Protein AF-0000000079136131 (afdb_homodimer)

Structure (mmCIF, N/CA/C/O backbone):
data_AF-0000000079136131-model_v1
#
loop_
_entity.id
_entity.type
_entity.pdbx_description
1 polymer 'Peptidase M20 dimerisation domain-containing protein'
#
loop_
_atom_site.group_PDB
_atom_site.id
_atom_site.type_symbol
_atom_site.label_atom_id
_atom_site.label_alt_id
_atom_site.label_comp_id
_atom_site.label_asym_id
_atom_site.label_entity_id
_atom_site.label_seq_id
_atom_site.pdbx_PDB_ins_code
_atom_site.Cartn_x
_atom_site.Cartn_y
_atom_site.Cartn_z
_atom_site.occupancy
_atom_site.B_iso_or_equiv
_atom_site.auth_seq_id
_atom_site.auth_comp_id
_atom_site.auth_asym_id
_atom_site.auth_atom_id
_atom_site.pdbx_PDB_model_num
ATOM 1 N N . MET A 1 1 ? 44.281 -18.562 5.391 1 15.6 1 MET A N 1
ATOM 2 C CA . MET A 1 1 ? 43.531 -18.562 4.121 1 15.6 1 MET A CA 1
ATOM 3 C C . MET A 1 1 ? 42.594 -19.75 4.039 1 15.6 1 MET A C 1
ATOM 5 O O . MET A 1 1 ? 43.031 -20.875 3.773 1 15.6 1 MET A O 1
ATOM 9 N N . THR A 1 2 ? 41.719 -20.266 4.945 1 16.97 2 THR A N 1
ATOM 10 C CA . THR A 1 2 ? 41.531 -21.594 5.512 1 16.97 2 THR A CA 1
ATOM 11 C C . THR A 1 2 ? 40.406 -22.344 4.762 1 16.97 2 THR A C 1
ATOM 13 O O . THR A 1 2 ? 39.312 -21.797 4.562 1 16.97 2 THR A O 1
ATOM 16 N N . ILE A 1 3 ? 40.688 -23.375 3.807 1 17.17 3 ILE A N 1
ATOM 17 C CA . ILE A 1 3 ? 39.969 -24.094 2.754 1 17.17 3 ILE A CA 1
ATOM 18 C C . ILE A 1 3 ? 38.906 -24.984 3.369 1 17.17 3 ILE A C 1
ATOM 20 O O . ILE A 1 3 ? 39.188 -25.875 4.164 1 17.17 3 ILE A O 1
ATOM 24 N N . ILE A 1 4 ? 37.719 -24.484 3.904 1 20.92 4 ILE A N 1
ATOM 25 C CA . ILE A 1 4 ? 36.812 -25.297 4.703 1 20.92 4 ILE A CA 1
ATOM 26 C C . ILE A 1 4 ? 36.25 -26.438 3.848 1 20.92 4 ILE A C 1
ATOM 28 O O . ILE A 1 4 ? 35.75 -26.203 2.752 1 20.92 4 ILE A O 1
ATOM 32 N N . PRO A 1 5 ? 36.562 -27.844 4.023 1 19.55 5 PRO A N 1
ATOM 33 C CA . PRO A 1 5 ? 36.406 -29.078 3.244 1 19.55 5 PRO A CA 1
ATOM 34 C C . PRO A 1 5 ? 34.969 -29.375 2.893 1 19.55 5 PRO A C 1
ATOM 36 O O . PRO A 1 5 ? 34.031 -28.938 3.594 1 19.55 5 PRO A O 1
ATOM 39 N N . SER A 1 6 ? 34.594 -29.844 1.697 1 19.83 6 SER A N 1
ATOM 40 C CA . SER A 1 6 ? 33.406 -30 0.859 1 19.83 6 SER A CA 1
ATOM 41 C C . SER A 1 6 ? 32.406 -30.969 1.49 1 19.83 6 SER A C 1
ATOM 43 O O . SER A 1 6 ? 32.781 -32.062 1.893 1 19.83 6 SER A O 1
ATOM 45 N N . LYS A 1 7 ? 31.359 -30.609 2.264 1 23.45 7 LYS A N 1
ATOM 46 C CA . LYS A 1 7 ? 30.406 -31.328 3.121 1 23.45 7 LYS A CA 1
ATOM 47 C C . LYS A 1 7 ? 29.828 -32.531 2.41 1 23.45 7 LYS A C 1
ATOM 49 O O . LYS A 1 7 ? 29.375 -32.438 1.273 1 23.45 7 LYS A O 1
ATOM 54 N N . ALA A 1 8 ? 30.203 -33.906 2.797 1 20.3 8 ALA A N 1
ATOM 55 C CA . ALA A 1 8 ? 30.125 -35.344 2.438 1 20.3 8 ALA A CA 1
ATOM 56 C C . ALA A 1 8 ? 28.688 -35.75 2.152 1 20.3 8 ALA A C 1
ATOM 58 O O . ALA A 1 8 ? 27.781 -35.438 2.922 1 20.3 8 ALA A O 1
ATOM 59 N N . ARG A 1 9 ? 28.25 -36.031 0.845 1 24.33 9 ARG A N 1
ATOM 60 C CA . ARG A 1 9 ? 27.062 -36.531 0.167 1 24.33 9 ARG A CA 1
ATOM 61 C C . ARG A 1 9 ? 26.734 -37.938 0.634 1 24.33 9 ARG A C 1
ATOM 63 O O . ARG A 1 9 ? 27.531 -38.844 0.467 1 24.33 9 ARG A O 1
ATOM 70 N N . THR A 1 10 ? 26.375 -38.156 1.906 1 23.77 10 THR A N 1
ATOM 71 C CA . THR A 1 10 ? 26.141 -39.5 2.389 1 23.77 10 THR A CA 1
ATOM 72 C C . THR A 1 10 ? 24.969 -40.156 1.648 1 23.77 10 THR A C 1
ATOM 74 O O . THR A 1 10 ? 23.906 -39.562 1.501 1 23.77 10 THR A O 1
ATOM 77 N N . TYR A 1 11 ? 25.188 -41.156 0.739 1 23.11 11 TYR A N 1
ATOM 78 C CA . TYR A 1 11 ? 24.391 -42.031 -0.115 1 23.11 11 TYR A CA 1
ATOM 79 C C . TYR A 1 11 ? 23.719 -43.125 0.7 1 23.11 11 TYR A C 1
ATOM 81 O O . TYR A 1 11 ? 24.344 -43.75 1.557 1 23.11 11 TYR A O 1
ATOM 89 N N . TYR A 1 12 ? 22.453 -42.875 1.071 1 25.25 12 TYR A N 1
ATOM 90 C CA . TYR A 1 12 ? 21.875 -43.938 1.873 1 25.25 12 TYR A CA 1
ATOM 91 C C . TYR A 1 12 ? 21.25 -45.031 0.984 1 25.25 12 TYR A C 1
ATOM 93 O O . TYR A 1 12 ? 20.578 -44.688 -0.006 1 25.25 12 TYR A O 1
ATOM 101 N N . ARG A 1 13 ? 21.75 -46.281 0.825 1 25.25 13 ARG A N 1
ATOM 102 C CA . ARG A 1 13 ? 21.344 -47.531 0.186 1 25.25 13 ARG A CA 1
ATOM 103 C C . ARG A 1 13 ? 20.234 -48.188 0.97 1 25.25 13 ARG A C 1
ATOM 105 O O . ARG A 1 13 ? 20.359 -48.406 2.176 1 25.25 13 ARG A O 1
ATOM 112 N N . PHE A 1 14 ? 18.922 -48 0.548 1 26.02 14 PHE A N 1
ATOM 113 C CA . PHE A 1 14 ? 17.828 -48.688 1.214 1 26.02 14 PHE A CA 1
ATOM 114 C C . PHE A 1 14 ? 17.812 -50.156 0.853 1 26.02 14 PHE A C 1
ATOM 116 O O . PHE A 1 14 ? 17.516 -50.531 -0.287 1 26.02 14 PHE A O 1
ATOM 123 N N . SER A 1 15 ? 18.594 -51.031 1.306 1 24.89 15 SER A N 1
ATOM 124 C CA . SER A 1 15 ? 18.703 -52.469 1.077 1 24.89 15 SER A CA 1
ATOM 125 C C . SER A 1 15 ? 17.422 -53.219 1.473 1 24.89 15 SER A C 1
ATOM 127 O O . SER A 1 15 ? 17.172 -54.344 1.031 1 24.89 15 SER A O 1
ATOM 129 N N . SER A 1 16 ? 16.734 -52.75 2.527 1 26.06 16 SER A N 1
ATOM 130 C CA . SER A 1 16 ? 15.977 -53.75 3.254 1 26.06 16 SER A CA 1
ATOM 131 C C . SER A 1 16 ? 14.602 -53.969 2.637 1 26.06 16 SER A C 1
ATOM 133 O O . SER A 1 16 ? 13.781 -54.719 3.174 1 26.06 16 SER A O 1
ATOM 135 N N . LEU A 1 17 ? 14.062 -53.031 1.744 1 26.19 17 LEU A N 1
ATOM 136 C CA . LEU A 1 17 ? 12.641 -53.188 1.472 1 26.19 17 LEU A CA 1
ATOM 137 C C . LEU A 1 17 ? 12.359 -54.531 0.803 1 26.19 17 LEU A C 1
ATOM 139 O O . LEU A 1 17 ? 11.195 -54.938 0.666 1 26.19 17 LEU A O 1
ATOM 143 N N . PHE A 1 18 ? 13.086 -55.031 -0.268 1 25.8 18 PHE A N 1
ATOM 144 C CA . PHE A 1 18 ? 12.781 -56.219 -1.018 1 25.8 18 PHE A CA 1
ATOM 145 C C . PHE A 1 18 ? 13.367 -57.469 -0.332 1 25.8 18 PHE A C 1
ATOM 147 O O . PHE A 1 18 ? 14.406 -57.375 0.327 1 25.8 18 PHE A O 1
ATOM 154 N N . PRO A 1 19 ? 12.523 -58.531 -0.026 1 26.61 19 PRO A N 1
ATOM 155 C CA . PRO A 1 19 ? 13.109 -59.781 0.478 1 26.61 19 PRO A CA 1
ATOM 156 C C . PRO A 1 19 ? 14.469 -60.062 -0.154 1 26.61 19 PRO A C 1
ATOM 158 O O . PRO A 1 19 ? 14.812 -59.5 -1.197 1 26.61 19 PRO A O 1
ATOM 161 N N . ASP A 1 20 ? 15.344 -61.062 0.529 1 26.75 20 ASP A N 1
ATOM 162 C CA . ASP A 1 20 ? 16.703 -61.531 0.254 1 26.75 20 ASP A CA 1
ATOM 163 C C . ASP A 1 20 ? 16.906 -61.781 -1.238 1 26.75 20 ASP A C 1
ATOM 165 O O . ASP A 1 20 ? 18.016 -61.719 -1.742 1 26.75 20 ASP A O 1
ATOM 169 N N . THR A 1 21 ? 15.992 -62.656 -1.847 1 26.11 21 THR A N 1
ATOM 170 C CA . THR A 1 21 ? 16.484 -63.188 -3.109 1 26.11 21 THR A CA 1
ATOM 171 C C . THR A 1 21 ? 16.688 -62.062 -4.125 1 26.11 21 THR A C 1
ATOM 173 O O . THR A 1 21 ? 17.438 -62.219 -5.094 1 26.11 21 THR A O 1
ATOM 176 N N . ILE A 1 22 ? 15.562 -61.312 -4.309 1 24.47 22 ILE A N 1
ATOM 177 C CA . ILE A 1 22 ? 15.781 -60.438 -5.441 1 24.47 22 ILE A CA 1
ATOM 178 C C . ILE A 1 22 ? 16.797 -59.344 -5.059 1 24.47 22 ILE A C 1
ATOM 180 O O . ILE A 1 22 ? 16.484 -58.438 -4.285 1 24.47 22 ILE A O 1
ATOM 184 N N . HIS A 1 23 ? 18.016 -59.625 -4.535 1 25.75 23 HIS A N 1
ATOM 185 C CA . HIS A 1 23 ? 19.219 -58.812 -4.355 1 25.75 23 HIS A CA 1
ATOM 186 C C . HIS A 1 23 ? 19.391 -57.812 -5.5 1 25.75 23 HIS A C 1
ATOM 188 O O . HIS A 1 23 ? 20.5 -57.312 -5.719 1 25.75 23 HIS A O 1
ATOM 194 N N . ARG A 1 24 ? 18.469 -57.875 -6.484 1 26.03 24 ARG A N 1
ATOM 195 C CA . ARG A 1 24 ? 18.891 -57.094 -7.629 1 26.03 24 ARG A CA 1
ATOM 196 C C . ARG A 1 24 ? 19.047 -55.625 -7.238 1 26.03 24 ARG A C 1
ATOM 198 O O . ARG A 1 24 ? 18.469 -55.156 -6.242 1 26.03 24 ARG A O 1
ATOM 205 N N . ASN A 1 25 ? 20.047 -54.875 -7.934 1 24.59 25 ASN A N 1
ATOM 206 C CA . ASN A 1 25 ? 20.75 -53.594 -7.895 1 24.59 25 ASN A CA 1
ATOM 207 C C . ASN A 1 25 ? 19.766 -52.406 -7.809 1 24.59 25 ASN A C 1
ATOM 209 O O . ASN A 1 25 ? 20.109 -51.281 -8.164 1 24.59 25 ASN A O 1
ATOM 213 N N . ALA A 1 26 ? 18.438 -52.719 -7.648 1 24.5 26 ALA A N 1
ATOM 214 C CA . ALA A 1 26 ? 17.688 -51.469 -7.684 1 24.5 26 ALA A CA 1
ATOM 215 C C . ALA A 1 26 ? 17.766 -50.75 -6.344 1 24.5 26 ALA A C 1
ATOM 217 O O . ALA A 1 26 ? 17.484 -51.312 -5.293 1 24.5 26 ALA A O 1
ATOM 218 N N . SER A 1 27 ? 18.891 -50.125 -6.016 1 25.06 27 SER A N 1
ATOM 219 C CA . SER A 1 27 ? 19 -49.281 -4.836 1 25.06 27 SER A CA 1
ATOM 220 C C . SER A 1 27 ? 18.016 -48.125 -4.898 1 25.06 27 SER A C 1
ATOM 222 O O . SER A 1 27 ? 17.891 -47.469 -5.934 1 25.06 27 SER A O 1
ATOM 224 N N . ILE A 1 28 ? 16.797 -48.375 -4.465 1 25.41 28 ILE A N 1
ATOM 225 C CA . ILE A 1 28 ? 15.953 -47.219 -4.328 1 25.41 28 ILE A CA 1
ATOM 226 C C . ILE A 1 28 ? 16.484 -46.312 -3.203 1 25.41 28 ILE A C 1
ATOM 228 O O . ILE A 1 28 ? 16.688 -46.781 -2.082 1 25.41 28 ILE A O 1
ATOM 232 N N . THR A 1 29 ? 17.344 -45.375 -3.475 1 25.25 29 THR A N 1
ATOM 233 C CA . THR A 1 29 ? 17.781 -44.406 -2.486 1 25.25 29 THR A CA 1
ATOM 234 C C . THR A 1 29 ? 16.688 -43.406 -2.172 1 25.25 29 THR A C 1
ATOM 236 O O . THR A 1 29 ? 16.172 -42.719 -3.072 1 25.25 29 THR A O 1
ATOM 239 N N . ILE A 1 30 ? 15.797 -43.812 -1.294 1 25.91 30 ILE A N 1
ATOM 240 C CA . ILE A 1 30 ? 14.742 -42.875 -0.885 1 25.91 30 ILE A CA 1
ATOM 241 C C . ILE A 1 30 ? 15.297 -41.875 0.137 1 25.91 30 ILE A C 1
ATOM 243 O O . ILE A 1 30 ? 15.82 -42.281 1.178 1 25.91 30 ILE A O 1
ATOM 247 N N . SER A 1 31 ? 15.758 -40.719 -0.284 1 25.23 31 SER A N 1
ATOM 248 C CA . SER A 1 31 ? 16.266 -39.719 0.643 1 25.23 31 SER A CA 1
ATOM 249 C C . SER A 1 31 ? 15.109 -39 1.338 1 25.23 31 SER A C 1
ATOM 251 O O . SER A 1 31 ? 15.203 -37.812 1.608 1 25.23 31 SER A O 1
ATOM 253 N N . SER A 1 32 ? 14.008 -39.688 1.768 1 26.41 32 SER A N 1
ATOM 254 C CA . SER A 1 32 ? 12.852 -38.906 2.189 1 26.41 32 SER A CA 1
ATOM 255 C C . SER A 1 32 ? 13.047 -38.344 3.588 1 26.41 32 SER A C 1
ATOM 257 O O . SER A 1 32 ? 13.242 -39.062 4.551 1 26.41 32 SER A O 1
ATOM 259 N N . PRO A 1 33 ? 13.75 -37.125 3.682 1 27.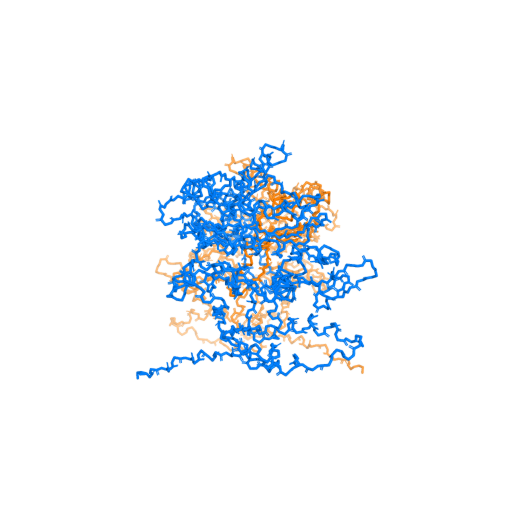91 33 PRO A N 1
ATOM 260 C CA . PRO A 1 33 ? 13.805 -36.75 5.098 1 27.91 33 PRO A CA 1
ATOM 261 C C . PRO A 1 33 ? 12.422 -36.469 5.68 1 27.91 33 PRO A C 1
ATOM 263 O O . PRO A 1 33 ? 12.297 -36.219 6.879 1 27.91 33 PRO A O 1
ATOM 266 N N . SER A 1 34 ? 11.516 -36.031 4.824 1 26.95 34 SER A N 1
ATOM 267 C CA . SER A 1 34 ? 10.492 -35.375 5.633 1 26.95 34 SER A CA 1
ATOM 268 C C . SER A 1 34 ? 9.719 -36.406 6.465 1 26.95 34 SER A C 1
ATOM 270 O O . SER A 1 34 ? 9.453 -37.5 6 1 26.95 34 SER A O 1
ATOM 272 N N . PRO A 1 35 ? 9.727 -36.219 7.789 1 27.06 35 PRO A N 1
ATOM 273 C CA . PRO A 1 35 ? 8.969 -37.062 8.711 1 27.06 35 PRO A CA 1
ATOM 274 C C . PRO A 1 35 ? 7.516 -37.25 8.281 1 27.06 35 PRO A C 1
ATOM 276 O O . PRO A 1 35 ? 6.848 -38.188 8.742 1 27.06 35 PRO A O 1
ATOM 279 N N . ILE A 1 36 ? 7.062 -36.312 7.477 1 28.14 36 ILE A N 1
ATOM 280 C CA . ILE A 1 36 ? 5.633 -36.5 7.273 1 28.14 36 ILE A CA 1
ATOM 281 C C . ILE A 1 36 ? 5.398 -37.781 6.457 1 28.14 36 ILE A C 1
ATOM 283 O O . ILE A 1 36 ? 4.363 -38.438 6.598 1 28.14 36 ILE A O 1
ATOM 287 N N . PHE A 1 37 ? 6.293 -38.094 5.531 1 29.38 37 PHE A N 1
ATOM 288 C CA . PHE A 1 37 ? 6.039 -39.344 4.828 1 29.38 37 PHE A CA 1
ATOM 289 C C . PHE A 1 37 ? 6.004 -40.531 5.805 1 29.38 37 PHE A C 1
ATOM 291 O O . PHE A 1 37 ? 5.223 -41.469 5.629 1 29.38 37 PHE A O 1
ATOM 298 N N . TYR A 1 38 ? 6.734 -40.312 6.836 1 28.36 38 TYR A N 1
ATOM 299 C CA . TYR A 1 38 ? 6.672 -41.344 7.867 1 28.36 38 TYR A CA 1
ATOM 300 C C . TYR A 1 38 ? 5.301 -41.375 8.531 1 28.36 38 TYR A C 1
ATOM 302 O O . TYR A 1 38 ? 4.777 -42.438 8.844 1 28.36 38 TYR A O 1
ATOM 310 N N . TYR A 1 39 ? 4.844 -40.125 8.672 1 28.97 39 TYR A N 1
ATOM 311 C CA . TYR A 1 39 ? 3.584 -40.094 9.406 1 28.97 39 TYR A CA 1
ATOM 312 C C . TYR A 1 39 ? 2.453 -40.688 8.562 1 28.97 39 TYR A C 1
ATOM 314 O O . TYR A 1 39 ? 1.593 -41.406 9.078 1 28.97 39 TYR A O 1
ATOM 322 N N . LEU A 1 40 ? 2.469 -40.281 7.293 1 28.41 40 LEU A N 1
ATOM 323 C CA . LEU A 1 40 ? 1.379 -40.875 6.512 1 28.41 40 LEU A CA 1
ATOM 324 C C . LEU A 1 40 ? 1.517 -42.375 6.43 1 28.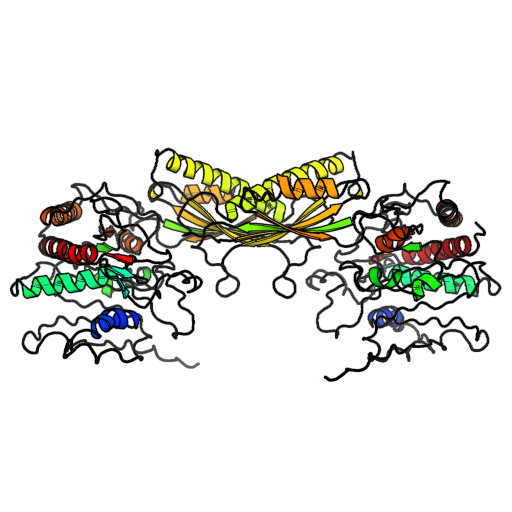41 40 LEU A C 1
ATOM 326 O O . LEU A 1 40 ? 0.516 -43.094 6.457 1 28.41 40 LEU A O 1
ATOM 330 N N . LEU A 1 41 ? 2.781 -42.75 6.289 1 28.47 41 LEU A N 1
ATOM 331 C CA . LEU A 1 41 ? 2.924 -44.188 6.27 1 28.47 41 LEU A CA 1
ATOM 332 C C . LEU A 1 41 ? 2.672 -44.781 7.652 1 28.47 41 LEU A C 1
ATOM 334 O O . LEU A 1 41 ? 2.195 -45.938 7.773 1 28.47 41 LEU A O 1
ATOM 338 N N . SER A 1 42 ? 2.992 -43.875 8.641 1 27.66 42 SER A N 1
ATOM 339 C CA . SER A 1 42 ? 2.873 -44.469 9.977 1 27.66 42 SER A CA 1
ATOM 340 C C . SER A 1 42 ? 1.423 -44.5 10.445 1 27.66 42 SER A C 1
ATOM 342 O O . SER A 1 42 ? 1.063 -45.25 11.336 1 27.66 42 SER A O 1
ATOM 344 N N . SER A 1 43 ? 0.709 -43.438 9.961 1 28.55 43 SER A N 1
ATOM 345 C CA . SER A 1 43 ? -0.598 -43.5 10.602 1 28.55 43 SER A CA 1
ATOM 346 C C . SER A 1 43 ? -1.367 -44.75 10.234 1 28.55 43 SER A C 1
ATOM 348 O O . SER A 1 43 ? -2.477 -44.969 10.719 1 28.55 43 SER A O 1
ATOM 350 N N . HIS A 1 44 ? -0.975 -45.281 9.086 1 27.69 44 HIS A N 1
ATOM 351 C CA . HIS A 1 44 ? -1.706 -46.531 8.898 1 27.69 44 HIS A CA 1
ATOM 352 C C . HIS A 1 44 ? -1.392 -47.5 10.008 1 27.69 44 HIS A C 1
ATOM 354 O O . HIS A 1 44 ? -1.846 -48.656 9.969 1 27.69 44 HIS A O 1
ATOM 360 N N . ARG A 1 45 ? -0.404 -47.062 10.891 1 27.11 45 ARG A N 1
ATOM 361 C CA . ARG A 1 45 ? -0.058 -48.125 11.852 1 27.11 45 ARG A CA 1
ATOM 362 C C . ARG A 1 45 ? -1.185 -48.344 12.859 1 27.11 45 ARG A C 1
ATOM 364 O O . ARG A 1 45 ? -1.097 -49.219 13.719 1 27.11 45 ARG A O 1
ATOM 371 N N . ARG A 1 46 ? -1.831 -47.312 13.273 1 28.59 46 ARG A N 1
ATOM 372 C CA . ARG A 1 46 ? -2.451 -47.75 14.516 1 28.59 46 ARG A CA 1
ATOM 373 C C . ARG A 1 46 ? -3.389 -48.938 14.273 1 28.59 46 ARG A C 1
ATOM 375 O O . ARG A 1 46 ? -4.066 -49.375 15.188 1 28.59 46 ARG A O 1
ATOM 382 N N . THR A 1 47 ? -4.039 -49 13.203 1 26.08 47 THR A N 1
ATOM 383 C CA . THR A 1 47 ? -4.777 -50.25 13.438 1 26.08 47 THR A CA 1
ATOM 384 C C . THR A 1 47 ? -3.826 -51.438 13.555 1 26.08 47 THR A C 1
ATOM 386 O O . THR A 1 47 ? -3.83 -52.125 14.562 1 26.08 47 THR A O 1
ATOM 389 N N . SER A 1 48 ? -3.934 -52.625 12.844 1 23.22 48 SER A N 1
ATOM 390 C CA . SER A 1 48 ? -3.264 -53.906 13.07 1 23.22 48 SER A CA 1
ATOM 391 C C . SER A 1 48 ? -1.751 -53.75 12.945 1 23.22 48 SER A C 1
ATOM 393 O O . SER A 1 48 ? -1.26 -52.875 12.258 1 23.22 48 SER A O 1
ATOM 395 N N . PRO A 1 49 ? -0.839 -54.469 13.875 1 25.58 49 PRO A N 1
ATOM 396 C CA . PRO A 1 49 ? 0.617 -54.656 13.891 1 25.58 49 PRO A CA 1
ATOM 397 C C . PRO A 1 49 ? 1.216 -54.719 12.492 1 25.58 49 PRO A C 1
ATOM 399 O O . PRO A 1 49 ? 1.007 -55.719 11.781 1 25.58 49 PRO A O 1
ATOM 402 N N . ILE A 1 50 ? 0.894 -53.906 11.664 1 24.92 50 ILE A N 1
ATOM 403 C CA . ILE A 1 50 ? 1.641 -54.188 10.445 1 24.92 50 ILE A CA 1
ATOM 404 C C . ILE A 1 50 ? 3.133 -54.281 10.758 1 24.92 50 ILE A C 1
ATOM 406 O O . ILE A 1 50 ? 3.713 -53.312 11.297 1 24.92 50 ILE A O 1
ATOM 410 N N . SER A 1 51 ? 3.797 -55.5 10.938 1 22.78 51 SER A N 1
ATOM 411 C CA . SER A 1 51 ? 5.047 -56.062 11.438 1 22.78 51 SER A CA 1
ATOM 412 C C . SER A 1 51 ? 6.234 -55.156 11.102 1 22.78 51 SER A C 1
ATOM 414 O O . SER A 1 51 ? 6.996 -54.781 11.984 1 22.78 51 SER A O 1
ATOM 416 N N . GLY A 1 52 ? 7.188 -55.688 10.25 1 22.69 52 GLY A N 1
ATOM 417 C CA . GLY A 1 52 ? 8.641 -55.75 10.258 1 22.69 52 GLY A CA 1
ATOM 418 C C . GLY A 1 52 ? 9.312 -54.438 9.945 1 22.69 52 GLY A C 1
ATOM 419 O O . GLY A 1 52 ? 10.117 -53.938 10.742 1 22.69 52 GLY A O 1
ATOM 420 N N . ALA A 1 53 ? 9.789 -54.156 8.594 1 23.84 53 ALA A N 1
ATOM 421 C CA . ALA A 1 53 ? 11.023 -53.594 8.055 1 23.84 53 ALA A CA 1
ATOM 422 C C . ALA A 1 53 ? 10.984 -52.062 8.094 1 23.84 53 ALA A C 1
ATOM 424 O O . ALA A 1 53 ? 12.031 -51.438 8.102 1 23.84 53 ALA A O 1
ATOM 425 N N . THR A 1 54 ? 9.852 -51.375 8.109 1 25.7 54 THR A N 1
ATOM 426 C CA . THR A 1 54 ? 9.922 -50 7.688 1 25.7 54 THR A CA 1
ATOM 427 C C . THR A 1 54 ? 10.25 -49.094 8.867 1 25.7 54 THR A C 1
ATOM 429 O O . THR A 1 54 ? 10.336 -47.875 8.719 1 25.7 54 THR A O 1
ATOM 432 N N . SER A 1 55 ? 10.281 -49.562 10.125 1 25.56 55 SER A N 1
ATOM 433 C CA . SER A 1 55 ? 10.383 -48.656 11.258 1 25.56 55 SER A CA 1
ATOM 434 C C . SER A 1 55 ? 11.781 -48.031 11.352 1 25.56 55 SER A C 1
ATOM 436 O O . SER A 1 55 ? 11.969 -47.031 12.023 1 25.56 55 SER A O 1
ATOM 438 N N . SER A 1 56 ? 12.875 -48.812 11.031 1 25.25 56 SER A N 1
ATOM 439 C CA . SER A 1 56 ? 14.203 -48.438 11.5 1 25.25 56 SER A CA 1
ATOM 440 C C . SER A 1 56 ? 14.734 -47.219 10.758 1 25.25 56 SER A C 1
ATOM 442 O O . SER A 1 56 ? 15.828 -46.75 11.047 1 25.25 56 SER A O 1
ATOM 444 N N . LEU A 1 57 ? 14.195 -46.844 9.656 1 25.39 57 LEU A N 1
ATOM 445 C CA . LEU A 1 57 ? 14.922 -45.938 8.766 1 25.39 57 LEU A CA 1
ATOM 446 C C . LEU A 1 57 ? 14.867 -44.5 9.273 1 25.39 57 LEU A C 1
ATOM 448 O O . LEU A 1 57 ? 15.453 -43.594 8.664 1 25.39 57 LEU A O 1
ATOM 452 N N . LEU A 1 58 ? 14.062 -44.156 10.32 1 26.33 58 LEU A N 1
ATOM 453 C CA . LEU A 1 58 ? 13.734 -42.719 10.469 1 26.33 58 LEU A CA 1
ATOM 454 C C . LEU A 1 58 ? 14.719 -42.031 11.398 1 26.33 58 LEU A C 1
ATOM 456 O O . LEU A 1 58 ? 14.469 -41.906 12.602 1 26.33 58 LEU A O 1
ATOM 460 N N . SER A 1 59 ? 16.094 -42.344 11.234 1 23.89 59 SER A N 1
ATOM 461 C CA . SER A 1 59 ? 16.891 -41.531 12.141 1 23.89 59 SER A CA 1
ATOM 462 C C . SER A 1 59 ? 16.906 -40.062 11.711 1 23.89 59 SER A C 1
ATOM 464 O O . SER A 1 59 ? 16.828 -39.781 10.516 1 23.89 59 SER A O 1
ATOM 466 N N . PRO A 1 60 ? 16.75 -39.062 12.625 1 25.17 60 PRO A N 1
ATOM 467 C CA . PRO A 1 60 ? 16.672 -37.594 12.516 1 25.17 60 PRO A CA 1
ATOM 468 C C . PRO A 1 60 ? 17.812 -37 11.703 1 25.17 60 PRO A C 1
ATOM 470 O O . PRO A 1 60 ? 17.766 -35.844 11.328 1 25.17 60 PRO A O 1
ATOM 473 N N . ALA A 1 61 ? 18.953 -37.656 11.555 1 24.41 61 ALA A N 1
ATOM 474 C CA . ALA A 1 61 ? 20.156 -37 11.031 1 24.41 61 ALA A CA 1
ATOM 475 C C . ALA A 1 61 ? 20 -36.656 9.547 1 24.41 61 ALA A C 1
ATOM 477 O O . ALA A 1 61 ? 20.891 -36.062 8.945 1 24.41 61 ALA A O 1
ATOM 478 N N . LEU A 1 62 ? 19.078 -37.219 8.953 1 25.75 62 LEU A N 1
ATOM 479 C CA . LEU A 1 62 ? 19.094 -37.281 7.496 1 25.75 62 LEU A CA 1
ATOM 480 C C . LEU A 1 62 ? 18.562 -35.969 6.887 1 25.75 62 LEU A C 1
ATOM 482 O O . LEU A 1 62 ? 18.312 -35.906 5.68 1 25.75 62 LEU A O 1
ATOM 486 N N . LEU A 1 63 ? 18.422 -34.875 7.652 1 25.09 63 LEU A N 1
ATOM 487 C CA . LEU A 1 63 ? 17.688 -33.688 7.199 1 25.09 63 LEU A CA 1
ATOM 488 C C . LEU A 1 63 ? 18.516 -32.875 6.191 1 25.09 63 LEU A C 1
ATOM 490 O O . LEU A 1 63 ? 18.047 -31.891 5.645 1 25.09 63 LEU A O 1
ATOM 494 N N . SER A 1 64 ? 19.812 -33 6.18 1 23.8 64 SER A N 1
ATOM 495 C CA . SER A 1 64 ? 20.562 -31.891 5.578 1 23.8 64 SER A CA 1
ATOM 496 C C . SER A 1 64 ? 20.594 -32 4.059 1 23.8 64 SER A C 1
ATOM 498 O O . SER A 1 64 ? 20.859 -31.031 3.357 1 23.8 64 SER A O 1
ATOM 500 N N . SER A 1 65 ? 21.156 -33.125 3.42 1 24.02 65 SER A N 1
ATOM 501 C CA . SER A 1 65 ? 21.781 -33.062 2.104 1 24.02 65 SER A CA 1
ATOM 502 C C . SER A 1 65 ? 20.75 -33.188 0.994 1 24.02 65 SER A C 1
ATOM 504 O O . SER A 1 65 ? 19.719 -33.875 1.178 1 24.02 65 SER A O 1
ATOM 506 N N . PRO A 1 66 ? 20.781 -32.25 -0.125 1 25.2 66 PRO A N 1
ATOM 507 C CA . PRO A 1 66 ? 19.969 -32.344 -1.339 1 25.2 66 PRO A CA 1
ATOM 508 C C . PRO A 1 66 ? 19.922 -33.75 -1.918 1 25.2 66 PRO A C 1
ATOM 510 O O . PRO A 1 66 ? 20.969 -34.406 -2.061 1 25.2 66 PRO A O 1
ATOM 513 N N . ILE A 1 67 ? 19.094 -34.562 -1.558 1 26.2 67 ILE A N 1
ATOM 514 C CA . ILE A 1 67 ? 18.969 -35.969 -1.881 1 26.2 67 ILE A CA 1
ATOM 515 C C . ILE A 1 67 ? 18.672 -36.125 -3.371 1 26.2 67 ILE A C 1
ATOM 517 O O . ILE A 1 67 ? 17.656 -35.656 -3.871 1 26.2 67 ILE A O 1
ATOM 521 N N . SER A 1 68 ? 19.656 -35.875 -4.355 1 24.31 68 SER A N 1
ATOM 522 C CA . SER A 1 68 ? 19.422 -36.281 -5.742 1 24.31 68 SER A CA 1
ATOM 523 C C . SER A 1 68 ? 19.266 -37.781 -5.875 1 24.31 68 SER A C 1
ATOM 525 O O . SER A 1 68 ? 20.109 -38.531 -5.395 1 24.31 68 SER A O 1
ATOM 527 N N . CYS A 1 69 ? 18.234 -38.312 -5.543 1 25.17 69 CYS A N 1
ATOM 528 C CA . CYS A 1 69 ? 18.031 -39.781 -5.57 1 25.17 69 CYS A CA 1
ATOM 529 C C . CYS A 1 69 ? 17.938 -40.281 -7 1 25.17 69 CYS A C 1
ATOM 531 O O . CYS A 1 69 ? 17.031 -39.906 -7.746 1 25.17 69 CYS A O 1
ATOM 533 N N . SER A 1 70 ? 18.953 -40.25 -7.891 1 25.42 70 SER A N 1
ATOM 534 C CA . SER A 1 70 ? 18.844 -40.875 -9.211 1 25.42 70 SER A CA 1
ATOM 535 C C . SER A 1 70 ? 18.984 -42.375 -9.133 1 25.42 70 SER A C 1
ATOM 537 O O . SER A 1 70 ? 19.953 -42.906 -8.586 1 25.42 70 SER A O 1
ATOM 539 N N . GLY A 1 71 ? 18.234 -43.125 -8.406 1 26 71 GLY A N 1
ATOM 540 C CA . GLY A 1 71 ? 18.516 -44.562 -8.422 1 26 71 GLY A CA 1
ATOM 541 C C . GLY A 1 71 ? 18.094 -45.219 -9.727 1 26 71 GLY A C 1
ATOM 542 O O . GLY A 1 71 ? 17.172 -44.75 -10.391 1 26 71 GLY A O 1
ATOM 543 N N . ASP A 1 72 ? 19.125 -45.719 -10.469 1 26.41 72 ASP A N 1
ATOM 544 C CA . ASP A 1 72 ? 18.984 -46.5 -11.695 1 26.41 72 ASP A CA 1
ATOM 545 C C . ASP A 1 72 ? 18.203 -47.781 -11.43 1 26.41 72 ASP A C 1
ATOM 547 O O . ASP A 1 72 ? 18.641 -48.625 -10.656 1 26.41 72 ASP A O 1
ATOM 551 N N . LEU A 1 73 ? 16.922 -47.781 -11.234 1 27.73 73 LEU A N 1
ATOM 552 C CA . LEU A 1 73 ? 16.188 -49 -10.945 1 27.73 73 LEU A CA 1
ATOM 553 C C . LEU A 1 73 ? 16.438 -50.031 -12.016 1 27.73 73 LEU A C 1
ATOM 555 O O . LEU A 1 73 ? 16.469 -51.25 -11.727 1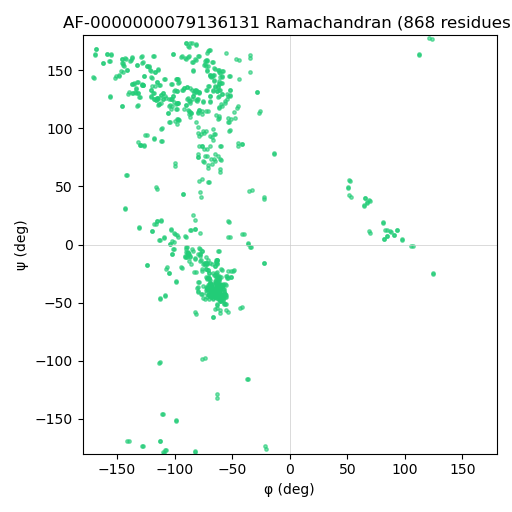 27.73 73 LEU A O 1
ATOM 559 N N . PHE A 1 74 ? 16.156 -49.656 -13.305 1 25.47 74 PHE A N 1
ATOM 560 C CA . PHE A 1 74 ? 16.312 -50.594 -14.43 1 25.47 74 PHE A CA 1
ATOM 561 C C . PHE A 1 74 ? 17.469 -50.156 -15.328 1 25.47 74 PHE A C 1
ATOM 563 O O . PHE A 1 74 ? 17.391 -49.125 -15.984 1 25.47 74 PHE A O 1
ATOM 570 N N . PRO A 1 75 ? 18.719 -50.562 -15.109 1 29.89 75 PRO A N 1
ATOM 571 C CA . PRO A 1 75 ? 19.859 -50.094 -15.898 1 29.89 75 PRO A CA 1
ATOM 572 C C . PRO A 1 75 ? 19.656 -50.281 -17.391 1 29.89 75 PRO A C 1
ATOM 574 O O . PRO A 1 75 ? 20.609 -50.125 -18.172 1 29.89 75 PRO A O 1
ATOM 577 N N . GLU A 1 76 ? 18.484 -50.438 -17.938 1 31.02 76 GLU A N 1
ATOM 578 C CA . GLU A 1 76 ? 18.734 -50.75 -19.359 1 31.02 76 GLU A CA 1
ATOM 579 C C . GLU A 1 76 ? 19.219 -49.5 -20.094 1 31.02 76 GLU A C 1
ATOM 581 O O . GLU A 1 76 ? 19.031 -48.375 -19.625 1 31.02 76 GLU A O 1
ATOM 586 N N . THR A 1 77 ? 19.953 -49.656 -21.328 1 29.42 77 THR A N 1
ATOM 587 C CA . THR A 1 77 ? 20.656 -48.719 -22.234 1 29.42 77 THR A CA 1
ATOM 588 C C . THR A 1 77 ? 19.766 -47.562 -22.594 1 29.42 77 THR A C 1
ATOM 590 O O . THR A 1 77 ? 20.203 -46.625 -23.297 1 29.42 77 THR A O 1
ATOM 593 N N . GLY A 1 78 ? 18.438 -47.688 -22.609 1 26.77 78 GLY A N 1
ATOM 594 C CA . GLY A 1 78 ? 17.703 -46.656 -23.312 1 26.77 78 GLY A CA 1
ATOM 595 C C . GLY A 1 78 ? 17.422 -45.438 -22.469 1 26.77 78 GLY A C 1
ATOM 596 O O . GLY A 1 78 ? 17.812 -45.375 -21.297 1 26.77 78 GLY A O 1
ATOM 597 N N . PRO A 1 79 ? 16.859 -44.375 -23.078 1 28.17 79 PRO A N 1
ATOM 598 C CA . PRO A 1 79 ? 16.547 -43.125 -22.391 1 28.17 79 PRO A CA 1
ATOM 599 C C . PRO A 1 79 ? 15.633 -43.312 -21.188 1 28.17 79 PRO A C 1
ATOM 601 O O . PRO A 1 79 ? 14.711 -44.125 -21.219 1 28.17 79 PRO A O 1
ATOM 604 N N . CYS A 1 80 ? 16.016 -42.938 -20.062 1 29.03 80 CYS A N 1
ATOM 605 C CA . CYS A 1 80 ? 15.43 -43.156 -18.734 1 29.03 80 CYS A CA 1
ATOM 606 C C . CYS A 1 80 ? 14.273 -42.188 -18.516 1 29.03 80 CYS A C 1
ATOM 608 O O . CYS A 1 80 ? 14.219 -41.094 -19.125 1 29.03 80 CYS A O 1
ATOM 610 N N . LEU A 1 81 ? 13.062 -42.719 -18.047 1 26.56 81 LEU A N 1
ATOM 611 C CA . LEU A 1 81 ? 11.922 -41.938 -17.578 1 26.56 81 LEU A CA 1
ATOM 612 C C . LEU A 1 81 ? 12.172 -41.375 -16.172 1 26.56 81 LEU A C 1
ATOM 614 O O . LEU A 1 81 ? 12.719 -42.062 -15.32 1 26.56 81 LEU A O 1
ATOM 618 N N . ALA A 1 82 ? 12.312 -39.969 -16.016 1 27.53 82 ALA A N 1
ATOM 619 C CA . ALA A 1 82 ? 12.516 -39.375 -14.688 1 27.53 82 ALA A CA 1
ATOM 620 C C . ALA A 1 82 ? 11.234 -38.75 -14.18 1 27.53 82 ALA A C 1
ATOM 622 O O . ALA A 1 82 ? 10.453 -38.188 -14.961 1 27.53 82 ALA A O 1
ATOM 623 N N . GLU A 1 83 ? 10.664 -39.219 -13.102 1 29.27 83 GLU A N 1
ATOM 624 C CA . GLU A 1 83 ? 9.547 -38.531 -12.438 1 29.27 83 GLU A CA 1
ATOM 625 C C . GLU A 1 83 ? 10.023 -37.781 -11.195 1 29.27 83 GLU A C 1
ATOM 627 O O . GLU A 1 83 ? 10.914 -38.25 -10.484 1 29.27 83 GLU A O 1
ATOM 632 N N . THR A 1 84 ? 9.75 -36.469 -11.109 1 26.52 84 THR A N 1
ATOM 633 C CA . THR A 1 84 ? 10.211 -35.656 -10 1 26.52 84 THR A CA 1
ATOM 634 C C . THR A 1 84 ? 9.117 -35.5 -8.945 1 26.52 84 THR A C 1
ATOM 636 O O . THR A 1 84 ? 7.945 -35.312 -9.281 1 26.52 84 THR A O 1
ATOM 639 N N . THR A 1 85 ? 9.203 -36.094 -7.824 1 27.41 85 THR A N 1
ATOM 640 C CA . THR A 1 85 ? 8.359 -35.688 -6.707 1 27.41 85 THR A CA 1
ATOM 641 C C . THR A 1 85 ? 9.125 -34.781 -5.742 1 27.41 85 THR A C 1
ATOM 643 O O . THR A 1 85 ? 10.344 -34.906 -5.617 1 27.41 85 THR A O 1
ATOM 646 N N . TYR A 1 86 ? 8.508 -33.719 -5.379 1 28.91 86 TYR A N 1
ATOM 647 C CA . TYR A 1 86 ? 9.125 -32.625 -4.621 1 28.91 86 TYR A CA 1
ATOM 648 C C . TYR A 1 86 ? 9.203 -32.969 -3.141 1 28.91 86 TYR A C 1
ATOM 650 O O . TYR A 1 86 ? 8.219 -33.438 -2.555 1 28.91 86 TYR A O 1
ATOM 658 N N . LEU A 1 87 ? 10.438 -33.375 -2.766 1 25.61 87 LEU A N 1
ATOM 659 C CA . LEU A 1 87 ? 10.602 -33.531 -1.324 1 25.61 87 LEU A CA 1
ATOM 660 C C . LEU A 1 87 ? 11.039 -32.219 -0.688 1 25.61 87 LEU A C 1
ATOM 662 O O . LEU A 1 87 ? 11.891 -31.516 -1.234 1 25.61 87 LEU A O 1
ATOM 666 N N . ARG A 1 88 ? 10.281 -31.625 0.155 1 27.48 88 ARG A N 1
ATOM 667 C CA . ARG A 1 88 ? 10.562 -30.391 0.892 1 27.48 88 ARG A CA 1
ATOM 668 C C . ARG A 1 88 ? 11.703 -30.594 1.879 1 27.48 88 ARG A C 1
ATOM 670 O O . ARG A 1 88 ? 11.672 -31.516 2.699 1 27.48 88 ARG A O 1
ATOM 677 N N . GLN A 1 89 ? 12.82 -30.266 1.653 1 24.67 89 GLN A N 1
ATOM 678 C CA . GLN A 1 89 ? 14 -30.359 2.516 1 24.67 89 GLN A CA 1
ATOM 679 C C . GLN A 1 89 ? 13.758 -29.656 3.846 1 24.67 89 GLN A C 1
ATOM 681 O O . GLN A 1 89 ? 12.898 -28.766 3.939 1 24.67 89 GLN A O 1
ATOM 686 N N . SER A 1 90 ? 14.734 -29.969 4.938 1 25.45 90 SER A N 1
ATOM 687 C CA . SER A 1 90 ? 14.938 -30 6.379 1 25.45 90 SER A CA 1
ATOM 688 C C . SER A 1 90 ? 15.195 -28.594 6.93 1 25.45 90 SER A C 1
ATOM 690 O O . SER A 1 90 ? 16.141 -28.391 7.695 1 25.45 90 SER A O 1
ATOM 692 N N . ARG A 1 91 ? 15.188 -27.375 6.656 1 27.56 91 ARG A N 1
ATOM 693 C CA . ARG A 1 91 ? 15.57 -26.625 7.852 1 27.56 91 ARG A CA 1
ATOM 694 C C . ARG A 1 91 ? 14.859 -27.172 9.086 1 27.56 91 ARG A C 1
ATOM 696 O O . ARG A 1 91 ? 13.773 -27.75 8.984 1 27.56 91 ARG A O 1
ATOM 703 N N . PRO A 1 92 ? 15.656 -27.203 10.391 1 25.81 92 PRO A N 1
ATOM 704 C CA . PRO A 1 92 ? 14.961 -27.594 11.617 1 25.81 92 PRO A CA 1
ATOM 705 C C . PRO A 1 92 ? 13.477 -27.266 11.594 1 25.81 92 PRO A C 1
ATOM 707 O O . PRO A 1 92 ? 13.062 -26.344 10.875 1 25.81 92 PRO A O 1
ATOM 710 N N . TRP A 1 93 ? 12.578 -28.281 11.961 1 27.27 93 TRP A N 1
ATOM 711 C CA . TRP A 1 93 ? 11.156 -28.109 12.234 1 27.27 93 TRP A CA 1
ATOM 712 C C . TRP A 1 93 ? 10.891 -26.781 12.922 1 27.27 93 TRP A C 1
ATOM 714 O O . TRP A 1 93 ? 10.664 -26.719 14.133 1 27.27 93 TRP A O 1
ATOM 724 N N . SER A 1 94 ? 11.867 -25.969 13.172 1 26.33 94 SER A N 1
ATOM 725 C CA . SER A 1 94 ? 11.195 -24.781 13.656 1 26.33 94 SER A CA 1
ATOM 726 C C . SER A 1 94 ? 9.984 -24.438 12.789 1 26.33 94 SER A C 1
ATOM 728 O O . SER A 1 94 ? 9.875 -24.906 11.656 1 26.33 94 SER A O 1
ATOM 730 N N . ASN A 1 95 ? 9.023 -23.656 13.312 1 26.11 95 ASN A N 1
ATOM 731 C CA . ASN A 1 95 ? 7.746 -23.234 12.75 1 26.11 95 ASN A CA 1
ATOM 732 C C . ASN A 1 95 ? 7.871 -22.906 11.266 1 26.11 95 ASN A C 1
ATOM 734 O O . ASN A 1 95 ? 7.027 -22.203 10.711 1 26.11 95 ASN A O 1
ATOM 738 N N . GLN A 1 96 ? 9.055 -23.219 10.641 1 25.59 96 GLN A N 1
ATOM 739 C CA . GLN A 1 96 ? 9.18 -22.719 9.281 1 25.59 96 GLN A CA 1
ATOM 740 C C . GLN A 1 96 ? 8.469 -23.641 8.289 1 25.59 96 GLN A C 1
ATOM 742 O O . GLN A 1 96 ? 9.094 -24.5 7.668 1 25.59 96 GLN A O 1
ATOM 747 N N . PHE A 1 97 ? 7.488 -24.531 8.562 1 29.41 97 PHE A N 1
ATOM 748 C CA . PHE A 1 97 ? 6.543 -24.953 7.531 1 29.41 97 PHE A CA 1
ATOM 749 C C . PHE A 1 97 ? 6.461 -23.922 6.418 1 29.41 97 PHE A C 1
ATOM 751 O O . PHE A 1 97 ? 5.523 -23.125 6.375 1 29.41 97 PHE A O 1
ATOM 758 N N . GLY A 1 98 ? 7.562 -23.406 6.113 1 28.86 98 GLY A N 1
ATOM 759 C CA . GLY A 1 98 ? 7.535 -22.312 5.145 1 28.86 98 GLY A CA 1
ATOM 760 C C . GLY A 1 98 ? 6.961 -22.734 3.803 1 28.86 98 GLY A C 1
ATOM 761 O O . GLY A 1 98 ? 6.418 -21.906 3.07 1 28.86 98 GLY A O 1
ATOM 762 N N . THR A 1 99 ? 7.719 -23.938 3.168 1 34.88 99 THR A N 1
ATOM 763 C CA . THR A 1 99 ? 7.371 -24.016 1.753 1 34.88 99 THR A CA 1
ATOM 764 C C . THR A 1 99 ? 5.902 -24.391 1.577 1 34.88 99 THR A C 1
ATOM 766 O O . THR A 1 99 ? 5.355 -24.266 0.479 1 34.88 99 THR A O 1
ATOM 769 N N . THR A 1 100 ? 5.5 -25.688 2.084 1 35.31 100 THR A N 1
ATOM 770 C CA . THR A 1 100 ? 4.059 -25.719 1.878 1 35.31 100 THR A CA 1
ATOM 771 C C . THR A 1 100 ? 3.42 -24.406 2.334 1 35.31 100 THR A C 1
ATOM 773 O O . THR A 1 100 ? 3.807 -23.844 3.361 1 35.31 100 THR A O 1
ATOM 776 N N . ARG A 1 101 ? 2.871 -23.797 1.414 1 40.47 101 ARG A N 1
ATOM 777 C CA . ARG A 1 101 ? 2.246 -22.516 1.7 1 40.47 101 ARG A CA 1
ATOM 778 C C . ARG A 1 101 ? 1.821 -22.422 3.162 1 40.47 101 ARG A C 1
ATOM 780 O O . ARG A 1 101 ? 1.389 -23.406 3.75 1 40.47 101 ARG A O 1
ATOM 787 N N . ALA A 1 102 ? 2.477 -21.484 3.912 1 38.66 102 ALA A N 1
ATOM 788 C CA . ALA A 1 102 ? 2.057 -21.016 5.23 1 38.66 102 ALA A CA 1
ATOM 789 C C . ALA A 1 102 ? 0.621 -21.438 5.531 1 38.66 102 ALA A C 1
ATOM 791 O O . ALA A 1 102 ? -0.3 -21.109 4.777 1 38.66 102 ALA A O 1
ATOM 792 N N . SER A 1 103 ? 0.458 -22.734 5.922 1 39.47 103 SER A N 1
ATOM 793 C CA . SER A 1 103 ? -0.884 -22.984 6.434 1 39.47 103 SER A CA 1
ATOM 794 C C . SER A 1 103 ? -1.365 -21.828 7.312 1 39.47 103 SER A C 1
ATOM 796 O O . SER A 1 103 ? -0.714 -21.484 8.297 1 39.47 103 SER A O 1
ATOM 798 N N . SER A 1 104 ? -1.908 -20.906 6.723 1 46 104 SER A N 1
ATOM 799 C CA . SER A 1 104 ? -2.635 -20.016 7.629 1 46 104 SER A CA 1
ATOM 800 C C . SER A 1 104 ? -2.969 -20.719 8.938 1 46 104 SER A C 1
ATOM 802 O O . SER A 1 104 ? -2.799 -21.938 9.062 1 46 104 SER A O 1
ATOM 804 N N . SER A 1 105 ? -3.744 -20.094 9.836 1 50.78 105 SER A N 1
ATOM 805 C CA . SER A 1 105 ? -4.191 -20.438 11.18 1 50.78 105 SER A CA 1
ATOM 806 C C . SER A 1 105 ? -4.863 -21.812 11.188 1 50.78 105 SER A C 1
ATOM 808 O O . SER A 1 105 ? -5.758 -22.078 10.383 1 50.78 105 SER A O 1
ATOM 810 N N . TYR A 1 106 ? -4.094 -22.891 11.75 1 58.59 106 TYR A N 1
ATOM 811 C CA . TYR A 1 106 ? -4.695 -24.156 12.133 1 58.59 106 TYR A CA 1
ATOM 812 C C . TYR A 1 106 ? -6.191 -24 12.383 1 58.59 106 TYR A C 1
ATOM 814 O O . TYR A 1 106 ? -6.965 -24.938 12.164 1 58.59 106 TYR A O 1
ATOM 822 N N . GLN A 1 107 ? -6.422 -22.781 12.5 1 63.47 107 GLN A N 1
ATOM 823 C CA . GLN A 1 107 ? -7.785 -22.531 12.953 1 63.47 107 GLN A CA 1
ATOM 824 C C . GLN A 1 107 ? -8.781 -22.688 11.812 1 63.47 107 GLN A C 1
ATOM 826 O O . GLN A 1 107 ? -9.961 -22.969 12.039 1 63.47 107 GLN A O 1
ATOM 831 N N . HIS A 1 108 ? -8.203 -22.953 10.562 1 70.38 108 HIS A N 1
ATOM 832 C CA . HIS A 1 108 ? -9.164 -22.984 9.469 1 70.38 108 HIS A CA 1
ATOM 833 C C . HIS A 1 108 ? -9.297 -24.391 8.891 1 70.38 108 HIS A C 1
ATOM 835 O O . HIS A 1 108 ? -10.055 -24.609 7.941 1 70.38 108 HIS A O 1
ATOM 841 N N . TRP A 1 109 ? -8.656 -25.344 9.43 1 81.25 109 TRP A N 1
ATOM 842 C CA . TRP A 1 109 ? -8.711 -26.719 8.953 1 81.25 109 TRP A CA 1
ATOM 843 C C . TRP A 1 109 ? -9.703 -27.547 9.766 1 81.25 109 TRP A C 1
ATOM 845 O O . TRP A 1 109 ? -9.75 -27.438 10.992 1 81.25 109 TRP A O 1
ATOM 855 N N . ALA A 1 110 ? -10.555 -28.281 9.133 1 84.25 110 ALA A N 1
ATOM 856 C CA . ALA A 1 110 ? -11.469 -29.203 9.797 1 84.25 110 ALA A CA 1
ATOM 857 C C . ALA A 1 110 ? -10.711 -30.328 10.5 1 84.25 110 ALA A C 1
ATOM 859 O O . ALA A 1 110 ? -11.148 -30.828 11.531 1 84.25 110 ALA A O 1
ATOM 860 N N . HIS A 1 111 ? -9.664 -30.766 9.852 1 84.62 111 HIS A N 1
ATOM 861 C CA . HIS A 1 111 ? -8.727 -31.75 10.383 1 84.62 111 HIS A CA 1
ATOM 862 C C . HIS A 1 111 ? -7.297 -31.234 10.312 1 84.62 111 HIS A C 1
ATOM 864 O O . HIS A 1 111 ? -6.941 -30.5 9.398 1 84.62 111 HIS A O 1
ATOM 870 N N . PRO A 1 112 ? -6.562 -31.641 11.352 1 79.5 112 PRO A N 1
ATOM 871 C CA . PRO A 1 112 ? -5.184 -31.141 11.297 1 79.5 112 PRO A CA 1
ATOM 872 C C . PRO A 1 112 ? -4.504 -31.438 9.961 1 79.5 112 PRO A C 1
ATOM 874 O O . PRO A 1 112 ? -4.574 -32.562 9.469 1 79.5 112 PRO A O 1
ATOM 877 N N . PRO A 1 113 ? -3.875 -30.5 9.391 1 82.25 113 PRO A N 1
ATOM 878 C CA . PRO A 1 113 ? -3.367 -30.609 8.016 1 82.25 113 PRO A CA 1
ATOM 879 C C . PRO A 1 113 ? -2.309 -31.703 7.867 1 82.25 113 PRO A C 1
ATOM 881 O O . PRO A 1 113 ? -2.105 -32.219 6.77 1 82.25 113 PRO A O 1
ATOM 884 N N . PHE A 1 114 ? -1.747 -32.156 8.953 1 78.31 114 PHE A N 1
ATOM 885 C CA . PHE A 1 114 ? -0.638 -33.094 8.828 1 78.31 114 PHE A CA 1
ATOM 886 C C . PHE A 1 114 ? -0.998 -34.469 9.43 1 78.31 114 PHE A C 1
ATOM 888 O O . PHE A 1 114 ? -0.129 -35.312 9.609 1 78.31 114 PHE A O 1
ATOM 895 N N . SER A 1 115 ? -2.346 -34.688 9.617 1 77.06 115 SER A N 1
ATOM 896 C CA . SER A 1 115 ? -2.777 -35.906 10.281 1 77.06 115 SER A CA 1
ATOM 897 C C . SER A 1 115 ? -3.117 -37 9.266 1 77.06 115 SER A C 1
ATOM 899 O O . SER A 1 115 ? -3.109 -38.188 9.594 1 77.06 115 SER A O 1
ATOM 901 N N . ALA A 1 116 ? -3.359 -36.656 8.055 1 83.75 116 ALA A N 1
ATOM 902 C CA . ALA A 1 116 ? -3.777 -37.594 7.016 1 83.75 116 ALA A CA 1
ATOM 903 C C . ALA A 1 116 ? -4.938 -38.438 7.496 1 83.75 116 ALA A C 1
ATOM 905 O O . ALA A 1 116 ? -4.895 -39.688 7.379 1 83.75 116 ALA A O 1
ATOM 906 N N . ILE A 1 117 ? -5.926 -37.875 8.016 1 86.69 117 ILE A N 1
ATOM 907 C CA . ILE A 1 117 ? -7.09 -38.594 8.531 1 86.69 117 ILE A CA 1
ATOM 908 C C . ILE A 1 117 ? -8.023 -38.969 7.383 1 86.69 117 ILE A C 1
ATOM 910 O O . ILE A 1 117 ? -8.281 -38.156 6.496 1 86.69 117 ILE A O 1
ATOM 914 N N . LYS A 1 118 ? -8.43 -40.25 7.41 1 89.75 118 LYS A N 1
ATOM 915 C CA . LYS A 1 118 ? -9.469 -40.688 6.488 1 89.75 118 LYS A CA 1
ATOM 916 C C . LYS A 1 118 ? -10.844 -40.688 7.152 1 89.75 118 LYS A C 1
ATOM 918 O O . LYS A 1 118 ? -11.055 -41.344 8.172 1 89.75 118 LYS A O 1
ATOM 923 N N . THR A 1 119 ? -11.672 -40 6.613 1 93.06 119 THR A N 1
ATOM 924 C CA . THR A 1 119 ? -13.023 -39.938 7.156 1 93.06 119 THR A CA 1
ATOM 925 C C . THR A 1 119 ? -13.844 -41.125 6.699 1 93.06 119 THR A C 1
ATOM 927 O O . THR A 1 119 ? -13.414 -41.906 5.836 1 93.06 119 THR A O 1
ATOM 930 N N . ASP A 1 120 ? -15.055 -41.25 7.254 1 91.62 120 ASP A N 1
ATOM 931 C CA . ASP A 1 120 ? -15.93 -42.406 6.973 1 91.62 120 ASP A CA 1
ATOM 932 C C . ASP A 1 120 ? -16.375 -42.406 5.512 1 91.62 120 ASP A C 1
ATOM 934 O O . ASP A 1 120 ? -16.578 -43.469 4.926 1 91.62 120 ASP A O 1
ATOM 938 N N . ASP A 1 121 ? -16.391 -41.312 4.984 1 93.38 121 ASP A N 1
ATOM 939 C CA . ASP A 1 121 ? -16.844 -41.219 3.604 1 93.38 121 ASP A CA 1
ATOM 940 C C . ASP A 1 121 ? -15.68 -41.375 2.625 1 93.38 121 ASP A C 1
ATOM 942 O O . ASP A 1 121 ? -15.852 -41.188 1.419 1 93.38 121 ASP A O 1
ATOM 946 N N . GLY A 1 122 ? -14.523 -41.688 3.09 1 93.81 122 GLY A N 1
ATOM 947 C CA . GLY A 1 122 ? -13.406 -42.094 2.252 1 93.81 122 GLY A CA 1
ATOM 948 C C . GLY A 1 122 ? -12.5 -40.938 1.869 1 93.81 122 GLY A C 1
ATOM 949 O O . GLY A 1 122 ? -11.617 -41.094 1.018 1 93.81 122 GLY A O 1
ATOM 950 N N . LYS A 1 123 ? -12.648 -39.75 2.531 1 94.56 123 LYS A N 1
ATOM 951 C CA . LYS A 1 123 ? -11.805 -38.594 2.24 1 94.56 123 LYS A CA 1
ATOM 952 C C . LYS A 1 123 ? -10.547 -38.594 3.104 1 94.56 123 LYS A C 1
ATOM 954 O O . LYS A 1 123 ? -10.625 -38.75 4.324 1 94.56 123 LYS A O 1
ATOM 959 N N . ILE A 1 124 ? -9.438 -38.531 2.449 1 92.62 124 ILE A N 1
ATOM 960 C CA . ILE A 1 124 ? -8.156 -38.438 3.148 1 92.62 124 ILE A CA 1
ATOM 961 C C . ILE A 1 124 ? -7.727 -37 3.248 1 92.62 124 ILE A C 1
ATOM 963 O O . ILE A 1 124 ? -7.289 -36.406 2.26 1 92.62 124 ILE A O 1
ATOM 967 N N . PHE A 1 125 ? -7.824 -36.438 4.48 1 89.5 125 PHE A N 1
ATOM 968 C CA . PHE A 1 125 ? -7.477 -35.031 4.703 1 89.5 125 PHE A CA 1
ATOM 969 C C . PHE A 1 125 ? -6.004 -34.906 5.07 1 89.5 125 PHE A C 1
ATOM 971 O O . PHE A 1 125 ? -5.535 -35.5 6.027 1 89.5 125 PHE A O 1
ATOM 978 N N . ALA A 1 126 ? -5.293 -34.156 4.23 1 85.5 126 ALA A N 1
ATOM 979 C CA . ALA A 1 126 ? -3.883 -33.875 4.504 1 85.5 126 ALA A CA 1
ATOM 980 C C . ALA A 1 126 ? -3.34 -32.812 3.545 1 85.5 126 ALA A C 1
ATOM 982 O O . ALA A 1 126 ? -3.734 -32.75 2.379 1 85.5 126 ALA A O 1
ATOM 983 N N . ARG A 1 127 ? -2.479 -32 4.109 1 82.56 127 ARG A N 1
ATOM 984 C CA . ARG A 1 127 ? -1.686 -31.188 3.189 1 82.56 127 ARG A CA 1
ATOM 985 C C . ARG A 1 127 ? -0.836 -32.062 2.279 1 82.56 127 ARG A C 1
ATOM 987 O O . ARG A 1 127 ? -0.08 -32.938 2.758 1 82.56 127 ARG A O 1
ATOM 994 N N . GLY A 1 128 ? -1.047 -32.031 0.976 1 83.44 128 GLY A N 1
ATOM 995 C CA . GLY A 1 128 ? -0.329 -32.875 0.038 1 83.44 128 GLY A CA 1
ATOM 996 C C . GLY A 1 128 ? -1.182 -34 -0.529 1 83.44 128 GLY A C 1
ATOM 997 O O . GLY A 1 128 ? -0.751 -34.719 -1.435 1 83.44 128 GLY A O 1
ATOM 998 N N . ALA A 1 129 ? -2.4 -34 -0.033 1 89.44 129 ALA A N 1
ATOM 999 C CA . ALA A 1 129 ? -3.283 -35.062 -0.522 1 89.44 129 ALA A CA 1
ATOM 1000 C C . ALA A 1 129 ? -3.518 -34.906 -2.023 1 89.44 129 ALA A C 1
ATOM 1002 O O . ALA A 1 129 ? -3.635 -35.938 -2.73 1 89.44 129 ALA A O 1
ATOM 1003 N N . GLN A 1 130 ? -3.553 -33.688 -2.498 1 89.62 130 GLN A N 1
ATOM 1004 C CA . GLN A 1 130 ? -3.68 -33.438 -3.93 1 89.62 130 GLN A CA 1
ATOM 1005 C C . GLN A 1 130 ? -2.375 -32.906 -4.508 1 89.62 130 GLN A C 1
ATOM 1007 O O . GLN A 1 130 ? -1.93 -33.344 -5.57 1 89.62 130 GLN A O 1
ATOM 1012 N N . ASP A 1 131 ? -1.732 -32 -3.877 1 84.62 131 ASP A N 1
ATOM 1013 C CA . ASP A 1 131 ? -0.578 -31.234 -4.348 1 84.62 131 ASP A CA 1
ATOM 1014 C C . ASP A 1 131 ? 0.646 -31.5 -3.471 1 84.62 131 ASP A C 1
ATOM 1016 O O . ASP A 1 131 ? 0.906 -30.75 -2.523 1 84.62 131 ASP A O 1
ATOM 1020 N N . ASP A 1 132 ? 1.354 -32.406 -3.82 1 80 132 ASP A N 1
ATOM 1021 C CA . ASP A 1 132 ? 1.227 -33.469 -4.828 1 80 132 ASP A CA 1
ATOM 1022 C C . ASP A 1 132 ? 1.849 -34.781 -4.336 1 80 132 ASP A C 1
ATOM 1024 O O . ASP A 1 132 ? 2.336 -35.562 -5.137 1 80 132 ASP A O 1
ATOM 1028 N N . LYS A 1 133 ? 1.804 -34.969 -3.027 1 81.69 133 LYS A N 1
ATOM 1029 C CA . LYS A 1 133 ? 2.473 -36.125 -2.426 1 81.69 133 LYS A CA 1
ATOM 1030 C C . LYS A 1 133 ? 1.744 -37.406 -2.764 1 81.69 133 LYS A C 1
ATOM 1032 O O . LYS A 1 133 ? 2.338 -38.5 -2.725 1 81.69 133 LYS A O 1
ATOM 1037 N N . CYS A 1 134 ? 0.499 -37.375 -3.113 1 88.94 134 CYS A N 1
ATOM 1038 C CA . CYS A 1 134 ? -0.241 -38.562 -3.537 1 88.94 134 CYS A CA 1
ATOM 1039 C C . CYS A 1 134 ? 0.423 -39.219 -4.742 1 88.94 134 CYS A C 1
ATOM 1041 O O . CYS A 1 134 ? 0.449 -40.438 -4.848 1 88.94 134 CYS A O 1
ATOM 1043 N N . ILE A 1 135 ? 1.025 -38.406 -5.625 1 90.62 135 ILE A N 1
ATOM 1044 C CA . ILE A 1 135 ? 1.605 -38.906 -6.871 1 90.62 135 ILE A CA 1
ATOM 1045 C C . ILE A 1 135 ? 2.828 -39.781 -6.57 1 90.62 135 ILE A C 1
ATOM 1047 O O . ILE A 1 135 ? 3.008 -40.844 -7.168 1 90.62 135 ILE A O 1
ATOM 1051 N N . ALA A 1 136 ? 3.635 -39.25 -5.656 1 83.56 136 ALA A N 1
ATOM 1052 C CA . ALA A 1 136 ? 4.82 -40.031 -5.262 1 83.56 136 ALA A CA 1
ATOM 1053 C C . ALA A 1 136 ? 4.441 -41.406 -4.785 1 83.56 136 ALA A C 1
ATOM 1055 O O . ALA A 1 136 ? 5.062 -42.406 -5.184 1 83.56 136 ALA A O 1
ATOM 1056 N N . ILE A 1 137 ? 3.428 -41.5 -4.008 1 85.81 137 ILE A N 1
ATOM 1057 C CA . ILE A 1 137 ? 2.994 -42.781 -3.459 1 85.81 137 ILE A CA 1
ATOM 1058 C C . ILE A 1 137 ? 2.359 -43.625 -4.559 1 85.81 137 ILE A C 1
ATOM 1060 O O . ILE A 1 137 ? 2.559 -44.844 -4.609 1 85.81 137 ILE A O 1
ATOM 1064 N N . GLN A 1 138 ? 1.649 -43 -5.387 1 91.56 138 GLN A N 1
ATOM 1065 C CA . GLN A 1 138 ? 1.011 -43.719 -6.48 1 91.56 138 GLN A CA 1
ATOM 1066 C C . GLN A 1 138 ? 2.049 -44.344 -7.41 1 91.56 138 GLN A C 1
ATOM 1068 O O . GLN A 1 138 ? 1.874 -45.469 -7.879 1 91.56 138 GLN A O 1
ATOM 1073 N N . TYR A 1 139 ? 3.133 -43.625 -7.688 1 88.94 139 TYR A N 1
ATOM 1074 C CA . TYR A 1 139 ? 4.211 -44.188 -8.5 1 88.94 139 TYR A CA 1
ATOM 1075 C C . TYR A 1 139 ? 4.789 -45.438 -7.863 1 88.94 139 TYR A C 1
ATOM 1077 O O . TYR A 1 139 ? 4.941 -46.469 -8.523 1 88.94 139 TYR A O 1
ATOM 1085 N N . LEU A 1 140 ? 5.047 -45.344 -6.59 1 84.62 140 LEU A N 1
ATOM 1086 C CA . LEU A 1 140 ? 5.672 -46.469 -5.879 1 84.62 140 LEU A CA 1
ATOM 1087 C C . LEU A 1 140 ? 4.742 -47.656 -5.824 1 84.62 140 LEU A C 1
ATOM 1089 O O . LEU A 1 140 ? 5.168 -48.812 -6.059 1 84.62 140 LEU A O 1
ATOM 1093 N N . GLU A 1 141 ? 3.518 -47.406 -5.555 1 88.56 141 GLU A N 1
ATOM 1094 C CA . GLU A 1 141 ? 2.539 -48.5 -5.484 1 88.56 141 GLU A CA 1
ATOM 1095 C C . GLU A 1 141 ? 2.311 -49.125 -6.855 1 88.56 141 GLU A C 1
ATOM 1097 O O . GLU A 1 141 ? 2.105 -50.344 -6.965 1 88.56 141 GLU A O 1
ATOM 1102 N N . ALA A 1 142 ? 2.295 -48.312 -7.848 1 91.62 142 ALA A N 1
ATOM 1103 C CA . ALA A 1 142 ? 2.146 -48.812 -9.203 1 91.62 142 ALA A CA 1
ATOM 1104 C C . ALA A 1 142 ? 3.293 -49.781 -9.555 1 91.62 142 ALA A C 1
ATOM 1106 O O . ALA A 1 142 ? 3.066 -50.875 -10.086 1 91.62 142 ALA A O 1
ATOM 1107 N N . LEU A 1 143 ? 4.465 -49.375 -9.242 1 86.56 143 LEU A N 1
ATOM 1108 C CA . LEU A 1 143 ? 5.637 -50.188 -9.516 1 86.56 143 LEU A CA 1
ATOM 1109 C C . LEU A 1 143 ? 5.586 -51.5 -8.719 1 86.56 143 LEU A C 1
ATOM 1111 O O . LEU A 1 143 ? 5.875 -52.562 -9.258 1 86.56 143 LEU A O 1
ATOM 1115 N N . ARG A 1 144 ? 5.203 -51.344 -7.488 1 86.88 144 ARG A N 1
ATOM 1116 C CA . ARG A 1 144 ? 5.059 -52.531 -6.645 1 86.88 144 ARG A CA 1
ATOM 1117 C C . ARG A 1 144 ? 4.059 -53.531 -7.242 1 86.88 144 ARG A C 1
ATOM 1119 O O . ARG A 1 144 ? 4.328 -54.719 -7.32 1 86.88 144 ARG A O 1
ATOM 1126 N N . ASN A 1 145 ? 3.006 -53.031 -7.688 1 91.62 145 ASN A N 1
ATOM 1127 C CA . ASN A 1 145 ? 1.961 -53.875 -8.266 1 91.62 145 ASN A CA 1
ATOM 1128 C C . ASN A 1 145 ? 2.426 -54.531 -9.562 1 91.62 145 ASN A C 1
ATOM 1130 O O . ASN A 1 145 ? 2.135 -55.719 -9.805 1 91.62 145 ASN A O 1
ATOM 1134 N N . ILE A 1 146 ? 3.113 -53.75 -10.383 1 88.44 146 ILE A N 1
ATOM 1135 C CA . ILE A 1 146 ? 3.611 -54.281 -11.648 1 88.44 146 ILE A CA 1
ATOM 1136 C C . ILE A 1 146 ? 4.555 -55.469 -11.383 1 88.44 146 ILE A C 1
ATOM 1138 O O . ILE A 1 146 ? 4.414 -56.531 -11.992 1 88.44 146 ILE A O 1
ATOM 1142 N N . ILE A 1 147 ? 5.434 -55.312 -10.422 1 84.19 147 ILE A N 1
ATOM 1143 C CA . ILE A 1 147 ? 6.43 -56.344 -10.109 1 84.19 147 ILE A CA 1
ATOM 1144 C C . ILE A 1 147 ? 5.754 -57.531 -9.469 1 84.19 147 ILE A C 1
ATOM 1146 O O . ILE A 1 147 ? 6.098 -58.688 -9.766 1 84.19 147 ILE A O 1
ATOM 1150 N N . LYS A 1 148 ? 4.801 -57.25 -8.664 1 87.75 148 LYS A N 1
ATOM 1151 C CA . LYS A 1 148 ? 4.086 -58.344 -7.984 1 87.75 148 LYS A CA 1
ATOM 1152 C C . LYS A 1 148 ? 3.281 -59.188 -8.969 1 87.75 148 LYS A C 1
ATOM 1154 O O . LYS A 1 148 ? 3.248 -60.406 -8.867 1 87.75 148 LYS A O 1
ATOM 1159 N N . ARG A 1 149 ? 2.664 -58.594 -9.859 1 90.94 149 ARG A N 1
ATOM 1160 C CA . ARG A 1 149 ? 1.785 -59.281 -10.797 1 90.94 149 ARG A CA 1
ATOM 1161 C C . ARG A 1 149 ? 2.586 -59.938 -11.914 1 90.94 149 ARG A C 1
ATOM 1163 O O . ARG A 1 149 ? 2.176 -60.969 -12.453 1 90.94 149 ARG A O 1
ATOM 1170 N N . ASP A 1 150 ? 3.623 -59.281 -12.336 1 88.44 150 ASP A N 1
ATOM 1171 C CA . ASP A 1 150 ? 4.488 -59.781 -13.391 1 88.44 150 ASP A CA 1
ATOM 1172 C C . ASP A 1 150 ? 5.957 -59.719 -12.984 1 88.44 150 ASP A C 1
ATOM 1174 O O . ASP A 1 150 ? 6.676 -58.812 -13.414 1 88.44 150 ASP A O 1
ATOM 1178 N N . PRO A 1 151 ? 6.379 -60.719 -12.328 1 80.06 151 PRO A N 1
ATOM 1179 C CA . PRO A 1 151 ? 7.762 -60.719 -11.836 1 80.06 151 PRO A CA 1
ATOM 1180 C C . PRO A 1 151 ? 8.789 -60.719 -12.969 1 80.06 151 PRO A C 1
ATOM 1182 O O . PRO A 1 151 ? 9.945 -60.344 -12.75 1 80.06 151 PRO A O 1
ATOM 1185 N N . GLU A 1 152 ? 8.367 -61.094 -14.148 1 85.06 152 GLU A N 1
ATOM 1186 C CA . GLU A 1 152 ? 9.281 -61.156 -15.281 1 85.06 152 GLU A CA 1
ATOM 1187 C C . GLU A 1 152 ? 9.203 -59.906 -16.141 1 85.06 152 GLU A C 1
ATOM 1189 O O . GLU A 1 152 ? 9.812 -59.844 -17.219 1 85.06 152 GLU A O 1
ATOM 1194 N N . PHE A 1 153 ? 8.43 -58.938 -15.625 1 85 153 PHE A N 1
ATOM 1195 C CA . PHE A 1 153 ? 8.32 -57.688 -16.359 1 85 153 PHE A CA 1
ATOM 1196 C C . PHE A 1 153 ? 9.695 -57.031 -16.562 1 85 153 PHE A C 1
ATOM 1198 O O . PHE A 1 153 ? 10.43 -56.844 -15.594 1 85 153 PHE A O 1
ATOM 1205 N N . LYS A 1 154 ? 10.125 -56.844 -17.891 1 79.62 154 LYS A N 1
ATOM 1206 C CA . LYS A 1 154 ? 11.391 -56.219 -18.25 1 79.62 154 LYS A CA 1
ATOM 1207 C C . LYS A 1 154 ? 11.172 -55.031 -19.172 1 79.62 154 LYS A C 1
ATOM 1209 O O . LYS A 1 154 ? 11.109 -55.188 -20.391 1 79.62 154 LYS A O 1
ATOM 1214 N N . PRO A 1 155 ? 11.094 -53.875 -18.547 1 81.38 155 PRO A N 1
ATOM 1215 C CA . PRO A 1 155 ? 10.977 -52.688 -19.422 1 81.38 155 PRO A CA 1
ATOM 1216 C C . PRO A 1 155 ? 12.188 -52.531 -20.344 1 81.38 155 PRO A C 1
ATOM 1218 O O . PRO A 1 155 ? 13.289 -52.969 -20.016 1 81.38 155 PRO A O 1
ATOM 1221 N N . ILE A 1 156 ? 12 -51.969 -21.484 1 81.88 156 ILE A N 1
ATOM 1222 C CA . ILE A 1 156 ? 13.102 -51.781 -22.422 1 81.88 156 ILE A CA 1
ATOM 1223 C C . ILE A 1 156 ? 13.789 -50.438 -22.141 1 81.88 156 ILE A C 1
ATOM 1225 O O . ILE A 1 156 ? 14.852 -50.156 -22.703 1 81.88 156 ILE A O 1
ATOM 1229 N N . ARG A 1 157 ? 13.18 -49.688 -21.25 1 80.69 157 ARG A N 1
ATOM 1230 C CA . ARG A 1 157 ? 13.75 -48.406 -20.875 1 80.69 157 ARG A CA 1
ATOM 1231 C C . ARG A 1 157 ? 13.875 -48.281 -19.359 1 80.69 157 ARG A C 1
ATOM 1233 O O . ARG A 1 157 ? 13.102 -48.875 -18.609 1 80.69 157 ARG A O 1
ATOM 1240 N N . THR A 1 158 ? 14.805 -47.406 -18.969 1 80.81 158 THR A N 1
ATOM 1241 C CA . THR A 1 158 ? 14.984 -47.156 -17.547 1 80.81 158 THR A CA 1
ATOM 1242 C C . THR A 1 158 ? 13.938 -46.156 -17.047 1 80.81 158 THR A C 1
ATOM 1244 O O . THR A 1 158 ? 13.648 -45.156 -17.703 1 80.81 158 THR A O 1
ATOM 1247 N N . LEU A 1 159 ? 13.344 -46.531 -15.984 1 85 159 LEU A N 1
ATOM 1248 C CA . LEU A 1 159 ? 12.414 -45.625 -15.305 1 85 159 LEU A CA 1
ATOM 1249 C C . LEU A 1 159 ? 13.086 -44.969 -14.102 1 85 159 LEU A C 1
ATOM 1251 O O . LEU A 1 159 ? 13.625 -45.656 -13.234 1 85 159 LEU A O 1
ATOM 1255 N N . HIS A 1 160 ? 13.102 -43.594 -14.133 1 84.62 160 HIS A N 1
ATOM 1256 C CA . HIS A 1 160 ? 13.617 -42.812 -13.008 1 84.62 160 HIS A CA 1
ATOM 1257 C C . HIS A 1 160 ? 12.5 -42.125 -12.25 1 84.62 160 HIS A C 1
ATOM 1259 O O . HIS A 1 160 ? 11.641 -41.469 -12.859 1 84.62 160 HIS A O 1
ATOM 1265 N N . ILE A 1 161 ? 12.422 -42.312 -10.977 1 84.5 161 ILE A N 1
ATOM 1266 C CA . ILE A 1 161 ? 11.547 -41.531 -10.117 1 84.5 161 ILE A CA 1
ATOM 1267 C C . ILE A 1 161 ? 12.367 -40.469 -9.359 1 84.5 161 ILE A C 1
ATOM 1269 O O . ILE A 1 161 ? 13.297 -40.844 -8.617 1 84.5 161 ILE A O 1
ATOM 1273 N N . CYS A 1 162 ? 12.031 -39.156 -9.594 1 82.81 162 CYS A N 1
ATOM 1274 C CA . CYS A 1 162 ? 12.812 -38.062 -9.016 1 82.81 162 CYS A CA 1
ATOM 1275 C C . CYS A 1 162 ? 11.984 -37.281 -8.016 1 82.81 162 CYS A C 1
ATOM 1277 O O . CYS A 1 162 ? 10.859 -36.875 -8.32 1 82.81 162 CYS A O 1
ATOM 1279 N N . TYR A 1 163 ? 12.508 -37.156 -6.812 1 80.19 163 TYR A N 1
ATOM 1280 C CA . TYR A 1 163 ? 11.969 -36.25 -5.809 1 80.19 163 TYR A CA 1
ATOM 1281 C C . TYR A 1 163 ? 12.852 -35.031 -5.656 1 80.19 163 TYR A C 1
ATOM 1283 O O . TYR A 1 163 ? 14.016 -35.125 -5.262 1 80.19 163 TYR A O 1
ATOM 1291 N N . VAL A 1 164 ? 12.312 -33.875 -6.059 1 80.25 164 VAL A N 1
ATOM 1292 C CA . VAL A 1 164 ? 13.141 -32.656 -6.16 1 80.25 164 VAL A CA 1
ATOM 1293 C C . VAL A 1 164 ? 12.594 -31.578 -5.246 1 80.25 164 VAL A C 1
ATOM 1295 O O . VAL A 1 164 ? 11.375 -31.438 -5.094 1 80.25 164 VAL A O 1
ATOM 1298 N N . PRO A 1 165 ? 13.461 -30.766 -4.609 1 78.06 165 PRO A N 1
ATOM 1299 C CA . PRO A 1 165 ? 13.031 -29.688 -3.713 1 78.06 165 PRO A CA 1
ATOM 1300 C C . PRO A 1 165 ? 12.773 -28.375 -4.445 1 78.06 165 PRO A C 1
ATOM 1302 O O . PRO A 1 165 ? 13.023 -28.281 -5.652 1 78.06 165 PRO A O 1
ATOM 1305 N N . ASP A 1 166 ? 12.188 -27.328 -3.857 1 77.94 166 ASP A N 1
ATOM 1306 C CA . ASP A 1 166 ? 12.25 -25.891 -4.145 1 77.94 166 ASP A CA 1
ATOM 1307 C C . ASP A 1 166 ? 11.242 -25.516 -5.227 1 77.94 166 ASP A C 1
ATOM 1309 O O . ASP A 1 166 ? 11.211 -24.359 -5.672 1 77.94 166 ASP A O 1
ATOM 1313 N N . GLU A 1 167 ? 10.406 -26.422 -5.629 1 79.88 167 GLU A N 1
ATOM 1314 C CA . GLU A 1 167 ? 9.461 -26.094 -6.691 1 79.88 167 GLU A CA 1
ATOM 1315 C C . GLU A 1 167 ? 8.602 -24.891 -6.312 1 79.88 167 GLU A C 1
ATOM 1317 O O . GLU A 1 167 ? 8.383 -23.984 -7.133 1 79.88 167 GLU A O 1
ATOM 1322 N N . GLU A 1 168 ? 8.133 -24.656 -5.125 1 72.62 168 GLU A N 1
ATOM 1323 C CA . GLU A 1 168 ? 7.18 -23.641 -4.672 1 72.62 168 GLU A CA 1
ATOM 1324 C C . GLU A 1 168 ? 7.812 -22.25 -4.664 1 72.62 168 GLU A C 1
ATOM 1326 O O . GLU A 1 168 ? 7.105 -21.234 -4.594 1 72.62 168 GLU A O 1
ATOM 1331 N N . ILE A 1 169 ? 9.117 -22.297 -4.727 1 73.75 169 ILE A N 1
ATOM 1332 C CA . ILE A 1 169 ? 9.781 -21 -4.656 1 73.75 169 ILE A CA 1
ATOM 1333 C C . ILE A 1 169 ? 10.594 -20.766 -5.926 1 73.75 169 ILE A C 1
ATOM 1335 O O . ILE A 1 169 ? 11.547 -19.984 -5.926 1 73.75 169 ILE A O 1
ATOM 1339 N N . GLY A 1 170 ? 10.352 -21.609 -6.895 1 80.44 170 GLY A N 1
ATOM 1340 C CA . GLY A 1 170 ? 10.945 -21.344 -8.195 1 80.44 170 GLY A CA 1
ATOM 1341 C C . GLY A 1 170 ? 11.781 -22.5 -8.719 1 80.44 170 GLY A C 1
ATOM 1342 O O . GLY A 1 170 ? 12.031 -22.594 -9.922 1 80.44 170 GLY A O 1
ATOM 1343 N N . GLY A 1 171 ? 12.344 -23.406 -7.789 1 85.44 171 GLY A N 1
ATOM 1344 C CA . GLY A 1 171 ? 13.086 -24.594 -8.203 1 85.44 171 GLY A CA 1
ATOM 1345 C C . GLY A 1 171 ? 14.523 -24.297 -8.578 1 85.44 171 GLY A C 1
ATOM 1346 O O . GLY A 1 171 ? 15.172 -25.094 -9.25 1 85.44 171 GLY A O 1
ATOM 1347 N N . PHE A 1 172 ? 15.055 -23.109 -8.133 1 85.94 172 PHE A N 1
ATOM 1348 C CA . PHE A 1 172 ? 16.391 -22.672 -8.523 1 85.94 172 PHE A CA 1
ATOM 1349 C C . PHE A 1 172 ? 17.453 -23.641 -8 1 85.94 172 PHE A C 1
ATOM 1351 O O . PHE A 1 172 ? 18.391 -23.984 -8.719 1 85.94 172 PHE A O 1
ATOM 1358 N N . ASP A 1 173 ? 17.234 -24.062 -6.758 1 83.94 173 ASP A N 1
ATOM 1359 C CA . ASP A 1 173 ? 18.203 -24.969 -6.137 1 83.94 173 ASP A CA 1
ATOM 1360 C C . ASP A 1 173 ? 17.719 -26.422 -6.211 1 83.94 173 ASP A C 1
ATOM 1362 O O . ASP A 1 173 ? 18.266 -27.297 -5.539 1 83.94 173 ASP A O 1
ATOM 1366 N N . GLY A 1 174 ? 16.688 -26.641 -6.934 1 89.25 174 GLY A N 1
ATOM 1367 C CA . GLY A 1 174 ? 16.156 -27.969 -7.145 1 89.25 174 GLY A CA 1
ATOM 1368 C C . GLY A 1 174 ? 16.297 -28.453 -8.578 1 89.25 174 GLY A C 1
ATOM 1369 O O . GLY A 1 174 ? 17.391 -28.797 -9.016 1 89.25 174 GLY A O 1
ATOM 1370 N N . MET A 1 175 ? 15.234 -28.375 -9.273 1 91.06 175 MET A N 1
ATOM 1371 C CA . MET A 1 175 ? 15.211 -28.953 -10.617 1 91.06 175 MET A CA 1
ATOM 1372 C C . MET A 1 175 ? 16.109 -28.172 -11.562 1 91.06 175 MET A C 1
ATOM 1374 O O . MET A 1 175 ? 16.75 -28.75 -12.453 1 91.06 175 MET A O 1
ATOM 1378 N N . GLN A 1 176 ? 16.188 -26.844 -11.406 1 92.25 176 GLN A N 1
ATOM 1379 C CA . GLN A 1 176 ? 17.031 -26.047 -12.289 1 92.25 176 GLN A CA 1
ATOM 1380 C C . GLN A 1 176 ? 18.469 -26.516 -12.25 1 92.25 176 GLN A C 1
ATOM 1382 O O . GLN A 1 176 ? 19.094 -26.734 -13.297 1 92.25 176 GLN A O 1
ATOM 1387 N N . LYS A 1 177 ? 19 -26.656 -11.062 1 89.94 177 LYS A N 1
ATOM 1388 C CA . LYS A 1 177 ? 20.375 -27.125 -10.914 1 89.94 177 LYS A CA 1
ATOM 1389 C C . LYS A 1 177 ? 20.5 -28.578 -11.336 1 89.94 177 LYS A C 1
ATOM 1391 O O . LYS A 1 177 ? 21.516 -28.984 -11.914 1 89.94 177 LYS A O 1
ATOM 1396 N N . PHE A 1 178 ? 19.469 -29.375 -11.047 1 90.31 178 PHE A N 1
ATOM 1397 C CA . PHE A 1 178 ? 19.5 -30.812 -11.312 1 90.31 178 PHE A CA 1
ATOM 1398 C C . PHE A 1 178 ? 19.625 -31.078 -12.812 1 90.31 178 PHE A C 1
ATOM 1400 O O . PHE A 1 178 ? 20.438 -31.906 -13.234 1 90.31 178 PHE A O 1
ATOM 1407 N N . VAL A 1 179 ? 18.938 -30.359 -13.633 1 93.19 179 VAL A N 1
ATOM 1408 C CA . VAL A 1 179 ? 18.906 -30.641 -15.062 1 93.19 179 VAL A CA 1
ATOM 1409 C C . VAL A 1 179 ? 20.234 -30.219 -15.688 1 93.19 179 VAL A C 1
ATOM 1411 O O . VAL A 1 179 ? 20.578 -30.641 -16.797 1 93.19 179 VAL A O 1
ATOM 1414 N N . GLU A 1 180 ? 20.984 -29.422 -15.039 1 93 180 GLU A N 1
ATOM 1415 C CA . GLU A 1 180 ? 22.297 -28.984 -15.531 1 93 180 GLU A CA 1
ATOM 1416 C C . GLU A 1 180 ? 23.391 -29.938 -15.102 1 93 180 GLU A C 1
ATOM 1418 O O . GLU A 1 180 ? 24.516 -29.859 -15.602 1 93 180 GLU A O 1
ATOM 1423 N N . SER A 1 181 ? 23.078 -30.828 -14.328 1 88.75 181 SER A N 1
ATOM 1424 C CA . SER A 1 181 ? 24.094 -31.688 -13.727 1 88.75 181 SER A CA 1
ATOM 1425 C C . SER A 1 181 ? 24.5 -32.812 -14.672 1 88.75 181 SER A C 1
ATOM 1427 O O . SER A 1 181 ? 23.781 -33.125 -15.617 1 88.75 181 SER A O 1
ATOM 1429 N N . LYS A 1 182 ? 25.734 -33.375 -14.359 1 90.56 182 LYS A N 1
ATOM 1430 C CA . LYS A 1 182 ? 26.219 -34.531 -15.086 1 90.56 182 LYS A CA 1
ATOM 1431 C C . LYS A 1 182 ? 25.328 -35.75 -14.828 1 90.56 182 LYS A C 1
ATOM 1433 O O . LYS A 1 182 ? 25.094 -36.562 -15.727 1 90.56 182 LYS A O 1
ATOM 1438 N N . GLU A 1 183 ? 24.812 -35.844 -13.656 1 83.06 183 GLU A N 1
ATOM 1439 C CA . GLU A 1 183 ? 23.938 -36.938 -13.273 1 83.06 183 GLU A CA 1
ATOM 1440 C C . GLU A 1 183 ? 22.688 -37 -14.148 1 83.06 183 GLU A C 1
ATOM 1442 O O . GLU A 1 183 ? 22.297 -38.031 -14.633 1 83.06 183 GLU A O 1
ATOM 1447 N N . PHE A 1 184 ? 22.141 -35.875 -14.344 1 88.88 184 PHE A N 1
ATOM 1448 C CA . PHE A 1 184 ? 20.938 -35.812 -15.164 1 88.88 184 PHE A CA 1
ATOM 1449 C C . PHE A 1 184 ? 21.25 -36.188 -16.609 1 88.88 184 PHE A C 1
ATOM 1451 O O . PHE A 1 184 ? 20.5 -36.938 -17.25 1 88.88 184 PHE A O 1
ATOM 1458 N N . LYS A 1 185 ? 22.344 -35.688 -17.078 1 90.81 185 LYS A N 1
ATOM 1459 C CA . LYS A 1 185 ? 22.75 -35.969 -18.438 1 90.81 185 LYS A CA 1
ATOM 1460 C C . LYS A 1 185 ? 22.938 -37.5 -18.641 1 90.81 185 LYS A C 1
ATOM 1462 O O . LYS A 1 185 ? 22.562 -38.031 -19.672 1 90.81 185 LYS A O 1
ATOM 1467 N N . GLU A 1 186 ? 23.422 -38.062 -17.641 1 85.88 186 GLU A N 1
ATOM 1468 C CA . GLU A 1 186 ? 23.703 -39.5 -17.719 1 85.88 186 GLU A CA 1
ATOM 1469 C C . GLU A 1 186 ? 22.406 -40.312 -17.688 1 85.88 186 GLU A C 1
ATOM 1471 O O . GLU A 1 186 ? 22.375 -41.438 -18.188 1 85.88 186 GLU A O 1
ATOM 1476 N N . MET A 1 187 ? 21.359 -39.719 -17.188 1 85.19 187 MET A N 1
ATOM 1477 C CA . MET A 1 187 ? 20.062 -40.406 -17.141 1 85.19 187 MET A CA 1
ATOM 1478 C C . MET A 1 187 ? 19.484 -40.562 -18.531 1 85.19 187 MET A C 1
ATOM 1480 O O . MET A 1 187 ? 18.656 -41.438 -18.781 1 85.19 187 MET A O 1
ATOM 1484 N N . ASN A 1 188 ? 19.875 -39.719 -19.453 1 89.38 188 ASN A N 1
ATOM 1485 C CA . ASN A 1 188 ? 19.422 -39.781 -20.828 1 89.38 188 ASN A CA 1
ATOM 1486 C C . ASN A 1 188 ? 17.906 -39.844 -20.922 1 89.38 188 ASN A C 1
ATOM 1488 O O . ASN A 1 188 ? 17.344 -40.75 -21.547 1 89.38 188 ASN A O 1
ATOM 1492 N N . VAL A 1 189 ? 17.328 -38.844 -20.297 1 89.81 189 VAL A N 1
ATOM 1493 C CA . VAL A 1 189 ? 15.875 -38.781 -20.188 1 89.81 189 VAL A CA 1
ATOM 1494 C C . VAL A 1 189 ? 15.258 -38.5 -21.562 1 89.81 189 VAL A C 1
ATOM 1496 O O . VAL A 1 189 ? 15.656 -37.562 -22.234 1 89.81 189 VAL A O 1
ATOM 1499 N N . GLY A 1 190 ? 14.289 -39.344 -21.969 1 90.38 190 GLY A N 1
ATOM 1500 C CA . GLY A 1 190 ? 13.609 -39.156 -23.234 1 90.38 190 GLY A CA 1
ATOM 1501 C C . GLY A 1 190 ? 12.203 -38.594 -23.078 1 90.38 190 GLY A C 1
ATOM 1502 O O . GLY A 1 190 ? 11.664 -38 -24.016 1 90.38 190 GLY A O 1
ATOM 1503 N N . PHE A 1 191 ? 11.617 -38.812 -21.953 1 94.25 191 PHE A N 1
ATOM 1504 C CA . PHE A 1 191 ? 10.266 -38.375 -21.641 1 94.25 191 PHE A CA 1
ATOM 1505 C C . PHE A 1 191 ? 10.125 -38.125 -20.141 1 94.25 191 PHE A C 1
ATOM 1507 O O . PHE A 1 191 ? 10.75 -38.812 -19.328 1 94.25 191 PHE A O 1
ATOM 1514 N N . PHE A 1 192 ? 9.312 -37.094 -19.812 1 94.81 192 PHE A N 1
ATOM 1515 C CA . PHE A 1 192 ? 9.172 -36.688 -18.422 1 94.81 192 PHE A CA 1
ATOM 1516 C C . PHE A 1 192 ? 7.703 -36.5 -18.062 1 94.81 192 PHE A C 1
ATOM 1518 O O . PHE A 1 192 ? 6.945 -35.938 -18.859 1 94.81 192 PHE A O 1
ATOM 1525 N N . LEU A 1 193 ? 7.277 -37 -16.938 1 95 193 LEU A N 1
ATOM 1526 C CA . LEU A 1 193 ? 5.953 -36.781 -16.375 1 95 193 LEU A CA 1
ATOM 1527 C C . LEU A 1 193 ? 6.059 -36 -15.07 1 95 193 LEU A C 1
ATOM 1529 O O . LEU A 1 193 ? 6.742 -36.406 -14.141 1 95 193 LEU A O 1
ATOM 1533 N N . ASP A 1 194 ? 5.438 -34.844 -15.039 1 95.06 194 ASP A N 1
ATOM 1534 C CA . ASP A 1 194 ? 5.371 -34.031 -13.828 1 95.06 194 ASP A CA 1
ATOM 1535 C C . ASP A 1 194 ? 3.957 -34 -13.258 1 95.06 194 ASP A C 1
ATOM 1537 O O . ASP A 1 194 ? 3.055 -34.656 -13.797 1 95.06 194 ASP A O 1
ATOM 1541 N N . GLU A 1 195 ? 3.787 -33.25 -12.156 1 93.38 195 GLU A N 1
ATOM 1542 C CA . GLU A 1 195 ? 2.486 -33.188 -11.5 1 93.38 195 GLU A CA 1
ATOM 1543 C C . GLU A 1 195 ? 1.472 -32.438 -12.352 1 93.38 195 GLU A C 1
ATOM 1545 O O . GLU A 1 195 ? 1.838 -31.547 -13.109 1 93.38 195 GLU A O 1
ATOM 1550 N N . GLY A 1 196 ? 0.257 -32.906 -12.266 1 94.19 196 GLY A N 1
ATOM 1551 C CA . GLY A 1 196 ? -0.875 -32.219 -12.836 1 94.19 196 GLY A CA 1
ATOM 1552 C C . GLY A 1 196 ? -1.814 -31.625 -11.797 1 94.19 196 GLY A C 1
ATOM 1553 O O . GLY A 1 196 ? -1.369 -31.062 -10.797 1 94.19 196 GLY A O 1
ATOM 1554 N N . GLN A 1 197 ? -3.1 -31.656 -12.164 1 93.5 197 GLN A N 1
ATOM 1555 C CA . GLN A 1 197 ? -4.129 -31.141 -11.273 1 93.5 197 GLN A CA 1
ATOM 1556 C C . GLN A 1 197 ? -5.395 -31.984 -11.344 1 93.5 197 GLN A C 1
ATOM 1558 O O . GLN A 1 197 ? -5.613 -32.719 -12.312 1 93.5 197 GLN A O 1
ATOM 1563 N N . ALA A 1 198 ? -6.184 -31.812 -10.258 1 95.38 198 ALA A N 1
ATOM 1564 C CA . ALA A 1 198 ? -7.473 -32.5 -10.211 1 95.38 198 ALA A CA 1
ATOM 1565 C C . ALA A 1 198 ? -8.422 -31.969 -11.281 1 95.38 198 ALA A C 1
ATOM 1567 O O . ALA A 1 198 ? -8.273 -30.828 -11.734 1 95.38 198 ALA A O 1
ATOM 1568 N N . SER A 1 199 ? -9.297 -32.812 -11.711 1 96.31 199 SER A N 1
ATOM 1569 C CA . SER A 1 199 ? -10.391 -32.469 -12.602 1 96.31 199 SER A CA 1
ATOM 1570 C C . SER A 1 199 ? -11.742 -32.594 -11.898 1 96.31 199 SER A C 1
ATOM 1572 O O . SER A 1 199 ? -11.977 -33.562 -11.172 1 96.31 199 SER A O 1
ATOM 1574 N N . THR A 1 200 ? -12.57 -31.609 -12.164 1 95.88 200 THR A N 1
ATOM 1575 C CA . THR A 1 200 ? -13.891 -31.672 -11.555 1 95.88 200 THR A CA 1
ATOM 1576 C C . THR A 1 200 ? -14.836 -32.531 -12.391 1 95.88 200 THR A C 1
ATOM 1578 O O . THR A 1 200 ? -15.969 -32.781 -11.984 1 95.88 200 THR A O 1
ATOM 1581 N N . THR A 1 201 ? -14.391 -32.969 -13.516 1 96.81 201 THR A N 1
ATOM 1582 C CA . THR A 1 201 ? -15.195 -33.812 -14.398 1 96.81 201 THR A CA 1
ATOM 1583 C C . THR A 1 201 ? -14.703 -35.25 -14.383 1 96.81 201 THR A C 1
ATOM 1585 O O . THR A 1 201 ? -13.797 -35.594 -13.625 1 96.81 201 THR A O 1
ATOM 1588 N N . ASN A 1 202 ? -15.32 -36.062 -15.18 1 97.5 202 ASN A N 1
ATOM 1589 C CA . ASN A 1 202 ? -14.953 -37.469 -15.227 1 97.5 202 ASN A CA 1
ATOM 1590 C C . ASN A 1 202 ? -13.797 -37.719 -16.188 1 97.5 202 ASN A C 1
ATOM 1592 O O . ASN A 1 202 ? -13.477 -38.844 -16.516 1 97.5 202 ASN A O 1
ATOM 1596 N N . LYS A 1 203 ? -13.156 -36.656 -16.609 1 98 203 LYS A N 1
ATOM 1597 C CA . LYS A 1 203 ? -11.992 -36.75 -17.484 1 98 203 LYS A CA 1
ATOM 1598 C C . LYS A 1 203 ? -10.734 -36.25 -16.781 1 98 203 LYS A C 1
ATOM 1600 O O . LYS A 1 203 ? -10.812 -35.469 -15.852 1 98 203 LYS A O 1
ATOM 1605 N N . TYR A 1 204 ? -9.609 -36.812 -17.188 1 98.06 204 TYR A N 1
ATOM 1606 C CA . TYR A 1 204 ? -8.336 -36.375 -16.625 1 98.06 204 TYR A CA 1
ATOM 1607 C C . TYR A 1 204 ? -7.828 -35.125 -17.359 1 98.06 204 TYR A C 1
ATOM 1609 O O . TYR A 1 204 ? -8.07 -34.969 -18.547 1 98.06 204 TYR A O 1
ATOM 1617 N N . ARG A 1 205 ? -7.137 -34.344 -16.641 1 97.19 205 ARG A N 1
ATOM 1618 C CA . ARG A 1 205 ? -6.473 -33.188 -17.234 1 97.19 205 ARG A CA 1
ATOM 1619 C C . ARG A 1 205 ? -5.008 -33.5 -17.531 1 97.19 205 ARG A C 1
ATOM 1621 O O . ARG A 1 205 ? -4.355 -34.219 -16.781 1 97.19 205 ARG A O 1
ATOM 1628 N N . VAL A 1 206 ? -4.559 -32.969 -18.641 1 98.06 206 VAL A N 1
ATOM 1629 C CA . VAL A 1 206 ? -3.148 -33.094 -19 1 98.06 206 VAL A CA 1
ATOM 1630 C C . VAL A 1 206 ? -2.602 -31.734 -19.422 1 98.06 206 VAL A C 1
ATOM 1632 O O . VAL A 1 206 ? -3.279 -30.984 -20.125 1 98.06 206 VAL A O 1
ATOM 1635 N N . PHE A 1 207 ? -1.386 -31.438 -19.016 1 98.19 207 PHE A N 1
ATOM 1636 C CA . PHE A 1 207 ? -0.81 -30.109 -19.266 1 98.19 207 PHE A CA 1
ATOM 1637 C C . PHE A 1 207 ? 0.43 -30.219 -20.141 1 98.19 207 PHE A C 1
ATOM 1639 O O . PHE A 1 207 ? 1.367 -30.953 -19.828 1 98.19 207 PHE A O 1
ATOM 1646 N N . TYR A 1 208 ? 0.415 -29.5 -21.219 1 98.25 208 TYR A N 1
ATOM 1647 C CA . TYR A 1 208 ? 1.5 -29.578 -22.203 1 98.25 208 TYR A CA 1
ATOM 1648 C C . TYR A 1 208 ? 2.434 -28.391 -22.062 1 98.25 208 TYR A C 1
ATOM 1650 O O . TYR A 1 208 ? 3.467 -28.312 -22.734 1 98.25 208 TYR A O 1
ATOM 1658 N N . ALA A 1 209 ? 2.039 -27.453 -21.25 1 98 209 ALA A N 1
ATOM 1659 C CA . ALA A 1 209 ? 2.812 -26.25 -20.953 1 98 209 ALA A CA 1
ATOM 1660 C C . ALA A 1 209 ? 2.377 -25.625 -19.641 1 98 209 ALA A C 1
ATOM 1662 O O . ALA A 1 209 ? 1.334 -25.984 -19.094 1 98 209 ALA A O 1
ATOM 1663 N N . ASP A 1 210 ? 3.207 -24.75 -19.125 1 96.38 210 ASP A N 1
ATOM 1664 C CA . ASP A 1 210 ? 2.906 -23.938 -17.953 1 96.38 210 ASP A CA 1
ATOM 1665 C C . ASP A 1 210 ? 3.055 -22.453 -18.25 1 96.38 210 ASP A C 1
ATOM 1667 O O . ASP A 1 210 ? 3.805 -22.062 -19.156 1 96.38 210 ASP A O 1
ATOM 1671 N N . ARG A 1 211 ? 2.33 -21.672 -17.5 1 95.88 211 ARG A N 1
ATOM 1672 C CA . ARG A 1 211 ? 2.678 -20.25 -17.516 1 95.88 211 ARG A CA 1
ATOM 1673 C C . ARG A 1 211 ? 3.99 -20.016 -16.781 1 95.88 211 ARG A C 1
ATOM 1675 O O . ARG A 1 211 ? 4.348 -20.75 -15.867 1 95.88 211 ARG A O 1
ATOM 1682 N N . SER A 1 212 ? 4.695 -18.953 -17.266 1 94.69 212 SER A N 1
ATOM 1683 C CA . SER A 1 212 ? 5.945 -18.562 -16.625 1 94.69 212 SER A CA 1
ATOM 1684 C C . SER A 1 212 ? 5.715 -17.484 -15.57 1 94.69 212 SER A C 1
ATOM 1686 O O . SER A 1 212 ? 5.078 -16.469 -15.844 1 94.69 212 SER A O 1
ATOM 1688 N N . PRO A 1 213 ? 6.297 -17.656 -14.406 1 94.81 213 PRO A N 1
ATOM 1689 C CA . PRO A 1 213 ? 6.07 -16.688 -13.328 1 94.81 213 PRO A CA 1
ATOM 1690 C C . PRO A 1 213 ? 7.109 -15.57 -13.312 1 94.81 213 PRO A C 1
ATOM 1692 O O . PRO A 1 213 ? 8.305 -15.836 -13.469 1 94.81 213 PRO A O 1
ATOM 1695 N N . TRP A 1 214 ? 6.613 -14.359 -13.164 1 96.19 214 TRP A N 1
ATOM 1696 C CA . TRP A 1 214 ? 7.426 -13.18 -12.898 1 96.19 214 TRP A CA 1
ATOM 1697 C C . TRP A 1 214 ? 7.02 -12.523 -11.586 1 96.19 214 TRP A C 1
ATOM 1699 O O . TRP A 1 214 ? 5.832 -12.305 -11.336 1 96.19 214 TRP A O 1
ATOM 1709 N N . ASN A 1 215 ? 8.016 -12.32 -10.742 1 95.75 215 ASN A N 1
ATOM 1710 C CA . ASN A 1 215 ? 7.809 -11.344 -9.672 1 95.75 215 ASN A CA 1
ATOM 1711 C C . ASN A 1 215 ? 8.164 -9.93 -10.125 1 95.75 215 ASN A C 1
ATOM 1713 O O . ASN A 1 215 ? 9.32 -9.648 -10.438 1 95.75 215 ASN A O 1
ATOM 1717 N N . LEU A 1 216 ? 7.152 -9.117 -10.172 1 98.31 216 LEU A N 1
ATOM 1718 C CA . LEU A 1 216 ? 7.352 -7.734 -10.586 1 98.31 216 LEU A CA 1
ATOM 1719 C C . LEU A 1 216 ? 7.176 -6.777 -9.414 1 98.31 216 LEU A C 1
ATOM 1721 O O . LEU A 1 216 ? 6.156 -6.824 -8.719 1 98.31 216 LEU A O 1
ATOM 1725 N N . VAL A 1 217 ? 8.195 -5.953 -9.164 1 98.31 217 VAL A N 1
ATOM 1726 C CA . VAL A 1 217 ? 8.094 -4.895 -8.164 1 98.31 217 VAL A CA 1
ATOM 1727 C C . VAL A 1 217 ? 8.219 -3.531 -8.836 1 98.31 217 VAL A C 1
ATOM 1729 O O . VAL A 1 217 ? 9.172 -3.285 -9.578 1 98.31 217 VAL A O 1
ATOM 1732 N N . ILE A 1 218 ? 7.258 -2.719 -8.625 1 98.62 218 ILE A N 1
ATOM 1733 C CA . ILE A 1 218 ? 7.285 -1.348 -9.125 1 98.62 218 ILE A CA 1
ATOM 1734 C C . ILE A 1 218 ? 7.445 -0.376 -7.961 1 98.62 218 ILE A C 1
ATOM 1736 O O . ILE A 1 218 ? 6.73 -0.477 -6.961 1 98.62 218 ILE A O 1
ATOM 1740 N N . LYS A 1 219 ? 8.375 0.521 -8.109 1 98.38 219 LYS A N 1
ATOM 1741 C CA . LYS A 1 219 ? 8.656 1.526 -7.086 1 98.38 219 LYS A CA 1
ATOM 1742 C C . LYS A 1 219 ? 8.477 2.938 -7.641 1 98.38 219 LYS A C 1
ATOM 1744 O O . LYS A 1 219 ? 8.891 3.223 -8.766 1 98.38 219 LYS A O 1
ATOM 1749 N N . ALA A 1 220 ? 7.789 3.752 -6.898 1 98.31 220 ALA A N 1
ATOM 1750 C CA . ALA A 1 220 ? 7.637 5.168 -7.227 1 98.31 220 ALA A CA 1
ATOM 1751 C C . ALA A 1 220 ? 8.289 6.047 -6.168 1 98.31 220 ALA A C 1
ATOM 1753 O O . ALA A 1 220 ? 8.211 5.762 -4.973 1 98.31 220 ALA A O 1
ATOM 1754 N N . VAL A 1 221 ? 8.938 7.094 -6.617 1 96.94 221 VAL A N 1
ATOM 1755 C CA . VAL A 1 221 ? 9.57 8.039 -5.703 1 96.94 221 VAL A CA 1
ATOM 1756 C C . VAL A 1 221 ? 9.016 9.438 -5.945 1 96.94 221 VAL A C 1
ATOM 1758 O O . VAL A 1 221 ? 8.461 9.719 -7.016 1 96.94 221 VAL A O 1
ATOM 1761 N N . GLY A 1 222 ? 9.023 10.281 -4.961 1 93.31 222 GLY A N 1
ATOM 1762 C CA . GLY A 1 222 ? 8.609 11.672 -4.984 1 93.31 222 GLY A CA 1
ATOM 1763 C C . GLY A 1 222 ? 9.016 12.438 -3.74 1 93.31 222 GLY A C 1
ATOM 1764 O O . GLY A 1 222 ? 9.508 11.852 -2.773 1 93.31 222 GLY A O 1
ATOM 1765 N N . LYS A 1 223 ? 8.875 13.75 -3.836 1 85.62 223 LYS A N 1
ATOM 1766 C CA . LYS A 1 223 ? 9.203 14.578 -2.684 1 85.62 223 LYS A CA 1
ATOM 1767 C C . LYS A 1 223 ? 8.289 14.273 -1.502 1 85.62 223 LYS A C 1
ATOM 1769 O O . LYS A 1 223 ? 7.082 14.086 -1.678 1 85.62 223 LYS A O 1
ATOM 1774 N N . PRO A 1 224 ? 8.914 14.102 -0.367 1 85.5 224 PRO A N 1
ATOM 1775 C CA . PRO A 1 224 ? 8.062 14.016 0.818 1 85.5 224 PRO A CA 1
ATOM 1776 C C . PRO A 1 224 ? 7.398 15.344 1.171 1 85.5 224 PRO A C 1
ATOM 1778 O O . PRO A 1 224 ? 7.746 16.375 0.598 1 85.5 224 PRO A O 1
ATOM 1781 N N . GLY A 1 225 ? 6.441 15.289 2.045 1 83.69 225 GLY A N 1
ATOM 1782 C CA . GLY A 1 225 ? 5.77 16.5 2.475 1 83.69 225 GLY A CA 1
ATOM 1783 C C . GLY A 1 225 ? 4.871 16.297 3.678 1 83.69 225 GLY A C 1
ATOM 1784 O O . GLY A 1 225 ? 4.566 15.164 4.043 1 83.69 225 GLY A O 1
ATOM 1785 N N . HIS A 1 226 ? 4.555 17.469 4.25 1 85.75 226 HIS A N 1
ATOM 1786 C CA . HIS A 1 226 ? 3.582 17.438 5.336 1 85.75 226 HIS A CA 1
ATOM 1787 C C . HIS A 1 226 ? 2.254 16.844 4.871 1 85.75 226 HIS A C 1
ATOM 1789 O O . HIS A 1 226 ? 1.84 17.062 3.729 1 85.75 226 HIS A O 1
ATOM 1795 N N . GLY A 1 227 ? 1.578 16.109 5.742 1 90 227 GLY A N 1
ATOM 1796 C CA . GLY A 1 227 ? 0.334 15.43 5.414 1 90 227 GLY A CA 1
ATOM 1797 C C . GLY A 1 227 ? -0.76 16.375 4.957 1 90 227 GLY A C 1
ATOM 1798 O O . GLY A 1 227 ? -1.649 15.984 4.199 1 90 227 GLY A O 1
ATOM 1799 N N . SER A 1 228 ? -0.631 17.609 5.312 1 89.75 228 SER A N 1
ATOM 1800 C CA . SER A 1 228 ? -1.68 18.578 5.016 1 89.75 228 SER A CA 1
ATOM 1801 C C . SER A 1 228 ? -1.444 19.266 3.668 1 89.75 228 SER A C 1
ATOM 1803 O O . SER A 1 228 ? -2.332 19.938 3.145 1 89.75 228 SER A O 1
ATOM 1805 N N . LYS A 1 229 ? -0.349 19.062 3.131 1 89.38 229 LYS A N 1
ATOM 1806 C CA . LYS A 1 229 ? 0.028 19.797 1.927 1 89.38 229 LYS A CA 1
ATOM 1807 C C . LYS A 1 229 ? -0.421 19.062 0.67 1 89.38 229 LYS A C 1
ATOM 1809 O O . LYS A 1 229 ? -0.273 17.844 0.577 1 89.38 229 LYS A O 1
ATOM 1814 N N . MET A 1 230 ? -0.975 19.781 -0.242 1 93 230 MET A N 1
ATOM 1815 C CA . MET A 1 230 ? -1.283 19.219 -1.553 1 93 230 MET A CA 1
ATOM 1816 C C . MET A 1 230 ? -0.263 19.672 -2.592 1 93 230 MET A C 1
ATOM 1818 O O . MET A 1 230 ? 0.003 20.875 -2.73 1 93 230 MET A O 1
ATOM 1822 N N . PHE A 1 231 ? 0.339 18.812 -3.248 1 91.56 231 PHE A N 1
ATOM 1823 C CA . PHE A 1 231 ? 1.299 19.078 -4.312 1 91.56 231 PHE A CA 1
ATOM 1824 C C . PHE A 1 231 ? 1.383 17.906 -5.281 1 91.56 231 PHE A C 1
ATOM 1826 O O . PHE A 1 231 ? 0.897 16.812 -4.984 1 91.56 231 PHE A O 1
ATOM 1833 N N . ASP A 1 232 ? 1.929 18.141 -6.438 1 91.31 232 ASP A N 1
ATOM 1834 C CA . ASP A 1 232 ? 1.969 17.141 -7.5 1 91.31 232 ASP A CA 1
ATOM 1835 C C . ASP A 1 232 ? 3.209 16.25 -7.379 1 91.31 232 ASP A C 1
ATOM 1837 O O . ASP A 1 232 ? 4.137 16.578 -6.633 1 91.31 232 ASP A O 1
ATOM 1841 N N . ASP A 1 233 ? 3.156 15.141 -8.023 1 92.38 233 ASP A N 1
ATOM 1842 C CA . ASP A 1 233 ? 4.281 14.242 -8.266 1 92.38 233 ASP A CA 1
ATOM 1843 C C . ASP A 1 233 ? 4.77 13.617 -6.961 1 92.38 233 ASP A C 1
ATOM 1845 O O . ASP A 1 233 ? 5.977 13.477 -6.746 1 92.38 233 ASP A O 1
ATOM 1849 N N . THR A 1 234 ? 3.801 13.352 -6.129 1 94.88 234 THR A N 1
ATOM 1850 C CA . THR A 1 234 ? 4.133 12.586 -4.934 1 94.88 234 THR A CA 1
ATOM 1851 C C . THR A 1 234 ? 4.383 11.117 -5.285 1 94.88 234 THR A C 1
ATOM 1853 O O . THR A 1 234 ? 3.963 10.648 -6.344 1 94.88 234 THR A O 1
ATOM 1856 N N . ALA A 1 235 ? 5.113 10.43 -4.41 1 97.06 235 ALA A N 1
ATOM 1857 C CA . ALA A 1 235 ? 5.348 9 -4.609 1 97.06 235 ALA A CA 1
ATOM 1858 C C . ALA A 1 235 ? 4.027 8.234 -4.707 1 97.06 235 ALA A C 1
ATOM 1860 O O . ALA A 1 235 ? 3.871 7.363 -5.566 1 97.06 235 ALA A O 1
ATOM 1861 N N . MET A 1 236 ? 3.076 8.609 -3.889 1 96.62 236 MET A N 1
ATOM 1862 C CA . MET A 1 236 ? 1.783 7.938 -3.842 1 96.62 236 MET A CA 1
ATOM 1863 C C . MET A 1 236 ? 0.997 8.188 -5.125 1 96.62 236 MET A C 1
ATOM 1865 O O . MET A 1 236 ? 0.415 7.254 -5.691 1 96.62 236 MET A O 1
ATOM 1869 N N . GLU A 1 237 ? 0.964 9.398 -5.57 1 94.19 237 GLU A N 1
ATOM 1870 C CA . GLU A 1 237 ? 0.266 9.734 -6.809 1 94.19 237 GLU A CA 1
ATOM 1871 C C . GLU A 1 237 ? 0.861 8.977 -7.996 1 94.19 237 GLU A C 1
ATOM 1873 O O . GLU A 1 237 ? 0.128 8.445 -8.828 1 94.19 237 GLU A O 1
ATOM 1878 N N . ASN A 1 238 ? 2.15 8.984 -8.055 1 95.69 238 ASN A N 1
ATOM 1879 C CA . ASN A 1 238 ? 2.832 8.281 -9.133 1 95.69 238 ASN A CA 1
ATOM 1880 C C . ASN A 1 238 ? 2.521 6.789 -9.117 1 95.69 238 ASN A C 1
ATOM 1882 O O . ASN A 1 238 ? 2.217 6.203 -10.156 1 95.69 238 ASN A O 1
ATOM 1886 N N . LEU A 1 239 ? 2.59 6.18 -7.98 1 97.38 239 LEU A N 1
ATOM 1887 C CA . LEU A 1 239 ? 2.312 4.75 -7.875 1 97.38 239 LEU A CA 1
ATOM 1888 C C . LEU A 1 239 ? 0.87 4.449 -8.266 1 97.38 239 LEU A C 1
ATOM 1890 O O . LEU A 1 239 ? 0.6 3.445 -8.93 1 97.38 239 LEU A O 1
ATOM 1894 N N . MET A 1 240 ? -0.044 5.297 -7.848 1 94.44 240 MET A N 1
ATOM 1895 C CA . MET A 1 240 ? -1.456 5.066 -8.141 1 94.44 240 MET A CA 1
ATOM 1896 C C . MET A 1 240 ? -1.712 5.094 -9.641 1 94.44 240 MET A C 1
ATOM 1898 O O . MET A 1 240 ? -2.549 4.344 -10.148 1 94.44 240 MET A O 1
ATOM 1902 N N . LYS A 1 241 ? -1.025 5.938 -10.297 1 93.62 241 LYS A N 1
ATOM 1903 C CA . LYS A 1 241 ? -1.151 5.965 -11.75 1 93.62 241 LYS A CA 1
ATOM 1904 C C . LYS A 1 241 ? -0.7 4.645 -12.375 1 93.62 241 LYS A C 1
ATOM 1906 O O . LYS A 1 241 ? -1.323 4.148 -13.312 1 93.62 241 LYS A O 1
ATOM 1911 N N . SER A 1 242 ? 0.385 4.125 -11.859 1 96.56 242 SER A N 1
ATOM 1912 C CA . SER A 1 242 ? 0.864 2.82 -12.305 1 96.56 242 SER A CA 1
ATOM 1913 C C . SER A 1 242 ? -0.168 1.731 -12.039 1 96.56 242 SER A C 1
ATOM 1915 O O . SER A 1 242 ? -0.52 0.964 -12.938 1 96.56 242 SER A O 1
ATOM 1917 N N . ILE A 1 243 ? -0.662 1.721 -10.859 1 96.75 243 ILE A N 1
ATOM 1918 C CA . ILE A 1 243 ? -1.611 0.697 -10.438 1 96.75 243 ILE A CA 1
ATOM 1919 C C . ILE A 1 243 ? -2.859 0.758 -11.312 1 96.75 243 ILE A C 1
ATOM 1921 O O . ILE A 1 243 ? -3.416 -0.278 -11.688 1 96.75 243 ILE A O 1
ATOM 1925 N N . GLU A 1 244 ? -3.25 1.926 -11.609 1 94.38 244 GLU A N 1
ATOM 1926 C CA . GLU A 1 244 ? -4.418 2.092 -12.469 1 94.38 244 GLU A CA 1
ATOM 1927 C C . GLU A 1 244 ? -4.188 1.463 -13.844 1 94.38 244 GLU A C 1
ATOM 1929 O O . GLU A 1 244 ? -5.055 0.753 -14.352 1 94.38 244 GLU A O 1
ATOM 1934 N N . VAL A 1 245 ? -3.08 1.679 -14.43 1 96.56 245 VAL A N 1
ATOM 1935 C CA . VAL A 1 245 ? -2.75 1.167 -15.75 1 96.56 245 VAL A CA 1
ATOM 1936 C C . VAL A 1 245 ? -2.678 -0.357 -15.719 1 96.56 245 VAL A C 1
ATOM 1938 O O . VAL A 1 245 ? -3.223 -1.032 -16.594 1 96.56 245 VAL A O 1
ATOM 1941 N N . VAL A 1 246 ? -2.021 -0.913 -14.711 1 97.75 246 VAL A N 1
ATOM 1942 C CA . VAL A 1 246 ? -1.87 -2.359 -14.594 1 97.75 246 VAL A CA 1
ATOM 1943 C C . VAL A 1 246 ? -3.232 -3.004 -14.344 1 97.75 246 VAL A C 1
ATOM 1945 O O . VAL A 1 246 ? -3.533 -4.062 -14.898 1 97.75 246 VAL A O 1
ATOM 1948 N N . SER A 1 247 ? -4.023 -2.338 -13.508 1 95.81 247 SER A N 1
ATOM 1949 C CA . SER A 1 247 ? -5.359 -2.852 -13.219 1 95.81 247 SER A CA 1
ATOM 1950 C C . SER A 1 247 ? -6.215 -2.92 -14.477 1 95.81 247 SER A C 1
ATOM 1952 O O . SER A 1 247 ? -6.957 -3.883 -14.672 1 95.81 247 SER A O 1
ATOM 1954 N N . LYS A 1 248 ? -6.129 -1.927 -15.297 1 95.69 248 LYS A N 1
ATOM 1955 C CA . LYS A 1 248 ? -6.879 -1.925 -16.547 1 95.69 248 LYS A CA 1
ATOM 1956 C C . LYS A 1 248 ? -6.434 -3.064 -17.469 1 95.69 248 LYS A C 1
ATOM 1958 O O . LYS A 1 248 ? -7.262 -3.734 -18.078 1 95.69 248 LYS A O 1
ATOM 1963 N N . PHE A 1 249 ? -5.16 -3.223 -17.562 1 97.62 249 PHE A N 1
ATOM 1964 C CA . PHE A 1 249 ? -4.629 -4.34 -18.344 1 97.62 249 PHE A CA 1
ATOM 1965 C C . PHE A 1 249 ? -5.172 -5.664 -17.812 1 97.62 249 PHE A C 1
ATOM 1967 O O . PHE A 1 249 ? -5.645 -6.496 -18.594 1 97.62 249 PHE A O 1
ATOM 1974 N N . ARG A 1 250 ? -5.043 -5.875 -16.5 1 97.06 250 ARG A N 1
ATOM 1975 C CA . ARG A 1 250 ? -5.512 -7.09 -15.836 1 97.06 250 ARG A CA 1
ATOM 1976 C C . ARG A 1 250 ? -6.996 -7.32 -16.109 1 97.06 250 ARG A C 1
ATOM 1978 O O . ARG A 1 250 ? -7.41 -8.445 -16.406 1 97.06 250 ARG A O 1
ATOM 1985 N N . GLU A 1 251 ? -7.766 -6.301 -15.992 1 95.31 251 GLU A N 1
ATOM 1986 C CA . GLU A 1 251 ? -9.203 -6.402 -16.219 1 95.31 251 GLU A CA 1
ATOM 1987 C C . GLU A 1 251 ? -9.5 -6.836 -17.656 1 95.31 251 GLU A C 1
ATOM 1989 O O . GLU A 1 251 ? -10.398 -7.648 -17.891 1 95.31 251 GLU A O 1
ATOM 1994 N N . ASN A 1 252 ? -8.797 -6.277 -18.594 1 97.19 252 ASN A N 1
ATOM 1995 C CA . ASN A 1 252 ? -8.969 -6.66 -19.984 1 97.19 252 ASN A CA 1
ATOM 1996 C C . ASN A 1 252 ? -8.664 -8.141 -20.203 1 97.19 252 ASN A C 1
ATOM 1998 O O . ASN A 1 252 ? -9.383 -8.828 -20.922 1 97.19 252 ASN A O 1
ATOM 2002 N N . GLN A 1 253 ? -7.562 -8.617 -19.609 1 97.44 253 GLN A N 1
ATOM 2003 C CA . GLN A 1 253 ? -7.219 -10.031 -19.688 1 97.44 253 GLN A CA 1
ATOM 2004 C C . GLN A 1 253 ? -8.297 -10.891 -19.031 1 97.44 253 GLN A C 1
ATOM 2006 O O . GLN A 1 253 ? -8.711 -11.906 -19.578 1 97.44 253 GLN A O 1
ATOM 2011 N N . PHE A 1 254 ? -8.773 -10.438 -17.891 1 97.12 254 PHE A N 1
ATOM 2012 C CA . PHE A 1 254 ? -9.742 -11.203 -17.125 1 97.12 254 PHE A CA 1
ATOM 2013 C C . PHE A 1 254 ? -11.086 -11.258 -17.844 1 97.12 254 PHE A C 1
ATOM 2015 O O . PHE A 1 254 ? -11.805 -12.258 -17.766 1 97.12 254 PHE A O 1
ATOM 2022 N N . ASP A 1 255 ? -11.391 -10.25 -18.516 1 97.19 255 ASP A N 1
ATOM 2023 C CA . ASP A 1 255 ? -12.617 -10.219 -19.297 1 97.19 255 ASP A CA 1
ATOM 2024 C C . ASP A 1 255 ? -12.617 -11.312 -20.375 1 97.19 255 ASP A C 1
ATOM 2026 O O . ASP A 1 255 ? -13.664 -11.891 -20.672 1 97.19 255 ASP A O 1
ATOM 2030 N N . LEU A 1 256 ? -11.492 -11.578 -20.953 1 97 256 LEU A N 1
ATOM 2031 C CA . LEU A 1 256 ? -11.383 -12.648 -21.953 1 97 256 LEU A CA 1
ATOM 2032 C C . LEU A 1 256 ? -11.688 -14 -21.312 1 97 256 LEU A C 1
ATOM 2034 O O . LEU A 1 256 ? -12.242 -14.883 -21.969 1 97 256 LEU A O 1
ATOM 2038 N N . VAL A 1 257 ? -11.297 -14.109 -20.078 1 95.94 257 VAL A N 1
ATOM 2039 C CA . VAL A 1 257 ? -11.547 -15.352 -19.344 1 95.94 257 VAL A CA 1
ATOM 2040 C C . VAL A 1 257 ? -13.031 -15.438 -18.984 1 95.94 257 VAL A C 1
ATOM 2042 O O . VAL A 1 257 ? -13.672 -16.469 -19.203 1 95.94 257 VAL A O 1
ATOM 2045 N N . LYS A 1 258 ? -13.555 -14.375 -18.469 1 95.19 258 LYS A N 1
ATOM 2046 C CA . LYS A 1 258 ? -14.938 -14.344 -18 1 95.19 258 LYS A CA 1
ATOM 2047 C C . LYS A 1 258 ? -15.914 -14.57 -19.156 1 95.19 258 LYS A C 1
ATOM 2049 O O . LYS A 1 258 ? -16.969 -15.18 -18.969 1 95.19 258 LYS A O 1
ATOM 2054 N N . THR A 1 259 ? -15.602 -14.148 -20.359 1 96.19 259 THR A N 1
ATOM 2055 C CA . THR A 1 259 ? -16.469 -14.289 -21.516 1 96.19 259 THR A CA 1
ATOM 2056 C C . THR A 1 259 ? -16.266 -15.648 -22.188 1 96.19 259 THR A C 1
ATOM 2058 O O . THR A 1 259 ? -17.016 -16.016 -23.094 1 96.19 259 THR A O 1
ATOM 2061 N N . GLY A 1 260 ? -15.266 -16.344 -21.781 1 93 260 GLY A N 1
ATOM 2062 C CA . GLY A 1 260 ? -15.031 -17.672 -22.297 1 93 260 GLY A CA 1
ATOM 2063 C C . GLY A 1 260 ? -14.211 -17.688 -23.578 1 93 260 GLY A C 1
ATOM 2064 O O . GLY A 1 260 ? -14.094 -18.734 -24.234 1 93 260 GLY A O 1
ATOM 2065 N N . VAL A 1 261 ? -13.641 -16.578 -23.922 1 94.44 261 VAL A N 1
ATOM 2066 C CA . VAL A 1 261 ? -12.82 -16.5 -25.125 1 94.44 261 VAL A CA 1
ATOM 2067 C C . VAL A 1 261 ? -11.523 -17.281 -24.922 1 94.44 261 VAL A C 1
ATOM 2069 O O . VAL A 1 261 ? -11.07 -17.984 -25.828 1 94.44 261 VAL A O 1
ATOM 2072 N N . LEU A 1 262 ? -10.922 -17.125 -23.797 1 95.5 262 LEU A N 1
ATOM 2073 C CA . LEU A 1 262 ? -9.688 -17.797 -23.422 1 95.5 262 LEU A CA 1
ATOM 2074 C C . LEU A 1 262 ? -9.789 -18.391 -22.031 1 95.5 262 LEU A C 1
ATOM 2076 O O . LEU A 1 262 ? -10.57 -17.906 -21.203 1 95.5 262 LEU A O 1
ATOM 2080 N N . ALA A 1 263 ? -8.992 -19.422 -21.828 1 93.19 263 ALA A N 1
ATOM 2081 C CA . ALA A 1 263 ? -8.891 -19.969 -20.484 1 93.19 263 ALA A CA 1
ATOM 2082 C C . ALA A 1 263 ? -7.965 -19.125 -19.609 1 93.19 263 ALA A C 1
ATOM 2084 O O . ALA A 1 263 ? -7.172 -18.328 -20.125 1 93.19 263 ALA A O 1
ATOM 2085 N N . ASN A 1 264 ? -8.094 -19.312 -18.359 1 92.44 264 ASN A N 1
ATOM 2086 C CA . ASN A 1 264 ? -7.277 -18.578 -17.406 1 92.44 264 ASN A CA 1
ATOM 2087 C C . ASN A 1 264 ? -5.789 -18.766 -17.672 1 92.44 264 ASN A C 1
ATOM 2089 O O . ASN A 1 264 ? -4.996 -17.844 -17.469 1 92.44 264 ASN A O 1
ATOM 2093 N N . SER A 1 265 ? -5.477 -19.922 -18.125 1 95.44 265 SER A N 1
ATOM 2094 C CA . SER A 1 265 ? -4.074 -20.25 -18.344 1 95.44 265 SER A CA 1
ATOM 2095 C C . SER A 1 265 ? -3.566 -19.656 -19.656 1 95.44 265 SER A C 1
ATOM 2097 O O . SER A 1 265 ? -2.363 -19.656 -19.922 1 95.44 265 SER A O 1
ATOM 2099 N N . GLU A 1 266 ? -4.445 -19.125 -20.422 1 96.5 266 GLU A N 1
ATOM 2100 C CA . GLU A 1 266 ? -4.086 -18.656 -21.75 1 96.5 266 GLU A CA 1
ATOM 2101 C C . GLU A 1 266 ? -3.932 -17.141 -21.766 1 96.5 266 GLU A C 1
ATOM 2103 O O . GLU A 1 266 ? -3.643 -16.562 -22.812 1 96.5 266 GLU A O 1
ATOM 2108 N N . VAL A 1 267 ? -4.086 -16.484 -20.594 1 97.25 267 VAL A N 1
ATOM 2109 C CA . VAL A 1 267 ? -3.955 -15.031 -20.516 1 97.25 267 VAL A CA 1
ATOM 2110 C C . VAL A 1 267 ? -2.814 -14.664 -19.578 1 97.25 267 VAL A C 1
ATOM 2112 O O . VAL A 1 267 ? -2.328 -15.516 -18.828 1 97.25 267 VAL A O 1
ATOM 2115 N N . VAL A 1 268 ? -2.375 -13.375 -19.734 1 97.69 268 VAL A N 1
ATOM 2116 C CA . VAL A 1 268 ? -1.408 -12.836 -18.781 1 97.69 268 VAL A CA 1
ATOM 2117 C C . VAL A 1 268 ? -2.131 -12.375 -17.516 1 97.69 268 VAL A C 1
ATOM 2119 O O . VAL A 1 268 ? -3.102 -11.617 -17.578 1 97.69 268 VAL A O 1
ATOM 2122 N N . SER A 1 269 ? -1.74 -12.875 -16.422 1 97.56 269 SER A N 1
ATOM 2123 C CA . SER A 1 269 ? -2.26 -12.352 -15.164 1 97.56 269 SER A CA 1
ATOM 2124 C C . SER A 1 269 ? -1.241 -11.445 -14.477 1 97.56 269 SER A C 1
ATOM 2126 O O . SER A 1 269 ? -0.037 -11.703 -14.531 1 97.56 269 SER A O 1
ATOM 2128 N N . ALA A 1 270 ? -1.665 -10.383 -13.953 1 97.62 270 ALA A N 1
ATOM 2129 C CA . ALA A 1 270 ? -0.898 -9.453 -13.125 1 97.62 270 ALA A CA 1
ATOM 2130 C C . ALA A 1 270 ? -1.639 -9.141 -11.828 1 97.62 270 ALA A C 1
ATOM 2132 O O . ALA A 1 270 ? -2.363 -8.141 -11.75 1 97.62 270 ALA A O 1
ATOM 2133 N N . ASN A 1 271 ? -1.444 -10 -10.828 1 97.12 271 ASN A N 1
ATOM 2134 C CA . ASN A 1 271 ? -2.17 -9.852 -9.57 1 97.12 271 ASN A CA 1
ATOM 2135 C C . ASN A 1 271 ? -1.331 -9.141 -8.516 1 97.12 271 ASN A C 1
ATOM 2137 O O . ASN A 1 271 ? -0.201 -9.539 -8.234 1 97.12 271 ASN A O 1
ATOM 2141 N N . PRO A 1 272 ? -1.882 -8.016 -8.039 1 97.62 272 PRO A N 1
ATOM 2142 C CA . PRO A 1 272 ? -1.133 -7.352 -6.969 1 97.62 272 PRO A CA 1
ATOM 2143 C C . PRO A 1 272 ? -1.057 -8.188 -5.695 1 97.62 272 PRO A C 1
ATOM 2145 O O . PRO A 1 272 ? -2.072 -8.727 -5.242 1 97.62 272 PRO A O 1
ATOM 2148 N N . VAL A 1 273 ? 0.158 -8.258 -5.055 1 97.19 273 VAL A N 1
ATOM 2149 C CA . VAL A 1 273 ? 0.322 -9.18 -3.939 1 97.19 273 VAL A CA 1
ATOM 2150 C C . VAL A 1 273 ? 0.804 -8.422 -2.705 1 97.19 273 VAL A C 1
ATOM 2152 O O . VAL A 1 273 ? 0.712 -8.93 -1.584 1 97.19 273 VAL A O 1
ATOM 2155 N N . TYR A 1 274 ? 1.318 -7.238 -2.857 1 97.19 274 TYR A N 1
ATOM 2156 C CA . TYR A 1 274 ? 1.578 -6.414 -1.685 1 97.19 274 TYR A CA 1
ATOM 2157 C C . TYR A 1 274 ? 1.619 -4.934 -2.057 1 97.19 274 TYR A C 1
ATOM 2159 O O . TYR A 1 274 ? 1.741 -4.59 -3.234 1 97.19 274 TYR A O 1
ATOM 2167 N N . LEU A 1 275 ? 1.4 -4.074 -1.087 1 97.81 275 LEU A N 1
ATOM 2168 C CA . LEU A 1 275 ? 1.543 -2.623 -1.103 1 97.81 275 LEU A CA 1
ATOM 2169 C C . LEU A 1 275 ? 2.402 -2.15 0.064 1 97.81 275 LEU A C 1
ATOM 2171 O O . LEU A 1 275 ? 2.273 -2.656 1.182 1 97.81 275 LEU A O 1
ATOM 2175 N N . LYS A 1 276 ? 3.262 -1.214 -0.269 1 96.75 276 LYS A N 1
ATOM 2176 C CA . LYS A 1 276 ? 4.117 -0.698 0.795 1 96.75 276 LYS A CA 1
ATOM 2177 C C . LYS A 1 276 ? 4.398 0.789 0.602 1 96.75 276 LYS A C 1
ATOM 2179 O O . LYS A 1 276 ? 4.961 1.192 -0.42 1 96.75 276 LYS A O 1
ATOM 2184 N N . ALA A 1 277 ? 4.023 1.563 1.514 1 97.31 277 ALA A N 1
ATOM 2185 C CA . ALA A 1 277 ? 4.359 2.982 1.615 1 97.31 277 ALA A CA 1
ATOM 2186 C C . ALA A 1 277 ? 4.109 3.504 3.027 1 97.31 277 ALA A C 1
ATOM 2188 O O . ALA A 1 277 ? 3.258 2.979 3.748 1 97.31 277 ALA A O 1
ATOM 2189 N N . GLY A 1 278 ? 4.816 4.582 3.363 1 95.69 278 GLY A N 1
ATOM 2190 C CA . GLY A 1 278 ? 4.605 5.207 4.656 1 95.69 278 GLY A CA 1
ATOM 2191 C C . GLY A 1 278 ? 5.793 5.066 5.59 1 95.69 278 GLY A C 1
ATOM 2192 O O . GLY A 1 278 ? 6.691 4.258 5.344 1 95.69 278 GLY A O 1
ATOM 2193 N N . THR A 1 279 ? 5.805 5.836 6.559 1 92.12 279 THR A N 1
ATOM 2194 C CA . THR A 1 279 ? 6.836 5.781 7.586 1 92.12 279 THR A CA 1
ATOM 2195 C C . THR A 1 279 ? 6.348 5.004 8.805 1 92.12 279 THR A C 1
ATOM 2197 O O . THR A 1 279 ? 5.395 5.414 9.469 1 92.12 279 THR A O 1
ATOM 2200 N N . PRO A 1 280 ? 7.055 3.846 9.062 1 88.75 280 PRO A N 1
ATOM 2201 C CA . PRO A 1 280 ? 6.617 3.062 10.219 1 88.75 280 PRO A CA 1
ATOM 2202 C C . PRO A 1 280 ? 6.754 3.828 11.531 1 88.75 280 PRO A C 1
ATOM 2204 O O . PRO A 1 280 ? 7.703 4.598 11.711 1 88.75 280 PRO A O 1
ATOM 2207 N N . SER A 1 281 ? 5.781 3.727 12.297 1 84.88 281 SER A N 1
ATOM 2208 C CA . SER A 1 281 ? 5.789 4.254 13.664 1 84.88 281 SER A CA 1
ATOM 2209 C C . SER A 1 281 ? 5.742 3.127 14.688 1 84.88 281 SER A C 1
ATOM 2211 O O . SER A 1 281 ? 5.93 1.957 14.344 1 84.88 281 SER A O 1
ATOM 2213 N N . LYS A 1 282 ? 5.516 3.475 15.969 1 76.75 282 LYS A N 1
ATOM 2214 C CA . LYS A 1 282 ? 5.5 2.471 17.031 1 76.75 282 LYS A CA 1
ATOM 2215 C C . LYS A 1 282 ? 4.324 1.511 16.859 1 76.75 282 LYS A C 1
ATOM 2217 O O . LYS A 1 282 ? 3.266 1.898 16.359 1 76.75 282 LYS A O 1
ATOM 2222 N N . ASN A 1 283 ? 4.488 0.212 17.219 1 73.31 283 ASN A N 1
ATOM 2223 C CA . ASN A 1 283 ? 3.467 -0.824 17.328 1 73.31 283 ASN A CA 1
ATOM 2224 C C . ASN A 1 283 ? 2.832 -1.129 15.977 1 73.31 283 ASN A C 1
ATOM 2226 O O . ASN A 1 283 ? 1.615 -1.302 15.883 1 73.31 283 ASN A O 1
ATOM 2230 N N . GLY A 1 284 ? 3.588 -1.059 14.883 1 72.5 284 GLY A N 1
ATOM 2231 C CA . GLY A 1 284 ? 3.08 -1.458 13.586 1 72.5 284 GLY A CA 1
ATOM 2232 C C . GLY A 1 284 ? 2.256 -0.378 12.906 1 72.5 284 GLY A C 1
ATOM 2233 O O . GLY A 1 284 ? 1.666 -0.61 11.852 1 72.5 284 GLY A O 1
ATOM 2234 N N . ASN A 1 285 ? 2.219 0.727 13.516 1 86.88 285 ASN A N 1
ATOM 2235 C CA . ASN A 1 285 ? 1.479 1.849 12.953 1 86.88 285 ASN A CA 1
ATOM 2236 C C . ASN A 1 285 ? 2.363 2.703 12.047 1 86.88 285 ASN A C 1
ATOM 2238 O O . ASN A 1 285 ? 3.521 2.363 11.805 1 86.88 285 ASN A O 1
ATOM 2242 N N . PHE A 1 286 ? 1.706 3.619 11.43 1 93.31 286 PHE A N 1
ATOM 2243 C CA . PHE A 1 286 ? 2.406 4.527 10.531 1 93.31 286 PHE A CA 1
ATOM 2244 C C . PHE A 1 286 ? 2.23 5.973 10.977 1 93.31 286 PHE A C 1
ATOM 2246 O O . PHE A 1 286 ? 1.243 6.312 11.625 1 93.31 286 PHE A O 1
ATOM 2253 N N . VAL A 1 287 ? 3.277 6.785 10.648 1 89.81 287 VAL A N 1
ATOM 2254 C CA . VAL A 1 287 ? 3.148 8.234 10.812 1 89.81 287 VAL A CA 1
ATOM 2255 C C . VAL A 1 287 ? 2.033 8.758 9.914 1 89.81 287 VAL A C 1
ATOM 2257 O O . VAL A 1 287 ? 2.025 8.492 8.711 1 89.81 287 VAL A O 1
ATOM 2260 N N . MET A 1 288 ? 1.087 9.492 10.508 1 92.25 288 MET A N 1
ATOM 2261 C CA . MET A 1 288 ? -0.115 9.867 9.766 1 92.25 288 MET A CA 1
ATOM 2262 C C . MET A 1 288 ? -0.018 11.305 9.258 1 92.25 288 MET A C 1
ATOM 2264 O O . MET A 1 288 ? -0.888 11.766 8.516 1 92.25 288 MET A O 1
ATOM 2268 N N . ASN A 1 289 ? 1.041 12.062 9.578 1 88.06 289 ASN A N 1
ATOM 2269 C CA . ASN A 1 289 ? 1.119 13.461 9.188 1 88.06 289 ASN A CA 1
ATOM 2270 C C . ASN A 1 289 ? 2.266 13.711 8.211 1 88.06 289 ASN A C 1
ATOM 2272 O O . ASN A 1 289 ? 2.736 14.844 8.07 1 88.06 289 ASN A O 1
ATOM 2276 N N . MET A 1 290 ? 2.691 12.648 7.578 1 89.38 290 MET A N 1
ATOM 2277 C CA . MET A 1 290 ? 3.785 12.773 6.617 1 89.38 290 MET A CA 1
ATOM 2278 C C . MET A 1 290 ? 3.494 11.961 5.359 1 89.38 290 MET A C 1
ATOM 2280 O O . MET A 1 290 ? 3.158 10.781 5.441 1 89.38 290 MET A O 1
ATOM 2284 N N . GLN A 1 291 ? 3.643 12.594 4.266 1 93.94 291 GLN A N 1
ATOM 2285 C CA . GLN A 1 291 ? 3.557 11.891 2.994 1 93.94 291 GLN A CA 1
ATOM 2286 C C . GLN A 1 291 ? 4.883 11.211 2.648 1 93.94 291 GLN A C 1
ATOM 2288 O O . GLN A 1 291 ? 5.941 11.836 2.742 1 93.94 291 GLN A O 1
ATOM 2293 N N . PRO A 1 292 ? 4.863 10 2.258 1 95.62 292 PRO A N 1
ATOM 2294 C CA . PRO A 1 292 ? 6.102 9.258 2.045 1 95.62 292 PRO A CA 1
ATOM 2295 C C . PRO A 1 292 ? 6.832 9.672 0.77 1 95.62 292 PRO A C 1
ATOM 2297 O O . PRO A 1 292 ? 6.203 10.172 -0.168 1 95.62 292 PRO A O 1
ATOM 2300 N N . SER A 1 293 ? 8.133 9.469 0.747 1 94.5 293 SER A N 1
ATOM 2301 C CA . SER A 1 293 ? 8.961 9.773 -0.418 1 94.5 293 SER A CA 1
ATOM 2302 C C . SER A 1 293 ? 9.047 8.586 -1.364 1 94.5 293 SER A C 1
ATOM 2304 O O . SER A 1 293 ? 9.562 8.703 -2.477 1 94.5 293 SER A O 1
ATOM 2306 N N . GLU A 1 294 ? 8.586 7.43 -0.923 1 96.81 294 GLU A N 1
ATOM 2307 C CA . GLU A 1 294 ? 8.617 6.219 -1.74 1 96.81 294 GLU A CA 1
ATOM 2308 C C . GLU A 1 294 ? 7.352 5.383 -1.533 1 96.81 294 GLU A C 1
ATOM 2310 O O . GLU A 1 294 ? 6.727 5.449 -0.472 1 96.81 294 GLU A O 1
ATOM 2315 N N . ALA A 1 295 ? 6.953 4.672 -2.514 1 97.88 295 ALA A N 1
ATOM 2316 C CA . ALA A 1 295 ? 5.84 3.729 -2.516 1 97.88 295 ALA A CA 1
ATOM 2317 C C . ALA A 1 295 ? 6.105 2.572 -3.477 1 97.88 295 ALA A C 1
ATOM 2319 O O . ALA A 1 295 ? 6.742 2.754 -4.516 1 97.88 295 ALA A O 1
ATOM 2320 N N . GLU A 1 296 ? 5.648 1.405 -3.127 1 97.69 296 GLU A N 1
ATOM 2321 C CA . GLU A 1 296 ? 5.922 0.278 -4.012 1 97.69 296 GLU A CA 1
ATOM 2322 C C . GLU A 1 296 ? 4.75 -0.7 -4.039 1 97.69 296 GLU A C 1
ATOM 2324 O O . GLU A 1 296 ? 3.973 -0.769 -3.084 1 97.69 296 GLU A O 1
ATOM 2329 N N . VAL A 1 297 ? 4.66 -1.381 -5.098 1 98.31 297 VAL A N 1
ATOM 2330 C CA . VAL A 1 297 ? 3.666 -2.43 -5.297 1 98.31 297 VAL A CA 1
ATOM 2331 C C . VAL A 1 297 ? 4.328 -3.658 -5.918 1 98.31 297 VAL A C 1
ATOM 2333 O O . VAL A 1 297 ? 5.234 -3.531 -6.746 1 98.31 297 VAL A O 1
ATOM 2336 N N . GLY A 1 298 ? 3.938 -4.809 -5.422 1 98.19 298 GLY A N 1
ATOM 2337 C CA . GLY A 1 298 ? 4.391 -6.07 -5.988 1 98.19 298 GLY A CA 1
ATOM 2338 C C . GLY A 1 298 ? 3.301 -6.812 -6.738 1 98.19 298 GLY A C 1
ATOM 2339 O O . GLY A 1 298 ? 2.145 -6.824 -6.312 1 98.19 298 GLY A O 1
ATOM 2340 N N . TYR A 1 299 ? 3.693 -7.461 -7.852 1 98.38 299 TYR A N 1
ATOM 2341 C CA . TYR A 1 299 ? 2.77 -8.242 -8.664 1 98.38 299 TYR A CA 1
ATOM 2342 C C . TYR A 1 299 ? 3.299 -9.648 -8.891 1 98.38 299 TYR A C 1
ATOM 2344 O O . TYR A 1 299 ? 4.496 -9.844 -9.109 1 98.38 299 TYR A O 1
ATOM 2352 N N . ASP A 1 300 ? 2.418 -10.609 -8.773 1 96.38 300 ASP A N 1
ATOM 2353 C CA . ASP A 1 300 ? 2.625 -11.906 -9.398 1 96.38 300 ASP A CA 1
ATOM 2354 C C . ASP A 1 300 ? 2.133 -11.906 -10.844 1 96.38 300 ASP A C 1
ATOM 2356 O O . ASP A 1 300 ? 0.931 -11.797 -11.094 1 96.38 300 ASP A O 1
ATOM 2360 N N . VAL A 1 301 ? 3.078 -12.031 -11.75 1 97.69 301 VAL A N 1
ATOM 2361 C CA . VAL A 1 301 ? 2.75 -12.016 -13.172 1 97.69 301 VAL A CA 1
ATOM 2362 C C . VAL A 1 301 ? 2.99 -13.398 -13.773 1 97.69 301 VAL A C 1
ATOM 2364 O O . VAL A 1 301 ? 4.035 -14.008 -13.547 1 97.69 301 VAL A O 1
ATOM 2367 N N . ARG A 1 302 ? 1.974 -13.914 -14.469 1 97.12 302 ARG A N 1
ATOM 2368 C CA . ARG A 1 302 ? 2.109 -15.195 -15.156 1 97.12 302 ARG A CA 1
ATOM 2369 C C . ARG A 1 302 ? 1.936 -15.031 -16.656 1 97.12 302 ARG A C 1
ATOM 2371 O O . ARG A 1 302 ? 0.957 -14.438 -17.125 1 97.12 302 ARG A O 1
ATOM 2378 N N . LEU A 1 303 ? 2.873 -15.586 -17.406 1 96.81 303 LEU A N 1
ATOM 2379 C CA . LEU A 1 303 ? 2.873 -15.484 -18.859 1 96.81 303 LEU A CA 1
ATOM 2380 C C . LEU A 1 303 ? 2.648 -16.844 -19.5 1 96.81 303 LEU A C 1
ATOM 2382 O O . LEU A 1 303 ? 3.402 -17.797 -19.25 1 96.81 303 LEU A O 1
ATOM 2386 N N . PRO A 1 304 ? 1.599 -16.938 -20.281 1 97 304 PRO A N 1
ATOM 2387 C CA . PRO A 1 304 ? 1.523 -18.156 -21.094 1 97 304 PRO A CA 1
ATOM 2388 C C . PRO A 1 304 ? 2.617 -18.234 -22.156 1 97 304 PRO A C 1
ATOM 2390 O O . PRO A 1 304 ? 3.191 -17.203 -22.516 1 97 304 PRO A O 1
ATOM 2393 N N . PRO A 1 305 ? 2.93 -19.406 -22.594 1 96 305 PRO A N 1
ATOM 2394 C CA . PRO A 1 305 ? 3.994 -19.547 -23.594 1 96 305 PRO A CA 1
ATOM 2395 C C . PRO A 1 305 ? 3.652 -18.859 -24.922 1 96 305 PRO A C 1
ATOM 2397 O O . PRO A 1 305 ? 4.531 -18.688 -25.766 1 96 305 PRO A O 1
ATOM 2400 N N . THR A 1 306 ? 2.441 -18.5 -25.094 1 93.62 306 THR A N 1
ATOM 2401 C CA . THR A 1 306 ? 1.981 -17.922 -26.344 1 93.62 306 THR A CA 1
ATOM 2402 C C . THR A 1 306 ? 2.293 -16.438 -26.406 1 93.62 306 THR A C 1
ATOM 2404 O O . THR A 1 306 ? 2.174 -15.812 -27.453 1 93.62 306 THR A O 1
ATOM 2407 N N . VAL A 1 307 ? 2.682 -15.852 -25.328 1 94.94 307 VAL A N 1
ATOM 2408 C CA . VAL A 1 307 ? 2.965 -14.422 -25.266 1 94.94 307 VAL A CA 1
ATOM 2409 C C . VAL A 1 307 ? 4.469 -14.188 -25.391 1 94.94 307 VAL A C 1
ATOM 2411 O O . VAL A 1 307 ? 5.27 -14.961 -24.859 1 94.94 307 VAL A O 1
ATOM 2414 N N . ASP A 1 308 ? 4.801 -13.117 -26.094 1 95.19 308 ASP A N 1
ATOM 2415 C CA . ASP A 1 308 ? 6.195 -12.695 -26.203 1 95.19 308 ASP A CA 1
ATOM 2416 C C . ASP A 1 308 ? 6.641 -11.953 -24.938 1 95.19 308 ASP A C 1
ATOM 2418 O O . ASP A 1 308 ? 6.176 -10.844 -24.672 1 95.19 308 ASP A O 1
ATOM 2422 N N . PRO A 1 309 ? 7.602 -12.562 -24.234 1 95.81 309 PRO A N 1
ATOM 2423 C CA . PRO A 1 309 ? 8.023 -11.93 -22.984 1 95.81 309 PRO A CA 1
ATOM 2424 C C . PRO A 1 309 ? 8.633 -10.539 -23.219 1 95.81 309 PRO A C 1
ATOM 2426 O O . PRO A 1 309 ? 8.516 -9.672 -22.344 1 95.81 309 PRO A O 1
ATOM 2429 N N . ASP A 1 310 ? 9.258 -10.336 -24.328 1 95.81 310 ASP A N 1
ATOM 2430 C CA . ASP A 1 310 ? 9.898 -9.055 -24.594 1 95.81 310 ASP A CA 1
ATOM 2431 C C . ASP A 1 310 ? 8.859 -7.949 -24.797 1 95.81 310 ASP A C 1
ATOM 2433 O O . ASP A 1 310 ? 9.094 -6.793 -24.438 1 95.81 310 ASP A O 1
ATOM 2437 N N . LEU A 1 311 ? 7.793 -8.328 -25.359 1 96.44 311 LEU A N 1
ATOM 2438 C CA . LEU A 1 311 ? 6.719 -7.355 -25.516 1 96.44 311 LEU A CA 1
ATOM 2439 C C . LEU A 1 311 ? 6.156 -6.938 -24.172 1 96.44 311 LEU A C 1
ATOM 2441 O O . LEU A 1 311 ? 5.797 -5.773 -23.969 1 96.44 311 LEU A O 1
ATOM 2445 N N . LEU A 1 312 ? 6.023 -7.855 -23.25 1 97.31 312 LEU A N 1
ATOM 2446 C CA . LEU A 1 312 ? 5.539 -7.512 -21.906 1 97.31 312 LEU A CA 1
ATOM 2447 C C . LEU A 1 312 ? 6.551 -6.645 -21.172 1 97.31 312 LEU A C 1
ATOM 2449 O O . LEU A 1 312 ? 6.176 -5.703 -20.469 1 97.31 312 LEU A O 1
ATOM 2453 N N . LYS A 1 313 ? 7.793 -6.977 -21.344 1 97.62 313 LYS A N 1
ATOM 2454 C CA . LYS A 1 313 ? 8.828 -6.148 -20.75 1 97.62 313 LYS A CA 1
ATOM 2455 C C . LYS A 1 313 ? 8.75 -4.711 -21.25 1 97.62 313 LYS A C 1
ATOM 2457 O O . LYS A 1 313 ? 8.906 -3.766 -20.469 1 97.62 313 LYS A O 1
ATOM 2462 N N . LYS A 1 314 ? 8.562 -4.574 -22.516 1 97.88 314 LYS A N 1
ATOM 2463 C CA . LYS A 1 314 ? 8.406 -3.248 -23.094 1 97.88 314 LYS A CA 1
ATOM 2464 C C . LYS A 1 314 ? 7.207 -2.52 -22.5 1 97.88 314 LYS A C 1
ATOM 2466 O O . LYS A 1 314 ? 7.289 -1.328 -22.188 1 97.88 314 LYS A O 1
ATOM 2471 N N . ARG A 1 315 ? 6.102 -3.189 -22.328 1 97.75 315 ARG A N 1
ATOM 2472 C CA . ARG A 1 315 ? 4.902 -2.609 -21.734 1 97.75 315 ARG A CA 1
ATOM 2473 C C . ARG A 1 315 ? 5.168 -2.16 -20.297 1 97.75 315 ARG A C 1
ATOM 2475 O O . ARG A 1 315 ? 4.738 -1.078 -19.891 1 97.75 315 ARG A O 1
ATOM 2482 N N . ILE A 1 316 ? 5.855 -3.016 -19.562 1 98.38 316 ILE A N 1
ATOM 2483 C CA . ILE A 1 316 ? 6.188 -2.682 -18.172 1 98.38 316 ILE A CA 1
ATOM 2484 C C . ILE A 1 316 ? 7.043 -1.417 -18.141 1 98.38 316 ILE A C 1
ATOM 2486 O O . ILE A 1 316 ? 6.75 -0.482 -17.391 1 98.38 316 ILE A O 1
ATOM 2490 N N . ALA A 1 317 ? 7.973 -1.291 -19 1 98.12 317 ALA A N 1
ATOM 2491 C CA . ALA A 1 317 ? 8.914 -0.174 -19.016 1 98.12 317 ALA A CA 1
ATOM 2492 C C . ALA A 1 317 ? 8.234 1.109 -19.484 1 98.12 317 ALA A C 1
ATOM 2494 O O . ALA A 1 317 ? 8.5 2.189 -18.953 1 98.12 317 ALA A O 1
ATOM 2495 N N . GLU A 1 318 ? 7.32 0.983 -20.438 1 97.75 318 GLU A N 1
ATOM 2496 C CA . GLU A 1 318 ? 6.801 2.174 -21.094 1 97.75 318 GLU A CA 1
ATOM 2497 C C . GLU A 1 318 ? 5.461 2.596 -20.5 1 97.75 318 GLU A C 1
ATOM 2499 O O . GLU A 1 318 ? 5.133 3.783 -20.484 1 97.75 318 GLU A O 1
ATOM 2504 N N . GLU A 1 319 ? 4.703 1.602 -20.047 1 97.75 319 GLU A N 1
ATOM 2505 C CA . GLU A 1 319 ? 3.338 1.913 -19.641 1 97.75 319 GLU A CA 1
ATOM 2506 C C . GLU A 1 319 ? 3.166 1.733 -18.125 1 97.75 319 GLU A C 1
ATOM 2508 O O . GLU A 1 319 ? 2.623 2.609 -17.453 1 97.75 319 GLU A O 1
ATOM 2513 N N . TRP A 1 320 ? 3.643 0.637 -17.562 1 98.31 320 TRP A N 1
ATOM 2514 C CA . TRP A 1 320 ? 3.357 0.302 -16.172 1 98.31 320 TRP A CA 1
ATOM 2515 C C . TRP A 1 320 ? 4.246 1.1 -15.227 1 98.31 320 TRP A C 1
ATOM 2517 O O . TRP A 1 320 ? 3.789 1.575 -14.188 1 98.31 320 TRP A O 1
ATOM 2527 N N . ALA A 1 321 ? 5.496 1.279 -15.562 1 98.19 321 ALA A N 1
ATOM 2528 C CA . ALA A 1 321 ? 6.469 1.925 -14.68 1 98.19 321 ALA A CA 1
ATOM 2529 C C . ALA A 1 321 ? 7.43 2.805 -15.477 1 98.19 321 ALA A C 1
ATOM 2531 O O . ALA A 1 321 ? 8.648 2.615 -15.422 1 98.19 321 ALA A O 1
ATOM 2532 N N . PRO A 1 322 ? 6.883 3.764 -16.141 1 97.19 322 PRO A N 1
ATOM 2533 C CA . PRO A 1 322 ? 7.773 4.621 -16.938 1 97.19 322 PRO A CA 1
ATOM 2534 C C . PRO A 1 322 ? 8.695 5.473 -16.062 1 97.19 322 PRO A C 1
ATOM 2536 O O . PRO A 1 322 ? 8.281 5.973 -15.023 1 97.19 322 PRO A O 1
ATOM 2539 N N . LYS A 1 323 ? 9.906 5.688 -16.531 1 95.69 323 LYS A N 1
ATOM 2540 C CA . LYS A 1 323 ? 10.891 6.523 -15.836 1 95.69 323 LYS A CA 1
ATOM 2541 C C . LYS A 1 323 ? 10.422 7.977 -15.766 1 95.69 323 LYS A C 1
ATOM 2543 O O . LYS A 1 323 ? 10.711 8.68 -14.805 1 95.69 323 LYS A O 1
ATOM 2548 N N . THR A 1 324 ? 9.703 8.445 -16.703 1 93.94 324 THR A N 1
ATOM 2549 C CA . THR A 1 324 ? 9.242 9.828 -16.812 1 93.94 324 THR A CA 1
ATOM 2550 C C . THR A 1 324 ? 8.305 10.172 -15.656 1 93.94 324 THR A C 1
ATOM 2552 O O . THR A 1 324 ? 8.086 11.344 -15.359 1 93.94 324 THR A O 1
ATOM 2555 N N . ARG A 1 325 ? 7.824 9.195 -14.969 1 93.56 325 ARG A N 1
ATOM 2556 C CA . ARG A 1 325 ? 6.938 9.414 -13.836 1 93.56 325 ARG A CA 1
ATOM 2557 C C . ARG A 1 325 ? 7.617 9.031 -12.523 1 93.56 325 ARG A C 1
ATOM 2559 O O . ARG A 1 325 ? 6.953 8.617 -11.57 1 93.56 325 ARG A O 1
ATOM 2566 N N . ASN A 1 326 ? 8.898 8.992 -12.539 1 96.25 326 ASN A N 1
ATOM 2567 C CA . ASN A 1 326 ? 9.727 8.727 -11.367 1 96.25 326 ASN A CA 1
ATOM 2568 C C . ASN A 1 326 ? 9.508 7.309 -10.836 1 96.25 326 ASN A C 1
ATOM 2570 O O . ASN A 1 326 ? 9.383 7.109 -9.633 1 96.25 326 ASN A O 1
ATOM 2574 N N . MET A 1 327 ? 9.375 6.379 -11.766 1 97.75 327 MET A N 1
ATOM 2575 C CA . MET A 1 327 ? 9.164 4.992 -11.359 1 97.75 327 MET A CA 1
ATOM 2576 C C . MET A 1 327 ? 10.32 4.109 -11.812 1 97.75 327 MET A C 1
ATOM 2578 O O . MET A 1 327 ? 11.016 4.441 -12.781 1 97.75 327 MET A O 1
ATOM 2582 N N . SER A 1 328 ? 10.586 3.127 -11.047 1 98.19 328 SER A N 1
ATOM 2583 C CA . SER A 1 328 ? 11.484 2.029 -11.383 1 98.19 328 SER A CA 1
ATOM 2584 C C . SER A 1 328 ? 10.82 0.677 -11.156 1 98.19 328 SER A C 1
ATOM 2586 O O . SER A 1 328 ? 9.75 0.601 -10.547 1 98.19 328 SER A O 1
ATOM 2588 N N . TYR A 1 329 ? 11.43 -0.348 -11.781 1 98.38 329 TYR A N 1
ATOM 2589 C CA . TYR A 1 329 ? 10.867 -1.681 -11.594 1 98.38 329 TYR A CA 1
ATOM 2590 C C . TYR A 1 329 ? 11.961 -2.738 -11.57 1 98.38 329 TYR A C 1
ATOM 2592 O O . TYR A 1 329 ? 13.086 -2.482 -12.008 1 98.38 329 TYR A O 1
ATOM 2600 N N . HIS A 1 330 ? 11.648 -3.807 -10.953 1 97.69 330 HIS A N 1
ATOM 2601 C CA . HIS A 1 330 ? 12.5 -4.988 -10.906 1 97.69 330 HIS A CA 1
ATOM 2602 C C . HIS A 1 330 ? 11.703 -6.254 -11.195 1 97.69 330 HIS A C 1
ATOM 2604 O O . HIS A 1 330 ? 10.625 -6.453 -10.625 1 97.69 330 HIS A O 1
ATOM 2610 N N . ILE A 1 331 ? 12.234 -7.078 -12.117 1 97.31 331 ILE A N 1
ATOM 2611 C CA . ILE A 1 331 ? 11.586 -8.336 -12.477 1 97.31 331 ILE A CA 1
ATOM 2612 C C . ILE A 1 331 ? 12.477 -9.508 -12.07 1 97.31 331 ILE A C 1
ATOM 2614 O O . ILE A 1 331 ? 13.656 -9.539 -12.398 1 97.31 331 ILE A O 1
ATOM 2618 N N . VAL A 1 332 ? 11.922 -10.391 -11.328 1 93.62 332 VAL A N 1
ATOM 2619 C CA . VAL A 1 332 ? 12.562 -11.68 -11.094 1 93.62 332 VAL A CA 1
ATOM 2620 C C . VAL A 1 332 ? 11.859 -12.758 -11.914 1 93.62 332 VAL A C 1
ATOM 2622 O O . VAL A 1 332 ? 10.719 -13.133 -11.625 1 93.62 332 VAL A O 1
ATOM 2625 N N . GLU A 1 333 ? 12.516 -13.164 -12.961 1 92.31 333 GLU A N 1
ATOM 2626 C CA . GLU A 1 333 ? 12.008 -14.281 -13.758 1 92.31 333 GLU A CA 1
ATOM 2627 C C . GLU A 1 333 ? 12.234 -15.617 -13.062 1 92.31 333 GLU A C 1
ATOM 2629 O O . GLU A 1 333 ? 13.367 -15.953 -12.719 1 92.31 333 GLU A O 1
ATOM 2634 N N . LYS A 1 334 ? 11.188 -16.312 -12.859 1 88.94 334 LYS A N 1
ATOM 2635 C CA . LYS A 1 334 ? 11.312 -17.547 -12.109 1 88.94 334 LYS A CA 1
ATOM 2636 C C . LYS A 1 334 ? 11.352 -18.75 -13.039 1 88.94 334 LYS A C 1
ATOM 2638 O O . LYS A 1 334 ? 10.477 -19.625 -12.984 1 88.94 334 LYS A O 1
ATOM 2643 N N . GLY A 1 335 ? 12.422 -18.891 -13.836 1 90 335 GLY A N 1
ATOM 2644 C CA . GLY A 1 335 ? 12.633 -20.016 -14.734 1 90 335 GLY A CA 1
ATOM 2645 C C . GLY A 1 335 ? 12.828 -19.594 -16.172 1 90 335 GLY A C 1
ATOM 2646 O O . GLY A 1 335 ? 12.773 -18.406 -16.5 1 90 335 GLY A O 1
ATOM 2647 N N . PRO A 1 336 ? 13.078 -20.531 -17 1 93.38 336 PRO A N 1
ATOM 2648 C CA . PRO A 1 336 ? 13.289 -20.234 -18.422 1 93.38 336 PRO A CA 1
ATOM 2649 C C . PRO A 1 336 ? 12.008 -19.828 -19.141 1 93.38 336 PRO A C 1
ATOM 2651 O O . PRO A 1 336 ? 10.922 -20.281 -18.781 1 93.38 336 PRO A O 1
ATOM 2654 N N . LEU A 1 337 ? 12.227 -19.047 -20.188 1 94.12 337 LEU A N 1
ATOM 2655 C CA . LEU A 1 337 ? 11.094 -18.578 -20.969 1 94.12 337 LEU A CA 1
ATOM 2656 C C . LEU A 1 337 ? 11.039 -19.297 -22.312 1 94.12 337 LEU A C 1
ATOM 2658 O O . LEU A 1 337 ? 9.992 -19.344 -22.969 1 94.12 337 LEU A O 1
ATOM 2662 N N . ARG A 1 338 ? 12.156 -19.812 -22.656 1 95.38 338 ARG A N 1
ATOM 2663 C CA . ARG A 1 338 ? 12.336 -20.484 -23.938 1 95.38 338 ARG A CA 1
ATOM 2664 C C . ARG A 1 338 ? 13.156 -21.766 -23.781 1 95.38 338 ARG A C 1
ATOM 2666 O O . ARG A 1 338 ? 13.859 -21.938 -22.781 1 95.38 338 ARG A O 1
ATOM 2673 N N . ASP A 1 339 ? 12.961 -22.594 -24.766 1 96 339 ASP A N 1
ATOM 2674 C CA . ASP A 1 339 ? 13.805 -23.781 -24.734 1 96 339 ASP A CA 1
ATOM 2675 C C . ASP A 1 339 ? 15.188 -23.484 -25.328 1 96 339 ASP A C 1
ATOM 2677 O O . ASP A 1 339 ? 15.492 -22.328 -25.656 1 96 339 ASP A O 1
ATOM 2681 N N . TYR A 1 340 ? 16.047 -24.5 -25.391 1 94.81 340 TYR A N 1
ATOM 2682 C CA . TYR A 1 340 ? 17.438 -24.328 -25.781 1 94.81 340 TYR A CA 1
ATOM 2683 C C . TYR A 1 340 ? 17.547 -23.828 -27.219 1 94.81 340 TYR A C 1
ATOM 2685 O O . TYR A 1 340 ? 18.594 -23.312 -27.625 1 94.81 340 TYR A O 1
ATOM 2693 N N . MET A 1 341 ? 16.453 -23.891 -27.969 1 95.75 341 MET A N 1
ATOM 2694 C CA . MET A 1 341 ? 16.453 -23.422 -29.359 1 95.75 341 MET A CA 1
ATOM 2695 C C . MET A 1 341 ? 15.766 -22.078 -29.469 1 95.75 341 MET A C 1
ATOM 2697 O O . MET A 1 341 ? 15.539 -21.578 -30.562 1 95.75 341 MET A O 1
ATOM 2701 N N . GLY A 1 342 ? 15.297 -21.562 -28.344 1 94.5 342 GLY A N 1
ATOM 2702 C CA . GLY A 1 342 ? 14.656 -20.25 -28.344 1 94.5 342 GLY A CA 1
ATOM 2703 C C . GLY A 1 342 ? 13.156 -20.328 -28.578 1 94.5 342 GLY A C 1
ATOM 2704 O O . GLY A 1 342 ? 12.516 -19.312 -28.859 1 94.5 342 GLY A O 1
ATOM 2705 N N . ARG A 1 343 ? 12.656 -21.516 -28.578 1 94.62 343 ARG A N 1
ATOM 2706 C CA . ARG A 1 343 ? 11.227 -21.719 -28.828 1 94.62 343 ARG A CA 1
ATOM 2707 C C . ARG A 1 343 ? 10.445 -21.688 -27.516 1 94.62 343 ARG A C 1
ATOM 2709 O O . ARG A 1 343 ? 11.008 -21.922 -26.438 1 94.62 343 ARG A O 1
ATOM 2716 N N . PRO A 1 344 ? 9.117 -21.438 -27.594 1 96.5 344 PRO A N 1
ATOM 2717 C CA . PRO A 1 344 ? 8.297 -21.5 -26.391 1 96.5 344 PRO A CA 1
ATOM 2718 C C . PRO A 1 344 ? 8.359 -22.859 -25.703 1 96.5 344 PRO A C 1
ATOM 2720 O O . PRO A 1 344 ? 8.547 -23.875 -26.359 1 96.5 344 PRO A O 1
ATOM 2723 N N . LEU A 1 345 ? 8.211 -22.828 -24.406 1 96.94 345 LEU A N 1
ATOM 2724 C CA . LEU A 1 345 ? 8.25 -24.047 -23.625 1 96.94 345 LEU A CA 1
ATOM 2725 C C . LEU A 1 345 ? 6.941 -24.828 -23.766 1 96.94 345 LEU A C 1
ATOM 2727 O O . LEU A 1 345 ? 6.07 -24.734 -22.891 1 96.94 345 LEU A O 1
ATOM 2731 N N . ILE A 1 346 ? 6.82 -25.625 -24.781 1 97.38 346 ILE A N 1
ATOM 2732 C CA . ILE A 1 346 ? 5.59 -26.344 -25.109 1 97.38 346 ILE A CA 1
ATOM 2733 C C . ILE A 1 346 ? 5.922 -27.781 -25.5 1 97.38 346 ILE A C 1
ATOM 2735 O O . ILE A 1 346 ? 6.926 -28.031 -26.172 1 97.38 346 ILE A O 1
ATOM 2739 N N . THR A 1 347 ? 5.133 -28.703 -25.031 1 98 347 THR A N 1
ATOM 2740 C CA . THR A 1 347 ? 5.219 -30.094 -25.469 1 98 347 THR A CA 1
ATOM 2741 C C . THR A 1 347 ? 4.125 -30.406 -26.484 1 98 347 THR A C 1
ATOM 2743 O O . THR A 1 347 ? 2.943 -30.156 -26.219 1 98 347 THR A O 1
ATOM 2746 N N . ALA A 1 348 ? 4.523 -30.953 -27.609 1 97.38 348 ALA A N 1
ATOM 2747 C CA . ALA A 1 348 ? 3.566 -31.266 -28.656 1 97.38 348 ALA A CA 1
ATOM 2748 C C . ALA A 1 348 ? 2.602 -32.375 -28.219 1 97.38 348 ALA A C 1
ATOM 2750 O O . ALA A 1 348 ? 3.023 -33.375 -27.672 1 97.38 348 ALA A O 1
ATOM 2751 N N . THR A 1 349 ? 1.303 -32.125 -28.469 1 98 349 THR A N 1
ATOM 2752 C CA . THR A 1 349 ? 0.269 -33.125 -28.156 1 98 349 THR A CA 1
ATOM 2753 C C . THR A 1 349 ? -0.412 -33.594 -29.422 1 98 349 THR A C 1
ATOM 2755 O O . THR A 1 349 ? -1.642 -33.625 -29.516 1 98 349 THR A O 1
ATOM 2758 N N . ASN A 1 350 ? 0.354 -33.938 -30.359 1 96 350 ASN A N 1
ATOM 2759 C CA . ASN A 1 350 ? -0.089 -34.469 -31.625 1 96 350 ASN A CA 1
ATOM 2760 C C . ASN A 1 350 ? 0.833 -35.594 -32.125 1 96 350 ASN A C 1
ATOM 2762 O O . ASN A 1 350 ? 1.707 -36.031 -31.375 1 96 350 ASN A O 1
ATOM 2766 N N . ASP A 1 351 ? 0.675 -36 -33.344 1 94.25 351 ASP A N 1
ATOM 2767 C CA . ASP A 1 351 ? 1.322 -37.219 -33.844 1 94.25 351 ASP A CA 1
ATOM 2768 C C . ASP A 1 351 ? 2.824 -37 -34.031 1 94.25 351 ASP A C 1
ATOM 2770 O O . ASP A 1 351 ? 3.582 -37.969 -34.156 1 94.25 351 ASP A O 1
ATOM 2774 N N . SER A 1 352 ? 3.215 -35.812 -33.938 1 94.62 352 SER A N 1
ATOM 2775 C CA . SER A 1 352 ? 4.641 -35.531 -34.094 1 94.62 352 SER A CA 1
ATOM 2776 C C . SER A 1 352 ? 5.414 -35.938 -32.844 1 94.62 352 SER A C 1
ATOM 2778 O O . SER A 1 352 ? 6.641 -36.062 -32.875 1 94.62 352 SER A O 1
ATOM 2780 N N . ASN A 1 353 ? 4.738 -36.125 -31.781 1 95.94 353 ASN A N 1
ATOM 2781 C CA . ASN A 1 353 ? 5.312 -36.594 -30.516 1 95.94 353 ASN A CA 1
ATOM 2782 C C . ASN A 1 353 ? 4.852 -38 -30.172 1 95.94 353 ASN A C 1
ATOM 2784 O O . ASN A 1 353 ? 3.768 -38.188 -29.625 1 95.94 353 ASN A O 1
ATOM 2788 N N . PRO A 1 354 ? 5.648 -38.906 -30.422 1 94.75 354 PRO A N 1
ATOM 2789 C CA . PRO A 1 354 ? 5.215 -40.281 -30.172 1 94.75 354 PRO A CA 1
ATOM 2790 C C . PRO A 1 354 ? 4.887 -40.562 -28.703 1 94.75 354 PRO A C 1
ATOM 2792 O O . PRO A 1 354 ? 4.047 -41.406 -28.391 1 94.75 354 PRO A O 1
ATOM 2795 N N . TRP A 1 355 ? 5.555 -39.844 -27.844 1 95 355 TRP A N 1
ATOM 2796 C CA . TRP A 1 355 ? 5.289 -40 -26.422 1 95 355 TRP A CA 1
ATOM 2797 C C . TRP A 1 355 ? 3.852 -39.625 -26.078 1 95 355 TRP A C 1
ATOM 2799 O O . TRP A 1 355 ? 3.254 -40.188 -25.156 1 95 355 TRP A O 1
ATOM 2809 N N . TRP A 1 356 ? 3.279 -38.719 -26.844 1 97.19 356 TRP A N 1
ATOM 2810 C CA . TRP A 1 356 ? 1.894 -38.312 -26.641 1 97.19 356 TRP A CA 1
ATOM 2811 C C . TRP A 1 356 ? 0.938 -39.469 -26.938 1 97.19 356 TRP A C 1
ATOM 2813 O O . TRP A 1 356 ? 0.048 -39.75 -26.125 1 97.19 356 TRP A O 1
ATOM 2823 N N . ASN A 1 357 ? 1.177 -40.125 -27.969 1 96.12 357 ASN A N 1
ATOM 2824 C CA . ASN A 1 357 ? 0.303 -41.219 -28.375 1 96.12 357 ASN A CA 1
ATOM 2825 C C . ASN A 1 357 ? 0.368 -42.375 -27.375 1 96.12 357 ASN A C 1
ATOM 2827 O O . ASN A 1 357 ? -0.662 -42.938 -27.016 1 96.12 357 ASN A O 1
ATOM 2831 N N . VAL A 1 358 ? 1.588 -42.656 -26.969 1 95.88 358 VAL A N 1
ATOM 2832 C CA . VAL A 1 358 ? 1.77 -43.75 -26.016 1 95.88 358 VAL A CA 1
ATOM 2833 C C . VAL A 1 358 ? 1.084 -43.406 -24.688 1 95.88 358 VAL A C 1
ATOM 2835 O O . VAL A 1 358 ? 0.387 -44.25 -24.109 1 95.88 358 VAL A O 1
ATOM 2838 N N . PHE A 1 359 ? 1.273 -42.219 -24.281 1 97.06 359 PHE A N 1
ATOM 2839 C CA . PHE A 1 359 ? 0.683 -41.75 -23.031 1 97.06 359 PHE A CA 1
ATOM 2840 C C . PHE A 1 359 ? -0.839 -41.781 -23.109 1 97.06 359 PHE A C 1
ATOM 2842 O O . PHE A 1 359 ? -1.505 -42.312 -22.234 1 97.06 359 PHE A O 1
ATOM 2849 N N . LYS A 1 360 ? -1.368 -41.188 -24.172 1 97.75 360 LYS A N 1
ATOM 2850 C CA . LYS A 1 360 ? -2.812 -41.125 -24.375 1 97.75 360 LYS A CA 1
ATOM 2851 C C . LYS A 1 360 ? -3.43 -42.531 -24.422 1 97.75 360 LYS A C 1
ATOM 2853 O O . LYS A 1 360 ? -4.434 -42.781 -23.766 1 97.75 360 LYS A O 1
ATOM 2858 N N . ASP A 1 361 ? -2.797 -43.375 -25.141 1 97.06 361 ASP A N 1
ATOM 2859 C CA . ASP A 1 361 ? -3.289 -44.75 -25.281 1 97.06 361 ASP A CA 1
ATOM 2860 C C . ASP A 1 361 ? -3.268 -45.469 -23.953 1 97.06 361 ASP A C 1
ATOM 2862 O O . ASP A 1 361 ? -4.168 -46.25 -23.656 1 97.06 361 ASP A O 1
ATOM 2866 N N . ALA A 1 362 ? -2.199 -45.219 -23.172 1 97.19 362 ALA A N 1
ATOM 2867 C CA . ALA A 1 362 ? -2.072 -45.875 -21.859 1 97.19 362 ALA A CA 1
ATOM 2868 C C . ALA A 1 362 ? -3.205 -45.469 -20.938 1 97.19 362 ALA A C 1
ATOM 2870 O O . ALA A 1 362 ? -3.752 -46.281 -20.203 1 97.19 362 ALA A O 1
ATOM 2871 N N . VAL A 1 363 ? -3.582 -44.219 -20.969 1 97.88 363 VAL A N 1
ATOM 2872 C CA . VAL A 1 363 ? -4.664 -43.719 -20.125 1 97.88 363 VAL A CA 1
ATOM 2873 C C . VAL A 1 363 ? -5.992 -44.312 -20.594 1 97.88 363 VAL A C 1
ATOM 2875 O O . VAL A 1 363 ? -6.797 -44.75 -19.766 1 97.88 363 VAL A O 1
ATOM 2878 N N . GLU A 1 364 ? -6.156 -44.406 -21.859 1 96.62 364 GLU A N 1
ATOM 2879 C CA . GLU A 1 364 ? -7.395 -44.938 -22.422 1 96.62 364 GLU A CA 1
ATOM 2880 C C . GLU A 1 364 ? -7.508 -46.438 -22.172 1 96.62 364 GLU A C 1
ATOM 2882 O O . GLU A 1 364 ? -8.609 -46.969 -21.969 1 96.62 364 GLU A O 1
ATOM 2887 N N . ALA A 1 365 ? -6.406 -47.094 -22.203 1 96.12 365 ALA A N 1
ATOM 2888 C CA . ALA A 1 365 ? -6.371 -48.531 -22.016 1 96.12 365 ALA A CA 1
ATOM 2889 C C . ALA A 1 365 ? -6.91 -48.938 -20.641 1 96.12 365 ALA A C 1
ATOM 2891 O O . ALA A 1 365 ? -7.453 -50.031 -20.484 1 96.12 365 ALA A O 1
ATOM 2892 N N . CYS A 1 366 ? -6.805 -48.125 -19.703 1 93.94 366 CYS A N 1
ATOM 2893 C CA . CYS A 1 366 ? -7.293 -48.469 -18.375 1 93.94 366 CYS A CA 1
ATOM 2894 C C . CYS A 1 366 ? -8.633 -47.781 -18.094 1 93.94 366 CYS A C 1
ATOM 2896 O O . CYS A 1 366 ? -9.039 -47.656 -16.938 1 93.94 366 CYS A O 1
ATOM 2898 N N . GLY A 1 367 ? -9.234 -47.25 -19.125 1 94.69 367 GLY A N 1
ATOM 2899 C CA . GLY A 1 367 ? -10.594 -46.75 -19.016 1 94.69 367 GLY A CA 1
ATOM 2900 C C . GLY A 1 367 ? -10.656 -45.25 -18.781 1 94.69 367 GLY A C 1
ATOM 2901 O O . GLY A 1 367 ? -11.742 -44.719 -18.594 1 94.69 367 GLY A O 1
ATOM 2902 N N . GLY A 1 368 ? -9.492 -44.625 -18.812 1 96.31 368 GLY A N 1
ATOM 2903 C CA . GLY A 1 368 ? -9.477 -43.188 -18.625 1 96.31 368 GLY A CA 1
ATOM 2904 C C . GLY A 1 368 ? -9.734 -42.438 -19.906 1 96.31 368 GLY A C 1
ATOM 2905 O O . GLY A 1 368 ? -9.633 -42.969 -21 1 96.31 368 GLY A O 1
ATOM 2906 N N . VAL A 1 369 ? -10.219 -41.156 -19.703 1 97.19 369 VAL A N 1
ATOM 2907 C CA . VAL A 1 369 ? -10.391 -40.219 -20.812 1 97.19 369 VAL A CA 1
ATOM 2908 C C . VAL A 1 369 ? -9.688 -38.906 -20.484 1 97.19 369 VAL A C 1
ATOM 2910 O O . VAL A 1 369 ? -9.766 -38.406 -19.359 1 97.19 369 VAL A O 1
ATOM 2913 N N . LEU A 1 370 ? -9 -38.375 -21.469 1 97.19 370 LEU A N 1
ATOM 2914 C CA . LEU A 1 370 ? -8.289 -37.125 -21.281 1 97.19 370 LEU A CA 1
ATOM 2915 C C . LEU A 1 370 ? -9.133 -35.938 -21.797 1 97.19 370 LEU A C 1
ATOM 2917 O O . LEU A 1 370 ? -9.789 -36.062 -22.828 1 97.19 370 LEU A O 1
ATOM 2921 N N . GLU A 1 371 ? -9.094 -34.875 -21.031 1 95.81 371 GLU A N 1
ATOM 2922 C CA . GLU A 1 371 ? -9.578 -33.625 -21.562 1 95.81 371 GLU A CA 1
ATOM 2923 C C . GLU A 1 371 ? -8.633 -33.062 -22.625 1 95.81 371 GLU A C 1
ATOM 2925 O O . GLU A 1 371 ? -7.539 -33.594 -22.828 1 95.81 371 GLU A O 1
ATOM 2930 N N . LYS A 1 372 ? -9.18 -32.031 -23.375 1 95.31 372 LYS A N 1
ATOM 2931 C CA . LYS A 1 372 ? -8.266 -31.328 -24.25 1 95.31 372 LYS A CA 1
ATOM 2932 C C . LYS A 1 372 ? -7.035 -30.844 -23.5 1 95.31 372 LYS A C 1
ATOM 2934 O O . LYS A 1 372 ? -7.16 -30.266 -22.406 1 95.31 372 LYS A O 1
ATOM 2939 N N . PRO A 1 373 ? -5.859 -31.141 -23.984 1 97.56 373 PRO A N 1
ATOM 2940 C CA . PRO A 1 373 ? -4.652 -30.688 -23.297 1 97.56 373 PRO A CA 1
ATOM 2941 C C . PRO A 1 373 ? -4.668 -29.188 -23.031 1 97.56 373 PRO A C 1
ATOM 2943 O O . PRO A 1 373 ? -5.156 -28.406 -23.844 1 97.56 373 PRO A O 1
ATOM 2946 N N . GLU A 1 374 ? -4.098 -28.797 -21.906 1 96.81 374 GLU A N 1
ATOM 2947 C CA . GLU A 1 374 ? -4.207 -27.406 -21.5 1 96.81 374 GLU A CA 1
ATOM 2948 C C . GLU A 1 374 ? -2.869 -26.875 -20.984 1 96.81 374 GLU A C 1
ATOM 2950 O O . GLU A 1 374 ? -1.938 -27.656 -20.75 1 96.81 374 GLU A O 1
ATOM 2955 N N . ILE A 1 375 ? -2.805 -25.547 -20.984 1 97.38 375 ILE A N 1
ATOM 2956 C CA . ILE A 1 375 ? -1.713 -24.875 -20.281 1 97.38 375 ILE A CA 1
ATOM 2957 C C . ILE A 1 375 ? -2.027 -24.781 -18.797 1 97.38 375 ILE A C 1
ATOM 2959 O O . ILE A 1 375 ? -3.15 -24.438 -18.406 1 97.38 375 ILE A O 1
ATOM 2963 N N . LEU A 1 376 ? -1.093 -25.125 -18.031 1 95.62 376 LEU A N 1
ATOM 2964 C CA . LEU A 1 376 ? -1.271 -25 -16.594 1 95.62 376 LEU A CA 1
ATOM 2965 C C . LEU A 1 376 ? -1.225 -23.531 -16.172 1 95.62 376 LEU A C 1
ATOM 2967 O O . LEU A 1 376 ? -0.337 -22.781 -16.594 1 95.62 376 LEU A O 1
ATOM 2971 N N . SER A 1 377 ? -2.158 -23.094 -15.359 1 92.06 377 SER A N 1
ATOM 2972 C CA . SER A 1 377 ? -2.266 -21.703 -14.945 1 92.06 377 SER A CA 1
ATOM 2973 C C . SER A 1 377 ? -1.132 -21.312 -14 1 92.06 377 SER A C 1
ATOM 2975 O O . SER A 1 377 ? -0.767 -20.141 -13.898 1 92.06 377 SER A O 1
ATOM 2977 N N . SER A 1 378 ? -0.692 -22.297 -13.32 1 89.88 378 SER A N 1
ATOM 2978 C CA . SER A 1 378 ? 0.469 -22.109 -12.453 1 89.88 378 SER A CA 1
ATOM 2979 C C . SER A 1 378 ? 1.744 -22.594 -13.133 1 89.88 378 SER A C 1
ATOM 2981 O O . SER A 1 378 ? 1.91 -22.438 -14.344 1 89.88 378 SER A O 1
ATOM 2983 N N . THR A 1 379 ? 2.666 -23.016 -12.328 1 91.94 379 THR A N 1
ATOM 2984 C CA . THR A 1 379 ? 3.9 -23.547 -12.898 1 91.94 379 THR A CA 1
ATOM 2985 C C . THR A 1 379 ? 4.453 -24.672 -12.039 1 91.94 379 THR A C 1
ATOM 2987 O O . THR A 1 379 ? 4.133 -24.781 -10.852 1 91.94 379 THR A O 1
ATOM 2990 N N . THR A 1 380 ? 5.102 -25.578 -12.703 1 91.88 380 THR A N 1
ATOM 2991 C CA . THR A 1 380 ? 5.805 -26.672 -12.039 1 91.88 380 THR A CA 1
ATOM 2992 C C . THR A 1 380 ? 7.25 -26.75 -12.523 1 91.88 380 THR A C 1
ATOM 2994 O O . THR A 1 380 ? 7.727 -25.859 -13.227 1 91.88 380 THR A O 1
ATOM 2997 N N . ASP A 1 381 ? 7.945 -27.797 -12.094 1 92.94 381 ASP A N 1
ATOM 2998 C CA . ASP A 1 381 ? 9.336 -27.984 -12.484 1 92.94 381 ASP A CA 1
ATOM 2999 C C . ASP A 1 381 ? 9.445 -28.484 -13.922 1 92.94 381 ASP A C 1
ATOM 3001 O O . ASP A 1 381 ? 10.539 -28.547 -14.484 1 92.94 381 ASP A O 1
ATOM 3005 N N . ALA A 1 382 ? 8.312 -28.781 -14.531 1 95.44 382 ALA A N 1
ATOM 3006 C CA . ALA A 1 382 ? 8.281 -29.219 -15.922 1 95.44 382 ALA A CA 1
ATOM 3007 C C . ALA A 1 382 ? 8.992 -28.219 -16.828 1 95.44 382 ALA A C 1
ATOM 3009 O O . ALA A 1 382 ? 9.562 -28.609 -17.859 1 95.44 382 ALA A O 1
ATOM 3010 N N . ARG A 1 383 ? 8.992 -26.984 -16.438 1 95.5 383 ARG A N 1
ATOM 3011 C CA . ARG A 1 383 ? 9.562 -25.938 -17.266 1 95.5 383 ARG A CA 1
ATOM 3012 C C . ARG A 1 383 ? 11.055 -26.156 -17.484 1 95.5 383 ARG A C 1
ATOM 3014 O O . ARG A 1 383 ? 11.578 -25.891 -18.562 1 95.5 383 ARG A O 1
ATOM 3021 N N . TYR A 1 384 ? 11.734 -26.656 -16.516 1 95.62 384 TYR A N 1
ATOM 3022 C CA . TYR A 1 384 ? 13.172 -26.875 -16.625 1 95.62 384 TYR A CA 1
ATOM 3023 C C . TYR A 1 384 ? 13.484 -28.031 -17.547 1 95.62 384 TYR A C 1
ATOM 3025 O O . TYR A 1 384 ? 14.531 -28.062 -18.203 1 95.62 384 TYR A O 1
ATOM 3033 N N . ILE A 1 385 ? 12.555 -29.016 -17.609 1 96.31 385 ILE A N 1
ATOM 3034 C CA . ILE A 1 385 ? 12.719 -30.156 -18.5 1 96.31 385 ILE A CA 1
ATOM 3035 C C . ILE A 1 385 ? 12.414 -29.75 -19.938 1 96.31 385 ILE A C 1
ATOM 3037 O O . ILE A 1 385 ? 13.156 -30.094 -20.859 1 96.31 385 ILE A O 1
ATOM 3041 N N . ARG A 1 386 ? 11.406 -29.016 -20.047 1 97.12 386 ARG A N 1
ATOM 3042 C CA . ARG A 1 386 ? 11.031 -28.531 -21.375 1 97.12 386 ARG A CA 1
ATOM 3043 C C . ARG A 1 386 ? 12.125 -27.641 -21.969 1 97.12 386 ARG A C 1
ATOM 3045 O O . ARG A 1 386 ? 12.328 -27.609 -23.188 1 97.12 386 ARG A O 1
ATOM 3052 N N . GLN A 1 387 ? 12.789 -26.906 -21.109 1 96.94 387 GLN A N 1
ATOM 3053 C CA . GLN A 1 387 ? 13.891 -26.062 -21.562 1 96.94 387 GLN A CA 1
ATOM 3054 C C . GLN A 1 387 ? 14.922 -26.875 -22.328 1 96.94 387 GLN A C 1
ATOM 3056 O O . GLN A 1 387 ? 15.562 -26.375 -23.25 1 96.94 387 GLN A O 1
ATOM 3061 N N . LEU A 1 388 ? 15.055 -28.188 -22.047 1 96.62 388 LEU A N 1
ATOM 3062 C CA . LEU A 1 388 ? 16.031 -29.062 -22.656 1 96.62 388 LEU A CA 1
ATOM 3063 C C . LEU A 1 388 ? 15.469 -29.719 -23.922 1 96.62 388 LEU A C 1
ATOM 3065 O O . LEU A 1 388 ? 16.156 -30.484 -24.594 1 96.62 388 LEU A O 1
ATOM 3069 N N . GLY A 1 389 ? 14.227 -29.422 -24.203 1 95.81 389 GLY A N 1
ATOM 3070 C CA . GLY A 1 389 ? 13.586 -29.984 -25.391 1 95.81 389 GLY A CA 1
ATOM 3071 C C . GLY A 1 389 ? 13.023 -31.375 -25.141 1 95.81 389 GLY A C 1
ATOM 3072 O O . GLY A 1 389 ? 12.664 -32.062 -26.094 1 95.81 389 GLY A O 1
ATOM 3073 N N . ILE A 1 390 ? 12.953 -31.766 -23.875 1 95.44 390 ILE A N 1
ATOM 3074 C CA . ILE A 1 390 ? 12.438 -33.094 -23.531 1 95.44 390 ILE A CA 1
ATOM 3075 C C . ILE A 1 390 ? 10.914 -33.031 -23.391 1 95.44 390 ILE A C 1
ATOM 3077 O O . ILE A 1 390 ? 10.391 -32.219 -22.641 1 95.44 390 ILE A O 1
ATOM 3081 N N . PRO A 1 391 ? 10.203 -33.844 -24.188 1 96.31 391 PRO A N 1
ATOM 3082 C CA . PRO A 1 391 ? 8.742 -33.875 -24.016 1 96.31 391 PRO A CA 1
ATOM 3083 C C . PRO A 1 391 ? 8.312 -34.156 -22.578 1 96.31 391 PRO A C 1
ATOM 3085 O O . PRO A 1 391 ? 8.797 -35.094 -21.969 1 96.31 391 PRO A O 1
ATOM 3088 N N . THR A 1 392 ? 7.422 -33.25 -22.094 1 97.44 392 THR A N 1
ATOM 3089 C CA . THR A 1 392 ? 7.02 -33.312 -20.688 1 97.44 392 THR A CA 1
ATOM 3090 C C . THR A 1 392 ? 5.523 -33.031 -20.547 1 97.44 392 THR A C 1
ATOM 3092 O O . THR A 1 392 ? 5.004 -32.062 -21.125 1 97.44 392 THR A O 1
ATOM 3095 N N . PHE A 1 393 ? 4.812 -33.875 -19.812 1 97.75 393 PHE A N 1
ATOM 3096 C CA . PHE A 1 393 ? 3.406 -33.656 -19.5 1 97.75 393 PHE A CA 1
ATOM 3097 C C . PHE A 1 393 ? 3.191 -33.5 -18 1 97.75 393 PHE A C 1
ATOM 3099 O O . PHE A 1 393 ? 3.838 -34.219 -17.219 1 97.75 393 PHE A O 1
ATOM 3106 N N . GLY A 1 394 ? 2.371 -32.531 -17.656 1 97.19 394 GLY A N 1
ATOM 3107 C CA . GLY A 1 394 ? 1.804 -32.531 -16.328 1 97.19 394 GLY A CA 1
ATOM 3108 C C . GLY A 1 394 ? 0.553 -33.406 -16.219 1 97.19 394 GLY A C 1
ATOM 3109 O O . GLY A 1 394 ? -0.384 -33.25 -17 1 97.19 394 GLY A O 1
ATOM 3110 N N . PHE A 1 395 ? 0.585 -34.312 -15.203 1 97.38 395 PHE A N 1
ATOM 3111 C CA . PHE A 1 395 ? -0.54 -35.25 -15.125 1 97.38 395 PHE A CA 1
ATOM 3112 C C . PHE A 1 395 ? -0.702 -35.781 -13.711 1 97.38 395 PHE A C 1
ATOM 3114 O O . PHE A 1 395 ? 0.281 -36.156 -13.062 1 97.38 395 PHE A O 1
ATOM 3121 N N . SER A 1 396 ? -1.842 -35.656 -13.234 1 96.12 396 SER A N 1
ATOM 3122 C CA . SER A 1 396 ? -2.279 -36.312 -12 1 96.12 396 SER A CA 1
ATOM 3123 C C . SER A 1 396 ? -3.629 -37 -12.18 1 96.12 396 SER A C 1
ATOM 3125 O O . SER A 1 396 ? -4.617 -36.344 -12.531 1 96.12 396 SER A O 1
ATOM 3127 N N . PRO A 1 397 ? -3.686 -38.281 -11.984 1 96.88 397 PRO A N 1
ATOM 3128 C CA . PRO A 1 397 ? -4.934 -39 -12.234 1 96.88 397 PRO A CA 1
ATOM 3129 C C . PRO A 1 397 ? -5.98 -38.781 -11.148 1 96.88 397 PRO A C 1
ATOM 3131 O O . PRO A 1 397 ? -6.312 -39.688 -10.398 1 96.88 397 PRO A O 1
ATOM 3134 N N . MET A 1 398 ? -6.523 -37.594 -11.133 1 97.25 398 MET A N 1
ATOM 3135 C CA . MET A 1 398 ? -7.57 -37.188 -10.188 1 97.25 398 MET A CA 1
ATOM 3136 C C . MET A 1 398 ? -8.781 -36.625 -10.922 1 97.25 398 MET A C 1
ATOM 3138 O O . MET A 1 398 ? -8.875 -35.438 -11.141 1 97.25 398 MET A O 1
ATOM 3142 N N . LYS A 1 399 ? -9.688 -37.531 -11.352 1 96.69 399 LYS A N 1
ATOM 3143 C CA . LYS A 1 399 ? -10.938 -37.094 -11.953 1 96.69 399 LYS A CA 1
ATOM 3144 C C . LYS A 1 399 ? -12.055 -37.031 -10.922 1 96.69 399 LYS A C 1
ATOM 3146 O O . LYS A 1 399 ? -11.898 -37.5 -9.797 1 96.69 399 LYS A O 1
ATOM 3151 N N . ASN A 1 400 ? -13.133 -36.312 -11.188 1 96.88 400 ASN A N 1
ATOM 3152 C CA . ASN A 1 400 ? -14.258 -36.125 -10.281 1 96.88 400 ASN A CA 1
ATOM 3153 C C . ASN A 1 400 ? -13.797 -35.656 -8.906 1 96.88 400 ASN A C 1
ATOM 3155 O O . ASN A 1 400 ? -14.234 -36.188 -7.883 1 96.88 400 ASN A O 1
ATOM 3159 N N . THR A 1 401 ? -12.859 -34.719 -8.898 1 96.56 401 THR A N 1
ATOM 3160 C CA . THR A 1 401 ? -12.234 -34.25 -7.672 1 96.56 401 THR A CA 1
ATOM 3161 C C . THR A 1 401 ? -12.234 -32.719 -7.617 1 96.56 401 THR A C 1
ATOM 3163 O O . THR A 1 401 ? -11.812 -32.062 -8.57 1 96.56 401 THR A O 1
ATOM 3166 N N . GLN A 1 402 ? -12.742 -32.25 -6.531 1 94.19 402 GLN A N 1
ATOM 3167 C CA . GLN A 1 402 ? -12.664 -30.812 -6.309 1 94.19 402 GLN A CA 1
ATOM 3168 C C . GLN A 1 402 ? -11.211 -30.344 -6.246 1 94.19 402 GLN A C 1
ATOM 3170 O O . GLN A 1 402 ? -10.359 -31.031 -5.672 1 94.19 402 GLN A O 1
ATOM 3175 N N . ILE A 1 403 ? -10.984 -29.219 -6.871 1 89.69 403 ILE A N 1
ATOM 3176 C CA . ILE A 1 403 ? -9.625 -28.672 -6.855 1 89.69 403 ILE A CA 1
ATOM 3177 C C . ILE A 1 403 ? -9.375 -27.953 -5.531 1 89.69 403 ILE A C 1
ATOM 3179 O O . ILE A 1 403 ? -9.953 -26.906 -5.27 1 89.69 403 ILE A O 1
ATOM 3183 N N . LEU A 1 404 ? -8.484 -28.5 -4.73 1 85.19 404 LEU A N 1
ATOM 3184 C CA . LEU A 1 404 ? -8.289 -27.969 -3.385 1 85.19 404 LEU A CA 1
ATOM 3185 C C . LEU A 1 404 ? -6.809 -27.734 -3.104 1 85.19 404 LEU A C 1
ATOM 3187 O O . LEU A 1 404 ? -6.414 -27.562 -1.948 1 85.19 404 LEU A O 1
ATOM 3191 N N . LEU A 1 405 ? -6.035 -27.75 -4.176 1 78.25 405 LEU A N 1
ATOM 3192 C CA . LEU A 1 405 ? -4.613 -27.5 -3.957 1 78.25 405 LEU A CA 1
ATOM 3193 C C . LEU A 1 405 ? -4.391 -26.125 -3.348 1 78.25 405 LEU A C 1
ATOM 3195 O O . LEU A 1 405 ? -5.059 -25.156 -3.727 1 78.25 405 LEU A O 1
ATOM 3199 N N . HIS A 1 406 ? -3.613 -25.969 -2.334 1 69.5 406 HIS A N 1
ATOM 3200 C CA . HIS A 1 406 ? -3.234 -24.75 -1.635 1 69.5 406 HIS A CA 1
ATOM 3201 C C . HIS A 1 406 ? -4.414 -24.156 -0.866 1 69.5 406 HIS A C 1
ATOM 3203 O O . HIS A 1 406 ? -4.395 -22.984 -0.479 1 69.5 406 HIS A O 1
ATOM 3209 N N . ASP A 1 407 ? -5.426 -24.891 -0.767 1 75.12 407 ASP A N 1
ATOM 3210 C CA . ASP A 1 407 ? -6.574 -24.469 0.03 1 75.12 407 ASP A CA 1
ATOM 3211 C C . ASP A 1 407 ? -6.586 -25.172 1.386 1 75.12 407 ASP A C 1
ATOM 3213 O O . ASP A 1 407 ? -5.867 -26.156 1.59 1 75.12 407 ASP A O 1
ATOM 3217 N N . HIS A 1 408 ? -7.406 -24.562 2.234 1 77.31 408 HIS A N 1
ATOM 3218 C CA . HIS A 1 408 ? -7.68 -25.281 3.473 1 77.31 408 HIS A CA 1
ATOM 3219 C C . HIS A 1 408 ? -8.531 -26.531 3.211 1 77.31 408 HIS A C 1
ATOM 3221 O O . HIS A 1 408 ? -9.266 -26.578 2.221 1 77.31 408 HIS A O 1
ATOM 3227 N N . ASN A 1 409 ? -8.25 -27.578 4.035 1 86.88 409 ASN A N 1
ATOM 3228 C CA . ASN A 1 409 ? -9.047 -28.812 3.994 1 86.88 409 ASN A CA 1
ATOM 3229 C C . ASN A 1 409 ? -8.82 -29.578 2.693 1 86.88 409 ASN A C 1
ATOM 3231 O O . ASN A 1 409 ? -9.781 -30.031 2.066 1 86.88 409 ASN A O 1
ATOM 3235 N N . GLU A 1 410 ? -7.57 -29.516 2.314 1 88.31 410 GLU A N 1
ATOM 3236 C CA . GLU A 1 410 ? -7.188 -30.344 1.18 1 88.31 410 GLU A CA 1
ATOM 3237 C C . GLU A 1 410 ? -7.461 -31.812 1.464 1 88.31 410 GLU A C 1
ATOM 3239 O O . GLU A 1 410 ? -7.141 -32.312 2.545 1 88.31 410 GLU A O 1
ATOM 3244 N N . TYR A 1 411 ? -8.172 -32.469 0.508 1 92.75 411 TYR A N 1
ATOM 3245 C CA . TYR A 1 411 ? -8.398 -33.906 0.661 1 92.75 411 TYR A CA 1
ATOM 3246 C C . TYR A 1 411 ? -8.406 -34.625 -0.694 1 92.75 411 TYR A C 1
ATOM 3248 O O . TYR A 1 411 ? -8.5 -33.969 -1.735 1 92.75 411 TYR A O 1
ATOM 3256 N N . LEU A 1 412 ? -8.188 -35.906 -0.703 1 95 412 LEU A N 1
ATOM 3257 C CA . LEU A 1 412 ? -8.352 -36.781 -1.852 1 95 412 LEU A CA 1
ATOM 3258 C C . LEU A 1 412 ? -9.156 -38.031 -1.474 1 95 412 LEU A C 1
ATOM 3260 O O . LEU A 1 412 ? -8.898 -38.656 -0.442 1 95 412 LEU A O 1
ATOM 3264 N N . GLU A 1 413 ? -10.148 -38.312 -2.256 1 96.81 413 GLU A N 1
ATOM 3265 C CA . GLU A 1 413 ? -10.93 -39.5 -1.981 1 96.81 413 GLU A CA 1
ATOM 3266 C C . GLU A 1 413 ? -10.094 -40.781 -2.176 1 96.81 413 GLU A C 1
ATOM 3268 O O . GLU A 1 413 ? -9.312 -40.875 -3.127 1 96.81 413 GLU A O 1
ATOM 3273 N N . GLU A 1 414 ? -10.297 -41.719 -1.31 1 94.44 414 GLU A N 1
ATOM 3274 C CA . GLU A 1 414 ? -9.555 -43 -1.361 1 94.44 414 GLU A CA 1
ATOM 3275 C C . GLU A 1 414 ? -9.727 -43.688 -2.711 1 94.44 414 GLU A C 1
ATOM 3277 O O . GLU A 1 414 ? -8.766 -44.219 -3.266 1 94.44 414 GLU A O 1
ATOM 3282 N N . THR A 1 415 ? -10.898 -43.688 -3.217 1 96.19 415 THR A N 1
ATOM 3283 C CA . THR A 1 415 ? -11.18 -44.344 -4.48 1 96.19 415 THR A CA 1
ATOM 3284 C C . THR A 1 415 ? -10.422 -43.688 -5.625 1 96.19 415 THR A C 1
ATOM 3286 O O . THR A 1 415 ? -9.945 -44.375 -6.535 1 96.19 415 THR A O 1
ATOM 3289 N N . VAL A 1 416 ? -10.312 -42.406 -5.543 1 97 416 VAL A N 1
ATOM 3290 C CA . VAL A 1 416 ? -9.57 -41.688 -6.559 1 97 416 VAL A CA 1
ATOM 3291 C C . VAL A 1 416 ? -8.078 -42 -6.445 1 97 416 VAL A C 1
ATOM 3293 O O . VAL A 1 416 ? -7.406 -42.219 -7.457 1 97 416 VAL A O 1
ATOM 3296 N N . PHE A 1 417 ? -7.621 -42.031 -5.207 1 95.94 417 PHE A N 1
ATOM 3297 C CA . PHE A 1 417 ? -6.223 -42.344 -4.957 1 95.94 417 PHE A CA 1
ATOM 3298 C C . PHE A 1 417 ? -5.887 -43.75 -5.516 1 95.94 417 PHE A C 1
ATOM 3300 O O . PHE A 1 417 ? -4.883 -43.906 -6.215 1 95.94 417 PHE A O 1
ATOM 3307 N N . LEU A 1 418 ? -6.711 -44.719 -5.297 1 95.94 418 LEU A N 1
ATOM 3308 C CA . LEU A 1 418 ? -6.477 -46.094 -5.715 1 95.94 418 LEU A CA 1
ATOM 3309 C C . LEU A 1 418 ? -6.582 -46.219 -7.23 1 95.94 418 LEU A C 1
ATOM 3311 O O . LEU A 1 418 ? -5.812 -46.969 -7.848 1 95.94 418 LEU A O 1
ATOM 3315 N N . GLU A 1 419 ? -7.504 -45.531 -7.73 1 97.19 419 GLU A N 1
ATOM 3316 C CA . GLU A 1 419 ? -7.621 -45.531 -9.188 1 97.19 419 GLU A CA 1
ATOM 3317 C C . GLU A 1 419 ? -6.359 -44.969 -9.844 1 97.19 419 GLU A C 1
ATOM 3319 O O . GLU A 1 419 ? -5.938 -45.438 -10.898 1 97.19 419 GLU A O 1
ATOM 3324 N N . GLY A 1 420 ? -5.832 -43.969 -9.234 1 97.56 420 GLY A N 1
ATOM 3325 C CA . GLY A 1 420 ? -4.609 -43.375 -9.75 1 97.56 420 GLY A CA 1
ATOM 3326 C C . GLY A 1 420 ? -3.457 -44.375 -9.836 1 97.56 420 GLY A C 1
ATOM 3327 O O . GLY A 1 420 ? -2.648 -44.312 -10.766 1 97.56 420 GLY A O 1
ATOM 3328 N N . ILE A 1 421 ? -3.412 -45.25 -8.906 1 94.88 421 ILE A N 1
ATOM 3329 C CA . ILE A 1 421 ? -2.371 -46.281 -8.922 1 94.88 421 ILE A CA 1
ATOM 3330 C C . ILE A 1 421 ? -2.51 -47.125 -10.18 1 94.88 421 ILE A C 1
ATOM 3332 O O . ILE A 1 421 ? -1.524 -47.375 -10.875 1 94.88 421 ILE A O 1
ATOM 3336 N N . LYS A 1 422 ? -3.703 -47.469 -10.508 1 97.12 422 LYS A N 1
ATOM 3337 C CA . LYS A 1 422 ? -3.971 -48.281 -11.688 1 97.12 422 LYS A CA 1
ATOM 3338 C C . LYS A 1 422 ? -3.6 -47.562 -12.969 1 97.12 422 LYS A C 1
ATOM 3340 O O . LYS A 1 422 ? -3.064 -48.156 -13.906 1 97.12 422 LYS A O 1
ATOM 3345 N N . VAL A 1 423 ? -3.922 -46.375 -12.992 1 98.06 423 VAL A N 1
ATOM 3346 C CA . VAL A 1 423 ? -3.607 -45.562 -14.156 1 98.06 423 VAL A CA 1
ATOM 3347 C C . VAL A 1 423 ? -2.094 -45.5 -14.359 1 98.06 423 VAL A C 1
ATOM 3349 O O . VAL A 1 423 ? -1.602 -45.688 -15.477 1 98.06 423 VAL A O 1
ATOM 3352 N N . TYR A 1 424 ? -1.388 -45.312 -13.289 1 96.81 424 TYR A N 1
ATOM 3353 C CA . TYR A 1 424 ? 0.064 -45.219 -13.398 1 96.81 424 TYR A CA 1
ATOM 3354 C C . TYR A 1 424 ? 0.666 -46.594 -13.75 1 96.81 424 TYR A C 1
ATOM 3356 O O . TYR A 1 424 ? 1.695 -46.656 -14.43 1 96.81 424 TYR A O 1
ATOM 3364 N N . GLU A 1 425 ? 0.03 -47.656 -13.328 1 95.12 425 GLU A N 1
ATOM 3365 C CA . GLU A 1 425 ? 0.485 -48.969 -13.781 1 95.12 425 GLU A CA 1
ATOM 3366 C C . GLU A 1 425 ? 0.458 -49.062 -15.297 1 95.12 425 GLU A C 1
ATOM 3368 O O . GLU A 1 425 ? 1.432 -49.5 -15.914 1 95.12 425 GLU A O 1
ATOM 3373 N N . SER A 1 426 ? -0.664 -48.625 -15.789 1 97.12 426 SER A N 1
ATOM 3374 C CA . SER A 1 426 ? -0.835 -48.688 -17.234 1 97.12 426 SER A CA 1
ATOM 3375 C C . SER A 1 426 ? 0.164 -47.75 -17.938 1 97.12 426 SER A C 1
ATOM 3377 O O . SER A 1 426 ? 0.784 -48.156 -18.922 1 97.12 426 SER A O 1
ATOM 3379 N N . ILE A 1 427 ? 0.381 -46.562 -17.438 1 96.75 427 ILE A N 1
ATOM 3380 C CA . ILE A 1 427 ? 1.257 -45.562 -18.047 1 96.75 427 ILE A CA 1
ATOM 3381 C C . ILE A 1 427 ? 2.705 -46.062 -17.984 1 96.75 427 ILE A C 1
ATOM 3383 O O . ILE A 1 427 ? 3.418 -46.031 -18.984 1 96.75 427 ILE A O 1
ATOM 3387 N N . ILE A 1 428 ? 3.08 -46.531 -16.844 1 92.56 428 ILE A N 1
ATOM 3388 C CA . ILE A 1 428 ? 4.461 -46.969 -16.641 1 92.56 428 ILE A CA 1
ATOM 3389 C C . ILE A 1 428 ? 4.77 -48.156 -17.562 1 92.56 428 ILE A C 1
ATOM 3391 O O . ILE A 1 428 ? 5.801 -48.156 -18.25 1 92.56 428 ILE A O 1
ATOM 3395 N N . LYS A 1 429 ? 3.891 -49.062 -17.672 1 93.31 429 LYS A N 1
ATOM 3396 C CA . LYS A 1 429 ? 4.098 -50.25 -18.531 1 93.31 429 LYS A CA 1
ATOM 3397 C C . LYS A 1 429 ? 4.207 -49.844 -20 1 93.31 429 LYS A C 1
ATOM 3399 O O . LYS A 1 429 ? 5.09 -50.312 -20.719 1 93.31 429 LYS A O 1
ATOM 3404 N N . SER A 1 430 ? 3.35 -48.969 -20.344 1 93.88 430 SER A N 1
ATOM 3405 C CA . SER A 1 430 ? 3.301 -48.594 -21.734 1 93.88 430 SER A CA 1
ATOM 3406 C C . SER A 1 430 ? 4.516 -47.75 -22.109 1 93.88 430 SER A C 1
ATOM 3408 O O . SER A 1 430 ? 5.172 -48 -23.125 1 93.88 430 SER A O 1
ATOM 3410 N N . LEU A 1 431 ? 4.887 -46.781 -21.328 1 91.56 431 LEU A N 1
ATOM 3411 C CA . LEU A 1 431 ? 5.973 -45.844 -21.641 1 91.56 431 LEU A CA 1
ATOM 3412 C C . LEU A 1 431 ? 7.324 -46.562 -21.547 1 91.56 431 LEU A C 1
ATOM 3414 O O . LEU A 1 431 ? 8.227 -46.281 -22.359 1 91.56 431 LEU A O 1
ATOM 3418 N N . SER A 1 432 ? 7.426 -47.406 -20.609 1 87.25 432 SER A N 1
ATOM 3419 C CA . SER A 1 432 ? 8.711 -48.062 -20.406 1 87.25 432 SER A CA 1
ATOM 3420 C C . SER A 1 432 ? 8.945 -49.156 -21.453 1 87.25 432 SER A C 1
ATOM 3422 O O . SER A 1 432 ? 10.078 -49.625 -21.641 1 87.25 432 SER A O 1
ATOM 3424 N N . SER A 1 433 ? 7.891 -49.531 -22.172 1 84.62 433 SER A N 1
ATOM 3425 C CA . SER A 1 433 ? 8 -50.594 -23.156 1 84.62 433 SER A CA 1
ATOM 3426 C C . SER A 1 433 ? 7.906 -50.062 -24.578 1 84.62 433 SER A C 1
ATOM 3428 O O . SER A 1 433 ? 7.945 -50.812 -25.547 1 84.62 433 SER A O 1
ATOM 3430 N N . PHE A 1 434 ? 7.871 -48.844 -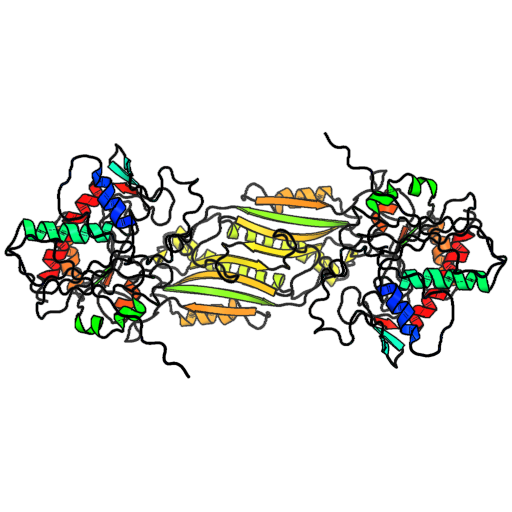24.672 1 85.5 434 PHE A N 1
ATOM 3431 C CA . PHE A 1 434 ? 7.703 -48.219 -25.969 1 85.5 434 PHE A CA 1
ATOM 3432 C C . PHE A 1 434 ? 9.023 -48.188 -26.734 1 85.5 434 PHE A C 1
ATOM 3434 O O . PHE A 1 434 ? 10.023 -47.656 -26.234 1 85.5 434 PHE A O 1
ATOM 3441 N N . GLU A 1 435 ? 9.094 -48.719 -27.969 1 78.38 435 GLU A N 1
ATOM 3442 C CA . GLU A 1 435 ? 10.305 -48.875 -28.766 1 78.38 435 GLU A CA 1
ATOM 3443 C C . GLU A 1 435 ? 10.562 -47.625 -29.594 1 78.38 435 GLU A C 1
ATOM 3445 O O . GLU A 1 435 ? 11.703 -47.344 -29.984 1 78.38 435 GLU A O 1
ATOM 3450 N N . GLY A 1 436 ? 9.734 -46.594 -29.688 1 69.12 436 GLY A N 1
ATOM 345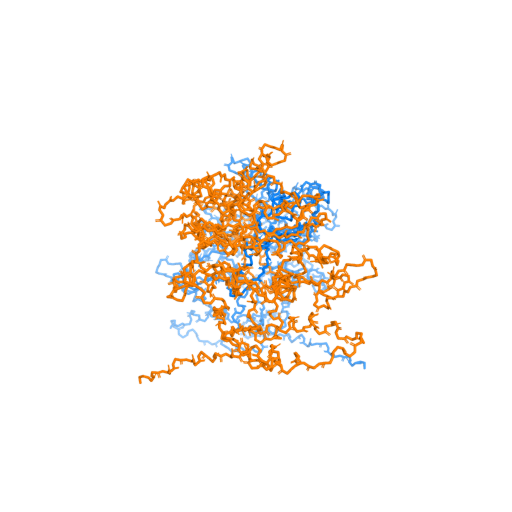1 C CA . GLY A 1 436 ? 9.938 -45.438 -30.531 1 69.12 436 GLY A CA 1
ATOM 3452 C C . GLY A 1 436 ? 10.812 -44.375 -29.891 1 69.12 436 GLY A C 1
ATOM 3453 O O . GLY A 1 436 ? 11.102 -44.438 -28.688 1 69.12 436 GLY A O 1
ATOM 3454 N N . MET B 1 1 ? -2.807 -5.293 47.844 1 15.9 1 MET B N 1
ATOM 3455 C CA . MET B 1 1 ? -3.734 -4.508 47.031 1 15.9 1 MET B CA 1
ATOM 3456 C C . MET B 1 1 ? -3.174 -3.115 46.75 1 15.9 1 MET B C 1
ATOM 3458 O O . MET B 1 1 ? -3.445 -2.176 47.5 1 15.9 1 MET B O 1
ATOM 3462 N N . THR B 1 2 ? -1.907 -2.68 46.438 1 16.89 2 THR B N 1
ATOM 3463 C CA . THR B 1 2 ? -0.927 -1.752 47 1 16.89 2 THR B CA 1
ATOM 3464 C C . THR B 1 2 ? -0.967 -0.417 46.25 1 16.89 2 THR B C 1
ATOM 3466 O O . THR B 1 2 ? -0.946 -0.382 45 1 16.89 2 THR B O 1
ATOM 3469 N N . ILE B 1 3 ? -1.536 0.771 46.812 1 17.09 3 ILE B N 1
ATOM 3470 C CA . ILE B 1 3 ? -1.961 2.096 46.375 1 17.09 3 ILE B CA 1
ATOM 3471 C C . ILE B 1 3 ? -0.745 2.906 45.938 1 17.09 3 ILE B C 1
ATOM 3473 O O . ILE B 1 3 ? 0.157 3.168 46.75 1 17.09 3 ILE B O 1
ATOM 3477 N N . ILE B 1 4 ? -0.024 2.652 44.844 1 20.73 4 ILE B N 1
ATOM 3478 C CA . ILE B 1 4 ? 1.264 3.285 44.562 1 20.73 4 ILE B CA 1
ATOM 3479 C C . ILE B 1 4 ? 1.079 4.797 44.438 1 20.73 4 ILE B C 1
ATOM 3481 O O . ILE B 1 4 ? 0.232 5.262 43.688 1 20.73 4 ILE B O 1
ATOM 3485 N N . PRO B 1 5 ? 1.562 5.773 45.375 1 19.48 5 PRO B N 1
ATOM 3486 C CA . PRO B 1 5 ? 1.355 7.188 45.719 1 19.48 5 PRO B CA 1
ATOM 3487 C C . PRO B 1 5 ? 1.674 8.109 44.531 1 19.48 5 PRO B C 1
ATOM 3489 O O . PRO B 1 5 ? 2.469 7.754 43.656 1 19.48 5 PRO B O 1
ATOM 3492 N N . SER B 1 6 ? 0.928 9.164 44.219 1 19.92 6 SER B N 1
ATOM 3493 C CA . SER B 1 6 ? 0.672 10.086 43.125 1 19.92 6 SER B CA 1
ATOM 3494 C C . SER B 1 6 ? 1.897 10.945 42.844 1 19.92 6 SER B C 1
ATOM 3496 O O . SER B 1 6 ? 2.475 11.547 43.75 1 19.92 6 SER B O 1
ATOM 3498 N N . LYS B 1 7 ? 2.861 10.695 41.906 1 23.48 7 LYS B N 1
ATOM 3499 C CA . LYS B 1 7 ? 4.195 11.211 41.625 1 23.48 7 LYS B CA 1
ATOM 3500 C C . LYS B 1 7 ? 4.203 12.734 41.625 1 23.48 7 LYS B C 1
ATOM 3502 O O . LYS B 1 7 ? 3.334 13.359 41 1 23.48 7 LYS B O 1
ATOM 3507 N N . ALA B 1 8 ? 4.926 13.539 42.625 1 20.09 8 ALA B N 1
ATOM 3508 C CA . ALA B 1 8 ? 5.152 14.859 43.219 1 20.09 8 ALA B CA 1
ATOM 3509 C C . ALA B 1 8 ? 5.5 15.875 42.125 1 20.09 8 ALA B C 1
ATOM 3511 O O . ALA B 1 8 ? 6.336 15.609 41.25 1 20.09 8 ALA B O 1
ATOM 3512 N N . ARG B 1 9 ? 4.586 16.875 41.75 1 24.41 9 ARG B N 1
ATOM 3513 C CA . ARG B 1 9 ? 4.547 18.062 40.906 1 24.41 9 ARG B CA 1
ATOM 3514 C C . ARG B 1 9 ? 5.582 19.094 41.375 1 24.41 9 ARG B C 1
ATOM 3516 O O . ARG B 1 9 ? 5.535 19.562 42.5 1 24.41 9 ARG B O 1
ATOM 3523 N N . THR B 1 10 ? 6.895 18.766 41.344 1 23.72 10 THR B N 1
ATOM 3524 C CA . THR B 1 10 ? 7.875 19.703 41.875 1 23.72 10 THR B CA 1
ATOM 3525 C C . THR B 1 10 ? 7.855 21.016 41.094 1 23.72 10 THR B C 1
ATOM 3527 O O . THR B 1 10 ? 7.867 21 39.844 1 23.72 10 THR B O 1
ATOM 3530 N N . TYR B 1 11 ? 7.371 22.156 41.625 1 23.03 11 TYR B N 1
ATOM 3531 C CA . TYR B 1 11 ? 7.207 23.562 41.25 1 23.03 11 TYR B CA 1
ATOM 3532 C C . TYR B 1 11 ? 8.531 24.312 41.344 1 23.03 11 TYR B C 1
ATOM 3534 O O . TYR B 1 11 ? 9.281 24.141 42.312 1 23.03 11 TYR B O 1
ATOM 3542 N N . TYR B 1 12 ? 9.203 24.406 40.219 1 25.22 12 TYR B N 1
ATOM 3543 C CA . TYR B 1 12 ? 10.477 25.094 40.375 1 25.22 12 TYR B CA 1
ATOM 3544 C C . TYR B 1 12 ? 10.312 26.594 40.219 1 25.22 12 TYR B C 1
ATOM 3546 O O . TYR B 1 12 ? 9.57 27.078 39.375 1 25.22 12 TYR B O 1
ATOM 3554 N N . ARG B 1 13 ? 10.484 27.484 41.281 1 25.28 13 ARG B N 1
ATOM 3555 C CA . ARG B 1 13 ? 10.516 28.922 41.438 1 25.28 13 ARG B CA 1
ATOM 3556 C C . ARG B 1 13 ? 11.828 29.516 40.938 1 25.28 13 ARG B C 1
ATOM 3558 O O . ARG B 1 13 ? 12.906 29.047 41.312 1 25.28 13 ARG B O 1
ATOM 3565 N N . PHE B 1 14 ? 11.836 30.047 39.656 1 26.02 14 PHE B N 1
ATOM 3566 C CA . PHE B 1 14 ? 13.047 30.688 39.125 1 26.02 14 PHE B CA 1
ATOM 3567 C C . PHE B 1 14 ? 13.289 32.031 39.812 1 26.02 14 PHE B C 1
ATOM 3569 O O . PHE B 1 14 ? 12.555 33 39.594 1 26.02 14 PHE B O 1
ATOM 3576 N N . SER B 1 15 ? 13.742 32.219 40.969 1 24.84 15 SER B N 1
ATOM 3577 C CA . SER B 1 15 ? 14.055 33.406 41.719 1 24.84 15 SER B CA 1
ATOM 3578 C C . SER B 1 15 ? 15.125 34.25 41.031 1 24.84 15 SER B C 1
ATOM 3580 O O . SER B 1 15 ? 15.297 35.438 41.344 1 24.84 15 SER B O 1
ATOM 3582 N N . SER B 1 16 ? 16.078 33.625 40.344 1 26.06 16 SER B N 1
ATOM 3583 C CA . SER B 1 16 ? 17.359 34.312 40.281 1 26.06 16 SER B CA 1
ATOM 3584 C C . SER B 1 16 ? 17.391 35.281 39.094 1 26.06 16 SER B C 1
ATOM 3586 O O . SER B 1 16 ? 18.422 35.906 38.844 1 26.06 16 SER B O 1
ATOM 3588 N N . LEU B 1 17 ? 16.422 35.219 38.062 1 26.2 17 LEU B N 1
ATOM 3589 C CA . LEU B 1 17 ? 16.734 35.969 36.875 1 26.2 17 LEU B CA 1
ATOM 3590 C C . LEU B 1 17 ? 16.781 37.469 37.188 1 26.2 17 LEU B C 1
ATOM 3592 O O . LEU B 1 17 ? 17.219 38.281 36.375 1 26.2 17 LEU B O 1
ATOM 3596 N N . PHE B 1 18 ? 15.836 38.125 37.938 1 25.7 18 PHE B N 1
ATOM 3597 C CA . PHE B 1 18 ? 15.773 39.562 38.188 1 25.7 18 PHE B CA 1
ATOM 3598 C C . PHE B 1 18 ? 16.625 39.938 39.406 1 25.7 18 PHE B C 1
ATOM 3600 O O . PHE B 1 18 ? 16.766 39.125 40.344 1 25.7 18 PHE B O 1
ATOM 3607 N N . PRO B 1 19 ? 17.609 40.875 39.25 1 26.44 19 PRO B N 1
ATOM 3608 C CA . PRO B 1 19 ? 18.297 41.375 40.438 1 26.44 19 PRO B CA 1
ATOM 3609 C C . PRO B 1 19 ? 17.375 41.469 41.656 1 26.44 19 PRO B C 1
ATOM 3611 O O . PRO B 1 19 ? 16.156 41.438 41.531 1 26.44 19 PRO B O 1
ATOM 3614 N N . ASP B 1 20 ? 18.016 41.531 43 1 26.55 20 ASP B N 1
ATOM 3615 C CA . ASP B 1 20 ? 17.469 41.562 44.344 1 26.55 20 ASP B CA 1
ATOM 3616 C C . ASP B 1 20 ? 16.25 42.469 44.438 1 26.55 20 ASP B C 1
ATOM 3618 O O . ASP B 1 20 ? 15.359 42.281 45.25 1 26.55 20 ASP B O 1
ATOM 3622 N N . THR B 1 21 ? 16.422 43.781 43.969 1 25.86 21 THR B N 1
ATOM 3623 C CA . THR B 1 21 ? 15.383 44.688 44.5 1 25.86 21 THR B CA 1
ATOM 3624 C C . THR B 1 21 ? 14.016 44.281 43.969 1 25.86 21 THR B C 1
ATOM 3626 O O . THR B 1 21 ? 12.984 44.656 44.531 1 25.86 21 THR B O 1
ATOM 3629 N N . ILE B 1 22 ? 13.961 44.219 42.562 1 24.19 22 ILE B N 1
ATOM 3630 C CA . ILE B 1 22 ? 12.57 44.031 42.188 1 24.19 22 ILE B CA 1
ATOM 3631 C C . ILE B 1 22 ? 12.086 42.656 42.562 1 24.19 22 ILE B C 1
ATOM 3633 O O . ILE B 1 22 ? 12.5 41.656 41.938 1 24.19 22 ILE B O 1
ATOM 3637 N N . HIS B 1 23 ? 12.172 42.125 43.781 1 25.36 23 HIS B N 1
ATOM 3638 C CA . HIS B 1 23 ? 11.562 40.969 44.438 1 25.36 23 HIS B CA 1
ATOM 3639 C C . HIS B 1 23 ? 10.148 40.719 43.938 1 25.36 23 HIS B C 1
ATOM 3641 O O . HIS B 1 23 ? 9.352 40.062 44.594 1 25.36 23 HIS B O 1
ATOM 3647 N N . ARG B 1 24 ? 9.68 41.594 43.031 1 25.81 24 ARG B N 1
ATOM 3648 C CA . ARG B 1 24 ? 8.258 41.375 42.812 1 25.81 24 ARG B CA 1
ATOM 3649 C C . ARG B 1 24 ? 7.988 39.969 42.281 1 25.81 24 ARG B C 1
ATOM 3651 O O . ARG B 1 24 ? 8.883 39.344 41.719 1 25.81 24 ARG B O 1
ATOM 3658 N N . ASN B 1 25 ? 6.762 39.344 42.656 1 24.31 25 ASN B N 1
ATOM 3659 C CA . ASN B 1 25 ? 6.078 38.062 42.656 1 24.31 25 ASN B CA 1
ATOM 3660 C C . ASN B 1 25 ? 6.062 37.438 41.25 1 24.31 25 ASN B C 1
ATOM 3662 O O . ASN B 1 25 ? 5.223 36.594 40.969 1 24.31 25 ASN B O 1
ATOM 3666 N N . ALA B 1 26 ? 6.773 38.062 40.281 1 24.27 26 ALA B N 1
ATOM 3667 C CA . ALA B 1 26 ? 6.535 37.375 39.031 1 24.27 26 ALA B CA 1
ATOM 3668 C C . ALA B 1 26 ? 7.375 36.094 38.906 1 24.27 26 ALA B C 1
ATOM 3670 O O . ALA B 1 26 ? 8.594 36.156 39.094 1 24.27 26 ALA B O 1
ATOM 3671 N N . SER B 1 27 ? 7.012 35.031 39.594 1 24.86 27 SER B N 1
ATOM 3672 C CA . SER B 1 27 ? 7.656 33.75 39.438 1 24.86 27 SER B CA 1
ATOM 3673 C C . SER B 1 27 ? 7.543 33.219 38.031 1 24.86 27 SER B C 1
ATOM 3675 O O . SER B 1 27 ? 6.465 33.25 37.438 1 24.86 27 SER B O 1
ATOM 3677 N N . ILE B 1 28 ? 8.461 33.656 37.156 1 25.2 28 ILE B N 1
ATOM 3678 C CA . ILE B 1 28 ? 8.453 33 35.875 1 25.2 28 ILE B CA 1
ATOM 3679 C C . ILE B 1 28 ? 8.906 31.547 36.031 1 25.2 28 ILE B C 1
ATOM 3681 O O . ILE B 1 28 ? 9.961 31.281 36.625 1 25.2 28 ILE B O 1
ATOM 3685 N N . THR B 1 29 ? 8.016 30.609 36.219 1 25.09 29 THR B N 1
ATOM 3686 C CA . THR B 1 29 ? 8.352 29.188 36.25 1 25.09 29 THR B CA 1
ATOM 3687 C C . THR B 1 29 ? 8.641 28.656 34.875 1 25.09 29 THR B C 1
ATOM 3689 O O . THR B 1 29 ? 7.793 28.766 33.969 1 25.09 29 THR B O 1
ATOM 3692 N N . ILE B 1 30 ? 9.852 28.859 34.406 1 25.69 30 ILE B N 1
ATOM 3693 C CA . ILE B 1 30 ? 10.227 28.344 33.094 1 25.69 30 ILE B CA 1
ATOM 3694 C C . ILE B 1 30 ? 10.547 26.844 33.219 1 25.69 30 ILE B C 1
ATOM 3696 O O . ILE B 1 30 ? 11.398 26.453 34 1 25.69 30 ILE B O 1
ATOM 3700 N N . SER B 1 31 ? 9.625 25.953 32.938 1 25.02 31 SER B N 1
ATOM 3701 C CA . SER B 1 31 ? 9.875 24.516 32.969 1 25.02 31 SER B CA 1
ATOM 3702 C C . SER B 1 31 ? 10.625 24.062 31.719 1 25.02 31 SER B C 1
ATOM 3704 O O . SER B 1 31 ? 10.289 23.031 31.125 1 25.02 31 SER B O 1
ATOM 3706 N N . SER B 1 32 ? 11.688 24.766 31.266 1 26.3 32 SER B N 1
ATOM 3707 C CA . SER B 1 32 ? 12.211 24.469 29.938 1 26.3 32 SER B CA 1
ATOM 3708 C C . SER B 1 32 ? 13.094 23.219 29.953 1 26.3 32 SER B C 1
ATOM 3710 O O . SER B 1 32 ? 14.125 23.188 30.625 1 26.3 32 SER B O 1
ATOM 3712 N N . PRO B 1 33 ? 12.469 21.969 29.984 1 27.83 33 PRO B N 1
ATOM 3713 C CA . PRO B 1 33 ? 13.562 21 30.016 1 27.83 33 PRO B CA 1
ATOM 3714 C C . PRO B 1 33 ? 14.383 21 28.719 1 27.83 33 PRO B C 1
ATOM 3716 O O . PRO B 1 33 ? 15.375 20.266 28.625 1 27.83 33 PRO B O 1
ATOM 3719 N N . SER B 1 34 ? 13.773 21.422 27.625 1 26.62 34 SER B N 1
ATOM 3720 C CA . SER B 1 34 ? 14.555 20.906 26.5 1 26.62 34 SER B CA 1
ATOM 3721 C C . SER B 1 34 ? 15.914 21.594 26.422 1 26.62 34 SER B C 1
ATOM 3723 O O . SER B 1 34 ? 16.031 22.797 26.688 1 26.62 34 SER B O 1
ATOM 3725 N N . PRO B 1 35 ? 17 20.797 26.453 1 26.81 35 PRO B N 1
ATOM 3726 C CA . PRO B 1 35 ? 18.359 21.297 26.312 1 26.81 35 PRO B CA 1
ATOM 3727 C C . PRO B 1 35 ? 18.531 22.234 25.109 1 26.81 35 PRO B C 1
ATOM 3729 O O . PRO B 1 35 ? 19.5 23 25.047 1 26.81 35 PRO B O 1
ATOM 3732 N N . ILE B 1 36 ? 17.641 22.078 24.172 1 27.66 36 ILE B N 1
ATOM 3733 C CA . ILE B 1 36 ? 17.984 22.891 23.016 1 27.66 36 ILE B CA 1
ATOM 3734 C C . ILE B 1 36 ? 17.844 24.375 23.359 1 27.66 36 ILE B C 1
ATOM 3736 O O . ILE B 1 36 ? 18.547 25.219 22.812 1 27.66 36 ILE B O 1
ATOM 3740 N N . PHE B 1 37 ? 16.891 24.734 24.203 1 28.66 37 PHE B N 1
ATOM 3741 C CA . PHE B 1 37 ? 16.844 26.141 24.531 1 28.66 37 PHE B CA 1
ATOM 3742 C C . PHE B 1 37 ? 18.125 26.609 25.203 1 28.66 37 PHE B C 1
ATOM 3744 O O . PHE B 1 37 ? 18.578 27.734 24.969 1 28.66 37 PHE B O 1
ATOM 3751 N N . TYR B 1 38 ? 18.703 25.656 25.828 1 27.97 38 TYR B N 1
ATOM 3752 C CA . TYR B 1 38 ? 20 25.984 26.422 1 27.97 38 TYR B CA 1
ATOM 3753 C C . TYR B 1 38 ? 21.047 26.234 25.359 1 27.97 38 TYR B C 1
ATOM 3755 O O . TYR B 1 38 ? 21.891 27.125 25.484 1 27.97 38 TYR B O 1
ATOM 3763 N N . TYR B 1 39 ? 20.859 25.375 24.344 1 28.69 39 TYR B N 1
ATOM 3764 C CA . TYR B 1 39 ? 21.922 25.484 23.359 1 28.69 39 TYR B CA 1
ATOM 3765 C C . TYR B 1 39 ? 21.781 26.781 22.562 1 28.69 39 TYR B C 1
ATOM 3767 O O . TYR B 1 39 ? 22.781 27.438 22.25 1 28.69 39 TYR B O 1
ATOM 3775 N N . LEU B 1 40 ? 20.547 27.078 22.219 1 28 40 LEU B N 1
ATOM 3776 C CA . LEU B 1 40 ? 20.453 28.328 21.484 1 28 40 LEU B CA 1
ATOM 3777 C C . LEU B 1 40 ? 20.906 29.516 22.344 1 28 40 LEU B C 1
ATOM 3779 O O . LEU B 1 40 ? 21.531 30.438 21.828 1 28 40 LEU B O 1
ATOM 3783 N N . LEU B 1 41 ? 20.516 29.375 23.594 1 28.12 41 LEU B N 1
ATOM 3784 C CA . LEU B 1 41 ? 21 30.469 24.438 1 28.12 41 LEU B CA 1
ATOM 3785 C C . LEU B 1 41 ? 22.5 30.344 24.688 1 28.12 41 LEU B C 1
ATOM 3787 O O . LEU B 1 41 ? 23.188 31.359 24.891 1 28.12 41 LEU B O 1
ATOM 3791 N N . SER B 1 42 ? 22.906 29.047 24.641 1 27.44 42 SER B N 1
ATOM 3792 C CA . SER B 1 42 ? 24.312 28.891 24.984 1 27.44 42 SER B CA 1
ATOM 3793 C C . SER B 1 42 ? 25.219 29.266 23.812 1 27.44 42 SER B C 1
ATOM 3795 O O . SER B 1 42 ? 26.406 29.531 24 1 27.44 42 SER B O 1
ATOM 3797 N N . SER B 1 43 ? 24.625 28.969 22.625 1 28.41 43 SER B N 1
ATOM 3798 C CA . SER B 1 43 ? 25.641 29.203 21.594 1 28.41 43 SER B CA 1
ATOM 3799 C C . SER B 1 43 ? 26.031 30.672 21.547 1 28.41 43 SER B C 1
ATOM 3801 O O . SER B 1 43 ? 26.906 31.062 20.766 1 28.41 43 SER B O 1
ATOM 3803 N N . HIS B 1 44 ? 25.078 31.469 22.016 1 27.78 44 HIS B N 1
ATOM 3804 C CA . HIS B 1 44 ? 25.625 32.812 22 1 27.78 44 HIS B CA 1
ATOM 3805 C C . HIS B 1 44 ? 26.844 32.938 22.906 1 27.78 44 HIS B C 1
ATOM 3807 O O . HIS B 1 44 ? 27.375 34.031 23.094 1 27.78 44 HIS B O 1
ATOM 3813 N N . ARG B 1 45 ? 27.094 31.797 23.641 1 27.08 45 ARG B N 1
ATOM 3814 C CA . ARG B 1 45 ? 28.203 32 24.578 1 27.08 45 ARG B CA 1
ATOM 3815 C C . ARG B 1 45 ? 29.516 32.156 23.828 1 27.08 45 ARG B C 1
ATOM 3817 O O . ARG B 1 45 ? 30.547 32.469 24.422 1 27.08 45 ARG B O 1
ATOM 3824 N N . ARG B 1 46 ? 29.703 31.375 22.812 1 28.02 46 ARG B N 1
ATOM 3825 C CA . ARG B 1 46 ? 31.156 31.406 22.625 1 28.02 46 ARG B CA 1
ATOM 3826 C C . ARG B 1 46 ? 31.641 32.812 22.297 1 28.02 46 ARG B C 1
ATOM 3828 O O . ARG B 1 46 ? 32.812 33.031 22.031 1 28.02 46 ARG B O 1
ATOM 3835 N N . THR B 1 47 ? 30.938 33.594 21.625 1 25.97 47 THR B N 1
ATOM 3836 C CA . THR B 1 47 ? 31.828 34.75 21.578 1 25.97 47 THR B CA 1
ATOM 3837 C C . THR B 1 47 ? 32.062 35.312 22.969 1 25.97 47 THR B C 1
ATOM 3839 O O . THR B 1 47 ? 33.219 35.406 23.422 1 25.97 47 THR B O 1
ATOM 3842 N N . SER B 1 48 ? 31.984 36.625 23.344 1 23.45 48 SER B N 1
ATOM 3843 C CA . SER B 1 48 ? 32.438 37.312 24.547 1 23.45 48 SER B CA 1
ATOM 3844 C C . SER B 1 48 ? 31.734 36.719 25.781 1 23.45 48 SER B C 1
ATOM 3846 O O . SER B 1 48 ? 30.641 36.188 25.688 1 23.45 48 SER B O 1
ATOM 3848 N N . PRO B 1 49 ? 32.469 36.594 27.062 1 25.47 49 PRO B N 1
ATOM 3849 C CA . PRO B 1 49 ? 32.062 36.219 28.422 1 25.47 49 PRO B CA 1
ATOM 3850 C C . PRO B 1 49 ? 30.656 36.719 28.766 1 25.47 49 PRO B C 1
ATOM 3852 O O . PRO B 1 49 ? 30.453 37.906 28.953 1 25.47 49 PRO B O 1
ATOM 3855 N N . ILE B 1 50 ? 29.75 36.562 27.969 1 24.69 50 ILE B N 1
ATOM 3856 C CA . ILE B 1 50 ? 28.547 37.062 28.625 1 24.69 50 ILE B CA 1
ATOM 3857 C C . ILE B 1 50 ? 28.375 36.406 29.984 1 24.69 50 ILE B C 1
ATOM 3859 O O . ILE B 1 50 ? 28.297 35.188 30.078 1 24.69 50 ILE B O 1
ATOM 3863 N N . SER B 1 51 ? 28.781 37 31.203 1 22.92 51 SER B N 1
ATOM 3864 C CA . SER B 1 51 ? 29 36.719 32.625 1 22.92 51 SER B CA 1
ATOM 3865 C C . SER B 1 51 ? 27.969 35.75 33.156 1 22.92 51 SER B C 1
ATOM 3867 O O . SER B 1 51 ? 28.328 34.719 33.75 1 22.92 51 SER B O 1
ATOM 3869 N N . GLY B 1 52 ? 27.109 36.188 34.125 1 22.81 52 GLY B N 1
ATOM 3870 C CA . GLY B 1 52 ? 26.672 35.719 35.438 1 22.81 52 GLY B CA 1
ATOM 3871 C C . GLY B 1 52 ? 25.672 34.562 35.344 1 22.81 52 GLY B C 1
ATOM 3872 O O . GLY B 1 52 ? 25.906 33.5 35.875 1 22.81 52 GLY B O 1
ATOM 3873 N N . ALA B 1 53 ? 24.234 34.844 35.469 1 23.97 53 ALA B N 1
ATOM 3874 C CA . ALA B 1 53 ? 23.141 34.188 36.188 1 23.97 53 ALA B CA 1
ATOM 3875 C C . ALA B 1 53 ? 22.609 33 35.406 1 23.97 53 ALA B C 1
ATOM 3877 O O . ALA B 1 53 ? 22.047 32.062 36 1 23.97 53 ALA B O 1
ATOM 3878 N N . THR B 1 54 ? 22.734 32.875 34.094 1 25.66 54 THR B N 1
ATOM 3879 C CA . THR B 1 54 ? 21.812 31.969 33.438 1 25.66 54 THR B CA 1
ATOM 3880 C C . THR B 1 54 ? 22.391 30.547 33.375 1 25.66 54 THR B C 1
ATOM 3882 O O . THR B 1 54 ? 21.766 29.641 32.844 1 25.66 54 THR B O 1
ATOM 3885 N N . SER B 1 55 ? 23.641 30.281 33.812 1 25.55 55 SER B N 1
ATOM 3886 C CA . SER B 1 55 ? 24.25 28.984 33.562 1 25.55 55 SER B CA 1
ATOM 3887 C C . SER B 1 55 ? 23.641 27.922 34.5 1 25.55 55 SER B C 1
ATOM 3889 O O . SER B 1 55 ? 23.781 26.719 34.25 1 25.55 55 SER B O 1
ATOM 3891 N N . SER B 1 56 ? 23.281 28.266 35.781 1 25.08 56 SER B N 1
ATOM 3892 C CA . SER B 1 56 ? 23.109 27.25 36.812 1 25.08 56 SER B CA 1
ATOM 3893 C C . SER B 1 56 ? 21.844 26.438 36.594 1 25.08 56 SER B C 1
ATOM 3895 O O . SER B 1 56 ? 21.562 25.5 37.344 1 25.08 56 SER B O 1
ATOM 3897 N N . LEU B 1 57 ? 20.906 26.859 35.812 1 25.38 57 LEU B N 1
ATOM 3898 C CA . LEU B 1 57 ? 19.562 26.297 35.906 1 25.38 57 LEU B CA 1
ATOM 3899 C C . LEU B 1 57 ? 19.5 24.938 35.219 1 25.38 57 LEU B C 1
ATOM 3901 O O . LEU B 1 57 ? 18.453 24.281 35.219 1 25.38 57 LEU B O 1
ATOM 3905 N N . LEU B 1 58 ? 20.547 24.438 34.469 1 26.11 58 LEU B N 1
ATOM 3906 C CA . LEU B 1 58 ? 20.25 23.375 33.531 1 26.11 58 LEU B CA 1
ATOM 3907 C C . LEU B 1 58 ? 20.469 22 34.156 1 26.11 58 LEU B C 1
ATOM 3909 O O . LEU B 1 58 ? 21.547 21.406 34 1 26.11 58 LEU B O 1
ATOM 3913 N N . SER B 1 59 ? 20 21.812 35.438 1 23.78 59 SER B N 1
ATOM 3914 C CA . SER B 1 59 ? 20.234 20.422 35.875 1 23.78 59 SER B CA 1
ATOM 3915 C C . SER B 1 59 ? 19.312 19.469 35.125 1 23.78 59 SER B C 1
ATOM 3917 O O . SER B 1 59 ? 18.172 19.812 34.781 1 23.78 59 SER B O 1
ATOM 3919 N N . PRO B 1 60 ? 19.781 18.297 34.625 1 25.03 60 PRO B N 1
ATOM 3920 C CA . PRO B 1 60 ? 19.172 17.219 33.812 1 25.03 60 PRO B CA 1
ATOM 3921 C C . PRO B 1 60 ? 17.875 16.688 34.438 1 25.03 60 PRO B C 1
ATOM 3923 O O . PRO B 1 60 ? 17.141 15.953 33.781 1 25.03 60 PRO B O 1
ATOM 3926 N N . ALA B 1 61 ? 17.641 16.828 35.719 1 24.42 61 ALA B N 1
ATOM 3927 C CA . ALA B 1 61 ? 16.562 16.109 36.406 1 24.42 61 ALA B CA 1
ATOM 3928 C C . ALA B 1 61 ? 15.195 16.578 35.938 1 24.42 61 ALA B C 1
ATOM 3930 O O . ALA B 1 61 ? 14.164 16.031 36.312 1 24.42 61 ALA B O 1
ATOM 3931 N N . LEU B 1 62 ? 15.164 17.656 35.344 1 25.52 62 LEU B N 1
ATOM 3932 C CA . LEU B 1 62 ? 13.914 18.391 35.219 1 25.52 62 LEU B CA 1
ATOM 3933 C C . LEU B 1 62 ? 13.078 17.859 34.062 1 25.52 62 LEU B C 1
ATOM 3935 O O . LEU B 1 62 ? 12.07 18.469 33.688 1 25.52 62 LEU B O 1
ATOM 3939 N N . LEU B 1 63 ? 13.391 16.672 33.469 1 24.89 63 LEU B N 1
ATOM 3940 C CA . LEU B 1 63 ? 12.797 16.25 32.188 1 24.89 63 LEU B CA 1
ATOM 3941 C C . LEU B 1 63 ? 11.367 15.766 32.406 1 24.89 63 LEU B C 1
ATOM 3943 O O . LEU B 1 63 ? 10.688 15.414 31.438 1 24.89 63 LEU B O 1
ATOM 3947 N N . SER B 1 64 ? 10.969 15.383 33.562 1 23.72 64 SER B N 1
ATOM 3948 C CA . SER B 1 64 ? 9.805 14.508 33.594 1 23.72 64 SER B CA 1
ATOM 3949 C C . SER B 1 64 ? 8.508 15.312 33.5 1 23.72 64 SER B C 1
ATOM 3951 O O . SER B 1 64 ? 7.465 14.766 33.125 1 23.72 64 SER B O 1
ATOM 3953 N N . SER B 1 65 ? 8.172 16.312 34.438 1 23.91 65 SER B N 1
ATOM 3954 C CA . SER B 1 65 ? 6.789 16.641 34.75 1 23.91 65 SER B CA 1
ATOM 3955 C C . SER B 1 65 ? 6.227 17.672 33.781 1 23.91 65 SER B C 1
ATOM 3957 O O . SER B 1 65 ? 6.977 18.5 33.25 1 23.91 65 SER B O 1
ATOM 3959 N N . PRO B 1 66 ? 4.902 17.453 33.219 1 25.16 66 PRO B N 1
ATOM 3960 C CA . PRO B 1 66 ? 4.152 18.422 32.406 1 25.16 66 PRO B CA 1
ATOM 3961 C C . PRO B 1 66 ? 4.18 19.828 32.969 1 25.16 66 PRO B C 1
ATOM 3963 O O . PRO B 1 66 ? 3.908 20.016 34.156 1 25.16 66 PRO B O 1
ATOM 3966 N N . ILE B 1 67 ? 5.098 20.547 32.719 1 26.14 67 ILE B N 1
ATOM 3967 C CA . ILE B 1 67 ? 5.375 21.875 33.281 1 26.14 67 ILE B CA 1
ATOM 3968 C C . ILE B 1 67 ? 4.281 22.844 32.844 1 26.14 67 ILE B C 1
ATOM 3970 O O . ILE B 1 67 ? 4.09 23.094 31.656 1 26.14 67 ILE B O 1
ATOM 3974 N N . SER B 1 68 ? 2.986 22.797 33.406 1 24.2 68 SER B N 1
ATOM 3975 C CA . SER B 1 68 ? 2.041 23.875 33.156 1 24.2 68 SER B CA 1
ATOM 3976 C C . SER B 1 68 ? 2.531 25.188 33.781 1 24.2 68 SER B C 1
ATOM 3978 O O . SER B 1 68 ? 2.891 25.219 34.938 1 24.2 68 SER B O 1
ATOM 3980 N N . CYS B 1 69 ? 3.396 25.828 33.219 1 24.98 69 CYS B N 1
ATOM 3981 C CA . CYS B 1 69 ? 3.98 27.047 33.781 1 24.98 69 CYS B CA 1
ATOM 3982 C C . CYS B 1 69 ? 2.979 28.188 33.75 1 24.98 69 CYS B C 1
ATOM 3984 O O . CYS B 1 69 ? 2.525 28.594 32.656 1 24.98 69 CYS B O 1
ATOM 3986 N N . SER B 1 70 ? 1.853 28.25 34.5 1 25.36 70 SER B N 1
ATOM 3987 C CA . SER B 1 70 ? 0.981 29.422 34.5 1 25.36 70 SER B CA 1
ATOM 3988 C C . SER B 1 70 ? 1.565 30.531 35.375 1 25.36 70 SER B C 1
ATOM 3990 O O . SER B 1 70 ? 1.889 30.297 36.531 1 25.36 70 SER B O 1
ATOM 3992 N N . GLY B 1 71 ? 2.734 31 35.219 1 25.81 71 GLY B N 1
ATOM 3993 C CA . GLY B 1 71 ? 3.146 32.031 36.156 1 25.81 71 GLY B CA 1
ATOM 3994 C C . GLY B 1 71 ? 2.43 33.375 35.938 1 25.81 71 GLY B C 1
ATOM 3995 O O . GLY B 1 71 ? 2.02 33.688 34.812 1 25.81 71 GLY B O 1
ATOM 3996 N N . ASP B 1 72 ? 1.62 33.75 36.969 1 26.19 72 ASP B N 1
ATOM 3997 C CA . ASP B 1 72 ? 0.907 35 37.062 1 26.19 72 ASP B CA 1
ATOM 3998 C C . ASP B 1 72 ? 1.88 36.188 37.031 1 26.19 72 ASP B C 1
ATOM 4000 O O . ASP B 1 72 ? 2.721 36.312 37.938 1 26.19 72 ASP B O 1
ATOM 4004 N N . LEU B 1 73 ? 2.461 36.531 35.969 1 27.53 73 LEU B N 1
ATOM 4005 C CA . LEU B 1 73 ? 3.426 37.625 35.938 1 27.53 73 LEU B CA 1
ATOM 4006 C C . LEU B 1 73 ? 2.809 38.906 36.531 1 27.53 73 LEU B C 1
ATOM 4008 O O . LEU B 1 73 ? 3.5 39.688 37.188 1 27.53 73 LEU B O 1
ATOM 4012 N N . PHE B 1 74 ? 1.663 39.344 35.906 1 25.45 74 PHE B N 1
ATOM 4013 C CA . PHE B 1 74 ? 0.996 40.562 36.344 1 25.45 74 PHE B CA 1
ATOM 4014 C C . PHE B 1 74 ? -0.341 40.25 37 1 25.45 74 PHE B C 1
ATOM 4016 O O . PHE B 1 74 ? -1.274 39.812 36.344 1 25.45 74 PHE B O 1
ATOM 4023 N N . PRO B 1 75 ? -0.443 40 38.312 1 29.72 75 PRO B N 1
ATOM 4024 C CA . PRO B 1 75 ? -1.688 39.625 38.969 1 29.72 75 PRO B CA 1
ATOM 4025 C C . PRO B 1 75 ? -2.838 40.594 38.688 1 29.72 75 PRO B C 1
ATOM 4027 O O . PRO B 1 75 ? -3.889 40.5 39.344 1 29.72 75 PRO B O 1
ATOM 4030 N N . GLU B 1 76 ? -2.846 41.406 37.688 1 30.94 76 GLU B N 1
ATOM 4031 C CA . GLU B 1 76 ? -4.035 42.219 37.844 1 30.94 76 GLU B CA 1
ATOM 4032 C C . GLU B 1 76 ? -5.305 41.438 37.562 1 30.94 76 GLU B C 1
ATOM 4034 O O . GLU B 1 76 ? -5.254 40.375 36.906 1 30.94 76 GLU B O 1
ATOM 4039 N N . THR B 1 77 ? -6.559 41.875 38.094 1 29.34 77 THR B N 1
ATOM 4040 C CA . THR B 1 77 ? -7.914 41.344 38.125 1 29.34 77 THR B CA 1
ATOM 4041 C C . THR B 1 77 ? -8.375 40.938 36.75 1 29.34 77 THR B C 1
ATOM 4043 O O . THR B 1 77 ? -9.469 40.375 36.562 1 29.34 77 THR B O 1
ATOM 4046 N N . GLY B 1 78 ? -7.883 41.531 35.688 1 26.69 78 GLY B N 1
ATOM 4047 C CA . GLY B 1 78 ? -8.617 41.344 34.469 1 26.69 78 GLY B CA 1
ATOM 4048 C C . GLY B 1 78 ? -8.227 40.094 33.719 1 26.69 78 GLY B C 1
ATOM 4049 O O . GLY B 1 78 ? -7.379 39.312 34.188 1 26.69 78 GLY B O 1
ATOM 4050 N N . PRO B 1 79 ? -8.961 39.75 32.625 1 28.05 79 PRO B N 1
ATOM 4051 C CA . PRO B 1 79 ? -8.727 38.531 31.844 1 28.05 79 PRO B CA 1
ATOM 4052 C C . PRO B 1 79 ? -7.285 38.438 31.328 1 28.05 79 PRO B C 1
ATOM 4054 O O . PRO B 1 79 ? -6.703 39.469 30.922 1 28.05 79 PRO B O 1
ATOM 4057 N N . CYS B 1 80 ? -6.602 37.438 31.625 1 29.33 80 CYS B N 1
ATOM 4058 C CA . CYS B 1 80 ? -5.188 37.156 31.406 1 29.33 80 CYS B CA 1
ATOM 4059 C C . CYS B 1 80 ? -4.938 36.719 29.969 1 29.33 80 CYS B C 1
ATOM 4061 O O . CYS B 1 80 ? -5.844 36.219 29.312 1 29.33 80 CYS B O 1
ATOM 4063 N N . LEU B 1 81 ? -3.896 37.375 29.266 1 26.94 81 LEU B N 1
ATOM 4064 C CA . LEU B 1 81 ? -3.381 36.938 27.953 1 26.94 81 LEU B CA 1
ATOM 4065 C C . LEU B 1 81 ? -2.471 35.719 28.109 1 26.94 81 LEU B C 1
ATOM 4067 O O . LEU B 1 81 ? -1.675 35.656 29.047 1 26.94 81 LEU B O 1
ATOM 4071 N N . ALA B 1 82 ? -2.906 34.5 27.531 1 27.28 82 ALA B N 1
ATOM 4072 C CA . ALA B 1 82 ? -2.062 33.312 27.594 1 27.28 82 ALA B CA 1
ATOM 4073 C C . ALA B 1 82 ? -1.411 33.031 26.25 1 27.28 82 ALA B C 1
ATOM 4075 O O . ALA B 1 82 ? -2.01 33.281 25.203 1 27.28 82 ALA B O 1
ATOM 4076 N N . GLU B 1 83 ? -0.094 33.031 26.172 1 29.02 83 GLU B N 1
ATOM 4077 C CA . GLU B 1 83 ? 0.619 32.594 24.984 1 29.02 83 GLU B CA 1
ATOM 4078 C C . GLU B 1 83 ? 1.236 31.219 25.188 1 29.02 83 GLU B C 1
ATOM 4080 O O . GLU B 1 83 ? 1.686 30.891 26.297 1 29.02 83 GLU B O 1
ATOM 4085 N N . THR B 1 84 ? 0.928 30.25 24.281 1 26.05 84 THR B N 1
ATOM 4086 C CA . THR B 1 84 ? 1.41 28.875 24.422 1 26.05 84 THR B CA 1
ATOM 4087 C C . THR B 1 84 ? 2.643 28.641 23.562 1 26.05 84 THR B C 1
ATOM 4089 O O . THR B 1 84 ? 2.697 29.109 22.422 1 26.05 84 THR B O 1
ATOM 4092 N N . THR B 1 85 ? 3.801 28.516 24.125 1 27.14 85 THR B N 1
ATOM 4093 C CA . THR B 1 85 ? 4.902 27.953 23.344 1 27.14 85 THR B CA 1
ATOM 4094 C C . THR B 1 85 ? 5.117 26.484 23.688 1 27.14 85 THR B C 1
ATOM 4096 O O . THR B 1 85 ? 4.852 26.062 24.812 1 27.14 85 THR B O 1
ATOM 4099 N N . TYR B 1 86 ? 5.223 25.672 22.672 1 28.28 86 TYR B N 1
ATOM 4100 C CA . TYR B 1 86 ? 5.242 24.219 22.781 1 28.28 86 TYR B CA 1
ATOM 4101 C C . TYR B 1 86 ? 6.629 23.719 23.156 1 28.28 86 TYR B C 1
ATOM 4103 O O . TYR B 1 86 ? 7.637 24.172 22.609 1 28.28 86 TYR B O 1
ATOM 4111 N N . LEU B 1 87 ? 6.707 23.312 24.453 1 25.22 87 LEU B N 1
ATOM 4112 C CA . LEU B 1 87 ? 7.949 22.656 24.828 1 25.22 87 LEU B CA 1
ATOM 4113 C C . LEU B 1 87 ? 7.844 21.141 24.641 1 25.22 87 LEU B C 1
ATOM 4115 O O . LEU B 1 87 ? 6.824 20.547 24.969 1 25.22 87 LEU B O 1
ATOM 4119 N N . ARG B 1 88 ? 8.609 20.562 23.781 1 27.56 88 ARG B N 1
ATOM 4120 C CA . ARG B 1 88 ? 8.656 19.141 23.484 1 27.56 88 ARG B CA 1
ATOM 4121 C C . ARG B 1 88 ? 9.234 18.359 24.656 1 27.56 88 ARG B C 1
ATOM 4123 O O . ARG B 1 88 ? 10.328 18.672 25.141 1 27.56 88 ARG B O 1
ATOM 4130 N N . GLN B 1 89 ? 8.547 17.844 25.547 1 24.81 89 GLN B N 1
ATOM 4131 C CA . GLN B 1 89 ? 9.023 16.969 26.609 1 24.81 89 GLN B CA 1
ATOM 4132 C C . GLN B 1 89 ? 9.789 15.773 26.031 1 24.81 89 GLN B C 1
ATOM 4134 O O . GLN B 1 89 ? 9.344 15.148 25.062 1 24.81 89 GLN B O 1
ATOM 4139 N N . SER B 1 90 ? 11.133 15.57 26.547 1 25.14 90 SER B N 1
ATOM 4140 C CA . SER B 1 90 ? 12.172 14.586 26.266 1 25.14 90 SER B CA 1
ATOM 4141 C C . SER B 1 90 ? 11.789 13.211 26.781 1 25.14 90 SER B C 1
ATOM 4143 O O . SER B 1 90 ? 11.547 13.039 27.984 1 25.14 90 SER B O 1
ATOM 4145 N N . ARG B 1 91 ? 11.102 12.18 26.375 1 27.08 91 ARG B N 1
ATOM 4146 C CA . ARG B 1 91 ? 11.68 10.883 26.719 1 27.08 91 ARG B CA 1
ATOM 4147 C C . ARG B 1 91 ? 13.203 10.938 26.688 1 27.08 91 ARG B C 1
ATOM 4149 O O . ARG B 1 91 ? 13.781 11.781 26 1 27.08 91 ARG B O 1
ATOM 4156 N N . PRO B 1 92 ? 14.023 10.055 27.625 1 25.83 92 PRO B N 1
ATOM 4157 C CA . PRO B 1 92 ? 15.477 10.016 27.469 1 25.83 92 PRO B CA 1
ATOM 4158 C C . PRO B 1 92 ? 15.922 10.297 26.031 1 25.83 92 PRO B C 1
ATOM 4160 O O . PRO B 1 92 ? 15.156 10.07 25.094 1 25.83 92 PRO B O 1
ATOM 4163 N N . TRP B 1 93 ? 16.969 11.266 25.812 1 27.14 93 TRP B N 1
ATOM 4164 C CA . TRP B 1 93 ? 17.656 11.516 24.562 1 27.14 93 TRP B CA 1
ATOM 4165 C C . TRP B 1 93 ? 17.859 10.227 23.781 1 27.14 93 TRP B C 1
ATOM 4167 O O . TRP B 1 93 ? 18.984 9.82 23.5 1 27.14 93 TRP B O 1
ATOM 4177 N N . SER B 1 94 ? 17.438 9.133 24.234 1 26.3 94 SER B N 1
ATOM 4178 C CA . SER B 1 94 ? 17.641 8.188 23.141 1 26.3 94 SER B CA 1
ATOM 4179 C C . SER B 1 94 ? 17.141 8.766 21.812 1 26.3 94 SER B C 1
ATOM 4181 O O . SER B 1 94 ? 16.375 9.719 21.797 1 26.3 94 SER B O 1
ATOM 4183 N N . ASN B 1 95 ? 17.609 8.242 20.656 1 26.08 95 ASN B N 1
ATOM 4184 C CA . ASN B 1 95 ? 17.375 8.656 19.281 1 26.08 95 ASN B CA 1
ATOM 4185 C C . ASN B 1 95 ? 15.922 9.047 19.047 1 26.08 95 ASN B C 1
ATOM 4187 O O . ASN B 1 95 ? 15.453 9.062 17.906 1 26.08 95 ASN B O 1
ATOM 4191 N N . GLN B 1 96 ? 15.094 9.156 20.125 1 25.45 96 GLN B N 1
ATOM 4192 C CA . GLN B 1 96 ? 13.688 9.352 19.781 1 25.45 96 GLN B CA 1
ATOM 4193 C C . GLN B 1 96 ? 13.391 10.82 19.516 1 25.45 96 GLN B C 1
ATOM 4195 O O . GLN B 1 96 ? 12.953 11.547 20.406 1 25.45 96 GLN B O 1
ATOM 4200 N N . PHE B 1 97 ? 14.258 11.781 19.109 1 29.38 97 PHE B N 1
ATOM 4201 C CA . PHE B 1 97 ? 13.844 12.969 18.375 1 29.38 97 PHE B CA 1
ATOM 4202 C C . PHE B 1 97 ? 12.516 12.742 17.672 1 29.38 97 PHE B C 1
ATOM 4204 O O . PHE B 1 97 ? 12.477 12.438 16.484 1 29.38 97 PHE B O 1
ATOM 4211 N N . GLY B 1 98 ? 11.664 12.109 18.328 1 28.67 98 GLY B N 1
ATOM 4212 C CA . GLY B 1 98 ? 10.422 11.758 17.672 1 28.67 98 GLY B CA 1
ATOM 4213 C C . GLY B 1 98 ? 9.625 12.961 17.203 1 28.67 98 GLY B C 1
ATOM 4214 O O . GLY B 1 98 ? 8.875 12.875 16.234 1 28.67 98 GLY B O 1
ATOM 4215 N N . THR B 1 99 ? 9.25 13.93 18.375 1 34.69 99 THR B N 1
ATOM 4216 C CA . THR B 1 99 ? 8.188 14.82 17.922 1 34.69 99 THR B CA 1
ATOM 4217 C C . THR B 1 99 ? 8.68 15.758 16.828 1 34.69 99 THR B C 1
ATOM 4219 O O . THR B 1 99 ? 7.887 16.422 16.172 1 34.69 99 THR B O 1
ATOM 4222 N N . THR B 1 100 ? 9.734 16.672 17.203 1 35.06 100 THR B N 1
ATOM 4223 C CA . THR B 1 100 ? 10.062 17.359 15.961 1 35.06 100 THR B CA 1
ATOM 4224 C C . THR B 1 100 ? 10.18 16.375 14.805 1 35.06 100 THR B C 1
ATOM 4226 O O . THR B 1 100 ? 10.711 15.273 14.977 1 35.06 100 THR B O 1
ATOM 4229 N N . ARG B 1 101 ? 9.367 16.594 13.906 1 40.12 101 ARG B N 1
ATOM 4230 C CA . ARG B 1 101 ? 9.336 15.703 12.758 1 40.12 101 ARG B CA 1
ATOM 4231 C C . ARG B 1 101 ? 10.695 15.047 12.531 1 40.12 101 ARG B C 1
ATOM 4233 O O . ARG B 1 101 ? 11.734 15.688 12.727 1 40.12 101 ARG B O 1
ATOM 4240 N N . ALA B 1 102 ? 10.734 13.695 12.742 1 38.44 102 ALA B N 1
ATOM 4241 C CA . ALA B 1 102 ? 11.828 12.82 12.32 1 38.44 102 ALA B CA 1
ATOM 4242 C C . ALA B 1 102 ? 12.75 13.539 11.336 1 38.44 102 ALA B C 1
ATOM 4244 O O . ALA B 1 102 ? 12.305 13.984 10.273 1 38.44 102 ALA B O 1
ATOM 4245 N N . SER B 1 103 ? 13.617 14.422 11.891 1 39.19 103 SER B N 1
ATOM 4246 C CA . SER B 1 103 ? 14.625 14.875 10.938 1 39.19 103 SER B CA 1
ATOM 4247 C C . SER B 1 103 ? 15.125 13.719 10.078 1 39.19 103 SER B C 1
ATOM 4249 O O . SER B 1 103 ? 15.617 12.719 10.594 1 39.19 103 SER B O 1
ATOM 4251 N N . SER B 1 104 ? 14.469 13.484 9.078 1 45.75 104 SER B N 1
ATOM 4252 C CA . SER B 1 104 ? 15.172 12.625 8.125 1 45.75 104 SER B CA 1
ATOM 4253 C C . SER B 1 104 ? 16.672 12.656 8.359 1 45.75 104 SER B C 1
ATOM 4255 O O . SER B 1 104 ? 17.172 13.5 9.109 1 45.75 104 SER B O 1
ATOM 4257 N N . SER B 1 105 ? 17.469 11.992 7.527 1 50.81 105 SER B N 1
ATOM 4258 C CA . SER B 1 105 ? 18.922 11.773 7.504 1 50.81 105 SER B CA 1
ATOM 4259 C C . SER B 1 105 ? 19.672 13.094 7.59 1 50.81 105 SER B C 1
ATOM 4261 O O . SER B 1 105 ? 19.391 14.031 6.84 1 50.81 105 SER B O 1
ATOM 4263 N N . TYR B 1 106 ? 20.297 13.375 8.867 1 58.56 106 TYR B N 1
ATOM 4264 C CA . TYR B 1 106 ? 21.328 14.398 9.016 1 58.56 106 TYR B CA 1
ATOM 4265 C C . TYR B 1 106 ? 22 14.695 7.684 1 58.56 106 TYR B C 1
ATOM 4267 O O . TYR B 1 106 ? 22.438 15.82 7.441 1 58.56 106 TYR B O 1
ATOM 4275 N N . GLN B 1 107 ? 21.719 13.766 6.902 1 63.5 107 GLN B N 1
ATOM 4276 C CA . GLN B 1 107 ? 22.5 13.844 5.668 1 63.5 107 GLN B CA 1
ATOM 4277 C C . GLN B 1 107 ? 21.922 14.898 4.727 1 63.5 107 GLN B C 1
ATOM 4279 O O . GLN B 1 107 ? 22.641 15.43 3.877 1 63.5 107 GLN B O 1
ATOM 4284 N N . HIS B 1 108 ? 20.75 15.531 5.188 1 70.62 108 HIS B N 1
ATOM 4285 C CA . HIS B 1 108 ? 20.172 16.453 4.219 1 70.62 108 HIS B CA 1
ATOM 4286 C C . HIS B 1 108 ? 20.25 17.891 4.715 1 70.62 108 HIS B C 1
ATOM 4288 O O . HIS B 1 108 ? 19.781 18.812 4.031 1 70.62 108 HIS B O 1
ATOM 4294 N N . TRP B 1 109 ? 20.844 18.141 5.805 1 81.62 109 TRP B N 1
ATOM 4295 C CA . TRP B 1 109 ? 20.969 19.484 6.371 1 81.62 109 TRP B CA 1
ATOM 4296 C C . TRP B 1 109 ? 22.312 20.094 6.031 1 81.62 109 TRP B C 1
ATOM 4298 O O . TRP B 1 109 ? 23.359 19.422 6.105 1 81.62 109 TRP B O 1
ATOM 4308 N N . ALA B 1 110 ? 22.344 21.312 5.574 1 84.81 110 ALA B N 1
ATOM 4309 C CA . ALA B 1 110 ? 23.594 22.047 5.332 1 84.81 110 ALA B CA 1
ATOM 4310 C C . ALA B 1 110 ? 24.344 22.312 6.637 1 84.81 110 ALA B C 1
ATOM 4312 O O . ALA B 1 110 ? 25.578 22.359 6.648 1 84.81 110 ALA B O 1
ATOM 4313 N N . HIS B 1 111 ? 23.578 22.594 7.652 1 84.88 111 HIS B N 1
ATOM 4314 C CA . HIS B 1 111 ? 24.078 22.75 9.016 1 84.88 111 HIS B CA 1
ATOM 4315 C C . HIS B 1 111 ? 23.312 21.859 9.992 1 84.88 111 HIS B C 1
ATOM 4317 O O . HIS B 1 111 ? 22.125 21.594 9.797 1 84.88 111 HIS B O 1
ATOM 4323 N N . PRO B 1 112 ? 24.094 21.391 10.961 1 79.75 112 PRO B N 1
ATOM 4324 C CA . PRO B 1 112 ? 23.375 20.531 11.898 1 79.75 112 PRO B CA 1
ATOM 4325 C C . PRO B 1 112 ? 22.109 21.172 12.445 1 79.75 112 PRO B C 1
ATOM 4327 O O . PRO B 1 112 ? 22.125 22.328 12.875 1 79.75 112 PRO B O 1
ATOM 4330 N N . PRO B 1 113 ? 21.031 20.469 12.445 1 82.5 113 PRO B N 1
ATOM 4331 C CA . PRO B 1 113 ? 19.719 21.031 12.75 1 82.5 113 PRO B CA 1
ATOM 4332 C C . PRO B 1 113 ? 19.625 21.578 14.18 1 82.5 113 PRO B C 1
ATOM 4334 O O . PRO B 1 113 ? 18.812 22.453 14.461 1 82.5 113 PRO B O 1
ATOM 4337 N N . PHE B 1 114 ? 20.547 21.203 15.031 1 78.94 114 PHE B N 1
ATOM 4338 C CA . PHE B 1 114 ? 20.391 21.594 16.438 1 78.94 114 PHE B CA 1
ATOM 4339 C C . PHE B 1 114 ? 21.547 22.484 16.859 1 78.94 114 PHE B C 1
ATOM 4341 O O . PHE B 1 114 ? 21.719 22.75 18.062 1 78.94 114 PHE B O 1
ATOM 4348 N N . SER B 1 115 ? 22.281 23.062 15.844 1 77.19 115 SER B N 1
ATOM 4349 C CA . SER B 1 115 ? 23.453 23.859 16.156 1 77.19 115 SER B CA 1
ATOM 4350 C C . SER B 1 115 ? 23.109 25.344 16.266 1 77.19 115 SER B C 1
ATOM 4352 O O . SER B 1 115 ? 23.812 26.109 16.922 1 77.19 115 SER B O 1
ATOM 4354 N N . ALA B 1 116 ? 22.016 25.766 15.703 1 83.94 116 ALA B N 1
ATOM 4355 C CA . ALA B 1 116 ? 21.625 27.172 15.664 1 83.94 116 ALA B CA 1
ATOM 4356 C C . ALA B 1 116 ? 22.766 28.047 15.156 1 83.94 116 ALA B C 1
ATOM 4358 O O . ALA B 1 116 ? 23.109 29.062 15.773 1 83.94 116 ALA B O 1
ATOM 4359 N N . ILE B 1 117 ? 23.344 27.688 14.109 1 86.75 117 ILE B N 1
ATOM 4360 C CA . ILE B 1 117 ? 24.469 28.422 13.523 1 86.75 117 ILE B CA 1
ATOM 4361 C C . ILE B 1 117 ? 23.953 29.641 12.75 1 86.75 117 ILE B C 1
ATOM 4363 O O . ILE B 1 117 ? 22.969 29.531 12 1 86.75 117 ILE B O 1
ATOM 4367 N N . LYS B 1 118 ? 24.594 30.781 13.047 1 89.94 118 LYS B N 1
ATOM 4368 C CA . LYS B 1 118 ? 24.328 31.969 12.242 1 89.94 118 LYS B CA 1
ATOM 4369 C C . LYS B 1 118 ? 25.375 32.156 11.148 1 89.94 118 LYS B C 1
ATOM 4371 O O . LYS B 1 118 ? 26.562 32.219 11.43 1 89.94 118 LYS B O 1
ATOM 4376 N N . THR B 1 119 ? 24.953 32.188 10.016 1 93.12 119 THR B N 1
ATOM 4377 C CA . THR B 1 119 ? 25.859 32.375 8.898 1 93.12 119 THR B CA 1
ATOM 4378 C C . THR B 1 119 ? 26.203 33.844 8.711 1 93.12 119 THR B C 1
ATOM 4380 O O . THR B 1 119 ? 25.609 34.719 9.344 1 93.12 119 THR B O 1
ATOM 4383 N N . ASP B 1 120 ? 27.172 34.125 7.809 1 91.81 120 ASP B N 1
ATOM 4384 C CA . ASP B 1 120 ? 27.656 35.469 7.578 1 91.81 120 ASP B CA 1
ATOM 4385 C C . ASP B 1 120 ? 26.562 36.375 6.996 1 91.81 120 ASP B C 1
ATOM 4387 O O . ASP B 1 120 ? 26.531 37.562 7.254 1 91.81 120 ASP B O 1
ATOM 4391 N N . ASP B 1 121 ? 25.688 35.781 6.371 1 93.5 121 ASP B N 1
ATOM 4392 C CA . ASP B 1 121 ? 24.625 36.562 5.738 1 93.5 121 ASP B CA 1
ATOM 4393 C C . ASP B 1 121 ? 23.438 36.719 6.684 1 93.5 121 ASP B C 1
ATOM 4395 O O . ASP B 1 121 ? 22.391 37.25 6.281 1 93.5 121 ASP B O 1
ATOM 4399 N N . GLY B 1 122 ? 23.547 36.312 7.898 1 93.75 122 GLY B N 1
ATOM 4400 C CA . GLY B 1 122 ? 22.594 36.625 8.945 1 93.75 122 GLY B CA 1
ATOM 4401 C C . GLY B 1 122 ? 21.516 35.562 9.109 1 93.75 122 GLY B C 1
ATOM 4402 O O . GLY B 1 122 ? 20.531 35.781 9.828 1 93.75 122 GLY B O 1
ATOM 4403 N N . LYS B 1 123 ? 21.703 34.375 8.492 1 94.62 123 LYS B N 1
ATOM 4404 C CA . LYS B 1 123 ? 20.719 33.281 8.609 1 94.62 123 LYS B CA 1
ATOM 4405 C C . LYS B 1 123 ? 21.016 32.406 9.82 1 94.62 123 LYS B C 1
ATOM 4407 O O . LYS B 1 123 ? 22.156 31.953 10 1 94.62 123 LYS B O 1
ATOM 4412 N N . ILE B 1 124 ? 20.031 32.25 10.648 1 92.75 124 ILE B N 1
ATOM 4413 C CA . ILE B 1 124 ? 20.156 31.375 11.797 1 92.75 124 ILE B CA 1
ATOM 4414 C C . ILE B 1 124 ? 19.547 30.016 11.469 1 92.75 124 ILE B C 1
ATOM 4416 O O . ILE B 1 124 ? 18.312 29.875 11.43 1 92.75 124 ILE B O 1
ATOM 4420 N N . PHE B 1 125 ? 20.438 29.016 11.289 1 89.62 125 PHE B N 1
ATOM 4421 C CA . PHE B 1 125 ? 19.984 27.672 10.938 1 89.62 125 PHE B CA 1
ATOM 4422 C C . PHE B 1 125 ? 19.719 26.844 12.188 1 89.62 125 PHE B C 1
ATOM 4424 O O . PHE B 1 125 ? 20.609 26.688 13.023 1 89.62 125 PHE B O 1
ATOM 4431 N N . ALA B 1 126 ? 18.469 26.406 12.312 1 85.75 126 ALA B N 1
ATOM 4432 C CA . ALA B 1 126 ? 18.109 25.531 13.422 1 85.75 126 ALA B CA 1
ATOM 4433 C C . ALA B 1 126 ? 16.703 24.969 13.242 1 85.75 126 ALA B C 1
ATOM 4435 O O . ALA B 1 126 ? 15.812 25.656 12.719 1 85.75 126 ALA B O 1
ATOM 4436 N N . ARG B 1 127 ? 16.578 23.734 13.672 1 82.62 127 ARG B N 1
ATOM 4437 C CA . ARG B 1 127 ? 15.203 23.266 13.828 1 82.62 127 ARG B CA 1
ATOM 4438 C C . ARG B 1 127 ? 14.445 24.094 14.859 1 82.62 127 ARG B C 1
ATOM 4440 O O . ARG B 1 127 ? 14.906 24.234 16 1 82.62 127 ARG B O 1
ATOM 4447 N N . GLY B 1 128 ? 13.383 24.766 14.477 1 83.56 128 GLY B N 1
ATOM 4448 C CA . GLY B 1 128 ? 12.641 25.641 15.375 1 83.56 128 GLY B CA 1
ATOM 4449 C C . GLY B 1 128 ? 12.875 27.109 15.117 1 83.56 128 GLY B C 1
ATOM 4450 O O . GLY B 1 128 ? 12.211 27.969 15.703 1 83.56 128 GLY B O 1
ATOM 4451 N N . ALA B 1 129 ? 13.734 27.328 14.133 1 89.5 129 ALA B N 1
ATOM 4452 C CA . ALA B 1 129 ? 14.023 28.719 13.828 1 89.5 129 ALA B CA 1
ATOM 4453 C C . ALA B 1 129 ? 12.766 29.438 13.352 1 89.5 129 ALA B C 1
ATOM 4455 O O . ALA B 1 129 ? 12.578 30.625 13.641 1 89.5 129 ALA B O 1
ATOM 4456 N N . GLN B 1 130 ? 11.906 28.734 12.656 1 89.75 130 GLN B N 1
ATOM 4457 C CA . GLN B 1 130 ? 10.633 29.281 12.227 1 89.75 130 GLN B CA 1
ATOM 4458 C C . GLN B 1 130 ? 9.469 28.672 13 1 89.75 130 GLN B C 1
ATOM 4460 O O . GLN B 1 130 ? 8.57 29.375 13.453 1 89.75 130 GLN B O 1
ATOM 4465 N N . ASP B 1 131 ? 9.453 27.406 13.203 1 84.88 131 ASP B N 1
ATOM 4466 C CA . ASP B 1 131 ? 8.359 26.609 13.758 1 84.88 131 ASP B CA 1
ATOM 4467 C C . ASP B 1 131 ? 8.781 25.938 15.062 1 84.88 131 ASP B C 1
ATOM 4469 O O . ASP B 1 131 ? 9.234 24.781 15.055 1 84.88 131 ASP B O 1
ATOM 4473 N N . ASP B 1 132 ? 8.562 26.547 16.062 1 80.38 132 ASP B N 1
ATOM 4474 C CA . ASP B 1 132 ? 8.141 27.922 16.328 1 80.38 132 ASP B CA 1
ATOM 4475 C C . ASP B 1 132 ? 8.828 28.484 17.578 1 80.38 132 ASP B C 1
ATOM 4477 O O . ASP B 1 132 ? 8.258 29.312 18.281 1 80.38 132 ASP B O 1
ATOM 4481 N N . LYS B 1 133 ? 10.047 28.016 17.812 1 81.94 133 LYS B N 1
ATOM 4482 C CA . LYS B 1 133 ? 10.758 28.375 19.031 1 81.94 133 LYS B CA 1
ATOM 4483 C C . LYS B 1 133 ? 11.203 29.828 19 1 81.94 133 LYS B C 1
ATOM 4485 O O . LYS B 1 133 ? 11.438 30.453 20.047 1 81.94 133 LYS B O 1
ATOM 4490 N N . CYS B 1 134 ? 11.32 30.438 17.859 1 89.06 134 CYS B N 1
ATOM 4491 C CA . CYS B 1 134 ? 11.656 31.859 17.734 1 89.06 134 CYS B CA 1
ATOM 4492 C C . CYS B 1 134 ? 10.641 32.719 18.469 1 89.06 134 CYS B C 1
ATOM 4494 O O . CYS B 1 134 ? 11 33.75 19.078 1 89.06 134 CYS B O 1
ATOM 4496 N N . ILE B 1 135 ? 9.375 32.312 18.469 1 90.75 135 ILE B N 1
ATOM 4497 C CA . ILE B 1 135 ? 8.281 33.094 19.031 1 90.75 135 ILE B CA 1
ATOM 4498 C C . ILE B 1 135 ? 8.43 33.188 20.547 1 90.75 135 ILE B C 1
ATOM 4500 O O . ILE B 1 135 ? 8.25 34.25 21.141 1 90.75 135 ILE B O 1
ATOM 4504 N N . ALA B 1 136 ? 8.742 32.031 21.109 1 83.69 136 ALA B N 1
ATOM 4505 C CA . ALA B 1 136 ? 8.945 32 22.562 1 83.69 136 ALA B CA 1
ATOM 4506 C C . ALA B 1 136 ? 10.016 33 22.984 1 83.69 136 ALA B C 1
ATOM 4508 O O . ALA B 1 136 ? 9.828 33.75 23.953 1 83.69 136 ALA B O 1
ATOM 4509 N N . ILE B 1 137 ? 11.062 33.062 22.266 1 85.94 137 ILE B N 1
ATOM 4510 C CA . ILE B 1 137 ? 12.164 33.938 22.594 1 85.94 137 ILE B CA 1
ATOM 4511 C C . ILE B 1 137 ? 11.758 35.375 22.312 1 85.94 137 ILE B C 1
ATOM 4513 O O . ILE B 1 137 ? 12.102 36.312 23.062 1 85.94 137 ILE B O 1
ATOM 4517 N N . GLN B 1 138 ? 11.062 35.562 21.281 1 91.56 138 GLN B N 1
ATOM 4518 C CA . GLN B 1 138 ? 10.617 36.906 20.922 1 91.56 138 GLN B CA 1
ATOM 4519 C C . GLN B 1 138 ? 9.688 37.469 22 1 91.56 138 GLN B C 1
ATOM 4521 O O . GLN B 1 138 ? 9.766 38.656 22.328 1 91.56 138 GLN B O 1
ATOM 4526 N N . TYR B 1 139 ? 8.812 36.656 22.547 1 88.94 139 TYR B N 1
ATOM 4527 C CA . TYR B 1 139 ? 7.941 37.094 23.625 1 88.94 139 TYR B CA 1
ATOM 4528 C C . TYR B 1 139 ? 8.758 37.562 24.828 1 88.94 139 TYR B C 1
ATOM 4530 O O . TYR B 1 139 ? 8.508 38.625 25.375 1 88.94 139 TYR B O 1
ATOM 4538 N N . LEU B 1 140 ? 9.711 36.75 25.203 1 84.81 140 LEU B N 1
ATOM 4539 C CA . LEU B 1 140 ? 10.516 37.062 26.375 1 84.81 140 LEU B CA 1
ATOM 4540 C C . LEU B 1 140 ? 11.344 38.312 26.172 1 84.81 140 LEU B C 1
ATOM 4542 O O . LEU B 1 140 ? 11.422 39.156 27.062 1 84.81 140 LEU B O 1
ATOM 4546 N N . GLU B 1 141 ? 11.906 38.438 25.016 1 88.5 141 GLU B N 1
ATOM 4547 C CA . GLU B 1 141 ? 12.719 39.625 24.719 1 88.5 141 GLU B CA 1
ATOM 4548 C C . GLU B 1 141 ? 11.852 40.875 24.641 1 88.5 141 GLU B C 1
ATOM 4550 O O . GLU B 1 141 ? 12.289 41.969 25.031 1 88.5 141 GLU B O 1
ATOM 4555 N N . ALA B 1 142 ? 10.703 40.719 24.094 1 91.69 142 ALA B N 1
ATOM 4556 C CA . ALA B 1 142 ? 9.789 41.875 24.031 1 91.69 142 ALA B CA 1
ATOM 4557 C C . ALA B 1 142 ? 9.43 42.375 25.422 1 91.69 142 ALA B C 1
ATOM 4559 O O . ALA B 1 142 ? 9.453 43.562 25.688 1 91.69 142 ALA B O 1
ATOM 4560 N N . LEU B 1 143 ? 9.141 41.469 26.281 1 86.62 143 LEU B N 1
ATOM 4561 C CA . LEU B 1 143 ? 8.797 41.812 27.656 1 86.62 143 LEU B CA 1
ATOM 4562 C C . LEU B 1 143 ? 9.984 42.469 28.359 1 86.62 143 LEU B C 1
ATOM 4564 O O . LEU B 1 143 ? 9.828 43.469 29.078 1 86.62 143 LEU B O 1
ATOM 4568 N N . ARG B 1 144 ? 11.125 41.875 28.141 1 87 144 ARG B N 1
ATOM 4569 C CA . ARG B 1 144 ? 12.344 42.438 28.719 1 87 144 ARG B CA 1
ATOM 4570 C C . ARG B 1 144 ? 12.547 43.875 28.25 1 87 144 ARG B C 1
ATOM 4572 O O . ARG B 1 144 ? 12.836 44.781 29.062 1 87 144 ARG B O 1
ATOM 4579 N N . ASN B 1 145 ? 12.367 44.125 27.047 1 91.56 145 ASN B N 1
ATOM 4580 C CA . ASN B 1 145 ? 12.547 45.438 26.484 1 91.56 145 ASN B CA 1
ATOM 4581 C C . ASN B 1 145 ? 11.523 46.438 27.016 1 91.56 145 ASN B C 1
ATOM 4583 O O . ASN B 1 145 ? 11.852 47.594 27.312 1 91.56 145 ASN B O 1
ATOM 4587 N N . ILE B 1 146 ? 10.281 45.969 27.109 1 88.38 146 ILE B N 1
ATOM 4588 C CA . ILE B 1 146 ? 9.211 46.844 27.625 1 88.38 146 ILE B CA 1
ATOM 4589 C C . ILE B 1 146 ? 9.547 47.281 29.047 1 88.38 146 ILE B C 1
ATOM 4591 O O . ILE B 1 146 ? 9.469 48.469 29.359 1 88.38 146 ILE B O 1
ATOM 4595 N N . ILE B 1 147 ? 10.008 46.375 29.875 1 84.38 147 ILE B N 1
ATOM 4596 C CA . ILE B 1 147 ? 10.297 46.656 31.281 1 84.38 147 ILE B CA 1
ATOM 4597 C C . ILE B 1 147 ? 11.539 47.531 31.375 1 84.38 147 ILE B C 1
ATOM 4599 O O . ILE B 1 147 ? 11.602 48.469 32.188 1 84.38 147 ILE B O 1
ATOM 4603 N N . LYS B 1 148 ? 12.469 47.25 30.531 1 87.69 148 LYS B N 1
ATOM 4604 C CA . LYS B 1 148 ? 13.703 48.031 30.547 1 87.69 148 LYS B CA 1
ATOM 4605 C C . LYS B 1 148 ? 13.461 49.469 30.125 1 87.69 148 LYS B C 1
ATOM 4607 O O . LYS B 1 148 ? 14.023 50.406 30.703 1 87.69 148 LYS B O 1
ATOM 4612 N N . ARG B 1 149 ? 12.695 49.688 29.172 1 91 149 ARG B N 1
ATOM 4613 C CA . ARG B 1 149 ? 12.453 51.031 28.625 1 91 149 ARG B CA 1
ATOM 4614 C C . ARG B 1 149 ? 11.461 51.812 29.469 1 91 149 ARG B C 1
ATOM 4616 O O . ARG B 1 149 ? 11.531 53.031 29.547 1 91 149 ARG B O 1
ATOM 4623 N N . ASP B 1 150 ? 10.484 51.094 29.984 1 88.31 150 ASP B N 1
ATOM 4624 C CA . ASP B 1 150 ? 9.477 51.719 30.844 1 88.31 150 ASP B CA 1
ATOM 4625 C C . ASP B 1 150 ? 9.273 50.906 32.125 1 88.31 150 ASP B C 1
ATOM 4627 O O . ASP B 1 150 ? 8.305 50.156 32.25 1 88.31 150 ASP B O 1
ATOM 4631 N N . PRO B 1 151 ? 10.062 51.219 33.062 1 80.19 151 PRO B N 1
ATOM 4632 C CA . PRO B 1 151 ? 9.984 50.469 34.312 1 80.19 151 PRO B CA 1
ATOM 4633 C C . PRO B 1 151 ? 8.656 50.656 35.031 1 80.19 151 PRO B C 1
ATOM 4635 O O . PRO B 1 151 ? 8.289 49.844 35.875 1 80.19 151 PRO B O 1
ATOM 4638 N N . GLU B 1 152 ? 7.938 51.688 34.688 1 85.06 152 GLU B N 1
ATOM 4639 C CA . GLU B 1 152 ? 6.672 51.969 35.375 1 85.06 152 GLU B CA 1
ATOM 4640 C C . GLU B 1 152 ? 5.488 51.438 34.562 1 85.06 152 GLU B C 1
ATOM 4642 O O . GLU B 1 152 ? 4.332 51.688 34.906 1 85.06 152 GLU B O 1
ATOM 4647 N N . PHE B 1 153 ? 5.832 50.688 33.5 1 84.75 153 PHE B N 1
ATOM 4648 C CA . PHE B 1 153 ? 4.773 50.125 32.688 1 84.75 153 PHE B CA 1
ATOM 4649 C C . PHE B 1 153 ? 3.883 49.219 33.531 1 84.75 153 PHE B C 1
ATOM 4651 O O . PHE B 1 153 ? 4.371 48.281 34.188 1 84.75 153 PHE B O 1
ATOM 4658 N N . LYS B 1 154 ? 2.514 49.562 33.594 1 79.69 154 LYS B N 1
ATOM 4659 C CA . LYS B 1 154 ? 1.526 48.781 34.344 1 79.69 154 LYS B CA 1
ATOM 4660 C C . LYS B 1 154 ? 0.359 48.375 33.438 1 79.69 154 LYS B C 1
ATOM 4662 O O . LYS B 1 154 ? -0.623 49.094 33.344 1 79.69 154 LYS B O 1
ATOM 4667 N N . PRO B 1 155 ? 0.487 47.188 32.906 1 81.31 155 PRO B N 1
ATOM 4668 C CA . PRO B 1 155 ? -0.661 46.719 32.094 1 81.31 155 PRO B CA 1
ATOM 4669 C C . PRO B 1 155 ? -1.936 46.594 32.938 1 81.31 155 PRO B C 1
ATOM 4671 O O . PRO B 1 155 ? -1.865 46.375 34.156 1 81.31 155 PRO B O 1
ATOM 4674 N N . ILE B 1 156 ? -3.055 46.781 32.344 1 82 156 ILE B N 1
ATOM 4675 C CA . ILE B 1 156 ? -4.32 46.688 33.062 1 82 156 ILE B CA 1
ATOM 4676 C C . ILE B 1 156 ? -4.82 45.25 33.031 1 82 156 ILE B C 1
ATOM 4678 O O . ILE B 1 156 ? -5.766 44.906 33.75 1 82 156 ILE B O 1
ATOM 4682 N N . ARG B 1 157 ? -4.117 44.438 32.25 1 81 157 ARG B N 1
ATOM 4683 C CA . ARG B 1 157 ? -4.473 43.031 32.156 1 81 157 ARG B CA 1
ATOM 4684 C C . ARG B 1 157 ? -3.264 42.156 32.438 1 81 157 ARG B C 1
ATOM 4686 O O . ARG B 1 157 ? -2.127 42.531 32.156 1 81 157 ARG B O 1
ATOM 4693 N N . THR B 1 158 ? -3.588 40.906 32.844 1 80.81 158 THR B N 1
ATOM 4694 C CA . THR B 1 158 ? -2.52 39.938 33.094 1 80.81 158 THR B CA 1
ATOM 4695 C C . THR B 1 158 ? -2.092 39.281 31.766 1 80.81 158 THR B C 1
ATOM 4697 O O . THR B 1 158 ? -2.934 38.969 30.938 1 80.81 158 THR B O 1
ATOM 4700 N N . LEU B 1 159 ? -0.842 39.281 31.562 1 84.94 159 LEU B N 1
ATOM 4701 C CA . LEU B 1 159 ? -0.264 38.594 30.438 1 84.94 159 LEU B CA 1
ATOM 4702 C C . LEU B 1 159 ? 0.284 37.219 30.844 1 84.94 159 LEU B C 1
ATOM 4704 O O . LEU B 1 159 ? 1.095 37.125 31.781 1 84.94 159 LEU B O 1
ATOM 4708 N N . HIS B 1 160 ? -0.252 36.125 30.188 1 84.5 160 HIS B N 1
ATOM 4709 C CA . HIS B 1 160 ? 0.248 34.781 30.422 1 84.5 160 HIS B CA 1
ATOM 4710 C C . HIS B 1 160 ? 1.029 34.281 29.219 1 84.5 160 HIS B C 1
ATOM 4712 O O . HIS B 1 160 ? 0.565 34.375 28.078 1 84.5 160 HIS B O 1
ATOM 4718 N N . ILE B 1 161 ? 2.217 33.812 29.422 1 84.5 161 ILE B N 1
ATOM 4719 C CA . ILE B 1 161 ? 2.967 33.094 28.406 1 84.5 161 ILE B CA 1
ATOM 4720 C C . ILE B 1 161 ? 2.939 31.594 28.719 1 84.5 161 ILE B C 1
ATOM 4722 O O . ILE B 1 161 ? 3.369 31.172 29.797 1 84.5 161 ILE B O 1
ATOM 4726 N N . CYS B 1 162 ? 2.373 30.812 27.75 1 82.88 162 CYS B N 1
ATOM 4727 C CA . CYS B 1 162 ? 2.191 29.375 27.969 1 82.88 162 CYS B CA 1
ATOM 4728 C C . CYS B 1 162 ? 3.047 28.562 27 1 82.88 162 CYS B C 1
ATOM 4730 O O . CYS B 1 162 ? 3.023 28.797 25.797 1 82.88 162 CYS B O 1
ATOM 4732 N N . TYR B 1 163 ? 3.852 27.672 27.562 1 80.25 163 TYR B N 1
ATOM 4733 C CA . TYR B 1 163 ? 4.566 26.656 26.797 1 80.25 163 TYR B CA 1
ATOM 4734 C C . TYR B 1 163 ? 3.926 25.281 26.984 1 80.25 163 TYR B C 1
ATOM 4736 O O . TYR B 1 163 ? 3.898 24.75 28.094 1 80.25 163 TYR B O 1
ATOM 4744 N N . VAL B 1 164 ? 3.346 24.781 25.891 1 80.62 164 VAL B N 1
ATOM 4745 C CA . VAL B 1 164 ? 2.52 23.578 26 1 80.62 164 VAL B CA 1
ATOM 4746 C C . VAL B 1 164 ? 3.09 22.469 25.125 1 80.62 164 VAL B C 1
ATOM 4748 O O . VAL B 1 164 ? 3.6 22.734 24.031 1 80.62 164 VAL B O 1
ATOM 4751 N N . PRO B 1 165 ? 3.023 21.188 25.562 1 78.25 165 PRO B N 1
ATOM 4752 C CA . PRO B 1 165 ? 3.541 20.062 24.797 1 78.25 165 PRO B CA 1
ATOM 4753 C C . PRO B 1 165 ? 2.512 19.484 23.828 1 78.25 165 PRO B C 1
ATOM 4755 O O . PRO B 1 165 ? 1.354 19.906 23.828 1 78.25 165 PRO B O 1
ATOM 4758 N N . ASP B 1 166 ? 2.832 18.578 22.906 1 78.25 166 ASP B N 1
ATOM 4759 C CA . ASP B 1 166 ? 2.023 17.578 22.219 1 78.25 166 ASP B CA 1
ATOM 4760 C C . ASP B 1 166 ? 1.307 18.172 21.016 1 78.25 166 ASP B C 1
ATOM 4762 O O . ASP B 1 166 ? 0.505 17.5 20.359 1 78.25 166 ASP B O 1
ATOM 4766 N N . GLU B 1 167 ? 1.596 19.391 20.672 1 80.12 167 GLU B N 1
ATOM 4767 C CA . GLU B 1 167 ? 0.896 20 19.547 1 80.12 167 GLU B CA 1
ATOM 4768 C C . GLU B 1 167 ? 1.073 19.188 18.266 1 80.12 167 GLU B C 1
ATOM 4770 O O . GLU B 1 167 ? 0.116 18.969 17.516 1 80.12 167 GLU B O 1
ATOM 4775 N N . GLU B 1 168 ? 2.174 18.594 17.906 1 72.88 168 GLU B N 1
ATOM 4776 C CA . GLU B 1 168 ? 2.516 17.922 16.656 1 72.88 168 GLU B CA 1
ATOM 4777 C C . GLU B 1 168 ? 1.783 16.594 16.531 1 72.88 168 GLU B C 1
ATOM 4779 O O . GLU B 1 168 ? 1.716 16.016 15.438 1 72.88 168 GLU B O 1
ATOM 4784 N N . ILE B 1 169 ? 1.283 16.172 17.672 1 73.94 169 ILE B N 1
ATOM 4785 C CA . ILE B 1 169 ? 0.623 14.875 17.609 1 73.94 169 ILE B CA 1
ATOM 4786 C C . ILE B 1 169 ? -0.843 15.023 18.016 1 73.94 169 ILE B C 1
ATOM 4788 O O . ILE B 1 169 ? -1.477 14.055 18.438 1 73.94 169 ILE B O 1
ATOM 4792 N N . GLY B 1 170 ? -1.268 16.266 18.094 1 80.69 170 GLY B N 1
ATOM 4793 C CA . GLY B 1 170 ? -2.693 16.484 18.281 1 80.69 170 GLY B CA 1
ATOM 4794 C C . GLY B 1 170 ? -3.004 17.344 19.5 1 80.69 170 GLY B C 1
ATOM 4795 O O . GLY B 1 170 ? -4.082 17.922 19.594 1 80.69 170 GLY B O 1
ATOM 4796 N N . GLY B 1 171 ? -2.068 17.391 20.562 1 85.5 171 GLY B N 1
ATOM 4797 C CA . GLY B 1 171 ? -2.242 18.25 21.719 1 85.5 171 GLY B CA 1
ATOM 4798 C C . GLY B 1 171 ? -3.182 17.672 22.75 1 85.5 171 GLY B C 1
ATOM 4799 O O . GLY B 1 171 ? -3.695 18.391 23.609 1 85.5 171 GLY B O 1
ATOM 4800 N N . PHE B 1 172 ? -3.428 16.328 22.703 1 86 172 PHE B N 1
ATOM 4801 C CA . PHE B 1 172 ? -4.398 15.672 23.578 1 86 172 PHE B CA 1
ATOM 4802 C C . PHE B 1 172 ? -3.967 15.781 25.031 1 86 172 PHE B C 1
ATOM 4804 O O . PHE B 1 172 ? -4.785 16.062 25.906 1 86 172 PHE B O 1
ATOM 4811 N N . ASP B 1 173 ? -2.662 15.594 25.234 1 83.81 173 ASP B N 1
ATOM 4812 C CA . ASP B 1 173 ? -2.133 15.648 26.594 1 83.81 173 ASP B CA 1
ATOM 4813 C C . ASP B 1 173 ? -1.483 17 26.875 1 83.81 173 ASP B C 1
ATOM 4815 O O . ASP B 1 173 ? -0.769 17.156 27.875 1 83.81 173 ASP B O 1
ATOM 4819 N N . GLY B 1 174 ? -1.674 17.906 26 1 89.44 174 GLY B N 1
ATOM 4820 C CA . GLY B 1 174 ? -1.168 19.266 26.156 1 89.44 174 GLY B CA 1
ATOM 4821 C C . GLY B 1 174 ? -2.268 20.297 26.312 1 89.44 174 GLY B C 1
ATOM 4822 O O . GLY B 1 174 ? -2.906 20.375 27.359 1 89.44 174 GLY B O 1
ATOM 4823 N N . MET B 1 175 ? -2.518 20.969 25.266 1 91.12 175 MET B N 1
ATOM 4824 C CA . MET B 1 175 ? -3.445 22.094 25.328 1 91.12 175 MET B CA 1
ATOM 4825 C C . MET B 1 175 ? -4.867 21.609 25.594 1 91.12 175 MET B C 1
ATOM 4827 O O . MET B 1 175 ? -5.637 22.281 26.297 1 91.12 175 MET B O 1
ATOM 4831 N N . GLN B 1 176 ? -5.25 20.469 25.031 1 92.38 176 GLN B N 1
ATOM 4832 C CA . GLN B 1 176 ? -6.602 19.953 25.234 1 92.38 176 GLN B CA 1
ATOM 4833 C C . GLN B 1 176 ? -6.902 19.781 26.734 1 92.38 176 GLN B C 1
ATOM 4835 O O . GLN B 1 176 ? -7.938 20.234 27.219 1 92.38 176 GLN B O 1
ATOM 4840 N N . LYS B 1 177 ? -6.02 19.109 27.406 1 90 177 LYS B N 1
ATOM 4841 C CA . LYS B 1 177 ? -6.203 18.906 28.844 1 90 177 LYS B CA 1
ATOM 4842 C C . LYS B 1 177 ? -6.059 20.219 29.609 1 90 177 LYS B C 1
ATOM 4844 O O . LYS B 1 177 ? -6.758 20.453 30.609 1 90 177 LYS B O 1
ATOM 4849 N N . PHE B 1 178 ? -5.148 21.078 29.156 1 90.31 178 PHE B N 1
ATOM 4850 C CA . PHE B 1 178 ? -4.859 22.328 29.844 1 90.31 178 PHE B CA 1
ATOM 4851 C C . PHE B 1 178 ? -6.086 23.234 29.875 1 90.31 178 PHE B C 1
ATOM 4853 O O . PHE B 1 178 ? -6.422 23.797 30.906 1 90.31 178 PHE B O 1
ATOM 4860 N N . VAL B 1 179 ? -6.816 23.328 28.797 1 93.12 179 VAL B N 1
ATOM 4861 C CA . VAL B 1 179 ? -7.938 24.266 28.719 1 93.12 179 VAL B CA 1
ATOM 4862 C C . VAL B 1 179 ? -9.102 23.75 29.562 1 93.12 179 VAL B C 1
ATOM 4864 O O . VAL B 1 179 ? -10.008 24.516 29.906 1 93.12 179 VAL B O 1
ATOM 4867 N N . GLU B 1 180 ? -9.094 22.531 29.922 1 92.94 180 GLU B N 1
ATOM 4868 C CA . GLU B 1 180 ? -10.141 21.953 30.75 1 92.94 180 GLU B CA 1
ATOM 4869 C C . GLU B 1 180 ? -9.805 22.078 32.219 1 92.94 180 GLU B C 1
ATOM 4871 O O . GLU B 1 180 ? -10.664 21.875 33.094 1 92.94 180 GLU B O 1
ATOM 4876 N N . SER B 1 181 ? -8.695 22.516 32.5 1 88.69 181 SER B N 1
ATOM 4877 C CA . SER B 1 181 ? -8.203 22.531 33.875 1 88.69 181 SER B CA 1
ATOM 4878 C C . SER B 1 181 ? -8.75 23.719 34.656 1 88.69 181 SER B C 1
ATOM 4880 O O . SER B 1 181 ? -9.188 24.703 34.062 1 88.69 181 SER B O 1
ATOM 4882 N N . LYS B 1 182 ? -8.711 23.562 36.031 1 90.38 182 LYS B N 1
ATOM 4883 C CA . LYS B 1 182 ? -9.062 24.672 36.906 1 90.38 182 LYS B CA 1
ATOM 4884 C C . LYS B 1 182 ? -8.078 25.812 36.781 1 90.38 182 LYS B C 1
ATOM 4886 O O . LYS B 1 182 ? -8.469 26.984 36.844 1 90.38 182 LYS B O 1
ATOM 4891 N N . GLU B 1 183 ? -6.859 25.484 36.531 1 83 183 GLU B N 1
ATOM 4892 C CA . GLU B 1 183 ? -5.812 26.5 36.375 1 83 183 GLU B CA 1
ATOM 4893 C C . GLU B 1 183 ? -6.109 27.406 35.188 1 83 183 GLU B C 1
ATOM 4895 O O . GLU B 1 183 ? -5.992 28.641 35.312 1 83 183 GLU B O 1
ATOM 4900 N N . PHE B 1 184 ? -6.496 26.844 34.156 1 88.75 184 PHE B N 1
ATOM 4901 C CA . PHE B 1 184 ? -6.801 27.656 32.969 1 88.75 184 PHE B CA 1
ATOM 4902 C C . PHE B 1 184 ? -8.016 28.547 33.219 1 88.75 184 PHE B C 1
ATOM 4904 O O . PHE B 1 184 ? -8.016 29.703 32.844 1 88.75 184 PHE B O 1
ATOM 4911 N N . LYS B 1 185 ? -8.992 27.953 33.844 1 90.81 185 LYS B N 1
ATOM 4912 C CA . LYS B 1 185 ? -10.195 28.734 34.156 1 90.81 185 LYS B CA 1
ATOM 4913 C C . LYS B 1 185 ? -9.867 29.938 35.031 1 90.81 185 LYS B C 1
ATOM 4915 O O . LYS B 1 185 ? -10.422 31.016 34.844 1 90.81 185 LYS B O 1
ATOM 4920 N N . GLU B 1 186 ? -8.961 29.719 35.875 1 85.81 186 GLU B N 1
ATOM 4921 C CA . GLU B 1 186 ? -8.594 30.781 36.812 1 85.81 186 GLU B CA 1
ATOM 4922 C C . GLU B 1 186 ? -7.809 31.875 36.094 1 85.81 186 GLU B C 1
ATOM 4924 O O . GLU B 1 186 ? -7.793 33.031 36.531 1 85.81 186 GLU B O 1
ATOM 4929 N N . MET B 1 187 ? -7.223 31.578 34.969 1 85.12 187 MET B N 1
ATOM 4930 C CA . MET B 1 187 ? -6.473 32.562 34.188 1 85.12 187 MET B CA 1
ATOM 4931 C C . MET B 1 187 ? -7.406 33.594 33.562 1 85.12 187 MET B C 1
ATOM 4933 O O . MET B 1 187 ? -6.992 34.688 33.25 1 85.12 187 MET B O 1
ATOM 4937 N N . ASN B 1 188 ? -8.641 33.219 33.375 1 89.5 188 ASN B N 1
ATOM 4938 C CA . ASN B 1 188 ? -9.641 34.125 32.844 1 89.5 188 ASN B CA 1
ATOM 4939 C C . ASN B 1 188 ? -9.164 34.781 31.531 1 89.5 188 ASN B C 1
ATOM 4941 O O . ASN B 1 188 ? -9.164 36 31.406 1 89.5 188 ASN B O 1
ATOM 4945 N N . VAL B 1 189 ? -8.805 33.875 30.641 1 89.81 189 VAL B N 1
ATOM 4946 C CA . VAL B 1 189 ? -8.219 34.312 29.375 1 89.81 189 VAL B CA 1
ATOM 4947 C C . VAL B 1 189 ? -9.281 35 28.516 1 89.81 189 VAL B C 1
ATOM 4949 O O . VAL B 1 189 ? -10.352 34.438 28.281 1 89.81 189 VAL B O 1
ATOM 4952 N N . GLY B 1 190 ? -8.984 36.219 28.031 1 90.31 190 GLY B N 1
ATOM 4953 C CA . GLY B 1 190 ? -9.906 36.969 27.172 1 90.31 190 GLY B CA 1
ATOM 4954 C C . GLY B 1 190 ? -9.484 36.969 25.719 1 90.31 190 GLY B C 1
ATOM 4955 O O . GLY B 1 190 ? -10.32 37.156 24.828 1 90.31 190 GLY B O 1
ATOM 4956 N N . PHE B 1 191 ? -8.227 36.781 25.484 1 94.25 191 PHE B N 1
ATOM 4957 C CA . PHE B 1 191 ? -7.637 36.781 24.141 1 94.25 191 PHE B CA 1
ATOM 4958 C C . PHE B 1 191 ? -6.395 35.906 24.109 1 94.25 191 PHE B C 1
ATOM 4960 O O . PHE B 1 191 ? -5.664 35.812 25.109 1 94.25 191 PHE B O 1
ATOM 4967 N N . PHE B 1 192 ? -6.23 35.219 22.953 1 94.75 192 PHE B N 1
ATOM 4968 C CA . PHE B 1 192 ? -5.121 34.281 22.844 1 94.75 192 PHE B CA 1
ATOM 4969 C C . PHE B 1 192 ? -4.379 34.469 21.531 1 94.75 192 PHE B C 1
ATOM 4971 O O . PHE B 1 192 ? -5 34.688 20.484 1 94.75 192 PHE B O 1
ATOM 4978 N N . LEU B 1 193 ? -3.061 34.5 21.578 1 95.06 193 LEU B N 1
ATOM 4979 C CA . LEU B 1 193 ? -2.201 34.5 20.391 1 95.06 193 LEU B CA 1
ATOM 4980 C C . LEU B 1 193 ? -1.413 33.188 20.281 1 95.06 193 LEU B C 1
ATOM 4982 O O . LEU B 1 193 ? -0.698 32.812 21.219 1 95.06 193 LEU B O 1
ATOM 4986 N N . ASP B 1 194 ? -1.591 32.5 19.203 1 95.19 194 ASP B N 1
ATOM 4987 C CA . ASP B 1 194 ? -0.839 31.297 18.906 1 95.19 194 ASP B CA 1
ATOM 4988 C C . ASP B 1 194 ? 0.141 31.516 17.766 1 95.19 194 ASP B C 1
ATOM 4990 O O . ASP B 1 194 ? 0.25 32.625 17.234 1 95.19 194 ASP B O 1
ATOM 4994 N N . GLU B 1 195 ? 0.873 30.453 17.406 1 93.44 195 GLU B N 1
ATOM 4995 C CA . GLU B 1 195 ? 1.874 30.547 16.344 1 93.44 195 GLU B CA 1
ATOM 4996 C C . GLU B 1 195 ? 1.218 30.75 14.984 1 93.44 195 GLU B C 1
ATOM 4998 O O . GLU B 1 195 ? 0.098 30.281 14.75 1 93.44 195 GLU B O 1
ATOM 5003 N N . GLY B 1 196 ? 1.896 31.531 14.188 1 94.25 196 GLY B N 1
ATOM 5004 C CA . GLY B 1 196 ? 1.536 31.672 12.789 1 94.25 196 GLY B CA 1
ATOM 5005 C C . GLY B 1 196 ? 2.551 31.062 11.844 1 94.25 196 GLY B C 1
ATOM 5006 O O . GLY B 1 196 ? 3.047 29.953 12.094 1 94.25 196 GLY B O 1
ATOM 5007 N N . GLN B 1 197 ? 2.688 31.734 10.688 1 93.56 197 GLN B N 1
ATOM 5008 C CA . GLN B 1 197 ? 3.625 31.25 9.672 1 93.56 197 GLN B CA 1
ATOM 5009 C C . GLN B 1 197 ? 4.328 32.438 8.992 1 93.56 197 GLN B C 1
ATOM 5011 O O . GLN B 1 197 ? 3.848 33.562 9.031 1 93.56 197 GLN B O 1
ATOM 5016 N N . ALA B 1 198 ? 5.48 32.062 8.391 1 95.44 198 ALA B N 1
ATOM 5017 C CA . ALA B 1 198 ? 6.23 33.031 7.621 1 95.44 198 ALA B CA 1
ATOM 5018 C C . ALA B 1 198 ? 5.449 33.5 6.391 1 95.44 198 ALA B C 1
ATOM 5020 O O . ALA B 1 198 ? 4.582 32.781 5.898 1 95.44 198 ALA B O 1
ATOM 5021 N N . SER B 1 199 ? 5.707 34.688 5.984 1 96.31 199 SER B N 1
ATOM 5022 C CA . SER B 1 199 ? 5.195 35.281 4.742 1 96.31 199 SER B CA 1
ATOM 5023 C C . SER B 1 199 ? 6.32 35.531 3.744 1 96.31 199 SER B C 1
ATOM 5025 O O . SER B 1 199 ? 7.387 36 4.113 1 96.31 199 SER B O 1
ATOM 5027 N N . THR B 1 200 ? 6.008 35.188 2.512 1 95.88 200 THR B N 1
ATOM 5028 C CA . THR B 1 200 ? 7.02 35.406 1.487 1 95.88 200 THR B CA 1
ATOM 5029 C C . THR B 1 200 ? 6.941 36.844 0.973 1 95.88 200 THR B C 1
ATOM 5031 O O . THR B 1 200 ? 7.785 37.281 0.184 1 95.88 200 THR B O 1
ATOM 5034 N N . THR B 1 201 ? 6.008 37.594 1.43 1 96.81 201 THR B N 1
ATOM 5035 C CA . THR B 1 201 ? 5.836 39 1.021 1 96.81 201 THR B CA 1
ATOM 5036 C C . THR B 1 201 ? 6.223 39.938 2.152 1 96.81 201 THR B C 1
ATOM 5038 O O . THR B 1 201 ? 6.676 39.5 3.213 1 96.81 201 THR B O 1
ATOM 5041 N N . ASN B 1 202 ? 6.047 41.188 1.901 1 97.44 202 ASN B N 1
ATOM 5042 C CA . ASN B 1 202 ? 6.398 42.188 2.9 1 97.44 202 ASN B CA 1
ATOM 5043 C C . ASN B 1 202 ? 5.258 42.438 3.883 1 97.44 202 ASN B C 1
ATOM 5045 O O . ASN B 1 202 ? 5.293 43.406 4.664 1 97.44 202 ASN B O 1
ATOM 5049 N N . LYS B 1 203 ? 4.289 41.594 3.869 1 98 203 LYS B N 1
ATOM 5050 C CA . LYS B 1 203 ? 3.158 41.656 4.789 1 98 203 LYS B CA 1
ATOM 5051 C C . LYS B 1 203 ? 3.143 40.438 5.734 1 98 203 LYS B C 1
ATOM 5053 O O . LYS B 1 203 ? 3.676 39.375 5.402 1 98 203 LYS B O 1
ATOM 5058 N N . TYR B 1 204 ? 2.602 40.688 6.922 1 98.12 204 TYR B N 1
ATOM 5059 C CA . TYR B 1 204 ? 2.463 39.562 7.867 1 98.12 204 TYR B CA 1
ATOM 5060 C C . TYR B 1 204 ? 1.195 38.781 7.594 1 98.12 204 TYR B C 1
ATOM 5062 O O . TYR B 1 204 ? 0.189 39.344 7.145 1 98.12 204 TYR B O 1
ATOM 5070 N N . ARG B 1 205 ? 1.281 37.531 7.902 1 97.19 205 ARG B N 1
ATOM 5071 C CA . ARG B 1 205 ? 0.104 36.688 7.824 1 97.19 205 ARG B CA 1
ATOM 5072 C C . ARG B 1 205 ? -0.553 36.531 9.188 1 97.19 205 ARG B C 1
ATOM 5074 O O . ARG B 1 205 ? 0.134 36.469 10.211 1 97.19 205 ARG B O 1
ATOM 5081 N N . VAL B 1 206 ? -1.865 36.5 9.172 1 98.06 206 VAL B N 1
ATOM 5082 C CA . VAL B 1 206 ? -2.625 36.281 10.391 1 98.06 206 VAL B CA 1
ATOM 5083 C C . VAL B 1 206 ? -3.686 35.188 10.133 1 98.06 206 VAL B C 1
ATOM 5085 O O . VAL B 1 206 ? -4.324 35.188 9.078 1 98.06 206 VAL B O 1
ATOM 5088 N N . PHE B 1 207 ? -3.873 34.312 11.094 1 98.19 207 PHE B N 1
ATOM 5089 C CA . PHE B 1 207 ? -4.773 33.188 10.906 1 98.19 207 PHE B CA 1
ATOM 5090 C C . PHE B 1 207 ? -5.93 33.25 11.898 1 98.19 207 PHE B C 1
ATOM 5092 O O . PHE B 1 207 ? -5.707 33.312 13.109 1 98.19 207 PHE B O 1
ATOM 5099 N N . TYR B 1 208 ? -7.121 33.219 11.391 1 98.25 208 TYR B N 1
ATOM 5100 C CA . TYR B 1 208 ? -8.312 33.375 12.219 1 98.25 208 TYR B CA 1
ATOM 5101 C C . TYR B 1 208 ? -8.969 32 12.461 1 98.25 208 TYR B C 1
ATOM 5103 O O . TYR B 1 208 ? -9.938 31.906 13.219 1 98.25 208 TYR B O 1
ATOM 5111 N N . ALA B 1 209 ? -8.477 31.016 11.773 1 98.06 209 ALA B N 1
ATOM 5112 C CA . ALA B 1 209 ? -8.953 29.641 11.891 1 98.06 209 ALA B CA 1
ATOM 5113 C C . ALA B 1 209 ? -7.895 28.656 11.398 1 98.06 209 ALA B C 1
ATOM 5115 O O . ALA B 1 209 ? -6.926 29.047 10.75 1 98.06 209 ALA B O 1
ATOM 5116 N N . ASP B 1 210 ? -8.078 27.406 11.766 1 96.44 210 ASP B N 1
ATOM 5117 C CA . ASP B 1 210 ? -7.262 26.297 11.281 1 96.44 210 ASP B CA 1
ATOM 5118 C C . ASP B 1 210 ? -8.125 25.219 10.633 1 96.44 210 ASP B C 1
ATOM 5120 O O . ASP B 1 210 ? -9.305 25.078 10.961 1 96.44 210 ASP B O 1
ATOM 5124 N N . ARG B 1 211 ? -7.508 24.5 9.727 1 95.94 211 ARG B N 1
ATOM 5125 C CA . ARG B 1 211 ? -8.172 23.266 9.328 1 95.94 211 ARG B CA 1
ATOM 5126 C C . ARG B 1 211 ? -8.094 22.219 10.445 1 95.94 211 ARG B C 1
ATOM 5128 O O . ARG B 1 211 ? -7.156 22.219 11.242 1 95.94 211 ARG B O 1
ATOM 5135 N N . SER B 1 212 ? -9.156 21.375 10.469 1 94.75 212 SER B N 1
ATOM 5136 C CA . SER B 1 212 ? -9.195 20.297 11.445 1 94.75 212 SER B CA 1
ATOM 5137 C C . SER B 1 212 ? -8.609 19.016 10.867 1 94.75 212 SER B C 1
ATOM 5139 O O . SER B 1 212 ? -9 18.578 9.781 1 94.75 212 SER B O 1
ATOM 5141 N N . PRO B 1 213 ? -7.75 18.359 11.609 1 94.88 213 PRO B N 1
ATOM 5142 C CA . PRO B 1 213 ? -7.098 17.141 11.094 1 94.88 213 PRO B CA 1
ATOM 5143 C C . PRO B 1 213 ? -7.859 15.875 11.445 1 94.88 213 PRO B C 1
ATOM 5145 O O . PRO B 1 213 ? -8.32 15.719 12.578 1 94.88 213 PRO B O 1
ATOM 5148 N N . TRP B 1 214 ? -8 15.039 10.445 1 96.19 214 TRP B N 1
ATOM 5149 C CA . TRP B 1 214 ? -8.492 13.672 10.602 1 96.19 214 TRP B CA 1
ATOM 5150 C C . TRP B 1 214 ? -7.457 12.656 10.125 1 96.19 214 TRP B C 1
ATOM 5152 O O . TRP B 1 214 ? -6.895 12.812 9.039 1 96.19 214 TRP B O 1
ATOM 5162 N N . ASN B 1 215 ? -7.172 11.703 11 1 95.88 215 ASN B N 1
ATOM 5163 C CA . ASN B 1 215 ? -6.539 10.492 10.5 1 95.88 215 ASN B CA 1
ATOM 5164 C C . ASN B 1 215 ? -7.574 9.469 10.039 1 95.88 215 ASN B C 1
ATOM 5166 O O . ASN B 1 215 ? -8.359 8.977 10.852 1 95.88 215 ASN B O 1
ATOM 5170 N N . LEU B 1 216 ? -7.555 9.219 8.773 1 98.31 216 LEU B N 1
ATOM 5171 C CA . LEU B 1 216 ? -8.5 8.258 8.211 1 98.31 216 LEU B CA 1
ATOM 5172 C C . LEU B 1 216 ? -7.777 6.992 7.758 1 98.31 216 LEU B C 1
ATOM 5174 O O . LEU B 1 216 ? -6.801 7.062 7.008 1 98.31 216 LEU B O 1
ATOM 5178 N N . VAL B 1 217 ? -8.227 5.84 8.258 1 98.38 217 VAL B N 1
ATOM 5179 C CA . VAL B 1 217 ? -7.723 4.551 7.797 1 98.38 217 VAL B CA 1
ATOM 5180 C C . VAL B 1 217 ? -8.852 3.758 7.141 1 98.38 217 VAL B C 1
ATOM 5182 O O . VAL B 1 217 ? -9.922 3.58 7.734 1 98.38 217 VAL B O 1
ATOM 5185 N N . ILE B 1 218 ? -8.641 3.369 5.941 1 98.62 218 ILE B N 1
ATOM 5186 C CA . ILE B 1 218 ? -9.586 2.523 5.219 1 98.62 218 ILE B CA 1
ATOM 5187 C C . ILE B 1 218 ? -8.992 1.125 5.047 1 98.62 218 ILE B C 1
ATOM 5189 O O . ILE B 1 218 ? -7.844 0.976 4.625 1 98.62 218 ILE B O 1
ATOM 5193 N N . LYS B 1 219 ? -9.773 0.144 5.395 1 98.38 219 LYS B N 1
ATOM 5194 C CA . LYS B 1 219 ? -9.367 -1.255 5.285 1 98.38 219 LYS B CA 1
ATOM 5195 C C . LYS B 1 219 ? -10.305 -2.029 4.363 1 98.38 219 LYS B C 1
ATOM 5197 O O . LYS B 1 219 ? -11.523 -1.849 4.414 1 98.38 219 LYS B O 1
ATOM 5202 N N . ALA B 1 220 ? -9.734 -2.785 3.479 1 98.31 220 ALA B N 1
ATOM 5203 C CA . ALA B 1 220 ? -10.484 -3.684 2.604 1 98.31 220 ALA B CA 1
ATOM 5204 C C . ALA B 1 220 ? -10.133 -5.141 2.885 1 98.31 220 ALA B C 1
ATOM 5206 O O . ALA B 1 220 ? -8.969 -5.473 3.127 1 98.31 220 ALA B O 1
ATOM 5207 N N . VAL B 1 221 ? -11.133 -5.988 2.863 1 97 221 VAL B N 1
ATOM 5208 C CA . VAL B 1 221 ? -10.922 -7.418 3.064 1 97 221 VAL B CA 1
ATOM 5209 C C . VAL B 1 221 ? -11.445 -8.195 1.858 1 97 221 VAL B C 1
ATOM 5211 O O . VAL B 1 221 ? -12.273 -7.684 1.095 1 97 221 VAL B O 1
ATOM 5214 N N . GLY B 1 222 ? -10.914 -9.344 1.607 1 93.62 222 GLY B N 1
ATOM 5215 C CA . GLY B 1 222 ? -11.297 -10.273 0.56 1 93.62 222 GLY B CA 1
ATOM 5216 C C . GLY B 1 222 ? -10.656 -11.641 0.708 1 93.62 222 GLY B C 1
ATOM 5217 O O . GLY B 1 222 ? -9.789 -11.836 1.562 1 93.62 222 GLY B O 1
ATOM 5218 N N . LYS B 1 223 ? -11.164 -12.57 -0.069 1 86 223 LYS B N 1
ATOM 5219 C CA . LYS B 1 223 ? -10.602 -13.914 -0.035 1 86 223 LYS B CA 1
ATOM 5220 C C . LYS B 1 223 ? -9.148 -13.914 -0.494 1 86 223 LYS B C 1
ATOM 5222 O O . LYS B 1 223 ? -8.797 -13.227 -1.458 1 86 223 LYS B O 1
ATOM 5227 N N . PRO B 1 224 ? -8.336 -14.578 0.286 1 85.5 224 PRO B N 1
ATOM 5228 C CA . PRO B 1 224 ? -6.98 -14.773 -0.234 1 85.5 224 PRO B CA 1
ATOM 5229 C C . PRO B 1 224 ? -6.934 -15.75 -1.404 1 85.5 224 PRO B C 1
ATOM 5231 O O . PRO B 1 224 ? -7.93 -16.422 -1.695 1 85.5 224 PRO B O 1
ATOM 5234 N N . GLY B 1 225 ? -5.824 -15.781 -2.078 1 83.75 225 GLY B N 1
ATOM 5235 C CA . GLY B 1 225 ? -5.668 -16.703 -3.191 1 83.75 225 GLY B CA 1
ATOM 5236 C C . GLY B 1 225 ? -4.238 -16.797 -3.689 1 83.75 225 GLY B C 1
ATOM 5237 O O . GLY B 1 225 ? -3.396 -15.969 -3.344 1 83.75 225 GLY B O 1
ATOM 5238 N N . HIS B 1 226 ? -4.066 -17.891 -4.449 1 85.69 226 HIS B N 1
ATOM 5239 C CA . HIS B 1 226 ? -2.777 -18.031 -5.117 1 85.69 226 HIS B CA 1
ATOM 5240 C C . HIS B 1 226 ? -2.488 -16.859 -6.035 1 85.69 226 HIS B C 1
ATOM 5242 O O . HIS B 1 226 ? -3.4 -16.312 -6.66 1 85.69 226 HIS B O 1
ATOM 5248 N N . GLY B 1 227 ? -1.223 -16.438 -6.133 1 90.19 227 GLY B N 1
ATOM 5249 C CA . GLY B 1 227 ? -0.81 -15.289 -6.914 1 90.19 227 GLY B CA 1
ATOM 5250 C C . GLY B 1 227 ? -1.165 -15.406 -8.383 1 90.19 227 GLY B C 1
ATOM 5251 O O . GLY B 1 227 ? -1.365 -14.391 -9.062 1 90.19 227 GLY B O 1
ATOM 5252 N N . SER B 1 228 ? -1.365 -16.609 -8.828 1 90 228 SER B N 1
ATOM 5253 C CA . SER B 1 228 ? -1.604 -16.844 -10.25 1 90 228 SER B CA 1
ATOM 5254 C C . SER B 1 228 ? -3.094 -16.797 -10.57 1 90 228 SER B C 1
ATOM 5256 O O . SER B 1 228 ? -3.479 -16.75 -11.742 1 90 228 SER B O 1
ATOM 5258 N N . LYS B 1 229 ? -3.871 -16.781 -9.617 1 89.56 229 LYS B N 1
ATOM 5259 C CA . LYS B 1 229 ? -5.312 -16.906 -9.828 1 89.56 229 LYS B CA 1
ATOM 5260 C C . LYS B 1 229 ? -5.957 -15.547 -10.031 1 89.56 229 LYS B C 1
ATOM 5262 O O . LYS B 1 229 ? -5.648 -14.594 -9.312 1 89.56 229 LYS B O 1
ATOM 5267 N N . MET B 1 230 ? -6.82 -15.469 -10.992 1 93.19 230 MET B N 1
ATOM 5268 C CA . MET B 1 230 ? -7.633 -14.266 -11.164 1 93.19 230 MET B CA 1
ATOM 5269 C C . MET B 1 230 ? -9.055 -14.492 -10.656 1 93.19 230 MET B C 1
ATOM 5271 O O . MET B 1 230 ? -9.703 -15.469 -11.039 1 93.19 230 MET B O 1
ATOM 5275 N N . PHE B 1 231 ? -9.516 -13.719 -9.812 1 91.75 231 PHE B N 1
ATOM 5276 C CA . PHE B 1 231 ? -10.867 -13.773 -9.273 1 91.75 231 PHE B CA 1
ATOM 5277 C C . PHE B 1 231 ? -11.305 -12.406 -8.766 1 91.75 231 PHE B C 1
ATOM 5279 O O . PHE B 1 231 ? -10.477 -11.508 -8.602 1 91.75 231 PHE B O 1
ATOM 5286 N N . ASP B 1 232 ? -12.57 -12.211 -8.562 1 91.56 232 ASP B N 1
ATOM 5287 C CA . ASP B 1 232 ? -13.133 -10.922 -8.188 1 91.56 232 ASP B CA 1
ATOM 5288 C C . ASP B 1 232 ? -13.133 -10.742 -6.676 1 91.56 232 ASP B C 1
ATOM 5290 O O . ASP B 1 232 ? -12.938 -11.703 -5.93 1 91.56 232 ASP B O 1
ATOM 5294 N N . ASP B 1 233 ? -13.258 -9.516 -6.27 1 92.56 233 ASP B N 1
ATOM 5295 C CA . ASP B 1 233 ? -13.523 -9.109 -4.898 1 92.56 233 ASP B CA 1
ATOM 5296 C C . ASP B 1 233 ? -12.352 -9.43 -3.982 1 92.56 233 ASP B C 1
ATOM 5298 O O . ASP B 1 233 ? -12.539 -9.867 -2.844 1 92.56 233 ASP B O 1
ATOM 5302 N N . THR B 1 234 ? -11.188 -9.281 -4.555 1 94.94 234 THR B N 1
ATOM 5303 C CA . THR B 1 234 ? -10 -9.383 -3.719 1 94.94 234 THR B CA 1
ATOM 5304 C C . THR B 1 234 ? -9.852 -8.148 -2.834 1 94.94 234 THR B C 1
ATOM 5306 O O . THR B 1 234 ? -10.438 -7.102 -3.113 1 94.94 234 THR B O 1
ATOM 5309 N N . ALA B 1 235 ? -9.102 -8.297 -1.756 1 97.12 235 ALA B N 1
ATOM 5310 C CA . ALA B 1 235 ? -8.828 -7.156 -0.881 1 97.12 235 ALA B CA 1
ATOM 5311 C C . ALA B 1 235 ? -8.172 -6.016 -1.653 1 97.12 235 ALA B C 1
ATOM 5313 O O . ALA B 1 235 ? -8.531 -4.852 -1.481 1 97.12 235 ALA B O 1
ATOM 5314 N N . MET B 1 236 ? -7.262 -6.363 -2.535 1 96.69 236 MET B N 1
ATOM 5315 C CA . MET B 1 236 ? -6.52 -5.371 -3.309 1 96.69 236 MET B CA 1
ATOM 5316 C C . MET B 1 236 ? -7.438 -4.652 -4.293 1 96.69 236 MET B C 1
ATOM 5318 O O . MET B 1 236 ? -7.371 -3.43 -4.426 1 96.69 236 MET B O 1
ATOM 5322 N N . GLU B 1 237 ? -8.258 -5.383 -4.969 1 94.19 237 GLU B N 1
ATOM 5323 C CA . GLU B 1 237 ? -9.203 -4.785 -5.91 1 94.19 237 GLU B CA 1
ATOM 5324 C C . GLU B 1 237 ? -10.156 -3.83 -5.199 1 94.19 237 GLU B C 1
ATOM 5326 O O . GLU B 1 237 ? -10.422 -2.729 -5.688 1 94.19 237 GLU B O 1
ATOM 5331 N N . ASN B 1 238 ? -10.656 -4.277 -4.105 1 95.75 238 ASN B N 1
ATOM 5332 C CA . ASN B 1 238 ? -11.57 -3.447 -3.328 1 95.75 238 ASN B CA 1
ATOM 5333 C C . ASN B 1 238 ? -10.898 -2.16 -2.859 1 95.75 238 ASN B C 1
ATOM 5335 O O . ASN B 1 238 ? -11.469 -1.075 -2.98 1 95.75 238 ASN B O 1
ATOM 5339 N N . LEU B 1 239 ? -9.719 -2.26 -2.342 1 97.38 239 LEU B N 1
ATOM 5340 C CA . LEU B 1 239 ? -9 -1.081 -1.865 1 97.38 239 LEU B CA 1
ATOM 5341 C C . LEU B 1 239 ? -8.719 -0.116 -3.012 1 97.38 239 LEU B C 1
ATOM 5343 O O . LEU B 1 239 ? -8.828 1.101 -2.848 1 97.38 239 LEU B O 1
ATOM 5347 N N . MET B 1 240 ? -8.352 -0.65 -4.152 1 94.5 240 MET B N 1
ATOM 5348 C CA . MET B 1 240 ? -8.016 0.194 -5.297 1 94.5 240 MET B CA 1
ATOM 5349 C C . MET B 1 240 ? -9.227 1.004 -5.746 1 94.5 240 MET B C 1
ATOM 5351 O O . MET B 1 240 ? -9.094 2.152 -6.168 1 94.5 240 MET B O 1
ATOM 5355 N N . LYS B 1 241 ? -10.344 0.41 -5.664 1 93.56 241 LYS B N 1
ATOM 5356 C CA . LYS B 1 241 ? -11.562 1.145 -5.992 1 93.56 241 LYS B CA 1
ATOM 5357 C C . LYS B 1 241 ? -11.773 2.324 -5.047 1 93.56 241 LYS B C 1
ATOM 5359 O O . LYS B 1 241 ? -12.18 3.406 -5.473 1 93.56 241 LYS B O 1
ATOM 5364 N N . SER B 1 242 ? -11.523 2.08 -3.795 1 96.56 242 SER B N 1
ATOM 5365 C CA . SER B 1 242 ? -11.594 3.15 -2.807 1 96.56 242 SER B CA 1
ATOM 5366 C C . SER B 1 242 ? -10.594 4.258 -3.119 1 96.56 242 SER B C 1
ATOM 5368 O O . SER B 1 242 ? -10.961 5.434 -3.172 1 96.56 242 SER B O 1
ATOM 5370 N N . ILE B 1 243 ? -9.406 3.873 -3.361 1 96.81 243 ILE B N 1
ATOM 5371 C CA . ILE B 1 243 ? -8.328 4.824 -3.613 1 96.81 243 ILE B CA 1
ATOM 5372 C C . ILE B 1 243 ? -8.656 5.668 -4.844 1 96.81 243 ILE B C 1
ATOM 5374 O O . ILE B 1 243 ? -8.398 6.871 -4.867 1 96.81 243 ILE B O 1
ATOM 5378 N N . GLU B 1 244 ? -9.211 5.043 -5.789 1 94.38 244 GLU B N 1
ATOM 5379 C CA . GLU B 1 244 ? -9.602 5.762 -7 1 94.38 244 GLU B CA 1
ATOM 5380 C C . GLU B 1 244 ? -10.625 6.848 -6.688 1 94.38 244 GLU B C 1
ATOM 5382 O O . GLU B 1 244 ? -10.508 7.98 -7.164 1 94.38 244 GLU B O 1
ATOM 5387 N N . VAL B 1 245 ? -11.602 6.562 -5.93 1 96.56 245 VAL B N 1
ATOM 5388 C CA . VAL B 1 245 ? -12.664 7.496 -5.582 1 96.56 245 VAL B CA 1
ATOM 5389 C C . VAL B 1 245 ? -12.094 8.656 -4.766 1 96.56 245 VAL B C 1
ATOM 5391 O O . VAL B 1 245 ? -12.406 9.82 -5.031 1 96.56 245 VAL B O 1
ATOM 5394 N N . VAL B 1 246 ? -11.258 8.352 -3.791 1 97.75 246 VAL B N 1
ATOM 5395 C CA . VAL B 1 246 ? -10.672 9.375 -2.936 1 97.75 246 VAL B CA 1
ATOM 5396 C C . VAL B 1 246 ? -9.742 10.266 -3.756 1 97.75 246 VAL B C 1
ATOM 5398 O O . VAL B 1 246 ? -9.711 11.484 -3.572 1 97.75 246 VAL B O 1
ATOM 5401 N N . SER B 1 247 ? -8.992 9.633 -4.645 1 95.81 247 SER B N 1
ATOM 5402 C CA . SER B 1 247 ? -8.086 10.383 -5.496 1 95.81 247 SER B CA 1
ATOM 5403 C C . SER B 1 247 ? -8.836 11.367 -6.379 1 95.81 247 SER B C 1
ATOM 5405 O O . SER B 1 247 ? -8.391 12.5 -6.578 1 95.81 247 SER B O 1
ATOM 5407 N N . LYS B 1 248 ? -9.945 10.961 -6.906 1 95.75 248 LYS B N 1
ATOM 5408 C CA . LYS B 1 248 ? -10.758 11.852 -7.73 1 95.75 248 LYS B CA 1
ATOM 5409 C C . LYS B 1 248 ? -11.273 13.039 -6.914 1 95.75 248 LYS B C 1
ATOM 5411 O O . LYS B 1 248 ? -11.266 14.172 -7.391 1 95.75 248 LYS B O 1
ATOM 5416 N N . PHE B 1 249 ? -11.758 12.742 -5.762 1 97.62 249 PHE B N 1
ATOM 5417 C CA . PHE B 1 249 ? -12.188 13.805 -4.863 1 97.62 249 PHE B CA 1
ATOM 5418 C C . PHE B 1 249 ? -11.055 14.797 -4.605 1 97.62 249 PHE B C 1
ATOM 5420 O O . PHE B 1 249 ? -11.25 16 -4.715 1 97.62 249 PHE B O 1
ATOM 5427 N N . ARG B 1 250 ? -9.891 14.258 -4.211 1 97.06 250 ARG B N 1
ATOM 5428 C CA . ARG B 1 250 ? -8.711 15.062 -3.924 1 97.06 250 ARG B CA 1
ATOM 5429 C C . ARG B 1 250 ? -8.328 15.93 -5.125 1 97.06 250 ARG B C 1
ATOM 5431 O O . ARG B 1 250 ? -8.016 17.109 -4.973 1 97.06 250 ARG B O 1
ATOM 5438 N N . GLU B 1 251 ? -8.336 15.359 -6.266 1 95.31 251 GLU B N 1
ATOM 5439 C CA . GLU B 1 251 ? -7.992 16.078 -7.488 1 95.31 251 GLU B CA 1
ATOM 5440 C C . GLU B 1 251 ? -8.961 17.234 -7.734 1 95.31 251 GLU B C 1
ATOM 5442 O O . GLU B 1 251 ? -8.539 18.328 -8.148 1 95.31 251 GLU B O 1
ATOM 5447 N N . ASN B 1 252 ? -10.219 17 -7.543 1 97.19 252 ASN B N 1
ATOM 5448 C CA . ASN B 1 252 ? -11.211 18.047 -7.699 1 97.19 252 ASN B CA 1
ATOM 5449 C C . ASN B 1 252 ? -10.961 19.219 -6.738 1 97.19 252 ASN B C 1
ATOM 5451 O O . ASN B 1 252 ? -11.07 20.375 -7.121 1 97.19 252 ASN B O 1
ATOM 5455 N N . GLN B 1 253 ? -10.664 18.891 -5.484 1 97.5 253 GLN B N 1
ATOM 5456 C CA . GLN B 1 253 ? -10.32 19.906 -4.504 1 97.5 253 GLN B CA 1
ATOM 5457 C C . GLN B 1 253 ? -9.055 20.656 -4.91 1 97.5 253 GLN B C 1
ATOM 5459 O O . GLN B 1 253 ? -9.008 21.891 -4.848 1 97.5 253 GLN B O 1
ATOM 5464 N N . PHE B 1 254 ? -8.086 19.922 -5.379 1 97.12 254 PHE B N 1
ATOM 5465 C CA . PHE B 1 254 ? -6.797 20.516 -5.727 1 97.12 254 PHE B CA 1
ATOM 5466 C C . PHE B 1 254 ? -6.922 21.406 -6.957 1 97.12 254 PHE B C 1
ATOM 5468 O O . PHE B 1 254 ? -6.223 22.406 -7.074 1 97.12 254 PHE B O 1
ATOM 5475 N N . ASP B 1 255 ? -7.766 21.047 -7.809 1 97.12 255 ASP B N 1
ATOM 5476 C CA . ASP B 1 255 ? -8.016 21.859 -8.992 1 97.12 255 ASP B CA 1
ATOM 5477 C C . ASP B 1 255 ? -8.523 23.25 -8.609 1 97.12 255 ASP B C 1
ATOM 5479 O O . ASP B 1 255 ? -8.203 24.25 -9.266 1 97.12 255 ASP B O 1
ATOM 5483 N N . LEU B 1 256 ? -9.336 23.328 -7.605 1 97 256 LEU B N 1
ATOM 5484 C CA . LEU B 1 256 ? -9.828 24.625 -7.125 1 97 256 LEU B CA 1
ATOM 5485 C C . LEU B 1 256 ? -8.68 25.5 -6.629 1 97 256 LEU B C 1
ATOM 5487 O O . LEU B 1 256 ? -8.719 26.719 -6.766 1 97 256 LEU B O 1
ATOM 5491 N N . VAL B 1 257 ? -7.707 24.812 -6.062 1 95.94 257 VAL B N 1
ATOM 5492 C CA . VAL B 1 257 ? -6.531 25.531 -5.566 1 95.94 257 VAL B CA 1
ATOM 5493 C C . VAL B 1 257 ? -5.656 25.953 -6.742 1 95.94 257 VAL B C 1
ATOM 5495 O O . VAL B 1 257 ? -5.242 27.125 -6.824 1 95.94 257 VAL B O 1
ATOM 5498 N N . LYS B 1 258 ? -5.426 25.062 -7.637 1 95.19 258 LYS B N 1
ATOM 5499 C CA . LYS B 1 258 ? -4.547 25.328 -8.773 1 95.19 258 LYS B CA 1
ATOM 5500 C C . LYS B 1 258 ? -5.109 26.422 -9.664 1 95.19 258 LYS B C 1
ATOM 5502 O O . LYS B 1 258 ? -4.355 27.203 -10.25 1 95.19 258 LYS B O 1
ATOM 5507 N N . THR B 1 259 ? -6.41 26.578 -9.773 1 96.12 259 THR B N 1
ATOM 5508 C CA . THR B 1 259 ? -7.051 27.578 -10.617 1 96.12 259 THR B CA 1
ATOM 5509 C C . THR B 1 259 ? -7.191 28.906 -9.875 1 96.12 259 THR B C 1
ATOM 5511 O O . THR B 1 259 ? -7.57 29.906 -10.461 1 96.12 259 THR B O 1
ATOM 5514 N N . GLY B 1 260 ? -6.949 28.875 -8.625 1 92.94 260 GLY B N 1
ATOM 5515 C CA . GLY B 1 260 ? -6.977 30.109 -7.844 1 92.94 260 GLY B CA 1
ATOM 5516 C C . GLY B 1 260 ? -8.359 30.438 -7.312 1 92.94 260 GLY B C 1
ATOM 5517 O O . GLY B 1 260 ? -8.578 31.531 -6.797 1 92.94 260 GLY B O 1
ATOM 5518 N N . VAL B 1 261 ? -9.258 29.516 -7.422 1 94.31 261 VAL B N 1
ATOM 5519 C CA . VAL B 1 261 ? -10.617 29.75 -6.934 1 94.31 261 VAL B CA 1
ATOM 5520 C C . VAL B 1 261 ? -10.617 29.781 -5.406 1 94.31 261 VAL B C 1
ATOM 5522 O O . VAL B 1 261 ? -11.281 30.625 -4.801 1 94.31 261 VAL B O 1
ATOM 5525 N N . LEU B 1 262 ? -9.93 28.875 -4.805 1 95.44 262 LEU B N 1
ATOM 5526 C CA . LEU B 1 262 ? -9.797 28.781 -3.357 1 95.44 262 LEU B CA 1
ATOM 5527 C C . LEU B 1 262 ? -8.336 28.594 -2.959 1 95.44 262 LEU B C 1
ATOM 5529 O O . LEU B 1 262 ? -7.535 28.078 -3.744 1 95.44 262 LEU B O 1
ATOM 5533 N N . ALA B 1 263 ? -8.07 29.031 -1.733 1 93.19 263 ALA B N 1
ATOM 5534 C CA . ALA B 1 263 ? -6.742 28.766 -1.181 1 93.19 263 ALA B CA 1
ATOM 5535 C C . ALA B 1 263 ? -6.645 27.328 -0.679 1 93.19 263 ALA B C 1
ATOM 5537 O O . ALA B 1 263 ? -7.664 26.672 -0.436 1 93.19 263 ALA B O 1
ATOM 5538 N N . ASN B 1 264 ? -5.453 26.906 -0.523 1 92.38 264 ASN B N 1
ATOM 5539 C CA . ASN B 1 264 ? -5.188 25.547 -0.04 1 92.38 264 ASN B CA 1
ATOM 5540 C C . ASN B 1 264 ? -5.887 25.281 1.291 1 92.38 264 ASN B C 1
ATOM 5542 O O . ASN B 1 264 ? -6.332 24.172 1.55 1 92.38 264 ASN B O 1
ATOM 5546 N N . SER B 1 265 ? -5.945 26.312 2.068 1 95.38 265 SER B N 1
ATOM 5547 C CA . SER B 1 265 ? -6.512 26.172 3.404 1 95.38 265 SER B CA 1
ATOM 5548 C C . SER B 1 265 ? -8.031 26.141 3.359 1 95.38 265 SER B C 1
ATOM 5550 O O . SER B 1 265 ? -8.688 25.828 4.359 1 95.38 265 SER B O 1
ATOM 5552 N N . GLU B 1 266 ? -8.57 26.438 2.242 1 96.5 266 GLU B N 1
ATOM 5553 C CA . GLU B 1 266 ? -10.023 26.578 2.133 1 96.5 266 GLU B CA 1
ATOM 5554 C C . GLU B 1 266 ? -10.656 25.328 1.518 1 96.5 266 GLU B C 1
ATOM 5556 O O . GLU B 1 266 ? -11.875 25.281 1.345 1 96.5 266 GLU B O 1
ATOM 5561 N N . VAL B 1 267 ? -9.828 24.297 1.218 1 97.25 267 VAL B N 1
ATOM 5562 C CA . VAL B 1 267 ? -10.344 23.062 0.632 1 97.25 267 VAL B CA 1
ATOM 5563 C C . VAL B 1 267 ? -10.07 21.891 1.57 1 97.25 267 VAL B C 1
ATOM 5565 O O . VAL B 1 267 ? -9.281 22.016 2.512 1 97.25 267 VAL B O 1
ATOM 5568 N N . VAL B 1 268 ? -10.844 20.781 1.301 1 97.69 268 VAL B N 1
ATOM 5569 C CA . VAL B 1 268 ? -10.57 19.531 2.004 1 97.69 268 VAL B CA 1
ATOM 5570 C C . VAL B 1 268 ? -9.398 18.812 1.338 1 97.69 268 VAL B C 1
ATOM 5572 O O . VAL B 1 268 ? -9.398 18.609 0.121 1 97.69 268 VAL B O 1
ATOM 5575 N N . SER B 1 269 ? -8.406 18.531 2.07 1 97.56 269 SER B N 1
ATOM 5576 C CA . SER B 1 269 ? -7.336 17.688 1.544 1 97.56 269 SER B CA 1
ATOM 5577 C C . SER B 1 269 ? -7.441 16.266 2.074 1 97.56 269 SER B C 1
ATOM 5579 O O . SER B 1 269 ? -7.82 16.047 3.229 1 97.56 269 SER B O 1
ATOM 5581 N N . ALA B 1 270 ? -7.23 15.32 1.267 1 97.56 270 ALA B N 1
ATOM 5582 C CA . ALA B 1 270 ? -7.129 13.898 1.591 1 97.56 270 ALA B CA 1
ATOM 5583 C C . ALA B 1 270 ? -5.871 13.281 0.982 1 97.56 270 ALA B C 1
ATOM 5585 O O . ALA B 1 270 ? -5.914 12.719 -0.114 1 97.56 270 ALA B O 1
ATOM 5586 N N . ASN B 1 271 ? -4.758 13.398 1.709 1 97.12 271 ASN B N 1
ATOM 5587 C CA . ASN B 1 271 ? -3.475 12.938 1.192 1 97.12 271 ASN B CA 1
ATOM 5588 C C . ASN B 1 271 ? -3.129 11.547 1.715 1 97.12 271 ASN B C 1
ATOM 5590 O O . ASN B 1 271 ? -3.137 11.312 2.926 1 97.12 271 ASN B O 1
ATOM 5594 N N . PRO B 1 272 ? -2.932 10.625 0.759 1 97.62 272 PRO B N 1
ATOM 5595 C CA . PRO B 1 272 ? -2.523 9.297 1.229 1 97.62 272 PRO B CA 1
ATOM 5596 C C . PRO B 1 272 ? -1.147 9.305 1.891 1 97.62 272 PRO B C 1
ATOM 5598 O O . PRO B 1 272 ? -0.199 9.875 1.345 1 97.62 272 PRO B O 1
ATOM 5601 N N . VAL B 1 273 ? -1.013 8.602 3.061 1 97.19 273 VAL B N 1
ATOM 5602 C CA . VAL B 1 273 ? 0.229 8.727 3.816 1 97.19 273 VAL B CA 1
ATOM 5603 C C . VAL B 1 273 ? 0.839 7.344 4.039 1 97.19 273 VAL B C 1
ATOM 5605 O O . VAL B 1 273 ? 2.023 7.223 4.363 1 97.19 273 VAL B O 1
ATOM 5608 N N . TYR B 1 274 ? 0.093 6.301 3.887 1 97.19 274 TYR B N 1
ATOM 5609 C CA . TYR B 1 274 ? 0.704 4.977 3.873 1 97.19 274 TYR B CA 1
ATOM 5610 C C . TYR B 1 274 ? -0.176 3.977 3.133 1 97.19 274 TYR B C 1
ATOM 5612 O O . TYR B 1 274 ? -1.36 4.234 2.904 1 97.19 274 TYR B O 1
ATOM 5620 N N . LEU B 1 275 ? 0.423 2.895 2.656 1 97.81 275 LEU B N 1
ATOM 5621 C CA . LEU B 1 275 ? -0.175 1.702 2.062 1 97.81 275 LEU B CA 1
ATOM 5622 C C . LEU B 1 275 ? 0.348 0.439 2.738 1 97.81 275 LEU B C 1
ATOM 5624 O O . LEU B 1 275 ? 1.54 0.339 3.039 1 97.81 275 LEU B O 1
ATOM 5628 N N . LYS B 1 276 ? -0.59 -0.453 2.971 1 96.75 276 LYS B N 1
ATOM 5629 C CA . LYS B 1 276 ? -0.169 -1.697 3.607 1 96.75 276 LYS B CA 1
ATOM 5630 C C . LYS B 1 276 ? -0.984 -2.881 3.092 1 96.75 276 LYS B C 1
ATOM 5632 O O . LYS B 1 276 ? -2.207 -2.908 3.236 1 96.75 276 LYS B O 1
ATOM 5637 N N . ALA B 1 277 ? -0.359 -3.801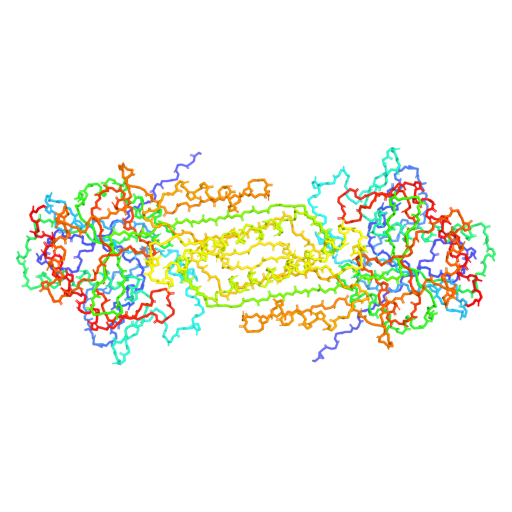 2.52 1 97.38 277 ALA B N 1
ATOM 5638 C CA . ALA B 1 277 ? -0.914 -5.09 2.121 1 97.38 277 ALA B CA 1
ATOM 5639 C C . ALA B 1 277 ? 0.196 -6.105 1.85 1 97.38 277 ALA B C 1
ATOM 5641 O O . ALA B 1 277 ? 1.308 -5.73 1.471 1 97.38 277 ALA B O 1
ATOM 5642 N N . GLY B 1 278 ? -0.165 -7.375 1.974 1 95.75 278 GLY B N 1
ATOM 5643 C CA . GLY B 1 278 ? 0.792 -8.422 1.669 1 95.75 278 GLY B CA 1
ATOM 5644 C C . GLY B 1 278 ? 1.229 -9.211 2.893 1 95.75 278 GLY B C 1
ATOM 5645 O O . GLY B 1 278 ? 1.012 -8.773 4.023 1 95.75 278 GLY B O 1
ATOM 5646 N N . THR B 1 279 ? 1.784 -10.297 2.666 1 92.19 279 THR B N 1
ATOM 5647 C CA . THR B 1 279 ? 2.326 -11.141 3.725 1 92.19 279 THR B CA 1
ATOM 5648 C C . THR B 1 279 ? 3.832 -10.938 3.857 1 92.19 279 THR B C 1
ATOM 5650 O O . THR B 1 279 ? 4.59 -11.234 2.928 1 92.19 279 THR B O 1
ATOM 5653 N N . PRO B 1 280 ? 4.227 -10.414 5.07 1 88.81 280 PRO B N 1
ATOM 5654 C CA . PRO B 1 280 ? 5.664 -10.203 5.246 1 88.81 280 PRO B CA 1
ATOM 5655 C C . PRO B 1 280 ? 6.465 -11.5 5.172 1 88.81 280 PRO B C 1
ATOM 5657 O O . PRO B 1 280 ? 5.992 -12.547 5.629 1 88.81 280 PRO B O 1
ATOM 5660 N N . SER B 1 281 ? 7.508 -11.438 4.484 1 84.88 281 SER B N 1
ATOM 5661 C CA . SER B 1 281 ? 8.484 -12.523 4.43 1 84.88 281 SER B CA 1
ATOM 5662 C C . SER B 1 281 ? 9.797 -12.117 5.09 1 84.88 281 SER B C 1
ATOM 5664 O O . SER B 1 281 ? 9.859 -11.102 5.785 1 84.88 281 SER B O 1
ATOM 5666 N N . LYS B 1 282 ? 10.844 -12.938 4.898 1 76.88 282 LYS B N 1
ATOM 5667 C CA . LYS B 1 282 ? 12.133 -12.656 5.535 1 76.88 282 LYS B CA 1
ATOM 5668 C C . LYS B 1 282 ? 12.758 -11.383 4.973 1 76.88 282 LYS B C 1
ATOM 5670 O O . LYS B 1 282 ? 12.555 -11.047 3.805 1 76.88 282 LYS B O 1
ATOM 5675 N N . ASN B 1 283 ? 13.484 -10.594 5.793 1 73.5 283 ASN B N 1
ATOM 5676 C CA . ASN B 1 283 ? 14.328 -9.453 5.441 1 73.5 283 ASN B CA 1
ATOM 5677 C C . ASN B 1 283 ? 13.5 -8.312 4.859 1 73.5 283 ASN B C 1
ATOM 5679 O O . ASN B 1 283 ? 13.914 -7.672 3.889 1 73.5 283 ASN B O 1
ATOM 5683 N N . GLY B 1 284 ? 12.266 -8.117 5.309 1 72.56 284 GLY B N 1
ATOM 5684 C CA . GLY B 1 284 ? 11.469 -6.977 4.887 1 72.56 284 GLY B CA 1
ATOM 5685 C C . GLY B 1 284 ? 10.781 -7.188 3.551 1 72.56 284 GLY B C 1
ATOM 5686 O O . GLY B 1 284 ? 10.172 -6.266 3.01 1 72.56 284 GLY B O 1
ATOM 5687 N N . ASN B 1 285 ? 10.922 -8.344 3.068 1 87 285 ASN B N 1
ATOM 5688 C CA . ASN B 1 285 ? 10.281 -8.672 1.8 1 87 285 ASN B CA 1
ATOM 5689 C C . ASN B 1 285 ? 8.875 -9.234 2.012 1 87 285 ASN B C 1
ATOM 5691 O O . ASN B 1 285 ? 8.383 -9.281 3.141 1 87 285 ASN B O 1
ATOM 5695 N N . PHE B 1 286 ? 8.234 -9.406 0.908 1 93.44 286 PHE B N 1
ATOM 5696 C CA . PHE B 1 286 ? 6.875 -9.938 0.937 1 93.44 286 PHE B CA 1
ATOM 5697 C C . PHE B 1 286 ? 6.785 -11.234 0.138 1 93.44 286 PHE B C 1
ATOM 5699 O O . PHE B 1 286 ? 7.566 -11.453 -0.789 1 93.44 286 PHE B O 1
ATOM 5706 N N . VAL B 1 287 ? 5.848 -12.109 0.599 1 89.94 287 VAL B N 1
ATOM 5707 C CA . VAL B 1 287 ? 5.5 -13.273 -0.199 1 89.94 287 VAL B CA 1
ATOM 5708 C C . VAL B 1 287 ? 4.926 -12.836 -1.544 1 89.94 287 VAL B C 1
ATOM 5710 O O . VAL B 1 287 ? 3.994 -12.031 -1.593 1 89.94 287 VAL B O 1
ATOM 5713 N N . MET B 1 288 ? 5.484 -13.367 -2.637 1 92.38 288 MET B N 1
ATOM 5714 C CA . MET B 1 288 ? 5.133 -12.859 -3.959 1 92.38 288 MET B CA 1
ATOM 5715 C C . MET B 1 288 ? 4.137 -13.773 -4.656 1 92.38 288 MET B C 1
ATOM 5717 O O . MET B 1 288 ? 3.639 -13.461 -5.734 1 92.38 288 MET B O 1
ATOM 5721 N N . ASN B 1 289 ? 3.756 -14.922 -4.074 1 88.12 289 ASN B N 1
ATOM 5722 C CA . ASN B 1 289 ? 2.877 -15.875 -4.75 1 88.12 289 ASN B CA 1
ATOM 5723 C C . ASN B 1 289 ? 1.543 -16.016 -4.023 1 88.12 289 ASN B C 1
ATOM 5725 O O . ASN B 1 289 ? 0.845 -17.016 -4.195 1 88.12 289 ASN B O 1
ATOM 5729 N N . MET B 1 290 ? 1.238 -15.039 -3.23 1 89.5 290 MET B N 1
ATOM 5730 C CA . MET B 1 290 ? -0.019 -15.062 -2.488 1 89.5 290 MET B CA 1
ATOM 5731 C C . MET B 1 290 ? -0.701 -13.703 -2.52 1 89.5 290 MET B C 1
ATOM 5733 O O . MET B 1 290 ? -0.074 -12.68 -2.229 1 89.5 290 MET B O 1
ATOM 5737 N N . GLN B 1 291 ? -1.932 -13.719 -2.846 1 94 291 GLN B N 1
ATOM 5738 C CA . GLN B 1 291 ? -2.734 -12.508 -2.754 1 94 291 GLN B CA 1
ATOM 5739 C C . GLN B 1 291 ? -3.252 -12.297 -1.335 1 94 291 GLN B C 1
ATOM 5741 O O . GLN B 1 291 ? -3.779 -13.219 -0.717 1 94 291 GLN B O 1
ATOM 5746 N N . PRO B 1 292 ? -3.125 -11.148 -0.814 1 95.69 292 PRO B N 1
ATOM 5747 C CA . PRO B 1 292 ? -3.473 -10.906 0.589 1 95.69 292 PRO B CA 1
ATOM 5748 C C . PRO B 1 292 ? -4.98 -10.883 0.826 1 95.69 292 PRO B C 1
ATOM 5750 O O . PRO B 1 292 ? -5.75 -10.578 -0.092 1 95.69 292 PRO B O 1
ATOM 5753 N N . SER B 1 293 ? -5.387 -11.18 2.053 1 94.62 293 SER B N 1
ATOM 5754 C CA . SER B 1 293 ? -6.793 -11.156 2.438 1 94.62 293 SER B CA 1
ATOM 5755 C C . SER B 1 293 ? -7.199 -9.789 2.967 1 94.62 293 SER B C 1
ATOM 5757 O O . SER B 1 293 ? -8.383 -9.531 3.197 1 94.62 293 SER B O 1
ATOM 5759 N N . GLU B 1 294 ? -6.23 -8.922 3.205 1 96.88 294 GLU B N 1
ATOM 5760 C CA . GLU B 1 294 ? -6.496 -7.578 3.707 1 96.88 294 GLU B CA 1
ATOM 5761 C C . GLU B 1 294 ? -5.562 -6.555 3.062 1 96.88 294 GLU B C 1
ATOM 5763 O O . GLU B 1 294 ? -4.453 -6.895 2.646 1 96.88 294 GLU B O 1
ATOM 5768 N N . ALA B 1 295 ? -6.004 -5.367 2.928 1 97.88 295 ALA B N 1
ATOM 5769 C CA . ALA B 1 295 ? -5.262 -4.211 2.436 1 97.88 295 ALA B CA 1
ATOM 5770 C C . ALA B 1 295 ? -5.75 -2.924 3.094 1 97.88 295 ALA B C 1
ATOM 5772 O O . ALA B 1 295 ? -6.938 -2.791 3.406 1 97.88 295 ALA B O 1
ATOM 5773 N N . GLU B 1 296 ? -4.863 -2.002 3.316 1 97.69 296 GLU B N 1
ATOM 5774 C CA . GLU B 1 296 ? -5.305 -0.777 3.979 1 97.69 296 GLU B CA 1
ATOM 5775 C C . GLU B 1 296 ? -4.555 0.44 3.445 1 97.69 296 GLU B C 1
ATOM 5777 O O . GLU B 1 296 ? -3.439 0.313 2.936 1 97.69 296 GLU B O 1
ATOM 5782 N N . VAL B 1 297 ? -5.176 1.53 3.557 1 98.31 297 VAL B N 1
ATOM 5783 C CA . VAL B 1 297 ? -4.609 2.824 3.188 1 98.31 297 VAL B CA 1
ATOM 5784 C C . VAL B 1 297 ? -4.922 3.854 4.273 1 98.31 297 VAL B C 1
ATOM 5786 O O . VAL B 1 297 ? -6 3.828 4.867 1 98.31 297 VAL B O 1
ATOM 5789 N N . GLY B 1 298 ? -3.936 4.672 4.57 1 98.19 298 GLY B N 1
ATOM 5790 C CA . GLY B 1 298 ? -4.113 5.777 5.496 1 98.19 298 GLY B CA 1
ATOM 5791 C C . GLY B 1 298 ? -4.098 7.133 4.816 1 98.19 298 GLY B C 1
ATOM 5792 O O . GLY B 1 298 ? -3.316 7.359 3.891 1 98.19 298 GLY B O 1
ATOM 5793 N N . TYR B 1 299 ? -4.957 8.039 5.312 1 98.38 299 TYR B N 1
ATOM 5794 C CA . TYR B 1 299 ? -5.039 9.398 4.781 1 98.38 299 TYR B CA 1
ATOM 5795 C C . TYR B 1 299 ? -4.898 10.422 5.898 1 98.38 299 TYR B C 1
ATOM 5797 O O . TYR B 1 299 ? -5.434 10.242 6.992 1 98.38 299 TYR B O 1
ATOM 5805 N N . ASP B 1 300 ? -4.129 11.445 5.633 1 96.38 300 ASP B N 1
ATOM 5806 C CA . ASP B 1 300 ? -4.262 12.703 6.359 1 96.38 300 ASP B CA 1
ATOM 5807 C C . ASP B 1 300 ? -5.328 13.594 5.73 1 96.38 300 ASP B C 1
ATOM 5809 O O . ASP B 1 300 ? -5.16 14.078 4.609 1 96.38 300 ASP B O 1
ATOM 5813 N N . VAL B 1 301 ? -6.402 13.789 6.477 1 97.69 301 VAL B N 1
ATOM 5814 C CA . VAL B 1 301 ? -7.516 14.594 5.98 1 97.69 301 VAL B CA 1
ATOM 5815 C C . VAL B 1 301 ? -7.605 15.898 6.781 1 97.69 301 VAL B C 1
ATOM 5817 O O . VAL B 1 301 ? -7.547 15.883 8.008 1 97.69 301 VAL B O 1
ATOM 5820 N N . ARG B 1 302 ? -7.652 17.016 6.059 1 97.12 302 ARG B N 1
ATOM 5821 C CA . ARG B 1 302 ? -7.812 18.312 6.707 1 97.12 302 ARG B CA 1
ATOM 5822 C C . ARG B 1 302 ? -9.102 19 6.258 1 97.12 302 ARG B C 1
ATOM 5824 O O . ARG B 1 302 ? -9.367 19.109 5.062 1 97.12 302 ARG B O 1
ATOM 5831 N N . LEU B 1 303 ? -9.867 19.453 7.223 1 96.81 303 LEU B N 1
ATOM 5832 C CA . LEU B 1 303 ? -11.156 20.078 6.965 1 96.81 303 LEU B CA 1
ATOM 5833 C C . LEU B 1 303 ? -11.125 21.562 7.348 1 96.81 303 LEU B C 1
ATOM 5835 O O . LEU B 1 303 ? -10.82 21.906 8.492 1 96.81 303 LEU B O 1
ATOM 5839 N N . PRO B 1 304 ? -11.398 22.391 6.379 1 97 304 PRO B N 1
ATOM 5840 C CA . PRO B 1 304 ? -11.617 23.781 6.801 1 97 304 PRO B CA 1
ATOM 5841 C C . PRO B 1 304 ? -12.891 23.953 7.629 1 97 304 PRO B C 1
ATOM 5843 O O . PRO B 1 304 ? -13.789 23.109 7.57 1 97 304 PRO B O 1
ATOM 5846 N N . PRO B 1 305 ? -12.938 25 8.414 1 96 305 PRO B N 1
ATOM 5847 C CA . PRO B 1 305 ? -14.117 25.203 9.258 1 96 305 PRO B CA 1
ATOM 5848 C C . PRO B 1 305 ? -15.383 25.438 8.445 1 96 305 PRO B C 1
ATOM 5850 O O . PRO B 1 305 ? -16.484 25.391 8.992 1 96 305 PRO B O 1
ATOM 5853 N N . THR B 1 306 ? -15.25 25.688 7.203 1 93.56 306 THR B N 1
ATOM 5854 C CA . THR B 1 306 ? -16.375 26.016 6.348 1 93.56 306 THR B CA 1
ATOM 5855 C C . THR B 1 306 ? -17.094 24.75 5.875 1 93.56 306 THR B C 1
ATOM 5857 O O . THR B 1 306 ? -18.188 24.828 5.324 1 93.56 306 THR B O 1
ATOM 5860 N N . VAL B 1 307 ? -16.516 23.625 6.066 1 94.88 307 VAL B N 1
ATOM 5861 C CA . VAL B 1 307 ? -17.094 22.359 5.617 1 94.88 307 VAL B CA 1
ATOM 5862 C C . VAL B 1 307 ? -17.812 21.688 6.777 1 94.88 307 VAL B C 1
ATOM 5864 O O . VAL B 1 307 ? -17.375 21.75 7.922 1 94.88 307 VAL B O 1
ATOM 5867 N N . ASP B 1 308 ? -18.938 21.062 6.445 1 95.19 308 ASP B N 1
ATOM 5868 C CA . ASP B 1 308 ? -19.672 20.266 7.422 1 95.19 308 ASP B CA 1
ATOM 5869 C C . ASP B 1 308 ? -19.031 18.891 7.621 1 95.19 308 ASP B C 1
ATOM 5871 O O . ASP B 1 308 ? -19.031 18.062 6.719 1 95.19 308 ASP B O 1
ATOM 5875 N N . PRO B 1 309 ? -18.547 18.672 8.844 1 95.81 309 PRO B N 1
ATOM 5876 C CA . PRO B 1 309 ? -17.859 17.391 9.078 1 95.81 309 PRO B CA 1
ATOM 5877 C C . PRO B 1 309 ? -18.766 16.188 8.875 1 95.81 309 PRO B C 1
ATOM 5879 O O . PRO B 1 309 ? -18.312 15.117 8.469 1 95.81 309 PRO B O 1
ATOM 5882 N N . ASP B 1 310 ? -20.031 16.344 9.156 1 95.88 310 ASP B N 1
ATOM 5883 C CA . ASP B 1 310 ? -20.953 15.227 9.039 1 95.88 310 ASP B CA 1
ATOM 5884 C C . ASP B 1 310 ? -21.172 14.844 7.574 1 95.88 310 ASP B C 1
ATOM 5886 O O . ASP B 1 310 ? -21.375 13.672 7.258 1 95.88 310 ASP B O 1
ATOM 5890 N N . LEU B 1 311 ? -21.141 15.812 6.766 1 96.5 311 LEU B N 1
ATOM 5891 C CA . LEU B 1 311 ? -21.25 15.523 5.34 1 96.5 311 LEU B CA 1
ATOM 5892 C C . LEU B 1 311 ? -20.047 14.734 4.844 1 96.5 311 LEU B C 1
ATOM 5894 O O . LEU B 1 311 ? -20.172 13.859 3.988 1 96.5 311 LEU B O 1
ATOM 5898 N N . LEU B 1 312 ? -18.859 15.055 5.305 1 97.31 312 LEU B N 1
ATOM 5899 C CA . LEU B 1 312 ? -17.672 14.305 4.91 1 97.31 312 LEU B CA 1
ATOM 5900 C C . LEU B 1 312 ? -17.719 12.883 5.461 1 97.31 312 LEU B C 1
ATOM 5902 O O . LEU B 1 312 ? -17.328 11.938 4.773 1 97.31 312 LEU B O 1
ATOM 5906 N N . LYS B 1 313 ? -18.188 12.781 6.676 1 97.69 313 LYS B N 1
ATOM 5907 C CA . LYS B 1 313 ? -18.344 11.445 7.246 1 97.69 313 LYS B CA 1
ATOM 5908 C C . LYS B 1 313 ? -19.266 10.586 6.395 1 97.69 313 LYS B C 1
ATOM 5910 O O . LYS B 1 313 ? -19.016 9.398 6.188 1 97.69 313 LYS B O 1
ATOM 5915 N N . LYS B 1 314 ? -20.344 11.172 5.992 1 97.88 314 LYS B N 1
ATOM 5916 C CA . LYS B 1 314 ? -21.281 10.469 5.125 1 97.88 314 LYS B CA 1
ATOM 5917 C C . LYS B 1 314 ? -20.609 10.039 3.82 1 97.88 314 LYS B C 1
ATOM 5919 O O . LYS B 1 314 ? -20.812 8.914 3.352 1 97.88 314 LYS B O 1
ATOM 5924 N N . ARG B 1 315 ? -19.828 10.891 3.221 1 97.81 315 ARG B N 1
ATOM 5925 C CA . ARG B 1 315 ? -19.109 10.586 1.99 1 97.81 315 ARG B CA 1
ATOM 5926 C C . ARG B 1 315 ? -18.141 9.43 2.203 1 97.81 315 ARG B C 1
ATOM 5928 O O . ARG B 1 315 ? -18.031 8.539 1.359 1 97.81 315 ARG B O 1
ATOM 5935 N N . ILE B 1 316 ? -17.422 9.484 3.32 1 98.44 316 ILE B N 1
ATOM 5936 C CA . ILE B 1 316 ? -16.484 8.422 3.641 1 98.44 316 ILE B CA 1
ATOM 5937 C C . ILE B 1 316 ? -17.219 7.09 3.76 1 98.44 316 ILE B C 1
ATOM 5939 O O . ILE B 1 316 ? -16.812 6.094 3.158 1 98.44 316 ILE B O 1
ATOM 5943 N N . ALA B 1 317 ? -18.328 7.074 4.383 1 98.12 317 ALA B N 1
ATOM 5944 C CA . ALA B 1 317 ? -19.094 5.852 4.637 1 98.12 317 ALA B CA 1
ATOM 5945 C C . ALA B 1 317 ? -19.719 5.32 3.355 1 98.12 317 ALA B C 1
ATOM 5947 O O . ALA B 1 317 ? -19.766 4.105 3.135 1 98.12 317 ALA B O 1
ATOM 5948 N N . GLU B 1 318 ? -20.172 6.227 2.5 1 97.75 318 GLU B N 1
ATOM 5949 C CA . GLU B 1 318 ? -21 5.805 1.374 1 97.75 318 GLU B CA 1
ATOM 5950 C C . GLU B 1 318 ? -20.172 5.68 0.097 1 97.75 318 GLU B C 1
ATOM 5952 O O . GLU B 1 318 ? -20.469 4.852 -0.764 1 97.75 318 GLU B O 1
ATOM 5957 N N . GLU B 1 319 ? -19.156 6.523 -0.005 1 97.81 319 GLU B N 1
ATOM 5958 C CA . GLU B 1 319 ? -18.438 6.578 -1.272 1 97.81 319 GLU B CA 1
ATOM 5959 C C . GLU B 1 319 ? -17.016 6.043 -1.119 1 97.81 319 GLU B C 1
ATOM 5961 O O . GLU B 1 319 ? -16.562 5.223 -1.922 1 97.81 319 GLU B O 1
ATOM 5966 N N . TRP B 1 320 ? -16.281 6.438 -0.092 1 98.38 320 TRP B N 1
ATOM 5967 C CA . TRP B 1 320 ? -14.867 6.125 0.023 1 98.38 320 TRP B CA 1
ATOM 5968 C C . TRP B 1 320 ? -14.664 4.699 0.531 1 98.38 320 TRP B C 1
ATOM 5970 O O . TRP B 1 320 ? -13.781 3.982 0.05 1 98.38 320 TRP B O 1
ATOM 5980 N N . ALA B 1 321 ? -15.453 4.27 1.475 1 98.25 321 ALA B N 1
ATOM 5981 C CA . ALA B 1 321 ? -15.281 2.969 2.115 1 98.25 321 ALA B CA 1
ATOM 5982 C C . ALA B 1 321 ? -16.625 2.311 2.4 1 98.25 321 ALA B C 1
ATOM 5984 O O . ALA B 1 321 ? -16.938 1.981 3.549 1 98.25 321 ALA B O 1
ATOM 5985 N N . PRO B 1 322 ? -17.375 2.078 1.383 1 97.19 322 PRO B N 1
ATOM 5986 C CA . PRO B 1 322 ? -18.672 1.461 1.618 1 97.19 322 PRO B CA 1
ATOM 5987 C C . PRO B 1 322 ? -18.562 0.021 2.117 1 97.19 322 PRO B C 1
ATOM 5989 O O . PRO B 1 322 ? -17.703 -0.729 1.663 1 97.19 322 PRO B O 1
ATOM 5992 N N . LYS B 1 323 ? -19.469 -0.374 2.982 1 95.69 323 LYS B N 1
ATOM 5993 C CA . LYS B 1 323 ? -19.531 -1.733 3.512 1 95.69 323 LYS B CA 1
ATOM 5994 C C . LYS B 1 323 ? -19.828 -2.74 2.408 1 95.69 323 LYS B C 1
ATOM 5996 O O . LYS B 1 323 ? -19.375 -3.881 2.451 1 95.69 323 LYS B O 1
ATOM 6001 N N . THR B 1 324 ? -20.562 -2.379 1.423 1 94 324 THR B N 1
ATOM 6002 C CA . THR B 1 324 ? -21 -3.248 0.335 1 94 324 THR B CA 1
ATOM 6003 C C . THR B 1 324 ? -19.812 -3.744 -0.472 1 94 324 THR B C 1
ATOM 6005 O O . THR B 1 324 ? -19.906 -4.734 -1.199 1 94 324 THR B O 1
ATOM 6008 N N . ARG B 1 325 ? -18.688 -3.143 -0.308 1 93.62 325 ARG B N 1
ATOM 6009 C CA . ARG B 1 325 ? -17.484 -3.547 -1.02 1 93.62 325 ARG B CA 1
ATOM 6010 C C . ARG B 1 325 ? -16.453 -4.137 -0.061 1 93.62 325 ARG B C 1
ATOM 6012 O O . ARG B 1 325 ? -15.25 -4.035 -0.298 1 93.62 325 ARG B O 1
ATOM 6019 N N . ASN B 1 326 ? -16.906 -4.559 1.055 1 96.31 326 ASN B N 1
ATOM 6020 C CA . ASN B 1 326 ? -16.094 -5.23 2.062 1 96.31 326 ASN B CA 1
ATOM 6021 C C . ASN B 1 326 ? -15.031 -4.293 2.645 1 96.31 326 ASN B C 1
ATOM 6023 O O . ASN B 1 326 ? -13.875 -4.684 2.807 1 96.31 326 ASN B O 1
ATOM 6027 N N . MET B 1 327 ? -15.445 -3.057 2.865 1 97.75 327 MET B N 1
ATOM 6028 C CA . MET B 1 327 ? -14.516 -2.082 3.422 1 97.75 327 MET B CA 1
ATOM 6029 C C . MET B 1 327 ? -14.984 -1.592 4.785 1 97.75 327 MET B C 1
ATOM 6031 O O . MET B 1 327 ? -16.188 -1.636 5.086 1 97.75 327 MET B O 1
ATOM 6035 N N . SER B 1 328 ? -14.047 -1.284 5.602 1 98.19 328 SER B N 1
ATOM 6036 C CA . SER B 1 328 ? -14.25 -0.584 6.863 1 98.19 328 SER B CA 1
ATOM 6037 C C . SER B 1 328 ? -13.312 0.615 6.988 1 98.19 328 SER B C 1
ATOM 6039 O O . SER B 1 328 ? -12.383 0.766 6.199 1 98.19 328 SER B O 1
ATOM 6041 N N . TYR B 1 329 ? -13.703 1.5 7.91 1 98.38 329 TYR B N 1
ATOM 6042 C CA . TYR B 1 329 ? -12.844 2.666 8.109 1 98.38 329 TYR B CA 1
ATOM 6043 C C . TYR B 1 329 ? -12.828 3.088 9.57 1 98.38 329 TYR B C 1
ATOM 6045 O O . TYR B 1 329 ? -13.695 2.688 10.352 1 98.38 329 TYR B O 1
ATOM 6053 N N . HIS B 1 330 ? -11.789 3.758 9.922 1 97.69 330 HIS B N 1
ATOM 6054 C CA . HIS B 1 330 ? -11.625 4.355 11.242 1 97.69 330 HIS B CA 1
ATOM 6055 C C . HIS B 1 330 ? -11.117 5.789 11.133 1 97.69 330 HIS B C 1
ATOM 6057 O O . HIS B 1 330 ? -10.172 6.066 10.383 1 97.69 330 HIS B O 1
ATOM 6063 N N . ILE B 1 331 ? -11.789 6.691 11.852 1 97.38 331 ILE B N 1
ATOM 6064 C CA . ILE B 1 331 ? -11.406 8.094 11.867 1 97.38 331 ILE B CA 1
ATOM 6065 C C . ILE B 1 331 ? -10.938 8.492 13.258 1 97.38 331 ILE B C 1
ATOM 6067 O O . ILE B 1 331 ? -11.633 8.25 14.25 1 97.38 331 ILE B O 1
ATOM 6071 N N . VAL B 1 332 ? -9.781 9.031 13.328 1 93.62 332 VAL B N 1
ATOM 6072 C CA . VAL B 1 332 ? -9.328 9.703 14.539 1 93.62 332 VAL B CA 1
ATOM 6073 C C . VAL B 1 332 ? -9.391 11.211 14.352 1 93.62 332 VAL B C 1
ATOM 6075 O O . VAL B 1 332 ? -8.594 11.781 13.602 1 93.62 332 VAL B O 1
ATOM 6078 N N . GLU B 1 333 ? -10.367 11.805 14.961 1 92.44 333 GLU B N 1
ATOM 6079 C CA . GLU B 1 333 ? -10.461 13.266 14.953 1 92.44 333 GLU B CA 1
ATOM 6080 C C . GLU B 1 333 ? -9.445 13.891 15.906 1 92.44 333 GLU B C 1
ATOM 6082 O O . GLU B 1 333 ? -9.414 13.57 17.094 1 92.44 333 GLU B O 1
ATOM 6087 N N . LYS B 1 334 ? -8.648 14.727 15.359 1 89.31 334 LYS B N 1
ATOM 6088 C CA . LYS B 1 334 ? -7.59 15.297 16.188 1 89.31 334 LYS B CA 1
ATOM 6089 C C . LYS B 1 334 ? -7.965 16.688 16.672 1 89.31 334 LYS B C 1
ATOM 6091 O O . LYS B 1 334 ? -7.32 17.672 16.312 1 89.31 334 LYS B O 1
ATOM 6096 N N . GLY B 1 335 ? -8.945 16.797 17.578 1 90.31 335 GLY B N 1
ATOM 6097 C CA . GLY B 1 335 ? -9.375 18.047 18.172 1 90.31 335 GLY B CA 1
ATOM 6098 C C . GLY B 1 335 ? -10.844 18.359 17.938 1 90.31 335 GLY B C 1
ATOM 6099 O O . GLY B 1 335 ? -11.539 17.594 17.25 1 90.31 335 GLY B O 1
ATOM 6100 N N . PRO B 1 336 ? -11.297 19.406 18.469 1 93.56 336 PRO B N 1
ATOM 6101 C CA . PRO B 1 336 ? -12.703 19.781 18.312 1 93.56 336 PRO B CA 1
ATOM 6102 C C . PRO B 1 336 ? -13.016 20.297 16.906 1 93.56 336 PRO B C 1
ATOM 6104 O O . PRO B 1 336 ? -12.148 20.875 16.25 1 93.56 336 PRO B O 1
ATOM 6107 N N . LEU B 1 337 ? -14.289 20.109 16.562 1 94.31 337 LEU B N 1
ATOM 6108 C CA . LEU B 1 337 ? -14.742 20.547 15.25 1 94.31 337 LEU B CA 1
ATOM 6109 C C . LEU B 1 337 ? -15.617 21.797 15.367 1 94.31 337 LEU B C 1
ATOM 6111 O O . LEU B 1 337 ? -15.781 22.531 14.391 1 94.31 337 LEU B O 1
ATOM 6115 N N . ARG B 1 338 ? -16.094 21.969 16.531 1 95.44 338 ARG B N 1
ATOM 6116 C CA . ARG B 1 338 ? -17.016 23.062 16.844 1 95.44 338 ARG B CA 1
ATOM 6117 C C . ARG B 1 338 ? -16.703 23.688 18.188 1 95.44 338 ARG B C 1
ATOM 6119 O O . ARG B 1 338 ? -16.016 23.062 19.016 1 95.44 338 ARG B O 1
ATOM 6126 N N . ASP B 1 339 ? -17.172 24.875 18.281 1 96 339 ASP B N 1
ATOM 6127 C CA . ASP B 1 339 ? -17 25.5 19.594 1 96 339 ASP B CA 1
ATOM 6128 C C . ASP B 1 339 ? -18.094 25.047 20.562 1 96 339 ASP B C 1
ATOM 6130 O O . ASP B 1 339 ? -18.922 24.188 20.219 1 96 339 ASP B O 1
ATOM 6134 N N . TYR B 1 340 ? -18.078 25.578 21.797 1 94.88 340 TYR B N 1
ATOM 6135 C CA . TYR B 1 340 ? -18.969 25.125 22.859 1 94.88 340 TYR B CA 1
ATOM 6136 C C . TYR B 1 340 ? -20.422 25.391 22.5 1 94.88 340 TYR B C 1
ATOM 6138 O O . TYR B 1 340 ? -21.328 24.781 23.094 1 94.88 340 TYR B O 1
ATOM 6146 N N . MET B 1 341 ? -20.656 26.203 21.484 1 95.75 341 MET B N 1
ATOM 6147 C CA . MET B 1 341 ? -22.016 26.516 21.062 1 95.75 341 MET B CA 1
ATOM 6148 C C . MET B 1 341 ? -22.375 25.766 19.797 1 95.75 341 MET B C 1
ATOM 6150 O O . MET B 1 341 ? -23.438 25.984 19.219 1 95.75 341 MET B O 1
ATOM 6154 N N . GLY B 1 342 ? -21.453 24.984 19.297 1 94.5 342 GLY B N 1
ATOM 6155 C CA . GLY B 1 342 ? -21.719 24.188 18.094 1 94.5 342 GLY B CA 1
ATOM 6156 C C . GLY B 1 342 ? -21.359 24.922 16.812 1 94.5 342 GLY B C 1
ATOM 6157 O O . GLY B 1 342 ? -21.75 24.484 15.727 1 94.5 342 GLY B O 1
ATOM 6158 N N . ARG B 1 343 ? -20.734 26.031 16.969 1 94.62 343 ARG B N 1
ATOM 6159 C CA . ARG B 1 343 ? -20.359 26.828 15.805 1 94.62 343 ARG B CA 1
ATOM 6160 C C . ARG B 1 343 ? -18.969 26.453 15.305 1 94.62 343 ARG B C 1
ATOM 6162 O O . ARG B 1 343 ? -18.172 25.906 16.047 1 94.62 343 ARG B O 1
ATOM 6169 N N . PRO B 1 344 ? -18.656 26.797 14.016 1 96.5 344 PRO B N 1
ATOM 6170 C CA . PRO B 1 344 ? -17.312 26.547 13.508 1 96.5 344 PRO B CA 1
ATOM 6171 C C . PRO B 1 344 ? -16.234 27.25 14.328 1 96.5 344 PRO B C 1
ATOM 6173 O O . PRO B 1 344 ? -16.484 28.312 14.906 1 96.5 344 PRO B O 1
ATOM 6176 N N . LEU B 1 345 ? -15.102 26.641 14.367 1 97 345 LEU B N 1
ATOM 6177 C CA . LEU B 1 345 ? -13.984 27.203 15.117 1 97 345 LEU B CA 1
ATOM 6178 C C . LEU B 1 345 ? -13.352 28.359 14.352 1 97 345 LEU B C 1
ATOM 6180 O O . LEU B 1 345 ? -12.328 28.188 13.68 1 97 345 LEU B O 1
ATOM 6184 N N . ILE B 1 346 ? -13.883 29.547 14.492 1 97.31 346 ILE B N 1
ATOM 6185 C CA . ILE B 1 346 ? -13.461 30.719 13.742 1 97.31 346 ILE B CA 1
ATOM 6186 C C . ILE B 1 346 ? -13.383 31.922 14.672 1 97.31 346 ILE B C 1
ATOM 6188 O O . ILE B 1 346 ? -14.211 32.094 15.57 1 97.31 346 ILE B O 1
ATOM 6192 N N . THR B 1 347 ? -12.352 32.719 14.516 1 98 347 THR B N 1
ATOM 6193 C CA . THR B 1 347 ? -12.242 34 15.211 1 98 347 THR B CA 1
ATOM 6194 C C . THR B 1 347 ? -12.609 35.156 14.281 1 98 347 THR B C 1
ATOM 6196 O O . THR B 1 347 ? -12.062 35.281 13.18 1 98 347 THR B O 1
ATOM 6199 N N . ALA B 1 348 ? -13.516 36 14.742 1 97.38 348 ALA B N 1
ATOM 6200 C CA . ALA B 1 348 ? -13.961 37.125 13.922 1 97.38 348 ALA B CA 1
ATOM 6201 C C . ALA B 1 348 ? -12.836 38.125 13.695 1 97.38 348 ALA B C 1
ATOM 6203 O O . ALA B 1 348 ? -12.133 38.5 14.633 1 97.38 348 ALA B O 1
ATOM 6204 N N . THR B 1 349 ? -12.664 38.531 12.422 1 98 349 THR B N 1
ATOM 6205 C CA . THR B 1 349 ? -11.672 39.531 12.062 1 98 349 THR B CA 1
ATOM 6206 C C . THR B 1 349 ? -12.336 40.781 11.531 1 98 349 THR B C 1
ATOM 6208 O O . THR B 1 349 ? -11.953 41.312 10.477 1 98 349 THR B O 1
ATOM 6211 N N . ASN B 1 350 ? -13.289 41.219 12.219 1 96 350 ASN B N 1
ATOM 6212 C CA . ASN B 1 350 ? -14.016 42.438 11.922 1 96 350 ASN B CA 1
ATOM 6213 C C . ASN B 1 350 ? -14.336 43.219 13.195 1 96 350 ASN B C 1
ATOM 6215 O O . ASN B 1 350 ? -13.836 42.906 14.273 1 96 350 ASN B O 1
ATOM 6219 N N . ASP B 1 351 ? -15.18 44.219 13.078 1 94.31 351 ASP B N 1
ATOM 6220 C CA . ASP B 1 351 ? -15.398 45.188 14.148 1 94.31 351 ASP B CA 1
ATOM 6221 C C . ASP B 1 351 ? -16.156 44.562 15.312 1 94.31 351 ASP B C 1
ATOM 6223 O O . ASP B 1 351 ? -16.188 45.094 16.406 1 94.31 351 ASP B O 1
ATOM 6227 N N . SER B 1 352 ? -16.688 43.438 15.078 1 94.69 352 SER B N 1
ATOM 6228 C CA . SER B 1 352 ? -17.406 42.781 16.156 1 94.69 352 SER B CA 1
ATOM 6229 C C . SER B 1 352 ? -16.469 42.188 17.203 1 94.69 352 SER B C 1
ATOM 6231 O O . SER B 1 352 ? -16.875 41.875 18.312 1 94.69 352 SER B O 1
ATOM 6233 N N . ASN B 1 353 ? -15.242 42.062 16.859 1 96.06 353 ASN B N 1
ATOM 6234 C CA . ASN B 1 353 ? -14.188 41.594 17.75 1 96.06 353 ASN B CA 1
ATOM 6235 C C . ASN B 1 353 ? -13.203 42.688 18.094 1 96.06 353 ASN B C 1
ATOM 6237 O O . ASN B 1 3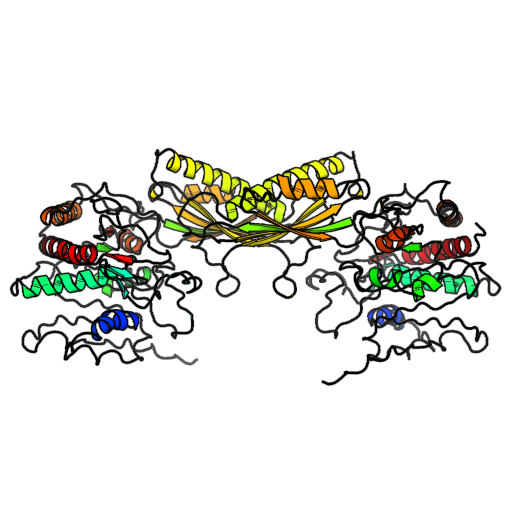53 ? -12.273 42.969 17.344 1 96.06 353 ASN B O 1
ATOM 6241 N N . PRO B 1 354 ? -13.359 43.25 19.203 1 94.88 354 PRO B N 1
ATOM 6242 C CA . PRO B 1 354 ? -12.477 44.375 19.547 1 94.88 354 PRO B CA 1
ATOM 6243 C C . PRO B 1 354 ? -11.008 43.969 19.594 1 94.88 354 PRO B C 1
ATOM 6245 O O . PRO B 1 354 ? -10.125 44.781 19.328 1 94.88 354 PRO B O 1
ATOM 6248 N N . TRP B 1 355 ? -10.773 42.719 19.938 1 95 355 TRP B N 1
ATOM 6249 C CA . TRP B 1 355 ? -9.391 42.25 20 1 95 355 TRP B CA 1
ATOM 6250 C C . TRP B 1 355 ? -8.734 42.312 18.625 1 95 355 TRP B C 1
ATOM 6252 O O . TRP B 1 355 ? -7.527 42.531 18.516 1 95 355 TRP B O 1
ATOM 6262 N N . TRP B 1 356 ? -9.523 42.188 17.578 1 97.19 356 TRP B N 1
ATOM 6263 C CA . TRP B 1 356 ? -9.008 42.281 16.219 1 97.19 356 TRP B CA 1
ATOM 6264 C C . TRP B 1 356 ? -8.5 43.688 15.922 1 97.19 356 TRP B C 1
ATOM 6266 O O . TRP B 1 356 ? -7.395 43.844 15.406 1 97.19 356 TRP B O 1
ATOM 6276 N N . ASN B 1 357 ? -9.234 44.625 16.297 1 96.25 357 ASN B N 1
ATOM 6277 C CA . ASN B 1 357 ? -8.859 46 16.031 1 96.25 357 ASN B CA 1
ATOM 6278 C C . ASN B 1 357 ? -7.598 46.406 16.781 1 96.25 357 ASN B C 1
ATOM 6280 O O . ASN B 1 357 ? -6.715 47.062 16.234 1 96.25 357 ASN B O 1
ATOM 6284 N N . VAL B 1 358 ? -7.562 45.969 18.031 1 95.94 358 VAL B N 1
ATOM 6285 C CA . VAL B 1 358 ? -6.406 46.312 18.859 1 95.94 358 VAL B CA 1
ATOM 6286 C C . VAL B 1 358 ? -5.156 45.625 18.281 1 95.94 358 VAL B C 1
ATOM 6288 O O . VAL B 1 358 ? -4.102 46.25 18.172 1 95.94 358 VAL B O 1
ATOM 6291 N N . PHE B 1 359 ? -5.316 44.438 17.922 1 97.19 359 PHE B N 1
ATOM 6292 C CA . PHE B 1 359 ? -4.211 43.656 17.359 1 97.19 359 PHE B CA 1
ATOM 6293 C C . PHE B 1 359 ? -3.734 44.281 16.062 1 97.19 359 PHE B C 1
ATOM 6295 O O . PHE B 1 359 ? -2.539 44.5 15.875 1 97.19 359 PHE B O 1
ATOM 6302 N N . LYS B 1 360 ? -4.66 44.531 15.164 1 97.75 360 LYS B N 1
ATOM 6303 C CA . LYS B 1 360 ? -4.355 45.125 13.859 1 97.75 360 LYS B CA 1
ATOM 6304 C C . LYS B 1 360 ? -3.664 46.469 14.008 1 97.75 360 LYS B C 1
ATOM 6306 O O . LYS B 1 360 ? -2.645 46.719 13.359 1 97.75 360 LYS B O 1
ATOM 6311 N N . ASP B 1 361 ? -4.184 47.25 14.867 1 97.06 361 ASP B N 1
ATOM 6312 C CA . ASP B 1 361 ? -3.623 48.594 15.094 1 97.06 361 ASP B CA 1
ATOM 6313 C C . ASP B 1 361 ? -2.207 48.5 15.664 1 97.06 361 ASP B C 1
ATOM 6315 O O . ASP B 1 361 ? -1.344 49.312 15.32 1 97.06 361 ASP B O 1
ATOM 6319 N N . ALA B 1 362 ? -2.008 47.531 16.562 1 97.25 362 ALA B N 1
ATOM 6320 C CA . ALA B 1 362 ? -0.693 47.344 17.172 1 97.25 362 ALA B CA 1
ATOM 6321 C C . ALA B 1 362 ? 0.351 46.969 16.125 1 97.25 362 ALA B C 1
ATOM 6323 O O . ALA B 1 362 ? 1.483 47.469 16.172 1 97.25 362 ALA B O 1
ATOM 6324 N N . VAL B 1 363 ? -0.004 46.156 15.195 1 97.94 363 VAL B N 1
ATOM 6325 C CA . VAL B 1 363 ? 0.907 45.75 14.133 1 97.94 363 VAL B CA 1
ATOM 6326 C C . VAL B 1 363 ? 1.204 46.938 13.219 1 97.94 363 VAL B C 1
ATOM 6328 O O . VAL B 1 363 ? 2.357 47.156 12.852 1 97.94 363 VAL B O 1
ATOM 6331 N N . GLU B 1 364 ? 0.208 47.688 12.945 1 96.62 364 GLU B N 1
ATOM 6332 C CA . GLU B 1 364 ? 0.364 48.844 12.062 1 96.62 364 GLU B CA 1
ATOM 6333 C C . GLU B 1 364 ? 1.185 49.969 12.734 1 96.62 364 GLU B C 1
ATOM 6335 O O . GLU B 1 364 ? 1.937 50.656 12.07 1 96.62 364 GLU B O 1
ATOM 6340 N N . ALA B 1 365 ? 1.013 50.062 13.992 1 96.12 365 ALA B N 1
ATOM 6341 C CA . ALA B 1 365 ? 1.695 51.125 14.758 1 96.12 365 ALA B CA 1
ATOM 6342 C C . ALA B 1 365 ? 3.209 50.938 14.688 1 96.12 365 ALA B C 1
ATOM 6344 O O . ALA B 1 365 ? 3.955 51.938 14.766 1 96.12 365 ALA B O 1
ATOM 6345 N N . CYS B 1 366 ? 3.678 49.812 14.508 1 94 366 CYS B N 1
ATOM 6346 C CA . CYS B 1 366 ? 5.117 49.594 14.438 1 94 366 CYS B CA 1
ATOM 6347 C C . CYS B 1 366 ? 5.574 49.406 12.992 1 94 366 CYS B C 1
ATOM 6349 O O . CYS B 1 366 ? 6.664 48.875 12.742 1 94 366 CYS B O 1
ATOM 6351 N N . GLY B 1 367 ? 4.711 49.719 12.078 1 94.62 367 GLY B N 1
ATOM 6352 C CA . GLY B 1 367 ? 5.102 49.781 10.68 1 94.62 367 GLY B CA 1
ATOM 6353 C C . GLY B 1 367 ? 4.77 48.531 9.922 1 94.62 367 GLY B C 1
ATOM 6354 O O . GLY B 1 367 ? 5.105 48.375 8.742 1 94.62 367 GLY B O 1
ATOM 6355 N N . GLY B 1 368 ? 4.094 47.594 10.609 1 96.25 368 GLY B N 1
ATOM 6356 C CA . GLY B 1 368 ? 3.705 46.375 9.938 1 96.25 368 GLY B CA 1
ATOM 6357 C C . GLY B 1 368 ? 2.406 46.5 9.164 1 96.25 368 GLY B C 1
ATOM 6358 O O . GLY B 1 368 ? 1.64 47.438 9.375 1 96.25 368 GLY B O 1
ATOM 6359 N N . VAL B 1 369 ? 2.279 45.562 8.148 1 97.19 369 VAL B N 1
ATOM 6360 C CA . VAL B 1 369 ? 1.036 45.438 7.398 1 97.19 369 VAL B CA 1
ATOM 6361 C C . VAL B 1 369 ? 0.578 43.969 7.398 1 97.19 369 VAL B C 1
ATOM 6363 O O . VAL B 1 369 ? 1.393 43.062 7.258 1 97.19 369 VAL B O 1
ATOM 6366 N N . LEU B 1 370 ? -0.711 43.781 7.598 1 97.19 370 LEU B N 1
ATOM 6367 C CA . LEU B 1 370 ? -1.27 42.438 7.609 1 97.19 370 LEU B CA 1
ATOM 6368 C C . LEU B 1 370 ? -1.845 42.094 6.246 1 97.19 370 LEU B C 1
ATOM 6370 O O . LEU B 1 370 ? -2.457 42.938 5.582 1 97.19 370 LEU B O 1
ATOM 6374 N N . GLU B 1 371 ? -1.602 40.875 5.871 1 95.88 371 GLU B N 1
ATOM 6375 C CA . GLU B 1 371 ? -2.361 40.312 4.758 1 95.88 371 GLU B CA 1
ATOM 6376 C C . GLU B 1 371 ? -3.811 40.031 5.152 1 95.88 371 GLU B C 1
ATOM 6378 O O . GLU B 1 371 ? -4.168 40.156 6.328 1 95.88 371 GLU B O 1
ATOM 6383 N N . LYS B 1 372 ? -4.629 39.812 4.078 1 95.38 372 LYS B N 1
ATOM 6384 C CA . LYS B 1 372 ? -5.977 39.344 4.398 1 95.38 372 LYS B CA 1
ATOM 6385 C C . LYS B 1 372 ? -5.941 38.125 5.32 1 95.38 372 LYS B C 1
ATOM 6387 O O . LYS B 1 372 ? -5.184 37.188 5.086 1 95.38 372 LYS B O 1
ATOM 6392 N N . PRO B 1 373 ? -6.664 38.188 6.406 1 97.56 373 PRO B N 1
ATOM 6393 C CA . PRO B 1 373 ? -6.676 37.031 7.316 1 97.56 373 PRO B CA 1
ATOM 6394 C C . PRO B 1 373 ? -6.996 35.719 6.605 1 97.56 373 PRO B C 1
ATOM 6396 O O . PRO B 1 373 ? -7.816 35.688 5.688 1 97.56 373 PRO B O 1
ATOM 6399 N N . GLU B 1 374 ? -6.383 34.656 7.059 1 96.88 374 GLU B N 1
ATOM 6400 C CA . GLU B 1 374 ? -6.512 33.406 6.34 1 96.88 374 GLU B CA 1
ATOM 6401 C C . GLU B 1 374 ? -6.73 32.25 7.301 1 96.88 374 GLU B C 1
ATOM 6403 O O . GLU B 1 374 ? -6.562 32.375 8.516 1 96.88 374 GLU B O 1
ATOM 6408 N N . ILE B 1 375 ? -7.262 31.156 6.711 1 97.44 375 ILE B N 1
ATOM 6409 C CA . ILE B 1 375 ? -7.301 29.875 7.418 1 97.44 375 ILE B CA 1
ATOM 6410 C C . ILE B 1 375 ? -5.945 29.188 7.312 1 97.44 375 ILE B C 1
ATOM 6412 O O . ILE B 1 375 ? -5.344 29.141 6.234 1 97.44 375 ILE B O 1
ATOM 6416 N N . LEU B 1 376 ? -5.477 28.75 8.398 1 95.69 376 LEU B N 1
ATOM 6417 C CA . LEU B 1 376 ? -4.227 28 8.383 1 95.69 376 LEU B CA 1
ATOM 6418 C C . LEU B 1 376 ? -4.426 26.625 7.766 1 95.69 376 LEU B C 1
ATOM 6420 O O . LEU B 1 376 ? -5.375 25.906 8.117 1 95.69 376 LEU B O 1
ATOM 6424 N N . SER B 1 377 ? -3.562 26.234 6.867 1 92.12 377 SER B N 1
ATOM 6425 C CA . SER B 1 377 ? -3.689 24.969 6.152 1 92.12 377 SER B CA 1
ATOM 6426 C C . SER B 1 377 ? -3.418 23.781 7.074 1 92.12 377 SER B C 1
ATOM 6428 O O . SER B 1 377 ? -3.908 22.672 6.832 1 92.12 377 SER B O 1
ATOM 6430 N N . SER B 1 378 ? -2.631 24.047 8.016 1 89.94 378 SER B N 1
ATOM 6431 C CA . SER B 1 378 ? -2.363 23.047 9.047 1 89.94 378 SER B CA 1
ATOM 6432 C C . SER B 1 378 ? -3.209 23.297 10.289 1 89.94 378 SER B C 1
ATOM 6434 O O . SER B 1 378 ? -4.359 23.734 10.188 1 89.94 378 SER B O 1
ATOM 6436 N N . THR B 1 379 ? -2.686 22.875 11.406 1 91.94 379 THR B N 1
ATOM 6437 C CA . THR B 1 379 ? -3.416 23.109 12.648 1 91.94 379 THR B CA 1
ATOM 6438 C C . THR B 1 379 ? -2.453 23.391 13.797 1 91.94 379 THR B C 1
ATOM 6440 O O . THR B 1 379 ? -1.286 23 13.742 1 91.94 379 THR B O 1
ATOM 6443 N N . THR B 1 380 ? -2.92 24.188 14.688 1 92 380 THR B N 1
ATOM 6444 C CA . THR B 1 380 ? -2.193 24.469 15.922 1 92 380 THR B CA 1
ATOM 6445 C C . THR B 1 380 ? -3.088 24.25 17.141 1 92 380 THR B C 1
ATOM 6447 O O . THR B 1 380 ? -4.191 23.703 17.016 1 92 380 THR B O 1
ATOM 6450 N N . ASP B 1 381 ? -2.566 24.609 18.312 1 92.94 381 ASP B N 1
ATOM 6451 C CA . ASP B 1 381 ? -3.33 24.422 19.547 1 92.94 381 ASP B CA 1
ATOM 6452 C C . ASP B 1 381 ? -4.418 25.484 19.688 1 92.94 381 ASP B C 1
ATOM 6454 O O . ASP B 1 381 ? -5.27 25.406 20.562 1 92.94 381 ASP B O 1
ATOM 6458 N N . ALA B 1 382 ? -4.434 26.438 18.766 1 95.44 382 ALA B N 1
ATOM 6459 C CA . ALA B 1 382 ? -5.453 27.484 18.766 1 95.44 382 ALA B CA 1
ATOM 6460 C C . ALA B 1 382 ? -6.855 26.891 18.75 1 95.44 382 ALA B C 1
ATOM 6462 O O . ALA B 1 382 ? -7.793 27.484 19.297 1 95.44 382 ALA B O 1
ATOM 6463 N N . ARG B 1 383 ? -6.973 25.719 18.203 1 95.5 383 ARG B N 1
ATOM 6464 C CA . ARG B 1 383 ? -8.281 25.078 18.062 1 95.5 383 ARG B CA 1
ATOM 6465 C C . ARG B 1 383 ? -8.906 24.812 19.422 1 95.5 383 ARG B C 1
ATOM 6467 O O . ARG B 1 383 ? -10.125 24.922 19.594 1 95.5 383 ARG B O 1
ATOM 6474 N N . TYR B 1 384 ? -8.133 24.469 20.391 1 95.62 384 TYR B N 1
ATOM 6475 C CA . TYR B 1 384 ? -8.648 24.156 21.719 1 95.62 384 TYR B CA 1
ATOM 6476 C C . TYR B 1 384 ? -9.117 25.422 22.438 1 95.62 384 TYR B C 1
ATOM 6478 O O . TYR B 1 384 ? -10.039 25.375 23.25 1 95.62 384 TYR B O 1
ATOM 6486 N N . ILE B 1 385 ? -8.484 26.562 22.094 1 96.38 385 ILE B N 1
ATOM 6487 C CA . ILE B 1 385 ? -8.875 27.844 22.672 1 96.38 385 ILE B CA 1
ATOM 6488 C C . ILE B 1 385 ? -10.156 28.344 22 1 96.38 385 ILE B C 1
ATOM 6490 O O . ILE B 1 385 ? -11.078 28.797 22.688 1 96.38 385 ILE B O 1
ATOM 6494 N N . ARG B 1 386 ? -10.18 28.188 20.766 1 97.19 386 ARG B N 1
ATOM 6495 C CA . ARG B 1 386 ? -11.367 28.594 20.016 1 97.19 386 ARG B CA 1
ATOM 6496 C C . ARG B 1 386 ? -12.586 27.797 20.438 1 97.19 386 ARG B C 1
ATOM 6498 O O . ARG B 1 386 ? -13.711 28.297 20.422 1 97.19 386 ARG B O 1
ATOM 6505 N N . GLN B 1 387 ? -12.352 26.547 20.766 1 96.94 387 GLN B N 1
ATOM 6506 C CA . GLN B 1 387 ? -13.445 25.703 21.25 1 96.94 387 GLN B CA 1
ATOM 6507 C C . GLN B 1 387 ? -14.164 26.344 22.422 1 96.94 387 GLN B C 1
ATOM 6509 O O . GLN B 1 387 ? -15.375 26.172 22.594 1 96.94 387 GLN B O 1
ATOM 6514 N N . LEU B 1 388 ? -13.477 27.172 23.219 1 96.62 388 LEU B N 1
ATOM 6515 C CA . LEU B 1 388 ? -14.023 27.828 24.406 1 96.62 388 LEU B CA 1
ATOM 6516 C C . LEU B 1 388 ? -14.664 29.172 24.062 1 96.62 388 LEU B C 1
ATOM 6518 O O . LEU B 1 388 ? -15.188 29.859 24.922 1 96.62 388 LEU B O 1
ATOM 6522 N N . GLY B 1 389 ? -14.586 29.531 22.797 1 95.75 389 GLY B N 1
ATOM 6523 C CA . GLY B 1 389 ? -15.156 30.797 22.359 1 95.75 389 GLY B CA 1
ATOM 6524 C C . GLY B 1 389 ? -14.234 31.984 22.594 1 95.75 389 GLY B C 1
ATOM 6525 O O . GLY B 1 389 ? -14.656 33.125 22.484 1 95.75 389 GLY B O 1
ATOM 6526 N N . ILE B 1 390 ? -12.969 31.688 22.906 1 95.5 390 ILE B N 1
ATOM 6527 C CA . ILE B 1 390 ? -12.008 32.75 23.156 1 95.5 390 ILE B CA 1
ATOM 6528 C C . ILE B 1 390 ? -11.375 33.188 21.844 1 95.5 390 ILE B C 1
ATOM 6530 O O . ILE B 1 390 ? -10.844 32.375 21.094 1 95.5 390 ILE B O 1
ATOM 6534 N N . PRO B 1 391 ? -11.484 34.5 21.516 1 96.31 391 PRO B N 1
ATOM 6535 C CA . PRO B 1 391 ? -10.828 34.969 20.297 1 96.31 391 PRO B CA 1
ATOM 6536 C C . PRO B 1 391 ? -9.336 34.625 20.266 1 96.31 391 PRO B C 1
ATOM 6538 O O . PRO B 1 391 ? -8.617 34.906 21.234 1 96.31 391 PRO B O 1
ATOM 6541 N N . THR B 1 392 ? -8.938 34.031 19.141 1 97.5 392 THR B N 1
ATOM 6542 C CA . THR B 1 392 ? -7.578 33.5 19 1 97.5 392 THR B CA 1
ATOM 6543 C C . THR B 1 392 ? -7.031 33.781 17.609 1 97.5 392 THR B C 1
ATOM 6545 O O . THR B 1 392 ? -7.699 33.5 16.609 1 97.5 392 THR B O 1
ATOM 6548 N N . PHE B 1 393 ? -5.812 34.344 17.516 1 97.75 393 PHE B N 1
ATOM 6549 C CA . PHE B 1 393 ? -5.148 34.531 16.234 1 97.75 393 PHE B CA 1
ATOM 6550 C C . PHE B 1 393 ? -3.834 33.781 16.188 1 97.75 393 PHE B C 1
ATOM 6552 O O . PHE B 1 393 ? -3.123 33.688 17.188 1 97.75 393 PHE B O 1
ATOM 6559 N N . GLY B 1 394 ? -3.631 33.125 15.047 1 97.25 394 GLY B N 1
ATOM 6560 C CA . GLY B 1 394 ? -2.277 32.688 14.75 1 97.25 394 GLY B CA 1
ATOM 6561 C C . GLY B 1 394 ? -1.425 33.75 14.109 1 97.25 394 GLY B C 1
ATOM 6562 O O . GLY B 1 394 ? -1.825 34.344 13.109 1 97.25 394 GLY B O 1
ATOM 6563 N N . PHE B 1 395 ? -0.218 33.969 14.742 1 97.38 395 PHE B N 1
ATOM 6564 C CA . PHE B 1 395 ? 0.589 35.094 14.234 1 97.38 395 PHE B CA 1
ATOM 6565 C C . PHE B 1 395 ? 2.062 34.875 14.562 1 97.38 395 PHE B C 1
ATOM 6567 O O . PHE B 1 395 ? 2.408 34.469 15.672 1 97.38 395 PHE B O 1
ATOM 6574 N N . SER B 1 396 ? 2.834 34.969 13.586 1 96.19 396 SER B N 1
ATOM 6575 C CA . SER B 1 396 ? 4.285 35.031 13.695 1 96.19 396 SER B CA 1
ATOM 6576 C C . SER B 1 396 ? 4.859 36.156 12.852 1 96.19 396 SER B C 1
ATOM 6578 O O . SER B 1 396 ? 4.664 36.188 11.633 1 96.19 396 SER B O 1
ATOM 6580 N N . PRO B 1 397 ? 5.527 37.094 13.461 1 96.94 397 PRO B N 1
ATOM 6581 C CA . PRO B 1 397 ? 6.027 38.25 12.711 1 96.94 397 PRO B CA 1
ATOM 6582 C C . PRO B 1 397 ? 7.238 37.906 11.852 1 96.94 397 PRO B C 1
ATOM 6584 O O . PRO B 1 397 ? 8.344 38.375 12.117 1 96.94 397 PRO B O 1
ATOM 6587 N N . MET B 1 398 ? 7 37.156 10.797 1 97.25 398 MET B N 1
ATOM 6588 C CA . MET B 1 398 ? 8.031 36.75 9.844 1 97.25 398 MET B CA 1
ATOM 6589 C C . MET B 1 398 ? 7.621 37.125 8.422 1 97.25 398 MET B C 1
ATOM 6591 O O . MET B 1 398 ? 7.035 36.312 7.707 1 97.25 398 MET B O 1
ATOM 6595 N N . LYS B 1 399 ? 7.891 38.375 8.023 1 96.69 399 LYS B N 1
ATOM 6596 C CA . LYS B 1 399 ? 7.648 38.781 6.641 1 96.69 399 LYS B CA 1
ATOM 6597 C C . LYS B 1 399 ? 8.906 38.625 5.793 1 96.69 399 LYS B C 1
ATOM 6599 O O . LYS B 1 399 ? 9.992 38.406 6.32 1 96.69 399 LYS B O 1
ATOM 6604 N N . ASN B 1 400 ? 8.797 38.594 4.48 1 96.81 400 ASN B N 1
ATOM 6605 C CA . ASN B 1 400 ? 9.906 38.438 3.553 1 96.81 400 ASN B CA 1
ATOM 6606 C C . ASN B 1 400 ? 10.742 37.219 3.898 1 96.81 400 ASN B C 1
ATOM 6608 O O . ASN B 1 400 ? 11.977 37.281 3.924 1 96.81 400 ASN B O 1
ATOM 6612 N N . THR B 1 401 ? 10.078 36.125 4.258 1 96.56 401 THR B N 1
ATOM 6613 C CA . THR B 1 401 ? 10.734 34.906 4.734 1 96.56 401 THR B CA 1
ATOM 6614 C C . THR B 1 401 ? 10.219 33.688 3.99 1 96.56 401 THR B C 1
ATOM 6616 O O . THR B 1 401 ? 9.008 33.469 3.902 1 96.56 401 THR B O 1
ATOM 6619 N N . GLN B 1 402 ? 11.156 32.969 3.463 1 94.19 402 GLN B N 1
ATOM 6620 C CA . GLN B 1 402 ? 10.773 31.688 2.859 1 94.19 402 GLN B CA 1
ATOM 6621 C C . GLN B 1 402 ? 10.148 30.75 3.893 1 94.19 402 GLN B C 1
ATOM 6623 O O . GLN B 1 402 ? 10.602 30.688 5.035 1 94.19 402 GLN B O 1
ATOM 6628 N N . ILE B 1 403 ? 9.094 30.094 3.441 1 89.62 403 ILE B N 1
ATOM 6629 C CA . ILE B 1 403 ? 8.43 29.172 4.348 1 89.62 403 ILE B CA 1
ATOM 6630 C C . ILE B 1 403 ? 9.211 27.859 4.398 1 89.62 403 ILE B C 1
ATOM 6632 O O . ILE B 1 403 ? 9.242 27.109 3.418 1 89.62 403 ILE B O 1
ATOM 6636 N N . LEU B 1 404 ? 9.789 27.547 5.531 1 85.31 404 LEU B N 1
ATOM 6637 C CA . LEU B 1 404 ? 10.688 26.406 5.629 1 85.31 404 LEU B CA 1
ATOM 6638 C C . LEU B 1 404 ? 10.32 25.531 6.828 1 85.31 404 LEU B C 1
ATOM 6640 O O . LEU B 1 404 ? 11.094 24.672 7.23 1 85.31 404 LEU B O 1
ATOM 6644 N N . LEU B 1 405 ? 9.125 25.781 7.352 1 78.31 405 LEU B N 1
ATOM 6645 C CA . LEU B 1 405 ? 8.719 24.953 8.484 1 78.31 405 LEU B CA 1
ATOM 6646 C C . LEU B 1 405 ? 8.648 23.484 8.078 1 78.31 405 LEU B C 1
ATOM 6648 O O . LEU B 1 405 ? 8.188 23.172 6.984 1 78.31 405 LEU B O 1
ATOM 6652 N N . HIS B 1 406 ? 9.188 22.578 8.82 1 69.69 406 HIS B N 1
ATOM 6653 C CA . HIS B 1 406 ? 9.188 21.141 8.641 1 69.69 406 HIS B CA 1
ATOM 6654 C C . HIS B 1 406 ? 10.047 20.734 7.449 1 69.69 406 HIS B C 1
ATOM 6656 O O . HIS B 1 406 ? 9.93 19.609 6.949 1 69.69 406 HIS B O 1
ATOM 6662 N N . ASP B 1 407 ? 10.75 21.609 6.945 1 75.25 407 ASP B N 1
ATOM 6663 C CA . ASP B 1 407 ? 11.688 21.312 5.863 1 75.25 407 ASP B CA 1
ATOM 6664 C C . ASP B 1 407 ? 13.117 21.203 6.387 1 75.25 407 ASP B C 1
ATOM 6666 O O . ASP B 1 407 ? 13.406 21.609 7.516 1 75.25 407 ASP B O 1
ATOM 6670 N N . HIS B 1 408 ? 13.922 20.609 5.504 1 77.5 408 HIS B N 1
ATOM 6671 C CA . HIS B 1 408 ? 15.352 20.672 5.793 1 77.5 408 HIS B CA 1
ATOM 6672 C C . HIS B 1 408 ? 15.883 22.094 5.633 1 77.5 408 HIS B C 1
ATOM 6674 O O . HIS B 1 408 ? 15.312 22.891 4.891 1 77.5 408 HIS B O 1
ATOM 6680 N N . ASN B 1 409 ? 16.891 22.422 6.508 1 86.94 409 ASN B N 1
ATOM 6681 C CA . ASN B 1 409 ? 17.594 23.703 6.414 1 86.94 409 ASN B CA 1
ATOM 6682 C C . ASN B 1 409 ? 16.688 24.859 6.805 1 86.94 409 ASN B C 1
ATOM 6684 O O . ASN B 1 409 ? 16.641 25.891 6.117 1 86.94 409 ASN B O 1
ATOM 6688 N N . GLU B 1 410 ? 15.891 24.531 7.801 1 88.44 410 GLU B N 1
ATOM 6689 C CA . GLU B 1 410 ? 15.094 25.609 8.383 1 88.44 410 GLU B CA 1
ATOM 6690 C C . GLU B 1 410 ? 15.984 26.734 8.914 1 88.44 410 GLU B C 1
ATOM 6692 O O . GLU B 1 410 ? 16.984 26.469 9.586 1 88.44 410 GLU B O 1
ATOM 6697 N N . TYR B 1 411 ? 15.664 27.984 8.5 1 92.81 411 TYR B N 1
ATOM 6698 C CA . TYR B 1 411 ? 16.406 29.125 9.031 1 92.81 411 TYR B CA 1
ATOM 6699 C C . TYR B 1 411 ? 15.516 30.344 9.18 1 92.81 411 TYR B C 1
ATOM 6701 O O . TYR B 1 411 ? 14.406 30.375 8.641 1 92.81 411 TYR B O 1
ATOM 6709 N N . LEU B 1 412 ? 15.914 31.281 9.992 1 95.06 412 LEU B N 1
ATOM 6710 C CA . LEU B 1 412 ? 15.312 32.594 10.125 1 95.06 412 LEU B CA 1
ATOM 6711 C C . LEU B 1 412 ? 16.391 33.688 10.094 1 95.06 412 LEU B C 1
ATOM 6713 O O . LEU B 1 412 ? 17.406 33.594 10.766 1 95.06 412 LEU B O 1
ATOM 6717 N N . GLU B 1 413 ? 16.172 34.688 9.266 1 96.81 413 GLU B N 1
ATOM 6718 C CA . GLU B 1 413 ? 17.125 35.781 9.219 1 96.81 413 GLU B CA 1
ATOM 6719 C C . GLU B 1 413 ? 17.141 36.562 10.531 1 96.81 413 GLU B C 1
ATOM 6721 O O . GLU B 1 413 ? 16.078 36.812 11.109 1 96.81 413 GLU B O 1
ATOM 6726 N N . GLU B 1 414 ? 18.312 36.969 10.938 1 94.44 414 GLU B N 1
ATOM 6727 C CA . GLU B 1 414 ? 18.484 37.719 12.188 1 94.44 414 GLU B CA 1
ATOM 6728 C C . GLU B 1 414 ? 17.641 38.969 12.188 1 94.44 414 GLU B C 1
ATOM 6730 O O . GLU B 1 414 ? 17.031 39.312 13.195 1 94.44 414 GLU B O 1
ATOM 6735 N N . THR B 1 415 ? 17.609 39.656 11.109 1 96.19 415 THR B N 1
ATOM 6736 C CA . THR B 1 415 ? 16.875 40.906 11.016 1 96.19 415 THR B CA 1
ATOM 6737 C C . THR B 1 415 ? 15.383 40.688 11.188 1 96.19 415 THR B C 1
ATOM 6739 O O . THR B 1 415 ? 14.688 41.5 11.805 1 96.19 415 THR B O 1
ATOM 6742 N N . VAL B 1 416 ? 14.93 39.594 10.672 1 97 416 VAL B N 1
ATOM 6743 C CA . VAL B 1 416 ? 13.516 39.25 10.805 1 97 416 VAL B CA 1
ATOM 6744 C C . VAL B 1 416 ? 13.211 38.875 12.258 1 97 416 VAL B C 1
ATOM 6746 O O . VAL B 1 416 ? 12.18 39.312 12.805 1 97 416 VAL B O 1
ATOM 6749 N N . PHE B 1 417 ? 14.125 38.125 12.836 1 96 417 PHE B N 1
ATOM 6750 C CA . PHE B 1 417 ? 13.969 37.75 14.234 1 96 417 PHE B CA 1
ATOM 6751 C C . PHE B 1 417 ? 13.891 39 15.125 1 96 417 PHE B C 1
ATOM 6753 O O . PHE B 1 417 ? 13 39.094 15.969 1 96 417 PHE B O 1
ATOM 6760 N N . LEU B 1 418 ? 14.734 39.969 14.93 1 95.94 418 LEU B N 1
ATOM 6761 C CA . LEU B 1 418 ? 14.805 41.156 15.75 1 95.94 418 LEU B CA 1
ATOM 6762 C C . LEU B 1 418 ? 13.594 42.062 15.508 1 95.94 418 LEU B C 1
ATOM 6764 O O . LEU B 1 418 ? 13.07 42.656 16.453 1 95.94 418 LEU B O 1
ATOM 6768 N N . GLU B 1 419 ? 13.219 42.094 14.305 1 97.25 419 GLU B N 1
ATOM 6769 C CA . GLU B 1 419 ? 12.008 42.844 14.008 1 97.25 419 GLU B CA 1
ATOM 6770 C C . GLU B 1 419 ? 10.797 42.281 14.727 1 97.25 419 GLU B C 1
ATOM 6772 O O . GLU B 1 419 ? 9.922 43 15.172 1 97.25 419 GLU B O 1
ATOM 6777 N N . GLY B 1 420 ? 10.758 41 14.773 1 97.62 420 GLY B N 1
ATOM 6778 C CA . GLY B 1 420 ? 9.672 40.344 15.461 1 97.62 420 GLY B CA 1
ATOM 6779 C C . GLY B 1 420 ? 9.562 40.719 16.922 1 97.62 420 GLY B C 1
ATOM 6780 O O . GLY B 1 420 ? 8.453 40.844 17.469 1 97.62 420 GLY B O 1
ATOM 6781 N N . ILE B 1 421 ? 10.68 40.938 17.531 1 94.81 421 ILE B N 1
ATOM 6782 C CA . ILE B 1 421 ? 10.688 41.375 18.922 1 94.81 421 ILE B CA 1
ATOM 6783 C C . ILE B 1 421 ? 9.977 42.719 19.047 1 94.81 421 ILE B C 1
ATOM 6785 O O . ILE B 1 421 ? 9.133 42.906 19.938 1 94.81 421 ILE B O 1
ATOM 6789 N N . LYS B 1 422 ? 10.227 43.594 18.141 1 97.06 422 LYS B N 1
ATOM 6790 C CA . LYS B 1 422 ? 9.625 44.938 18.156 1 97.06 422 LYS B CA 1
ATOM 6791 C C . LYS B 1 422 ? 8.117 44.844 17.938 1 97.06 422 LYS B C 1
ATOM 6793 O O . LYS B 1 422 ? 7.348 45.594 18.547 1 97.06 422 LYS B O 1
ATOM 6798 N N . VAL B 1 423 ? 7.77 44.031 17.078 1 98.06 423 VAL B N 1
ATOM 6799 C CA . VAL B 1 423 ? 6.352 43.875 16.781 1 98.06 423 VAL B CA 1
ATOM 6800 C C . VAL B 1 423 ? 5.625 43.344 18.031 1 98.06 423 VAL B C 1
ATOM 6802 O O . VAL B 1 423 ? 4.566 43.875 18.391 1 98.06 423 VAL B O 1
ATOM 6805 N N . TYR B 1 424 ? 6.223 42.406 18.688 1 96.81 424 TYR B N 1
ATOM 6806 C CA . TYR B 1 424 ? 5.59 41.875 19.891 1 96.81 424 TYR B CA 1
ATOM 6807 C C . TYR B 1 424 ? 5.574 42.875 21.016 1 96.81 424 TYR B C 1
ATOM 6809 O O . TYR B 1 424 ? 4.66 42.875 21.844 1 96.81 424 TYR B O 1
ATOM 6817 N N . GLU B 1 425 ? 6.57 43.75 21.062 1 95.12 425 GLU B N 1
ATOM 6818 C CA . GLU B 1 425 ? 6.508 44.844 22.031 1 95.12 425 GLU B CA 1
ATOM 6819 C C . GLU B 1 425 ? 5.25 45.688 21.844 1 95.12 425 GLU B C 1
ATOM 6821 O O . GLU B 1 425 ? 4.539 45.969 22.797 1 95.12 425 GLU B O 1
ATOM 6826 N N . SER B 1 426 ? 5.062 46 20.594 1 97.12 426 SER B N 1
ATOM 6827 C CA . SER B 1 426 ? 3.896 46.812 20.266 1 97.12 426 SER B CA 1
ATOM 6828 C C . SER B 1 426 ? 2.6 46.062 20.578 1 97.12 426 SER B C 1
ATOM 6830 O O . SER B 1 426 ? 1.676 46.656 21.156 1 97.12 426 SER B O 1
ATOM 6832 N N . ILE B 1 427 ? 2.496 44.812 20.25 1 96.75 427 ILE B N 1
ATOM 6833 C CA . ILE B 1 427 ? 1.299 44 20.422 1 96.75 427 ILE B CA 1
ATOM 6834 C C . ILE B 1 427 ? 1.017 43.812 21.906 1 96.75 427 ILE B C 1
ATOM 6836 O O . ILE B 1 427 ? -0.109 44.031 22.359 1 96.75 427 ILE B O 1
ATOM 6840 N N . ILE B 1 428 ? 2.051 43.5 22.625 1 92.56 428 ILE B N 1
ATOM 6841 C CA . ILE B 1 428 ? 1.9 43.219 24.062 1 92.56 428 ILE B CA 1
ATOM 6842 C C . ILE B 1 428 ? 1.443 44.5 24.781 1 92.56 428 ILE B C 1
ATOM 6844 O O . ILE B 1 428 ? 0.503 44.469 25.578 1 92.56 428 ILE B O 1
ATOM 6848 N N . LYS B 1 429 ? 2.006 45.594 24.453 1 93.38 429 LYS B N 1
ATOM 6849 C CA . LYS B 1 429 ? 1.636 46.875 25.078 1 93.38 429 LYS B CA 1
ATOM 6850 C C . LYS B 1 429 ? 0.188 47.25 24.766 1 93.38 429 LYS B C 1
ATOM 6852 O O . LYS B 1 429 ? -0.557 47.656 25.656 1 93.38 429 LYS B O 1
ATOM 6857 N N . SER B 1 430 ? -0.134 47.062 23.562 1 93.94 430 SER B N 1
ATOM 6858 C CA . SER B 1 430 ? -1.471 47.438 23.141 1 93.94 430 SER B CA 1
ATOM 6859 C C . SER B 1 430 ? -2.535 46.531 23.719 1 93.94 430 SER B C 1
ATOM 6861 O O . SER B 1 430 ? -3.537 46.969 24.266 1 93.94 430 SER B O 1
ATOM 6863 N N . LEU B 1 431 ? -2.355 45.219 23.672 1 91.62 431 LEU B N 1
ATOM 6864 C CA . LEU B 1 431 ? -3.35 44.25 24.109 1 91.62 431 LEU B CA 1
ATOM 6865 C C . LEU B 1 431 ? -3.482 44.281 25.641 1 91.62 431 LEU B C 1
ATOM 6867 O O . LEU B 1 431 ? -4.586 44.125 26.172 1 91.62 431 LEU B O 1
ATOM 6871 N N . SER B 1 432 ? -2.387 44.469 26.266 1 87.44 432 SER B N 1
ATOM 6872 C CA . SER B 1 432 ? -2.418 44.406 27.734 1 87.44 432 SER B CA 1
ATOM 6873 C C . SER B 1 432 ? -2.984 45.688 28.312 1 87.44 432 SER B C 1
ATOM 6875 O O . SER B 1 432 ? -3.367 45.719 29.484 1 87.44 432 SER B O 1
ATOM 6877 N N . SER B 1 433 ? -3.084 46.719 27.5 1 84.81 433 SER B N 1
ATOM 6878 C CA . SER B 1 433 ? -3.574 48 27.969 1 84.81 433 SER B CA 1
ATOM 6879 C C . SER B 1 433 ? -4.965 48.312 27.422 1 84.81 433 SER B C 1
ATOM 6881 O O . SER B 1 433 ? -5.531 49.375 27.703 1 84.81 433 SER B O 1
ATOM 6883 N N . PHE B 1 434 ? -5.484 47.438 26.812 1 85.44 434 PHE B N 1
ATOM 6884 C CA . PHE B 1 434 ? -6.781 47.625 26.172 1 85.44 434 PHE B CA 1
ATOM 6885 C C . PHE B 1 434 ? -7.906 47.469 27.188 1 85.44 434 PHE B C 1
ATOM 6887 O O . PHE B 1 434 ? -8.023 46.469 27.859 1 85.44 434 PHE B O 1
ATOM 6894 N N . GLU B 1 435 ? -8.805 48.5 27.312 1 79.12 435 GLU B N 1
ATOM 6895 C CA . GLU B 1 435 ? -9.859 48.562 28.312 1 79.12 435 GLU B CA 1
ATOM 6896 C C . GLU B 1 435 ? -11.133 47.875 27.828 1 79.12 435 GLU B C 1
ATOM 6898 O O . GLU B 1 435 ? -11.961 47.438 28.625 1 79.12 435 GLU B O 1
ATOM 6903 N N . GLY B 1 436 ? -11.297 47.438 26.594 1 69.5 436 GLY B N 1
ATOM 6904 C CA . GLY B 1 436 ? -12.531 46.844 26.094 1 69.5 436 GLY B CA 1
ATOM 6905 C C . GLY B 1 436 ? -12.672 45.375 26.422 1 69.5 436 GLY B C 1
ATOM 6906 O O . GLY B 1 436 ? -11.719 44.719 26.859 1 69.5 436 GLY B O 1
#

Secondary structure (DSSP, 8-state):
-------------B-SSS-TT---S--B------HHHHHHHHGGGSSS---SSTTTT--GGGGSS-------SS--SSPEEEEEE-----S-SSS---SS-----GGG-SS-TTS-EEPTTSEEE-TTTTTTHHHHHHHHHHHHHHHHH-TT---SS-EEEEE-S-GGGTSIIIIIHHHHSHHHHHH-EEEEEE-----SSSSB-EEEEEPEEEEEEEEEE---EETT---SS-HHHHHHHHHHHHHHHHHHHHHHHHTTSS-GGGS-EEEEEEEEES-B-GGG-B-SSEE-SEEEEEEEEEE-TTS-HHHHHHHIIIIIS-GGGTEEEEEEE-S-SB-TTS-BS----STT-HHHHHHHHHHHHTT--BPPPEEESS--THHHHHTTT--EEEE----S----TTSTT-EEEHHHHHHHHHHHHHHHHHHHT---/-------------B-SSS-TT---S--B------HHHHHHHHGGGSSS---SSTTTT--GGGGSS-------SS--SSPEEEEEE-----S-SSS---SS-----GGG-SS-TTS-EEPTTSEEE-TTTTTTHHHHHHHHHHHHHHHHH-TT---SS-EEEEE-S-GGGTSIIIIIHHHHSHHHHHH-EEEEEE-----SSSSB-EEEEEPEEEEEEEEEE---EETT---SS-HHHHHHHHHHHHHHHHHHHHHHHHTTSS-GGGS-EEEEEEEEES-B-GGG-B-SSEE-SEEEEEEEEEE-TTS-HHHHHHHIIIIIS-GGGTEEEEEEE-S-SB-TTS-BS----STT-HHHHHHHHHHHHTT--BPPPEEESS--THHHHHTTT--EEEE----S----TTSTT-EEEHHHHHHHHHHHHHHHHHHHT---

InterPro domains:
  IPR002933 Peptidase M20 [PF01546] (108-429)
  IPR010159 N-acyl-L-amino-acid amidohydrolase [TIGR01880] (107-434)
  IPR011650 Peptidase M20, dimerisation domain [PF07687] (215-319)
  IPR052083 Aminoacylase-1 peptidase M20A [PTHR45892] (105-435)

Solvent-accessible surface area (backbone atoms only — not comparable to full-atom values): 46933 Å² total; per-residue (Å²): 136,83,82,80,80,81,86,82,83,80,79,61,74,50,69,70,83,56,67,80,81,67,67,65,78,44,39,53,34,73,61,74,49,48,62,59,63,49,43,60,63,42,60,64,42,71,69,64,85,76,77,82,78,80,72,76,72,76,61,83,81,57,39,74,69,86,46,76,33,77,32,60,52,42,76,46,93,37,49,14,31,46,27,60,33,71,45,69,78,45,73,73,86,48,94,64,60,53,73,65,66,61,72,64,66,74,80,66,36,90,52,64,52,85,62,52,48,65,47,94,86,37,37,27,31,14,73,28,35,63,64,52,54,46,54,52,52,25,53,52,51,14,52,51,49,48,44,69,76,35,75,79,69,71,60,64,24,11,56,29,68,26,47,34,32,48,54,88,78,48,12,66,90,18,47,52,50,44,67,70,32,70,67,44,58,70,43,38,60,58,42,37,51,32,72,46,46,55,15,73,41,87,31,28,41,36,23,32,31,43,18,41,44,29,42,37,39,41,37,14,43,26,65,59,43,56,20,66,60,85,74,80,67,25,2,58,59,38,37,50,54,24,50,51,48,46,49,52,52,30,49,57,38,47,46,36,34,75,72,62,77,37,55,72,24,70,34,57,40,58,32,66,11,32,33,42,30,40,46,79,41,79,93,86,35,60,44,55,60,35,27,31,40,44,22,37,41,31,27,13,28,30,37,23,57,86,57,61,66,68,60,52,52,48,43,42,49,66,63,41,31,26,61,94,58,43,23,42,71,48,77,47,70,48,65,74,75,36,18,84,84,68,40,56,40,65,31,69,85,44,86,88,27,61,67,38,54,48,49,53,49,20,39,41,72,73,72,44,46,73,44,80,71,35,52,32,52,50,69,65,64,52,55,56,46,26,26,73,68,34,47,39,36,21,45,31,66,27,41,64,24,77,80,35,68,96,43,73,68,18,45,33,45,48,69,43,54,54,50,28,20,54,43,42,34,39,36,51,56,43,61,27,54,52,87,121,139,84,83,80,79,82,84,82,84,81,80,63,77,52,70,72,84,55,66,79,81,68,65,65,76,44,39,56,33,74,62,74,49,50,61,60,63,49,42,59,62,43,59,62,45,69,68,63,84,78,77,80,76,81,73,76,74,76,62,82,80,58,45,75,69,88,46,77,30,77,32,60,52,41,78,45,93,38,48,14,31,45,25,60,34,70,46,68,76,59,66,75,88,49,93,63,64,53,74,64,67,60,72,61,64,76,81,66,38,90,52,64,51,83,63,49,48,65,46,96,88,37,37,29,32,14,73,28,35,63,64,52,53,44,56,52,52,26,53,53,50,13,51,52,50,48,44,69,76,35,74,80,70,72,60,64,26,11,56,30,68,25,46,34,32,48,55,90,79,48,12,65,88,17,47,51,49,43,66,69,32,70,68,43,58,70,43,37,59,60,44,36,52,32,72,46,46,55,14,74,42,87,30,28,42,38,22,32,31,41,18,42,45,29,43,37,36,40,36,13,42,27,65,57,42,55,19,64,60,85,75,82,65,25,1,58,59,39,36,49,55,24,51,52,50,45,48,52,54,31,49,57,39,47,47,34,34,76,72,62,77,37,54,73,26,68,35,58,41,58,32,66,11,32,34,43,31,38,45,79,41,77,94,84,35,58,43,55,60,36,27,29,40,44,23,36,40,32,28,15,29,30,37,21,56,88,55,60,66,67,60,51,50,49,41,40,47,66,62,41,33,26,59,92,59,43,23,43,71,49,75,46,70,48,63,74,75,36,19,84,83,68,40,56,41,65,30,69,84,44,87,89,26,63,67,38,54,48,48,53,49,21,38,42,73,72,71,44,46,73,43,81,71,36,52,32,52,49,70,67,64,53,55,57,44,27,25,73,68,34,47,39,37,20,45,30,67,27,42,64,26,76,78,36,69,96,43,74,68,18,45,34,45,50,70,42,54,55,49,27,19,53,44,41,35,38,34,50,55,43,62,27,54,52,87,122

Foldseek 3Di:
DDPPDDPDPDQDQPQPPDPPPCSDQQRQRPLQQPCLVVLVVCVVPPPDCPDDDDPPPHDNPSQDDFCFRFGQRAPAPAQEEEEEAARAGDDDPPVCPPQLPPPPDCVQFPDRQSNQDADPQQKGHHQCQWVHVLVVVLLVLLVVVLCVVPVPDHFNHTYHYHYWHDFSPQQVVTLLVVCVDPSVVVSNHQEYEYADFAAQAQAWAKAFAAWWKKKKKKKAFADKD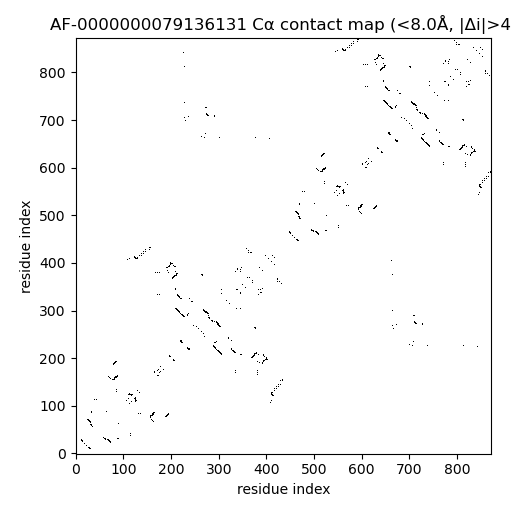WQVDDDPLARVVLLVQLVVQLVVVQVVQVVCCVVPVDPLRAGKHWAWDDKDFADDDPPRDGDNTMGGRMIMIITIIIGHLVDDVVVVVVCCDVPNADVVSRMDMDMDTSADQAAPVRHGLGADCDPVDVLNVLLQVLQVVLPHHHDDHHYHNHDGSVRSVSSHVRRYMHTFQHYSDDTANSHHRDIGGNVSSVVRSVSSSSSVSRNSRDPD/DDPPDDPDPDQDFPQPPDPPPCSDQQRQRDLQQDCLVVLLVCVVPPPDCPDDDDPPPHDNPSQDDQCFRFGFRAPAPAQEEEAEAARARDPDPPVCPPQLPPPPDCVQFPDRQSNQDADPQQKGHHQCQWVHVLVVVLLVLLVVVLCVVPVPDHFNHTYHYHYWYDFSPQQVVTLLVVCVDPSVVVSNHQEYEYADFAAQAQAWAKAFAAWWKKKKKKKAFADKDWQVDDDPLARVVLLVQLVVQLVVVQVVQVVCCVVPVDPLRAGKHWAWDDKDFADDDPPRDGDNTMGTRMIMIITIIIGHLVDDPVVVVVCCDVPNADVVSRMDMDMDTSADQAAPVRHGLGADCDPVDVLNVLLQVLQVVLPHHHDDHHYHNHDGSVRSVSSHVRRYMHTFQHYSDDTQNSHHRDIGGNVSSVVRSVSSSSNVSRNSRDPD

Organism: Lactuca saligna (NCBI:txid75948)

pLDDT: mean 76.33, std 28.69, range [15.6, 98.62]

Radius of gyration: 37.6 Å; Cα contacts (8 Å, |Δi|>4): 1784; chains: 2; bounding box: 66×115×81 Å

Sequence (872 aa):
MTIIPSKARTYYRFSSLFPDTIHRNASITISSPSPIFYYLLSSHRRTSPISGATSSLLSPALLSSPISCSGDLFPETGPCLAETTYLRQSRPWSNQFGTTRASSSYQHWAHPPFSAIKTDDGKIFARGAQDDKCIAIQYLEALRNIIKRDPEFKPIRTLHICYVPDEEIGGFDGMQKFVESKEFKEMNVGFFLDEGQASTTNKYRVFYADRSPWNLVIKAVGKPGHGSKMFDDTAMENLMKSIEVVSKFRENQFDLVKTGVLANSEVVSANPVYLKAGTPSKNGNFVMNMQPSEAEVGYDVRLPPTVDPDLLKKRIAEEWAPKTRNMSYHIVEKGPLRDYMGRPLITATNDSNPWWNVFKDAVEACGGVLEKPEILSSTTDARYIRQLGIPTFGFSPMKNTQILLHDHNEYLEETVFLEGIKVYESIIKSLSSFEGMTIIPSKARTYYRFSSLFPDTIHRNASITISSPSPIFYYLLSSHRRTSPISGATSSLLSPALLSSPISCSGDLFPETGPCLAETTYLRQSRPWSNQFGTTRASSSYQHWAHPPFSAIKTDDGKIFARGAQDDKCIAIQYLEALRNIIKRDPEFKPIRTLHICYVPDEEIGGFDGMQKFVESKEFKEMNVGFFLDEGQASTTNKYRVFYADRSPWNLVIKAVGKPGHGSKMFDDTAMENLMKSIEVVSKFRENQFDLVKTGVLANSEVVSANPVYLKAGTPSKNGNFVMNMQPSEAEVGYDVRLPPTVDPDLLKKRIAEEWAPKTRNMSYHIVEKGPLRDYMGRPLITATNDSNPWWNVFKDAVEACGGVLEKPEILSSTTDARYIRQLGIPTFGFSPMKNTQILLHDHNEYLEETVFLEGIKVYESIIKSLSSFEG

Nearest PDB structures (foldseek):
  4ruh-assembly1_B  TM=6.365E-01  e=1.699E-17  Homo sapiens
  7rsf-assembly1_B  TM=6.912E-01  e=2.573E-16  Escherichia coli str. K-12 substr. MG1655
  3dlj-assembly3_B  TM=6.305E-01  e=1.174E-16  Homo sapiens
  4g1p-assembly1_A-2  TM=6.535E-01  e=2.881E-15  Saccharomyces cerevisiae S288C
  5k8m-assembly2_B  TM=7.169E-01  e=5.903E-14  Bradyrhizobium sp.